Protein AF-A0AAE3CXV7-F1 (afdb_monomer)

Foldseek 3Di:
DDDDQFDWLADDDDPQLLDLVQADALVVLLVVLVVVVVVPDDDQDDDQAQAEEEEEQGRDPRQSNLSSLLCNNPVPRYWYKYAPLVVRDMDTDHDDLPDADDGAYEYEYTHAWAQDDPLAATDGSNHALLSVLVSVVCCCVPGNVNGDHLEYEYEYAQCCAFACRHNSQNVNQLNCVVVVHWHKYKYFRFTWTQGSNRFIWGDRPDDVDDIDHRPVGMWIWTQDNPQRFIDTPNATLLLVNLVCQLVVSYDLVRHFPDPRGPSQQLQADPVGNNGGNSQLSQLCNADPVLVVLVVVLRPDPPDRSHPVSSVVSVVVCVVVPVDGGDPEHAADPVLQPEPADPDDLEAEEEEEQDNDPVLSVVVSVVCSVHVARYWYKYAPLVVLDMDTRGYDLVVNQVRPAYEYEYEYEDDPDPCSLLSVLQSVLVVCVVSVHDQHPAYEYHYDDHCLPPDPVRLVVSQVSSCVSNVVSVRNHHYDYDNPPDLLVVLLVVLVCCLVPVDQLVPDDCVVSVSCALQQADPVRHGNSLVSLLCNQAQQLVVQSVCLSPDPDPPCSSVSSVCSQPADPVDDLLVLLVSQLSRLQSCLVVVVSPSSHGPNSQQSQCLAANDDPTGDSVVSSVQSPDVVNVVLLVVLSVLLNLLDDDDDDPDDDDDGNNVLSVLSVVLLVLLVVLLVVLVVLDDDDDDDDDDDDQDDDPDDLLSVVVVVCVCPNPADPVSNVVVVVSSVLLRVLVVCVVVVNHDPVSVVSNVSVVVSVVVSSVSVVVSCVVPDPVSSVVSVVVVVVPD

Nearest PDB structures (foldseek):
  8yjc-assembly1_A  TM=8.269E-01  e=1.302E-10  Vibrio vulnificus MO6-24/O
  3eeb-assembly2_B  TM=8.806E-01  e=5.524E-10  Vibrio cholerae
  3fzy-assembly2_B  TM=8.453E-01  e=8.942E-10  Vibrio cholerae
  8yja-assembly1_A  TM=8.123E-01  e=1.393E-08  Vibrio vulnificus MO6-24/O
  7d5y-assembly1_A  TM=6.935E-01  e=5.853E-09  Vibrio vulnificus

Sequence (783 aa):
TEHIDGSPLVGEQSSELKNISNWFNPIDEFTRLTIFHHLMSRPTSDSTYNYHVLIQIGGDDTAAKSTGRLLAKFPSNSLVIQFDIKNEQWKVLHGDLQTQVNGKIRWAVIGHGQYTGRNQQSHFEGYQAYQVILGLKYLKKHVLKAYPPNKIVLAGCQLGRGGVNENFVFRASVELAKHGIYFPVVGYNRIISITQNSNKITWPYGLTREMQSTENWRLEININQTNQQAYINGKHASLYFIDELRSGELEVFQLIKDDHSTAMDIFRDPNNEYKIDIDLIKKVAFNHDAYAIFKQKLNAKDTQFNSDFRSELIREYENVGILETPLWLMINKNDVNANPQKFNDTVKIIIRSGRGTIGKKYAEELVKYSPDNTLVFQVNPNSMEFFSEYGDIEYLLKASKQQWILIDNLHSEPGFIQNYANSLNVLKTRYAFKMPENIILYLTDKKALLTKEEKVIFGEELTSKLKTNGIYTKIFIENNFEPRHKIKALLEDISIGDLLAEHIDINKHLYLKGYFTFQDGSVDKNKLNIASYDPITSKNINKICDAENENDFSHMWNSIFIDDDTTRIKQQAIEVKNILEFLSLQPEKINYLDKQSINRLSELFPSGQGFNHAEVLKLVQDPIKLREYNQYIDDLLMLYIDIETPFGNEKSLKKEFRLILDLHEKLKSNYSALSQLSYKEGFDVAVNKLPVEMHSFENIYLLHFLQHSNLTDEQSLQFKEKLEVLTKLTRKKELSNITSKEQEVLNKFDEIYQSNFDLLGAVSNEIDEQSHILLFENIESNQ

Organism: Providencia rettgeri (NCBI:txid587)

Secondary structure (DSSP, 8-state):
----SS--S-----GGGGSTTSS--HHHHHHHHHHHHHTS-PPPPP-S-SEEEEEE---SHHHHHHHHHHHHHSGGGEEEEEEETTTTEEEEEES-TTPPPPS-EEEEEES-EE---TTPPPEETTB-HHHHHHHHHHIIIII-TT---SEEEEESTTTT-SSTTT-HHHHHHHHHHHTT--S-EEEESSEEEE-TTS-EEEETT-TTS--EESGGGEEEEEE-TTT--EEETTEEHHHHHHHHHHHTSS-GGGTS--SS-STTGGGEETTEEEEE-HHHHHHHHH-HHHHHHHHHHHTSTT---SHHHHHHHHHHHHHTT--SPPSSPPP-GGG----PPPPPSEEEEEEE----HHHHHHHHHHHHHSGGGEEEEEEETTTTEEEEEES-HHHHTTSSEEEEEEEEE----TTHHHHHHHHHHHHHHHTTPPPPSEEEEEEETTGGGS-HHHHHHHHHHHHHHHHHTT--PPEEE-----HHHHHHHHHHHHHHTSS-GGG--TTT-GGGTTTSB-TTS-B-HHHHHHHHH-HHHHHHHHHHHT-S-GGGHHHHHHHTTS--TT--HHHHHHHHHHHHHHHHH-GGGGGG--HHHHHHHHHHSEETTEE-HHHHHHHHT-HHHHHHHHHHHHHHHHH---------S---HHHHHHHHHHHHHHHHHHHHHHHHT---S----------S---SHHHHHHHHHHHHSS--HHHHHHHHHHHHHHHHHHHHHHTT---HHHHHHHHHHHHHHHHHHHHHHHHHHTS-THHHHHHHHHHHHT-

pLDDT: mean 79.06, std 16.74, range [27.55, 98.56]

Mean predicted aligned error: 17.66 Å

Radius of gyration: 36.57 Å; Cα contacts (8 Å, |Δi|>4): 1182; chains: 1; bounding box: 110×50×97 Å

Structure (mmCIF, N/CA/C/O backbone):
data_AF-A0AAE3CXV7-F1
#
_entry.id   AF-A0AAE3CXV7-F1
#
loop_
_atom_site.group_PDB
_atom_site.id
_atom_site.type_symbol
_atom_site.label_atom_id
_atom_site.label_alt_id
_atom_site.label_comp_id
_atom_site.label_asym_id
_atom_site.label_entity_id
_atom_site.label_seq_id
_atom_site.pdbx_PDB_ins_code
_atom_site.Cartn_x
_atom_site.Cartn_y
_atom_site.Cartn_z
_atom_site.occupancy
_atom_site.B_iso_or_equiv
_atom_site.auth_seq_id
_atom_site.auth_comp_id
_atom_site.auth_asym_id
_atom_site.auth_atom_id
_atom_site.pdbx_PDB_model_num
ATOM 1 N N . THR A 1 1 ? 23.649 11.682 4.863 1.00 27.55 1 THR A N 1
ATOM 2 C CA . THR A 1 1 ? 22.553 11.355 3.926 1.00 27.55 1 THR A CA 1
ATOM 3 C C . THR A 1 1 ? 22.797 9.961 3.404 1.00 27.55 1 THR A C 1
ATOM 5 O O . THR A 1 1 ? 23.767 9.757 2.688 1.00 27.55 1 THR A O 1
ATOM 8 N N . GLU A 1 2 ? 21.993 9.003 3.860 1.00 27.98 2 GLU A N 1
ATOM 9 C CA . GLU A 1 2 ? 22.120 7.570 3.568 1.00 27.98 2 GLU A CA 1
ATOM 10 C C . GLU A 1 2 ? 22.180 7.298 2.055 1.00 27.98 2 GLU A C 1
ATOM 12 O O . GLU A 1 2 ? 21.323 7.746 1.288 1.00 27.98 2 GLU A O 1
ATOM 17 N N . HIS A 1 3 ? 23.200 6.561 1.611 1.00 33.00 3 HIS A N 1
ATOM 18 C CA . HIS A 1 3 ? 23.277 6.052 0.244 1.00 33.00 3 HIS A CA 1
ATOM 19 C C . HIS A 1 3 ? 22.316 4.865 0.093 1.00 33.00 3 HIS A C 1
ATOM 21 O O . HIS A 1 3 ? 22.684 3.716 0.317 1.00 33.00 3 HIS A O 1
ATOM 27 N N . ILE A 1 4 ? 21.072 5.144 -0.300 1.00 43.59 4 ILE A N 1
ATOM 28 C CA . ILE A 1 4 ? 20.096 4.116 -0.689 1.00 43.59 4 ILE A CA 1
ATOM 29 C C . ILE A 1 4 ? 20.648 3.354 -1.910 1.00 43.59 4 ILE A C 1
ATOM 31 O O . ILE A 1 4 ? 20.971 3.968 -2.934 1.00 43.59 4 ILE A O 1
ATOM 35 N N . ASP A 1 5 ? 20.761 2.021 -1.832 1.00 49.69 5 ASP A N 1
ATOM 36 C CA . ASP A 1 5 ? 21.155 1.202 -2.986 1.00 49.69 5 ASP A CA 1
ATOM 37 C C . ASP A 1 5 ? 20.065 1.249 -4.067 1.00 49.69 5 ASP A C 1
ATOM 39 O O . ASP A 1 5 ? 19.044 0.566 -3.997 1.00 49.69 5 ASP A O 1
ATOM 43 N N . GLY A 1 6 ? 20.295 2.084 -5.082 1.00 55.06 6 GLY A N 1
ATOM 44 C CA . GLY A 1 6 ? 19.331 2.339 -6.145 1.00 55.06 6 GLY A CA 1
ATOM 45 C C . GLY A 1 6 ? 18.514 3.601 -5.906 1.00 55.06 6 GLY A C 1
ATOM 46 O O . GLY A 1 6 ? 17.540 3.602 -5.160 1.00 55.06 6 GLY A O 1
ATOM 47 N N . SER A 1 7 ? 18.855 4.667 -6.633 1.00 69.62 7 SER A N 1
ATOM 48 C CA . SER A 1 7 ? 18.011 5.857 -6.712 1.00 69.62 7 SER A CA 1
ATOM 49 C C . SER A 1 7 ? 16.696 5.513 -7.423 1.00 69.62 7 SER A C 1
ATOM 51 O O . SER A 1 7 ? 16.726 4.802 -8.439 1.00 69.62 7 SER A O 1
ATOM 53 N N . PRO A 1 8 ? 15.538 5.976 -6.925 1.00 77.31 8 PRO A N 1
ATOM 54 C CA . PRO A 1 8 ? 14.278 5.901 -7.656 1.00 77.31 8 PRO A CA 1
ATOM 55 C C . PRO A 1 8 ? 14.444 6.441 -9.072 1.00 77.31 8 PRO A C 1
ATOM 57 O O . PRO A 1 8 ? 15.153 7.420 -9.256 1.00 77.31 8 PRO A O 1
ATOM 60 N N . LEU A 1 9 ? 13.757 5.870 -10.064 1.00 75.88 9 LEU A N 1
ATOM 61 C CA . LEU A 1 9 ? 13.686 6.435 -11.420 1.00 75.88 9 LEU A CA 1
ATOM 62 C C . LEU A 1 9 ? 12.805 7.700 -11.437 1.00 75.88 9 LEU A C 1
ATOM 64 O O . LEU A 1 9 ? 11.766 7.763 -12.095 1.00 75.88 9 LEU A O 1
ATOM 68 N N . VAL A 1 10 ? 13.240 8.699 -10.676 1.00 67.38 10 VAL A N 1
ATOM 69 C CA . VAL A 1 10 ? 12.766 10.077 -10.528 1.00 67.38 10 VAL A CA 1
ATOM 70 C C . VAL A 1 10 ? 14.040 10.919 -10.459 1.00 67.38 10 VAL A C 1
ATOM 72 O O . VAL A 1 10 ? 14.928 10.581 -9.682 1.00 67.38 10 VAL A O 1
ATOM 75 N N . GLY A 1 11 ? 14.171 11.953 -11.284 1.00 59.75 11 GLY A N 1
ATOM 76 C CA . GLY A 1 11 ? 15.480 12.567 -11.487 1.00 59.75 11 GLY A CA 1
ATOM 77 C C . GLY A 1 11 ? 15.449 13.926 -12.166 1.00 59.75 11 GLY A C 1
ATOM 78 O O . GLY A 1 11 ? 14.387 14.526 -12.353 1.00 59.75 11 GLY A O 1
ATOM 79 N N . GLU A 1 12 ? 16.643 14.438 -12.445 1.00 66.12 12 GLU A N 1
ATOM 80 C CA . GLU A 1 12 ? 16.880 15.822 -12.850 1.00 66.12 12 GLU A CA 1
ATOM 81 C C . GLU A 1 12 ? 16.444 16.072 -14.302 1.00 66.12 12 GLU A C 1
ATOM 83 O O . GLU A 1 12 ? 16.795 15.331 -15.215 1.00 66.12 12 GLU A O 1
ATOM 88 N N . GLN A 1 13 ? 15.711 17.165 -14.536 1.00 65.88 13 GLN A N 1
ATOM 89 C CA . GLN A 1 13 ? 15.295 17.608 -15.875 1.00 65.88 13 GLN A CA 1
ATOM 90 C C . GLN A 1 13 ? 15.824 19.012 -16.202 1.00 65.88 13 GLN A C 1
ATOM 92 O O . GLN A 1 13 ? 15.095 19.877 -16.699 1.00 65.88 13 GLN A O 1
ATOM 97 N N . SER A 1 14 ? 17.090 19.279 -15.878 1.00 68.25 14 SER A N 1
ATOM 98 C CA . SER A 1 14 ? 17.710 20.577 -16.145 1.00 68.25 14 SER A CA 1
ATOM 99 C C . SER A 1 14 ? 17.834 20.863 -17.644 1.00 68.25 14 SER A C 1
ATOM 101 O O . SER A 1 14 ? 17.796 19.981 -18.505 1.00 68.25 14 SER A O 1
ATOM 103 N N . SER A 1 15 ? 17.973 22.146 -17.988 1.00 69.88 15 SER A N 1
ATOM 104 C CA . SER A 1 15 ? 18.109 22.577 -19.383 1.00 69.88 15 SER A CA 1
ATOM 105 C C . SER A 1 15 ? 19.354 22.024 -20.076 1.00 69.88 15 SER A C 1
ATOM 107 O O . SER A 1 15 ? 19.346 21.906 -21.299 1.00 69.88 15 SER A O 1
ATOM 109 N N . GLU A 1 16 ? 20.395 21.681 -19.317 1.00 69.62 16 GLU A N 1
ATOM 110 C CA . GLU A 1 16 ? 21.659 21.143 -19.831 1.00 69.62 16 GLU A CA 1
ATOM 111 C C . GLU A 1 16 ? 21.501 19.722 -20.384 1.00 69.62 16 GLU A C 1
ATOM 113 O O . GLU A 1 16 ? 22.139 19.375 -21.381 1.00 69.62 16 GLU A O 1
ATOM 118 N N . LEU A 1 17 ? 20.568 18.945 -19.822 1.00 78.94 17 LEU A N 1
ATOM 119 C CA . LEU A 1 17 ? 20.237 17.581 -20.241 1.00 78.94 17 LEU A CA 1
ATOM 120 C C . LEU A 1 17 ? 19.314 17.525 -21.472 1.00 78.94 17 LEU A C 1
ATOM 122 O O . LEU A 1 17 ? 18.955 16.444 -21.933 1.00 78.94 17 LEU A O 1
ATOM 126 N N . LYS A 1 18 ? 18.957 18.670 -22.072 1.00 79.12 18 LYS A N 1
ATOM 127 C CA . LYS A 1 18 ? 18.205 18.714 -23.344 1.00 79.12 18 LYS A CA 1
ATOM 128 C C . LYS A 1 18 ? 19.034 18.301 -24.561 1.00 79.12 18 LYS A C 1
ATOM 130 O O . LYS A 1 18 ? 18.460 18.056 -25.615 1.00 79.12 18 LYS A O 1
ATOM 135 N N . ASN A 1 19 ? 20.362 18.283 -24.445 1.00 85.38 19 ASN A N 1
ATOM 136 C CA . ASN A 1 19 ? 21.262 17.862 -25.512 1.00 85.38 19 ASN A CA 1
ATOM 137 C C . ASN A 1 19 ? 21.826 16.474 -25.190 1.00 85.38 19 ASN A C 1
ATOM 139 O O . ASN A 1 19 ? 22.505 16.307 -24.179 1.00 85.38 19 ASN A O 1
ATOM 143 N N . ILE A 1 20 ? 21.615 15.506 -26.086 1.00 90.75 20 ILE A N 1
ATOM 144 C CA . ILE A 1 20 ? 22.100 14.121 -25.953 1.00 90.75 20 ILE A CA 1
ATOM 145 C C . ILE A 1 20 ? 23.634 14.005 -25.839 1.00 90.75 20 ILE A C 1
ATOM 147 O O . ILE A 1 20 ? 24.178 12.951 -25.518 1.00 90.75 20 ILE A O 1
ATOM 151 N N . SER A 1 21 ? 24.388 15.066 -26.131 1.00 89.94 21 SER A N 1
ATOM 152 C CA . SER A 1 21 ? 25.838 15.119 -25.884 1.00 89.94 21 SER A CA 1
ATOM 153 C C . SER A 1 21 ? 26.239 15.364 -24.443 1.00 89.94 21 SER A C 1
ATOM 155 O O . SER A 1 21 ? 27.373 15.053 -24.102 1.00 89.94 21 SER A O 1
ATOM 157 N N . ASN A 1 22 ? 25.308 15.811 -23.607 1.00 90.75 22 ASN A N 1
ATOM 158 C CA . ASN A 1 22 ? 25.535 16.036 -22.184 1.00 90.75 22 ASN A CA 1
ATOM 159 C C . ASN A 1 22 ? 24.955 14.909 -21.317 1.00 90.75 22 ASN A C 1
ATOM 161 O O . ASN A 1 22 ? 24.939 15.022 -20.098 1.00 90.75 22 ASN A O 1
ATOM 165 N N . TRP A 1 23 ? 24.419 13.851 -21.931 1.00 93.88 23 TRP A N 1
ATOM 166 C CA . TRP A 1 23 ? 23.807 12.751 -21.193 1.00 93.88 23 TRP A CA 1
ATOM 167 C C . TRP A 1 23 ? 24.862 11.885 -20.518 1.00 93.88 23 TRP A C 1
ATOM 169 O O . TRP A 1 23 ? 25.885 11.554 -21.122 1.00 93.88 23 TRP A O 1
ATOM 179 N N . PHE A 1 24 ? 24.573 11.459 -19.290 1.00 94.31 24 PHE A N 1
ATOM 180 C CA . PHE A 1 24 ? 25.441 10.556 -18.541 1.00 94.31 24 PHE A CA 1
ATOM 181 C C . PHE A 1 24 ? 25.588 9.211 -19.263 1.00 94.31 24 PHE A C 1
ATOM 183 O O . PHE A 1 24 ? 24.620 8.667 -19.806 1.00 94.31 24 PHE A O 1
ATOM 190 N N . ASN A 1 25 ? 26.812 8.677 -19.279 1.00 95.31 25 ASN A N 1
ATOM 191 C CA . ASN A 1 25 ? 27.153 7.477 -20.031 1.00 95.31 25 ASN A CA 1
ATOM 192 C C . ASN A 1 25 ? 26.873 6.201 -19.207 1.00 95.31 25 ASN A C 1
ATOM 194 O O . ASN A 1 25 ? 27.558 5.945 -18.216 1.00 95.31 25 ASN A O 1
ATOM 198 N N . PRO A 1 26 ? 25.923 5.338 -19.611 1.00 95.25 26 PRO A N 1
ATOM 199 C CA . PRO A 1 26 ? 25.613 4.104 -18.886 1.00 95.25 26 PRO A CA 1
ATOM 200 C C . PRO A 1 26 ? 26.764 3.085 -18.862 1.00 95.25 26 PRO A C 1
ATOM 202 O O . PRO A 1 26 ? 26.761 2.178 -18.024 1.00 95.25 26 PRO A O 1
ATOM 205 N N . ILE A 1 27 ? 27.746 3.210 -19.763 1.00 96.06 27 ILE A N 1
ATOM 206 C CA . ILE A 1 27 ? 28.912 2.317 -19.817 1.00 96.06 27 ILE A CA 1
ATOM 207 C C . ILE A 1 27 ? 29.818 2.487 -18.591 1.00 96.06 27 ILE A C 1
ATOM 209 O O . ILE A 1 27 ? 30.465 1.520 -18.182 1.00 96.06 27 ILE A O 1
ATOM 213 N N . ASP A 1 28 ? 29.807 3.655 -17.948 1.00 93.19 28 ASP A N 1
ATOM 214 C CA . ASP A 1 28 ? 30.621 3.922 -16.759 1.00 93.19 28 ASP A CA 1
ATOM 215 C C . ASP A 1 28 ? 30.171 3.034 -15.583 1.00 93.19 28 ASP A C 1
ATOM 217 O O . ASP A 1 28 ? 30.977 2.326 -14.975 1.00 93.19 28 ASP A O 1
ATOM 221 N N . GLU A 1 29 ? 28.858 2.966 -15.326 1.00 91.06 29 GLU A N 1
ATOM 222 C CA . GLU A 1 29 ? 28.283 2.087 -14.296 1.00 91.06 29 GLU A CA 1
ATOM 223 C C . GLU A 1 29 ? 28.444 0.603 -14.658 1.00 91.06 29 GLU A C 1
ATOM 225 O O . GLU A 1 29 ? 28.760 -0.218 -13.795 1.00 91.06 29 GLU A O 1
ATOM 230 N N . PHE A 1 30 ? 28.270 0.238 -15.934 1.00 91.62 30 PHE A N 1
ATOM 231 C CA . PHE A 1 30 ? 28.507 -1.134 -16.397 1.00 91.62 30 PHE A CA 1
ATOM 232 C C . PHE A 1 30 ? 29.959 -1.581 -16.158 1.00 91.62 30 PHE A C 1
ATOM 234 O O . PHE A 1 30 ? 30.195 -2.687 -15.661 1.00 91.62 30 PHE A O 1
ATOM 241 N N . THR A 1 31 ? 30.932 -0.718 -16.458 1.00 89.56 31 THR A N 1
ATOM 242 C CA . THR A 1 31 ? 32.362 -0.989 -16.242 1.00 89.56 31 THR A CA 1
ATOM 243 C C . THR A 1 31 ? 32.659 -1.154 -14.753 1.00 89.56 31 THR A C 1
ATOM 245 O O . THR A 1 31 ? 33.280 -2.145 -14.359 1.00 89.56 31 THR A O 1
ATOM 248 N N . ARG A 1 32 ? 32.131 -0.251 -13.911 1.00 86.88 32 ARG A N 1
ATOM 249 C CA . ARG A 1 32 ? 32.242 -0.332 -12.445 1.00 86.88 32 ARG A CA 1
ATOM 250 C C . ARG A 1 32 ? 31.733 -1.674 -11.909 1.00 86.88 32 ARG A C 1
ATOM 252 O O . ARG A 1 32 ? 32.413 -2.321 -11.115 1.00 86.88 32 ARG A O 1
ATOM 259 N N . LEU A 1 33 ? 30.560 -2.116 -12.364 1.00 83.31 33 LEU A N 1
ATOM 260 C CA . LEU A 1 33 ? 29.951 -3.377 -11.929 1.00 83.31 33 LEU A CA 1
ATOM 261 C C . LEU A 1 33 ? 30.670 -4.610 -12.474 1.00 83.31 33 LEU A C 1
ATOM 263 O O . LEU A 1 33 ? 30.728 -5.623 -11.786 1.00 83.31 33 LEU A O 1
ATOM 267 N N . THR A 1 34 ? 31.228 -4.549 -13.682 1.00 77.81 34 THR A N 1
ATOM 268 C CA . THR A 1 34 ? 31.967 -5.677 -14.270 1.00 77.81 34 THR A CA 1
ATOM 269 C C . THR A 1 34 ? 33.246 -5.964 -13.483 1.00 77.81 34 THR A C 1
ATOM 271 O O . THR A 1 34 ? 33.519 -7.123 -13.175 1.00 77.81 34 THR A O 1
ATOM 274 N N . ILE A 1 35 ? 33.978 -4.920 -13.075 1.00 73.62 35 ILE A N 1
ATOM 275 C CA . ILE A 1 35 ? 35.146 -5.045 -12.186 1.00 73.62 35 ILE A CA 1
ATOM 276 C C . ILE A 1 35 ? 34.730 -5.672 -10.848 1.00 73.62 35 ILE A C 1
ATOM 278 O O . ILE A 1 35 ? 35.356 -6.623 -10.385 1.00 73.62 35 ILE A O 1
ATOM 282 N N . PHE A 1 36 ? 33.633 -5.189 -10.259 1.00 61.66 36 PHE A N 1
ATOM 283 C CA . PHE A 1 36 ? 33.122 -5.694 -8.984 1.00 61.66 36 PHE A CA 1
ATOM 284 C C . PHE A 1 36 ? 32.630 -7.154 -9.064 1.00 61.66 36 PHE A C 1
ATOM 286 O O . PHE A 1 36 ? 32.917 -7.963 -8.186 1.00 61.66 36 PHE A O 1
ATOM 293 N N . HIS A 1 37 ? 31.916 -7.531 -10.129 1.00 64.75 37 HIS A N 1
ATOM 294 C CA . HIS A 1 37 ? 31.397 -8.888 -10.321 1.00 64.75 37 HIS A CA 1
ATOM 295 C C . HIS A 1 37 ? 32.483 -9.911 -10.672 1.00 64.75 37 HIS A C 1
ATOM 297 O O . HIS A 1 37 ? 32.341 -11.075 -10.292 1.00 64.75 37 HIS A O 1
ATOM 303 N N . HIS A 1 38 ? 33.572 -9.505 -11.338 1.00 56.38 38 HIS A N 1
ATOM 304 C CA . HIS A 1 38 ? 34.709 -10.392 -11.607 1.00 56.38 38 HIS A CA 1
ATOM 305 C C . HIS A 1 38 ? 35.355 -10.918 -10.311 1.00 56.38 38 HIS A C 1
ATOM 307 O O . HIS A 1 38 ? 35.862 -12.036 -10.293 1.00 56.38 38 HIS A O 1
ATOM 313 N N . LEU A 1 39 ? 35.244 -10.167 -9.209 1.00 47.38 39 LEU A N 1
ATOM 314 C CA . LEU A 1 39 ? 35.735 -10.554 -7.883 1.00 47.38 39 LEU A CA 1
ATOM 315 C C . LEU A 1 39 ? 34.804 -11.528 -7.128 1.00 47.38 39 LEU A C 1
ATOM 317 O O . LEU A 1 39 ? 35.233 -12.125 -6.147 1.00 47.38 39 LEU A O 1
ATOM 321 N N . MET A 1 40 ? 33.547 -11.711 -7.560 1.00 44.78 40 MET A N 1
ATOM 322 C CA . MET A 1 40 ? 32.482 -12.340 -6.750 1.00 44.78 40 MET A CA 1
ATOM 323 C C . MET A 1 40 ? 31.788 -13.561 -7.392 1.00 44.78 40 MET A C 1
ATOM 325 O O . MET A 1 40 ? 30.785 -14.028 -6.860 1.00 44.78 40 MET A O 1
ATOM 329 N N . SER A 1 41 ? 32.293 -14.096 -8.514 1.00 42.41 41 SER A N 1
ATOM 330 C CA . SER A 1 41 ? 31.845 -15.360 -9.151 1.00 42.41 41 SER A CA 1
ATOM 331 C C . SER A 1 41 ? 30.320 -15.589 -9.156 1.00 42.41 41 SER A C 1
ATOM 333 O O . SER A 1 41 ? 29.827 -16.556 -8.574 1.00 42.41 41 SER A O 1
ATOM 335 N N . ARG A 1 42 ? 29.537 -14.703 -9.786 1.00 51.53 42 ARG A N 1
ATOM 336 C CA . ARG A 1 42 ? 28.068 -14.845 -9.819 1.00 51.53 42 ARG A CA 1
ATOM 337 C C . ARG A 1 42 ? 27.565 -15.607 -11.055 1.00 51.53 42 ARG A C 1
ATOM 339 O O . ARG A 1 42 ? 28.012 -15.307 -12.162 1.00 51.53 42 ARG A O 1
ATOM 346 N N . PRO A 1 43 ? 26.599 -16.534 -10.901 1.00 43.97 43 PRO A N 1
ATOM 347 C CA . PRO A 1 43 ? 25.958 -17.198 -12.029 1.00 43.97 43 PRO A CA 1
ATOM 348 C C . PRO A 1 43 ? 25.091 -16.223 -12.841 1.00 43.97 43 PRO A C 1
ATOM 350 O O . PRO A 1 43 ? 24.428 -15.336 -12.300 1.00 43.97 43 PRO A O 1
ATOM 353 N N . THR A 1 44 ? 25.096 -16.403 -14.161 1.00 52.06 44 THR A N 1
ATOM 354 C CA . THR A 1 44 ? 24.273 -15.668 -15.129 1.00 52.06 44 THR A CA 1
ATOM 355 C C . THR A 1 44 ? 22.787 -15.956 -14.912 1.00 52.06 44 THR A C 1
ATOM 357 O O . THR A 1 44 ? 22.402 -17.115 -14.794 1.00 52.06 44 THR A O 1
ATOM 360 N N . SER A 1 45 ? 21.936 -14.922 -14.873 1.00 55.72 45 SER A N 1
ATOM 361 C CA . SER A 1 45 ? 20.486 -15.121 -14.732 1.00 55.72 45 SER A CA 1
ATOM 362 C C . SER A 1 45 ? 19.869 -15.592 -16.048 1.00 55.72 45 SER A C 1
ATOM 364 O O . SER A 1 45 ? 20.079 -14.939 -17.071 1.00 55.72 45 SER A O 1
ATOM 366 N N . ASP A 1 46 ? 19.036 -16.627 -16.018 1.00 58.56 46 ASP A N 1
ATOM 367 C CA . ASP A 1 46 ? 18.303 -17.073 -17.202 1.00 58.56 46 ASP A CA 1
ATOM 368 C C . ASP A 1 46 ? 17.194 -16.080 -17.593 1.00 58.56 46 ASP A C 1
ATOM 370 O O . ASP A 1 46 ? 16.396 -15.619 -16.771 1.00 58.56 46 ASP A O 1
ATOM 374 N N . SER A 1 47 ? 17.132 -15.738 -18.882 1.00 76.00 47 SER A N 1
ATOM 375 C CA . SER A 1 47 ? 16.079 -14.915 -19.487 1.00 76.00 47 SER A CA 1
ATOM 376 C C . SER A 1 47 ? 15.336 -15.729 -20.533 1.00 76.00 47 SER A C 1
ATOM 378 O O . SER A 1 47 ? 15.936 -16.401 -21.364 1.00 76.00 47 SER A O 1
ATOM 380 N N . THR A 1 48 ? 14.010 -15.603 -20.567 1.00 83.94 48 THR A N 1
ATOM 381 C CA . THR A 1 48 ? 13.179 -16.161 -21.649 1.00 83.94 48 THR A CA 1
ATOM 382 C C . THR A 1 48 ? 13.292 -15.381 -22.969 1.00 83.94 48 THR A C 1
ATOM 384 O O . THR A 1 48 ? 12.612 -15.716 -23.940 1.00 83.94 48 THR A O 1
ATOM 387 N N . TYR A 1 49 ? 14.109 -14.321 -23.002 1.00 89.12 49 TYR A N 1
ATOM 388 C CA . TYR A 1 49 ? 14.398 -13.492 -24.172 1.00 89.12 49 TYR A CA 1
ATOM 389 C C . TYR A 1 49 ? 15.851 -13.690 -24.577 1.00 89.12 49 TYR A C 1
ATOM 391 O O . TYR A 1 49 ? 16.740 -13.696 -23.731 1.00 89.12 49 TYR A O 1
ATOM 399 N N . ASN A 1 50 ? 16.069 -13.819 -25.881 1.00 91.19 50 ASN A N 1
ATOM 400 C CA . ASN A 1 50 ? 17.374 -14.100 -26.462 1.00 91.19 50 ASN A CA 1
ATOM 401 C C . ASN A 1 50 ? 18.234 -12.838 -26.574 1.00 91.19 50 ASN A C 1
ATOM 403 O O . ASN A 1 50 ? 19.456 -12.945 -26.603 1.00 91.19 50 ASN A O 1
ATOM 407 N N . TYR A 1 51 ? 17.606 -11.658 -26.636 1.00 94.31 51 TYR A N 1
ATOM 408 C CA . TYR A 1 51 ? 18.318 -10.393 -26.788 1.00 94.31 51 TYR A CA 1
ATOM 409 C C . TYR A 1 51 ? 17.569 -9.207 -26.179 1.00 94.31 51 TYR A C 1
ATOM 411 O O . TYR A 1 51 ? 16.331 -9.167 -26.153 1.00 94.31 51 TYR A O 1
ATOM 419 N N . HIS A 1 52 ? 18.331 -8.224 -25.705 1.00 95.00 52 HIS A N 1
ATOM 420 C CA . HIS A 1 52 ? 17.835 -7.074 -24.958 1.00 95.00 52 HIS A CA 1
ATOM 421 C C . HIS A 1 52 ? 18.295 -5.760 -25.598 1.00 95.00 52 HIS A C 1
ATOM 423 O O . HIS A 1 52 ? 19.480 -5.476 -25.674 1.00 95.00 52 HIS A O 1
ATOM 429 N N . VAL A 1 53 ? 17.365 -4.912 -26.028 1.00 97.75 53 VAL A N 1
ATOM 430 C CA . VAL A 1 53 ? 17.692 -3.543 -26.449 1.00 97.75 53 VAL A CA 1
ATOM 431 C C . VAL A 1 53 ? 17.360 -2.594 -25.307 1.00 97.75 53 VAL A C 1
ATOM 433 O O . VAL A 1 53 ? 16.196 -2.471 -24.928 1.00 97.75 53 VAL A O 1
ATOM 436 N N . LEU A 1 54 ? 18.376 -1.955 -24.737 1.00 98.19 54 LEU A N 1
ATOM 437 C CA . LEU A 1 54 ? 18.258 -0.992 -23.647 1.00 98.19 54 LEU A CA 1
ATOM 438 C C . LEU A 1 54 ? 18.295 0.421 -24.238 1.00 98.19 54 LEU A C 1
ATOM 440 O O . LEU A 1 54 ? 19.303 0.844 -24.798 1.00 98.19 54 LEU A O 1
ATOM 444 N N . ILE A 1 55 ? 17.170 1.124 -24.143 1.00 98.56 55 ILE A N 1
ATOM 445 C CA . ILE A 1 55 ? 16.929 2.442 -24.730 1.00 98.56 55 ILE A CA 1
ATOM 446 C C . ILE A 1 55 ? 16.854 3.452 -23.585 1.00 98.56 55 ILE A C 1
ATOM 448 O O . ILE A 1 55 ? 15.816 3.582 -22.937 1.00 98.56 55 ILE A O 1
ATOM 452 N N . GLN A 1 56 ? 17.948 4.157 -23.320 1.00 97.75 56 GLN A N 1
ATOM 453 C CA . GLN A 1 56 ? 17.960 5.266 -22.370 1.00 97.75 56 GLN A CA 1
ATOM 454 C C . GLN A 1 56 ? 17.329 6.489 -23.038 1.00 97.75 56 GLN A C 1
ATOM 456 O O . GLN A 1 56 ? 17.775 6.900 -24.109 1.00 97.75 56 GLN A O 1
ATOM 461 N N . ILE A 1 57 ? 16.292 7.049 -22.418 1.00 96.12 57 ILE A N 1
ATOM 462 C CA . ILE A 1 57 ? 15.612 8.274 -22.875 1.00 96.12 57 ILE A CA 1
ATOM 463 C C . ILE A 1 57 ? 15.723 9.426 -21.862 1.00 96.12 57 ILE A C 1
ATOM 465 O O . ILE A 1 57 ? 15.363 10.553 -22.190 1.00 96.12 57 ILE A O 1
ATOM 469 N N . GLY A 1 58 ? 16.219 9.138 -20.652 1.00 92.06 58 GLY A N 1
ATOM 470 C CA . GLY A 1 58 ? 16.579 10.123 -19.633 1.00 92.06 58 GLY A CA 1
ATOM 471 C C . GLY A 1 58 ? 18.061 10.473 -19.686 1.00 92.06 58 GLY A C 1
ATOM 472 O O . GLY A 1 58 ? 18.909 9.586 -19.817 1.00 92.06 58 GLY A O 1
ATOM 473 N N . GLY A 1 59 ? 18.379 11.763 -19.597 1.00 91.25 59 GLY A N 1
ATOM 474 C CA . GLY A 1 59 ? 19.756 12.247 -19.706 1.00 91.25 59 GLY A CA 1
ATOM 475 C C . GLY A 1 59 ? 20.568 12.185 -18.417 1.00 91.25 59 GLY A C 1
ATOM 476 O O . GLY A 1 59 ? 21.785 12.335 -18.487 1.00 91.25 59 GLY A O 1
ATOM 477 N N . ASP A 1 60 ? 19.921 11.976 -17.272 1.00 90.56 60 ASP A N 1
ATOM 478 C CA . ASP A 1 60 ? 20.541 12.095 -15.956 1.00 90.56 60 ASP A CA 1
ATOM 479 C C . ASP A 1 60 ? 21.351 10.853 -15.526 1.00 90.56 60 ASP A C 1
ATOM 481 O O . ASP A 1 60 ? 21.334 9.789 -16.158 1.00 90.56 60 ASP A O 1
ATOM 485 N N . ASP A 1 61 ? 22.075 11.002 -14.417 1.00 91.38 61 ASP A N 1
ATOM 486 C CA . ASP A 1 61 ? 22.901 9.947 -13.826 1.00 91.38 61 ASP A CA 1
ATOM 487 C C . ASP A 1 61 ? 22.075 8.727 -13.379 1.00 91.38 61 ASP A C 1
ATOM 489 O O . ASP A 1 61 ? 22.517 7.583 -13.493 1.00 91.38 61 ASP A O 1
ATOM 493 N N . THR A 1 62 ? 20.841 8.932 -12.920 1.00 90.69 62 THR A N 1
ATOM 494 C CA . THR A 1 62 ? 19.985 7.852 -12.418 1.00 90.69 62 THR A CA 1
ATOM 495 C C . THR A 1 62 ? 19.506 6.936 -13.548 1.00 90.69 62 THR A C 1
ATOM 497 O O . THR A 1 62 ? 19.544 5.703 -13.417 1.00 90.69 62 THR A O 1
ATOM 500 N N . ALA A 1 63 ? 19.093 7.509 -14.680 1.00 92.50 63 ALA A N 1
ATOM 501 C CA . ALA A 1 63 ? 18.724 6.786 -15.891 1.00 92.50 63 ALA A CA 1
ATOM 502 C C . ALA A 1 63 ? 19.938 6.070 -16.507 1.00 92.50 63 ALA A C 1
ATOM 504 O O . ALA A 1 63 ? 19.825 4.902 -16.907 1.00 92.50 63 ALA A O 1
ATOM 505 N N . ALA A 1 64 ? 21.109 6.718 -16.519 1.00 94.69 64 ALA A N 1
ATOM 506 C CA . ALA A 1 64 ? 22.359 6.121 -16.987 1.00 94.69 64 ALA A CA 1
ATOM 507 C C . ALA A 1 64 ? 22.791 4.930 -16.117 1.00 94.69 64 ALA A C 1
ATOM 509 O O . ALA A 1 64 ? 22.983 3.825 -16.632 1.00 94.69 64 ALA A O 1
ATOM 510 N N . LYS A 1 65 ? 22.844 5.094 -14.788 1.00 93.25 65 LYS A N 1
ATOM 511 C CA . LYS A 1 65 ? 23.170 4.009 -13.846 1.00 93.25 65 LYS A CA 1
ATOM 512 C C . LYS A 1 65 ? 22.200 2.840 -13.961 1.00 93.25 65 LYS A C 1
ATOM 514 O O . LYS A 1 65 ? 22.616 1.684 -14.010 1.00 93.25 65 LYS A O 1
ATOM 519 N N . SER A 1 66 ? 20.903 3.119 -14.065 1.00 93.38 66 SER A N 1
ATOM 520 C CA . SER A 1 66 ? 19.878 2.085 -14.249 1.00 93.38 66 SER A CA 1
ATOM 521 C C . SER A 1 66 ? 20.075 1.301 -15.550 1.00 93.38 66 SER A C 1
ATOM 523 O O . SER A 1 66 ? 19.944 0.075 -15.566 1.00 93.38 66 SER A O 1
ATOM 525 N N . THR A 1 67 ? 20.442 1.987 -16.633 1.00 96.25 67 THR A N 1
ATOM 526 C CA . THR A 1 67 ? 20.748 1.365 -17.928 1.00 96.25 67 THR A CA 1
ATOM 527 C C . THR A 1 67 ? 22.015 0.507 -17.851 1.00 96.25 67 THR A C 1
ATOM 529 O O . THR A 1 67 ? 21.988 -0.647 -18.283 1.00 96.25 67 THR A O 1
ATOM 532 N N . GLY A 1 68 ? 23.089 1.010 -17.231 1.00 95.31 68 GLY A N 1
ATOM 533 C CA . GLY A 1 68 ? 24.340 0.269 -17.021 1.00 95.31 68 GLY A CA 1
ATOM 534 C C . GLY A 1 68 ? 24.166 -0.981 -16.152 1.00 95.31 68 GLY A C 1
ATOM 535 O O . GLY A 1 68 ? 24.669 -2.053 -16.487 1.00 95.31 68 GLY A O 1
ATOM 536 N N . ARG A 1 69 ? 23.363 -0.888 -15.085 1.00 92.56 69 ARG A N 1
ATOM 537 C CA . ARG A 1 69 ? 22.970 -2.036 -14.248 1.00 92.56 69 ARG A CA 1
ATOM 538 C C . ARG A 1 69 ? 22.204 -3.081 -15.053 1.00 92.56 69 ARG A C 1
ATOM 540 O O . ARG A 1 69 ? 22.517 -4.261 -14.986 1.00 92.56 69 ARG A O 1
ATOM 547 N N . LEU A 1 70 ? 21.228 -2.679 -15.868 1.00 91.44 70 LEU A N 1
ATOM 548 C CA . LEU A 1 70 ? 20.518 -3.632 -16.729 1.00 91.44 70 LEU A CA 1
ATOM 549 C C . LEU A 1 70 ? 21.436 -4.294 -17.763 1.00 91.44 70 LEU A C 1
ATOM 551 O O . LEU A 1 70 ? 21.264 -5.486 -18.026 1.00 91.44 70 LEU A O 1
ATOM 555 N N . LEU A 1 71 ? 22.405 -3.556 -18.315 1.00 94.25 71 LEU A N 1
ATOM 556 C CA . LEU A 1 71 ? 23.413 -4.111 -19.219 1.00 94.25 71 LEU A CA 1
ATOM 557 C C . LEU A 1 71 ? 24.256 -5.182 -18.513 1.00 94.25 71 LEU A C 1
ATOM 559 O O . LEU A 1 71 ? 24.455 -6.258 -19.073 1.00 94.25 71 LEU A O 1
ATOM 563 N N . ALA A 1 72 ? 24.672 -4.936 -17.265 1.00 89.94 72 ALA A N 1
ATOM 564 C CA . ALA A 1 72 ? 25.467 -5.876 -16.470 1.00 89.94 72 ALA A CA 1
ATOM 565 C C . ALA A 1 72 ? 24.789 -7.243 -16.266 1.00 89.94 72 ALA A C 1
ATOM 567 O O . ALA A 1 72 ? 25.472 -8.242 -16.050 1.00 89.94 72 ALA A O 1
ATOM 568 N N . LYS A 1 73 ? 23.456 -7.311 -16.382 1.00 85.62 73 LYS A N 1
ATOM 569 C CA . LYS A 1 73 ? 22.699 -8.566 -16.291 1.00 85.62 73 LYS A CA 1
ATOM 570 C C . LYS A 1 73 ? 22.819 -9.446 -17.538 1.00 85.62 73 LYS A C 1
ATOM 572 O O . LYS A 1 73 ? 22.787 -10.667 -17.417 1.00 85.62 73 LYS A O 1
ATOM 577 N N . PHE A 1 74 ? 22.938 -8.842 -18.723 1.00 85.88 74 PHE A N 1
ATOM 578 C CA . PHE A 1 74 ? 22.983 -9.543 -20.015 1.00 85.88 74 PHE A CA 1
ATOM 579 C C . PHE A 1 74 ? 24.019 -8.920 -20.970 1.00 85.88 74 PHE A C 1
ATOM 581 O O . PHE A 1 74 ? 23.654 -8.513 -22.077 1.00 85.88 74 PHE A O 1
ATOM 588 N N . PRO A 1 75 ? 25.306 -8.832 -20.592 1.00 88.19 75 PRO A N 1
ATOM 589 C CA . PRO A 1 75 ? 26.288 -8.014 -21.308 1.00 88.19 75 PRO A CA 1
ATOM 590 C C . PRO A 1 75 ? 26.498 -8.445 -22.764 1.00 88.19 75 PRO A C 1
ATOM 592 O O . PRO A 1 75 ? 26.530 -7.605 -23.660 1.00 88.19 75 PRO A O 1
ATOM 595 N N . SER A 1 76 ? 26.579 -9.751 -23.027 1.00 87.12 76 SER A N 1
ATOM 596 C CA . SER A 1 76 ? 26.840 -10.285 -24.374 1.00 87.12 76 SER A CA 1
ATOM 597 C C . SER A 1 76 ? 25.613 -10.285 -25.292 1.00 87.12 76 SER A C 1
ATOM 599 O O . SER A 1 76 ? 25.757 -10.367 -26.508 1.00 87.12 76 SER A O 1
ATOM 601 N N . ASN A 1 77 ? 24.409 -10.177 -24.722 1.00 89.19 77 ASN A N 1
ATOM 602 C CA . ASN A 1 77 ? 23.137 -10.319 -25.441 1.00 89.19 77 ASN A CA 1
ATOM 603 C C . ASN A 1 77 ? 22.312 -9.027 -25.380 1.00 89.19 77 ASN A C 1
ATOM 605 O O . ASN A 1 77 ? 21.079 -9.071 -25.302 1.00 89.19 77 ASN A O 1
ATOM 609 N N . SER A 1 78 ? 22.996 -7.880 -25.367 1.00 93.62 78 SER A N 1
ATOM 610 C CA . SER A 1 78 ? 22.358 -6.573 -25.278 1.00 93.62 78 SER A CA 1
ATOM 611 C C . SER A 1 78 ? 22.910 -5.560 -26.276 1.00 93.62 78 SER A C 1
ATOM 613 O O . SER A 1 78 ? 24.097 -5.563 -26.587 1.00 93.62 78 SER A O 1
ATOM 615 N N . LEU A 1 79 ? 22.044 -4.641 -26.698 1.00 97.00 79 LEU A N 1
ATOM 616 C CA . LEU A 1 79 ? 22.375 -3.403 -27.403 1.00 97.00 79 LEU A CA 1
ATOM 617 C C . LEU A 1 79 ? 21.973 -2.227 -26.504 1.00 97.00 79 LEU A C 1
ATOM 619 O O . LEU A 1 79 ? 20.854 -2.221 -25.991 1.00 97.00 79 LEU A O 1
ATOM 623 N N . VAL A 1 80 ? 22.844 -1.232 -26.327 1.00 98.12 80 VAL A N 1
ATOM 624 C CA . VAL A 1 80 ? 22.534 -0.001 -25.577 1.00 98.12 80 VAL A CA 1
ATOM 625 C C . VAL A 1 80 ? 22.518 1.195 -26.512 1.00 98.12 80 VAL A C 1
ATOM 627 O O . VAL A 1 80 ? 23.491 1.454 -27.225 1.00 98.12 80 VAL A O 1
ATOM 630 N N . ILE A 1 81 ? 21.418 1.944 -26.473 1.00 98.25 81 ILE A N 1
ATOM 631 C CA . ILE A 1 81 ? 21.218 3.165 -27.246 1.00 98.25 81 ILE A CA 1
ATOM 632 C C . ILE A 1 81 ? 20.694 4.283 -26.339 1.00 98.25 81 ILE A C 1
ATOM 634 O O . ILE A 1 81 ? 19.761 4.083 -25.563 1.00 98.25 81 ILE A O 1
ATOM 638 N N . GLN A 1 82 ? 21.284 5.468 -26.450 1.00 98.12 82 GLN A N 1
ATOM 639 C CA . GLN A 1 82 ? 20.672 6.706 -25.970 1.00 98.12 82 GLN A CA 1
ATOM 640 C C . GLN A 1 82 ? 19.817 7.286 -27.091 1.00 98.12 82 GLN A C 1
ATOM 642 O O . GLN A 1 82 ? 20.264 7.321 -28.241 1.00 98.12 82 GLN A O 1
ATOM 647 N N . PHE A 1 83 ? 18.605 7.733 -26.772 1.00 97.69 83 PHE A N 1
ATOM 648 C CA . PHE A 1 83 ? 17.671 8.269 -27.755 1.00 97.69 83 PHE A CA 1
ATOM 649 C C . PHE A 1 83 ? 16.941 9.507 -27.238 1.00 97.69 83 PHE A C 1
ATOM 651 O O . PHE A 1 83 ? 16.127 9.429 -26.320 1.00 97.69 83 PHE A O 1
ATOM 658 N N . ASP A 1 84 ? 17.190 10.637 -27.891 1.00 95.06 84 ASP A N 1
ATOM 659 C CA . ASP A 1 84 ? 16.421 11.860 -27.720 1.00 95.06 84 ASP A CA 1
ATOM 660 C C . ASP A 1 84 ? 15.174 11.790 -28.607 1.00 95.06 84 ASP A C 1
ATOM 662 O O . ASP A 1 84 ? 15.240 11.939 -29.830 1.00 95.06 84 ASP A O 1
ATOM 666 N N . ILE A 1 85 ? 14.026 11.572 -27.966 1.00 93.81 85 ILE A N 1
ATOM 667 C CA . ILE A 1 85 ? 12.725 11.439 -28.630 1.00 93.81 85 ILE A CA 1
ATOM 668 C C . ILE A 1 85 ? 12.352 12.709 -29.404 1.00 93.81 85 ILE A C 1
ATOM 670 O O . ILE A 1 85 ? 11.764 12.609 -30.478 1.00 93.81 85 ILE A O 1
ATOM 674 N N . LYS A 1 86 ? 12.664 13.900 -28.880 1.00 90.44 86 LYS A N 1
ATOM 675 C CA . LYS A 1 86 ? 12.202 15.167 -29.463 1.00 90.44 86 LYS A CA 1
ATOM 676 C C . LYS A 1 86 ? 12.938 15.502 -30.753 1.00 90.44 86 LYS A C 1
ATOM 678 O O . LYS A 1 86 ? 12.311 15.971 -31.698 1.00 90.44 86 LYS A O 1
ATOM 683 N N . ASN A 1 87 ? 14.255 15.312 -30.759 1.00 92.25 87 ASN A N 1
ATOM 684 C CA . ASN A 1 87 ? 15.105 15.657 -31.900 1.00 92.25 87 ASN A CA 1
ATOM 685 C C . ASN A 1 87 ? 15.444 14.442 -32.781 1.00 92.25 87 ASN A C 1
ATOM 687 O O . ASN A 1 87 ? 16.182 14.590 -33.754 1.00 92.25 87 ASN A O 1
ATOM 691 N N . GLU A 1 88 ? 14.948 13.251 -32.427 1.00 94.81 88 GLU A N 1
ATOM 692 C CA . GLU A 1 88 ? 15.226 11.966 -33.087 1.00 94.81 88 GLU A CA 1
ATOM 693 C C . GLU A 1 88 ? 16.732 11.637 -33.201 1.00 94.81 88 GLU A C 1
ATOM 695 O O . GLU A 1 88 ? 17.168 10.878 -34.075 1.00 94.81 88 GLU A O 1
ATOM 700 N N . GLN A 1 89 ? 17.539 12.194 -32.293 1.00 95.81 89 GLN A N 1
ATOM 701 C CA . GLN A 1 89 ? 18.978 11.962 -32.209 1.00 95.81 89 GLN A CA 1
ATOM 702 C C . GLN A 1 89 ? 19.267 10.721 -31.369 1.00 95.81 89 GLN A C 1
ATOM 704 O O . GLN A 1 89 ? 18.605 10.462 -30.366 1.00 95.81 89 GLN A O 1
ATOM 709 N N . TRP A 1 90 ? 20.278 9.949 -31.758 1.00 96.19 90 TRP A N 1
ATOM 710 C CA . TRP A 1 90 ? 20.630 8.719 -31.061 1.00 96.19 90 TRP A CA 1
ATOM 711 C C . TRP A 1 90 ? 22.129 8.450 -31.072 1.00 96.19 90 TRP A C 1
ATOM 713 O O . TRP A 1 90 ? 22.855 8.913 -31.954 1.00 96.19 90 TRP A O 1
ATOM 723 N N . LYS A 1 91 ? 22.581 7.668 -30.090 1.00 95.62 91 LYS A N 1
ATOM 724 C CA . LYS A 1 91 ? 23.957 7.172 -29.975 1.00 95.62 91 LYS A CA 1
ATOM 725 C C . LYS A 1 91 ? 23.939 5.723 -29.517 1.00 95.62 91 LYS A C 1
ATOM 727 O O . LYS A 1 91 ? 23.309 5.410 -28.511 1.00 95.62 91 LYS A O 1
ATOM 732 N N . VAL A 1 92 ? 24.629 4.850 -30.245 1.00 96.69 92 VAL A N 1
ATOM 733 C CA . VAL A 1 92 ? 24.848 3.460 -29.824 1.00 96.69 92 VAL A CA 1
ATOM 734 C C . VAL A 1 92 ? 26.114 3.411 -28.988 1.00 96.69 92 VAL A C 1
ATOM 736 O O . VAL A 1 92 ? 27.148 3.920 -29.412 1.00 96.69 92 VAL A O 1
ATOM 739 N N . LEU A 1 93 ? 26.010 2.825 -27.801 1.00 96.50 93 LEU A N 1
ATOM 740 C CA . LEU A 1 93 ? 27.092 2.794 -26.815 1.00 96.50 93 LEU A CA 1
ATOM 741 C C . LEU A 1 93 ? 27.632 1.383 -26.575 1.00 96.50 93 LEU A C 1
ATOM 743 O O . LEU A 1 93 ? 28.771 1.227 -26.150 1.00 96.50 93 LEU A O 1
ATOM 747 N N . HIS A 1 94 ? 26.824 0.357 -26.850 1.00 95.50 94 HIS A N 1
ATOM 748 C CA . HIS A 1 94 ? 27.202 -1.049 -26.710 1.00 95.50 94 HIS A CA 1
ATOM 749 C C . HIS A 1 94 ? 26.404 -1.913 -27.682 1.00 95.50 94 HIS A C 1
ATOM 751 O O . HIS A 1 94 ? 25.216 -1.655 -27.878 1.00 95.50 94 HIS A O 1
ATOM 757 N N . GLY A 1 95 ? 27.035 -2.952 -28.231 1.00 92.31 95 GLY A N 1
ATOM 758 C CA . GLY A 1 95 ? 26.466 -3.824 -29.264 1.00 92.31 95 GLY A CA 1
ATOM 759 C C . GLY A 1 95 ? 26.617 -3.263 -30.685 1.00 92.31 95 GLY A C 1
ATOM 760 O O . GLY A 1 95 ? 27.147 -2.173 -30.891 1.00 92.31 95 GLY A O 1
ATOM 761 N N . ASP A 1 96 ? 26.161 -4.024 -31.677 1.00 89.69 96 ASP A N 1
ATOM 762 C CA . ASP A 1 96 ? 26.271 -3.686 -33.102 1.00 89.69 96 ASP A CA 1
ATOM 763 C C . ASP A 1 96 ? 24.879 -3.561 -33.731 1.00 89.69 96 ASP A C 1
ATOM 765 O O . ASP A 1 96 ? 24.020 -4.397 -33.501 1.00 89.69 96 ASP A O 1
ATOM 769 N N . LEU A 1 97 ? 24.629 -2.547 -34.559 1.00 90.06 97 LEU A N 1
ATOM 770 C CA . LEU A 1 97 ? 23.327 -2.361 -35.211 1.00 90.06 97 LEU A CA 1
ATOM 771 C C . LEU A 1 97 ? 23.023 -3.386 -36.316 1.00 90.06 97 LEU A C 1
ATOM 773 O O . LEU A 1 97 ? 21.861 -3.506 -36.708 1.00 90.06 97 LEU A O 1
ATOM 777 N N . GLN A 1 98 ? 24.035 -4.089 -36.833 1.00 86.94 98 GLN A N 1
ATOM 778 C CA . GLN A 1 98 ? 23.888 -5.010 -37.968 1.00 86.94 98 GLN A CA 1
ATOM 779 C C . GLN A 1 98 ? 23.798 -6.486 -37.572 1.00 86.94 98 GLN A C 1
ATOM 781 O O . GLN A 1 98 ? 23.461 -7.326 -38.410 1.00 86.94 98 GLN A O 1
ATOM 786 N N . THR A 1 99 ? 24.067 -6.816 -36.309 1.00 84.81 99 THR A N 1
ATOM 787 C CA . THR A 1 99 ? 23.992 -8.191 -35.820 1.00 84.81 99 THR A CA 1
ATOM 788 C C . THR A 1 99 ? 22.571 -8.742 -35.967 1.00 84.81 99 THR A C 1
ATOM 790 O O . THR A 1 99 ? 21.596 -8.180 -35.468 1.00 84.81 99 THR A O 1
ATOM 793 N N . GLN A 1 100 ? 22.447 -9.870 -36.670 1.00 81.62 100 GLN A N 1
ATOM 794 C CA . GLN A 1 100 ? 21.179 -10.579 -36.792 1.00 81.62 100 GLN A CA 1
ATOM 795 C C . GLN A 1 100 ? 20.932 -11.422 -35.548 1.00 81.62 100 GLN A C 1
ATOM 797 O O . GLN A 1 100 ? 21.713 -12.311 -35.210 1.00 81.62 100 GLN A O 1
ATOM 802 N N . VAL A 1 101 ? 19.813 -11.157 -34.884 1.00 86.06 101 VAL A N 1
ATOM 803 C CA . VAL A 1 101 ? 19.392 -11.890 -33.696 1.00 86.06 101 VAL A CA 1
ATOM 804 C C . VAL A 1 101 ? 18.276 -12.861 -34.054 1.00 86.06 101 VAL A C 1
ATOM 806 O O . VAL A 1 101 ? 17.202 -12.456 -34.495 1.00 86.06 101 VAL A O 1
ATOM 809 N N . ASN A 1 102 ? 18.506 -14.144 -33.782 1.00 84.38 102 ASN A N 1
ATOM 810 C CA . ASN A 1 102 ? 17.471 -15.171 -33.834 1.00 84.38 102 ASN A CA 1
ATOM 811 C C . ASN A 1 102 ? 16.809 -15.319 -32.454 1.00 84.38 102 ASN A C 1
ATOM 813 O O . ASN A 1 102 ? 17.488 -15.568 -31.459 1.00 84.38 102 ASN A O 1
ATOM 817 N N . GLY A 1 103 ? 15.479 -15.204 -32.393 1.00 89.06 103 GLY A N 1
ATOM 818 C CA . GLY A 1 103 ? 14.692 -15.436 -31.177 1.00 89.06 103 GLY A CA 1
ATOM 819 C C . GLY A 1 103 ? 13.939 -14.206 -30.662 1.00 89.06 103 GLY A C 1
ATOM 820 O O . GLY A 1 103 ? 13.690 -13.258 -31.401 1.00 89.06 103 GLY A O 1
ATOM 821 N N . LYS A 1 104 ? 13.514 -14.248 -29.392 1.00 94.62 104 LYS A N 1
ATOM 822 C CA . LYS A 1 104 ? 12.679 -13.207 -28.772 1.00 94.62 104 LYS A CA 1
ATOM 823 C C . LYS A 1 104 ? 13.513 -12.007 -28.325 1.00 94.62 104 LYS A C 1
ATOM 825 O O . LYS A 1 104 ? 14.416 -12.157 -27.503 1.00 94.62 104 LYS A O 1
ATOM 830 N N . ILE A 1 105 ? 13.136 -10.812 -28.772 1.00 95.62 105 ILE A N 1
ATOM 831 C CA . ILE A 1 105 ? 13.794 -9.541 -28.450 1.00 95.62 105 ILE A CA 1
ATOM 832 C C . ILE A 1 105 ? 12.934 -8.733 -27.477 1.00 95.62 105 ILE A C 1
ATOM 834 O O . ILE A 1 105 ? 11.732 -8.546 -27.681 1.00 95.62 105 ILE A O 1
ATOM 838 N N . ARG A 1 106 ? 13.552 -8.226 -26.408 1.00 96.31 106 ARG A N 1
ATOM 839 C CA . ARG A 1 106 ? 12.920 -7.303 -25.457 1.00 96.31 106 ARG A CA 1
ATOM 840 C C . ARG A 1 106 ? 13.512 -5.915 -25.620 1.00 96.31 106 ARG A C 1
ATOM 842 O O . ARG A 1 106 ? 14.718 -5.758 -25.476 1.00 96.31 106 ARG A O 1
ATOM 849 N N . TRP A 1 107 ? 12.671 -4.906 -25.805 1.00 98.06 107 TRP A N 1
ATOM 850 C CA . TRP A 1 107 ? 13.084 -3.518 -25.605 1.00 98.06 107 TRP A CA 1
ATOM 851 C C . TRP A 1 107 ? 12.810 -3.114 -24.160 1.00 98.06 107 TRP A C 1
ATOM 853 O O . TRP A 1 107 ? 11.713 -3.342 -23.649 1.00 98.06 107 TRP A O 1
ATOM 863 N N . ALA A 1 108 ? 13.794 -2.532 -23.490 1.00 97.44 108 ALA A N 1
ATOM 864 C CA . ALA A 1 108 ? 13.623 -1.848 -22.219 1.00 97.44 108 ALA A CA 1
ATOM 865 C C . ALA A 1 108 ? 13.888 -0.363 -22.452 1.00 97.44 108 ALA A C 1
ATOM 867 O O . ALA A 1 108 ? 14.971 -0.009 -22.894 1.00 97.44 108 ALA A O 1
ATOM 868 N N . VAL A 1 109 ? 12.901 0.483 -22.187 1.00 98.38 109 VAL A N 1
ATOM 869 C CA . VAL A 1 109 ? 13.000 1.940 -22.297 1.00 98.38 109 VAL A CA 1
ATOM 870 C C . VAL A 1 109 ? 13.159 2.489 -20.886 1.00 98.38 109 VAL A C 1
ATOM 872 O O . VAL A 1 109 ? 12.334 2.168 -20.031 1.00 98.38 109 VAL A O 1
ATOM 875 N N . ILE A 1 110 ? 14.220 3.248 -20.626 1.00 97.44 110 ILE A N 1
ATOM 876 C CA . ILE A 1 110 ? 14.645 3.657 -19.281 1.00 97.44 110 ILE A CA 1
ATOM 877 C C . ILE A 1 110 ? 14.625 5.181 -19.159 1.00 97.44 110 ILE A C 1
ATOM 879 O O . ILE A 1 110 ? 15.240 5.874 -19.971 1.00 97.44 110 ILE A O 1
ATOM 883 N N . GLY A 1 111 ? 13.943 5.675 -18.125 1.00 95.00 111 GLY A N 1
ATOM 884 C CA . GLY A 1 111 ? 13.857 7.095 -17.779 1.00 95.00 111 GLY A CA 1
ATOM 885 C C . GLY A 1 111 ? 12.960 7.339 -16.559 1.00 95.00 111 GLY A C 1
ATOM 886 O O . GLY A 1 111 ? 12.605 6.406 -15.833 1.00 95.00 111 GLY A O 1
ATOM 887 N N . HIS A 1 112 ? 12.529 8.578 -16.366 1.00 92.88 112 HIS A N 1
ATOM 888 C CA . HIS A 1 112 ? 11.703 9.024 -15.252 1.00 92.88 112 HIS A CA 1
ATOM 889 C C . HIS A 1 112 ? 10.224 9.022 -15.589 1.00 92.88 112 HIS A C 1
ATOM 891 O O . HIS A 1 112 ? 9.774 9.679 -16.529 1.00 92.88 112 HIS A O 1
ATOM 897 N N . GLY A 1 113 ? 9.444 8.314 -14.779 1.00 93.06 113 GLY A N 1
ATOM 898 C CA . GLY A 1 113 ? 7.993 8.395 -14.850 1.00 93.06 113 GLY A CA 1
ATOM 899 C C . GLY A 1 113 ? 7.454 9.458 -13.900 1.00 93.06 113 GLY A C 1
ATOM 900 O O . GLY A 1 113 ? 7.927 9.595 -12.772 1.00 93.06 113 GLY A O 1
ATOM 901 N N . GLN A 1 114 ? 6.456 10.203 -14.366 1.00 91.50 114 GLN A N 1
ATOM 902 C CA . GLN A 1 114 ? 5.788 11.250 -13.606 1.00 91.50 114 GLN A CA 1
ATOM 903 C C . GLN A 1 114 ? 4.280 11.004 -13.610 1.00 91.50 114 GLN A C 1
ATOM 905 O O . GLN A 1 114 ? 3.590 11.275 -14.597 1.00 91.50 114 GLN A O 1
ATOM 910 N N . TYR A 1 115 ? 3.771 10.512 -12.482 1.00 91.56 115 TYR A N 1
ATOM 911 C CA . TYR A 1 115 ? 2.338 10.397 -12.243 1.00 91.56 115 TYR A CA 1
ATOM 912 C C . TYR A 1 115 ? 1.761 11.751 -11.822 1.00 91.56 115 TYR A C 1
ATOM 914 O O . TYR A 1 115 ? 2.187 12.337 -10.828 1.00 91.56 115 TYR A O 1
ATOM 922 N N . THR A 1 116 ? 0.781 12.249 -12.573 1.00 86.75 116 THR A N 1
ATOM 923 C CA . THR A 1 116 ? 0.161 13.565 -12.338 1.00 86.75 116 THR A CA 1
ATOM 924 C C . THR A 1 116 ? -1.117 13.487 -11.499 1.00 86.75 116 THR A C 1
ATOM 926 O O . THR A 1 116 ? -1.472 14.450 -10.821 1.00 86.75 116 THR A O 1
ATOM 929 N N . GLY A 1 117 ? -1.812 12.343 -11.527 1.00 87.94 117 GLY A N 1
ATOM 930 C CA . GLY A 1 117 ? -3.112 12.149 -10.880 1.00 87.94 117 GLY A CA 1
ATOM 931 C C . GLY A 1 117 ? -4.197 13.120 -11.360 1.00 87.94 117 GLY A C 1
ATOM 932 O O . GLY A 1 117 ? -4.050 13.792 -12.383 1.00 87.94 117 GLY A O 1
ATOM 933 N N . ARG A 1 118 ? -5.309 13.200 -10.611 1.00 86.00 118 ARG A N 1
ATOM 934 C CA . ARG A 1 118 ? -6.449 14.110 -10.876 1.00 86.00 118 ARG A CA 1
ATOM 935 C C . ARG A 1 118 ? -6.994 14.009 -12.308 1.00 86.00 118 ARG A C 1
ATOM 937 O O . ARG A 1 118 ? -7.421 14.996 -12.901 1.00 86.00 118 ARG A O 1
ATOM 944 N N . ASN A 1 119 ? -6.976 12.802 -12.852 1.00 87.31 119 ASN A N 1
ATOM 945 C CA . ASN A 1 119 ? -7.373 12.451 -14.206 1.00 87.31 119 ASN A CA 1
ATOM 946 C C . ASN A 1 119 ? -6.564 13.167 -15.312 1.00 87.31 119 ASN A C 1
ATOM 948 O O . ASN A 1 119 ? -7.043 13.336 -16.438 1.00 87.31 119 ASN A O 1
ATOM 952 N N . GLN A 1 120 ? -5.338 13.607 -15.006 1.00 89.94 120 GLN A N 1
ATOM 953 C CA . GLN A 1 120 ? -4.383 14.163 -15.969 1.00 89.94 120 GLN A CA 1
ATOM 954 C C . GLN A 1 120 ? -3.467 13.069 -16.528 1.00 89.94 120 GLN A C 1
ATOM 956 O O . GLN A 1 120 ? -3.202 12.072 -15.863 1.00 89.94 120 GLN A O 1
ATOM 961 N N . GLN A 1 121 ? -2.976 13.247 -17.755 1.00 90.81 121 GLN A N 1
ATOM 962 C CA . GLN A 1 121 ? -2.076 12.269 -18.368 1.00 90.81 121 GLN A CA 1
ATOM 963 C C . GLN A 1 121 ? -0.722 12.256 -17.658 1.00 90.81 121 GLN A C 1
ATOM 965 O O . GLN A 1 121 ? -0.093 13.304 -17.513 1.00 90.81 121 GLN A O 1
ATOM 970 N N . SER A 1 122 ? -0.261 11.064 -17.279 1.00 93.06 122 SER A N 1
ATOM 971 C CA . SER A 1 122 ? 1.103 10.867 -16.789 1.00 93.06 122 SER A CA 1
ATOM 972 C C . SER A 1 122 ? 2.114 11.007 -17.926 1.00 93.06 122 SER A C 1
ATOM 974 O O . SER A 1 122 ? 1.778 10.834 -19.101 1.00 93.06 122 SER A O 1
ATOM 976 N N . HIS A 1 123 ? 3.364 11.282 -17.566 1.00 94.81 123 HIS A N 1
ATOM 977 C CA . HIS A 1 123 ? 4.447 11.512 -18.517 1.00 94.81 123 HIS A CA 1
ATOM 978 C C . HIS A 1 123 ? 5.606 10.539 -18.284 1.00 94.81 123 HIS A C 1
ATOM 980 O O . HIS A 1 123 ? 5.825 10.069 -17.166 1.00 94.81 123 HIS A O 1
ATOM 986 N N . PHE A 1 124 ? 6.364 10.265 -19.343 1.00 95.44 124 PHE A N 1
ATOM 987 C CA . PHE A 1 124 ? 7.625 9.534 -19.289 1.00 95.44 124 PHE A CA 1
ATOM 988 C C . PHE A 1 124 ? 8.705 10.420 -19.903 1.00 95.44 124 PHE A C 1
ATOM 990 O O . PHE A 1 124 ? 8.606 10.771 -21.075 1.00 95.44 124 PHE A O 1
ATOM 997 N N . GLU A 1 125 ? 9.667 10.865 -19.096 1.00 92.75 125 GLU A N 1
ATOM 998 C CA . GLU A 1 125 ? 10.623 11.927 -19.450 1.00 92.75 125 GLU A CA 1
ATOM 999 C C . GLU A 1 125 ? 9.959 13.221 -19.946 1.00 92.75 125 GLU A C 1
ATOM 1001 O O . GLU A 1 125 ? 10.401 13.862 -20.895 1.00 92.75 125 GLU A O 1
ATOM 1006 N N . GLY A 1 126 ? 8.833 13.597 -19.333 1.00 91.44 126 GLY A N 1
ATOM 1007 C CA . GLY A 1 126 ? 8.058 14.772 -19.747 1.00 91.44 126 GLY A CA 1
ATOM 1008 C C . GLY A 1 126 ? 7.267 14.590 -21.051 1.00 91.44 126 GLY A C 1
ATOM 1009 O O . GLY A 1 126 ? 6.528 15.491 -21.442 1.00 91.44 126 GLY A O 1
ATOM 1010 N N . TYR A 1 127 ? 7.351 13.428 -21.704 1.00 94.88 127 TYR A N 1
ATOM 1011 C CA . TYR A 1 127 ? 6.578 13.110 -22.903 1.00 94.88 127 TYR A CA 1
ATOM 1012 C C . TYR A 1 127 ? 5.265 12.411 -22.565 1.00 94.88 127 TYR A C 1
ATOM 1014 O O . TYR A 1 127 ? 5.203 11.552 -21.684 1.00 94.88 127 TYR A O 1
ATOM 1022 N N . GLN A 1 128 ? 4.216 12.724 -23.322 1.00 94.38 128 GLN A N 1
ATOM 1023 C CA . GLN A 1 128 ? 2.978 11.950 -23.320 1.00 94.38 128 GLN A CA 1
ATOM 1024 C C . GLN A 1 128 ? 3.174 10.623 -24.061 1.00 94.38 128 GLN A C 1
ATOM 1026 O O . GLN A 1 128 ? 4.051 10.487 -24.919 1.00 94.38 128 GLN A O 1
ATOM 1031 N N . ALA A 1 129 ? 2.311 9.644 -23.775 1.00 95.56 129 ALA A N 1
ATOM 1032 C CA . ALA A 1 129 ? 2.416 8.298 -24.338 1.00 95.56 129 ALA A CA 1
ATOM 1033 C C . ALA A 1 129 ? 2.535 8.289 -25.871 1.00 95.56 129 ALA A C 1
ATOM 1035 O O . ALA A 1 129 ? 3.372 7.570 -26.412 1.00 95.56 129 ALA A O 1
ATOM 1036 N N . TYR A 1 130 ? 1.766 9.131 -26.573 1.00 94.50 130 TYR A N 1
ATOM 1037 C CA . TYR A 1 130 ? 1.811 9.162 -28.035 1.00 94.50 130 TYR A CA 1
ATOM 1038 C C . TYR A 1 130 ? 3.161 9.633 -28.589 1.00 94.50 130 TYR A C 1
ATOM 1040 O O . TYR A 1 130 ? 3.640 9.086 -29.579 1.00 94.50 130 TYR A O 1
ATOM 1048 N N . GLN A 1 131 ? 3.813 10.591 -27.927 1.00 96.38 131 GLN A N 1
ATOM 1049 C CA . GLN A 1 131 ? 5.116 11.108 -28.350 1.00 96.38 131 GLN A CA 1
ATOM 1050 C C . GLN A 1 131 ? 6.190 10.029 -28.205 1.00 96.38 131 GLN A C 1
ATOM 1052 O O . GLN A 1 131 ? 6.973 9.804 -29.127 1.00 96.38 131 GLN A O 1
ATOM 1057 N N . VAL A 1 132 ? 6.171 9.298 -27.084 1.00 96.94 132 VAL A N 1
ATOM 1058 C CA . VAL A 1 132 ? 7.087 8.171 -26.868 1.00 96.94 132 VAL A CA 1
ATOM 1059 C C . VAL A 1 132 ? 6.861 7.082 -27.913 1.00 96.94 132 VAL A C 1
ATOM 1061 O O . VAL A 1 132 ? 7.823 6.596 -28.505 1.00 96.94 132 VAL A O 1
ATOM 1064 N N . ILE A 1 133 ? 5.608 6.721 -28.205 1.00 96.25 133 ILE A N 1
ATOM 1065 C CA . ILE A 1 133 ? 5.311 5.688 -29.205 1.00 96.25 133 ILE A CA 1
ATOM 1066 C C . ILE A 1 133 ? 5.733 6.101 -30.620 1.00 96.25 133 ILE A C 1
ATOM 1068 O O . ILE A 1 133 ? 6.284 5.266 -31.345 1.00 96.25 133 ILE A O 1
ATOM 1072 N N . LEU A 1 134 ? 5.556 7.366 -31.011 1.00 96.06 134 LEU A N 1
ATOM 1073 C CA . LEU A 1 134 ? 6.067 7.870 -32.289 1.00 96.06 134 LEU A CA 1
ATOM 1074 C C . LEU A 1 134 ? 7.599 7.766 -32.369 1.00 96.06 134 LEU A C 1
ATOM 1076 O O . LEU A 1 134 ? 8.116 7.256 -33.366 1.00 96.06 134 LEU A O 1
ATOM 1080 N N . GLY A 1 135 ? 8.315 8.126 -31.299 1.00 96.44 135 GLY A N 1
ATOM 1081 C CA . GLY A 1 135 ? 9.771 7.970 -31.222 1.00 96.44 135 GLY A CA 1
ATOM 1082 C C . GLY A 1 135 ? 10.230 6.506 -31.295 1.00 96.44 135 GLY A C 1
ATOM 1083 O O . GLY A 1 135 ? 11.137 6.162 -32.052 1.00 96.44 135 GLY A O 1
ATOM 1084 N N . LEU A 1 136 ? 9.567 5.593 -30.580 1.00 96.31 136 LEU A N 1
ATOM 1085 C CA . LEU A 1 136 ? 9.893 4.160 -30.638 1.00 96.31 136 LEU A CA 1
ATOM 1086 C C . LEU A 1 136 ? 9.593 3.553 -32.017 1.00 96.31 136 LEU A C 1
ATOM 1088 O O . LEU A 1 136 ? 10.323 2.678 -32.491 1.00 96.31 136 LEU A O 1
ATOM 1092 N N . LYS A 1 137 ? 8.547 4.032 -32.697 1.00 95.50 137 LYS A N 1
ATOM 1093 C CA . LYS A 1 137 ? 8.240 3.659 -34.082 1.00 95.50 137 LYS A CA 1
ATOM 1094 C C . LYS A 1 137 ? 9.321 4.152 -35.043 1.00 95.50 137 LYS A C 1
ATOM 1096 O O . LYS A 1 137 ? 9.708 3.390 -35.934 1.00 95.50 137 LYS A O 1
ATOM 1101 N N . TYR A 1 138 ? 9.826 5.372 -34.848 1.00 96.25 138 TYR A N 1
ATOM 1102 C CA . TYR A 1 138 ? 10.979 5.883 -35.587 1.00 96.25 138 TYR A CA 1
ATOM 1103 C C . TYR A 1 138 ? 12.194 4.968 -35.396 1.00 96.25 138 TYR A C 1
ATOM 1105 O O . TYR A 1 138 ? 12.714 4.444 -36.384 1.00 96.25 138 TYR A O 1
ATOM 1113 N N . LEU A 1 139 ? 12.570 4.662 -34.146 1.00 95.69 139 LEU A N 1
ATOM 1114 C CA . LEU A 1 139 ? 13.676 3.746 -33.858 1.00 95.69 139 LEU A CA 1
ATOM 1115 C C . LEU A 1 139 ? 13.485 2.396 -34.551 1.00 95.69 139 LEU A C 1
ATOM 1117 O O . LEU A 1 139 ? 14.382 1.948 -35.259 1.00 95.69 139 LEU A O 1
ATOM 1121 N N . LYS A 1 140 ? 12.306 1.775 -34.423 1.00 94.38 140 LYS A N 1
ATOM 1122 C CA . LYS A 1 140 ? 12.010 0.458 -35.016 1.00 94.38 140 LYS A CA 1
ATOM 1123 C C . LYS A 1 140 ? 12.184 0.469 -36.533 1.00 94.38 140 LYS A C 1
ATOM 1125 O O . LYS A 1 140 ? 12.687 -0.491 -37.110 1.00 94.38 140 LYS A O 1
ATOM 1130 N N . LYS A 1 141 ? 11.734 1.541 -37.189 1.00 93.81 141 LYS A N 1
ATOM 1131 C CA . LYS A 1 141 ? 11.721 1.642 -38.650 1.00 93.81 141 LYS A CA 1
ATOM 1132 C C . LYS A 1 141 ? 13.064 2.081 -39.227 1.00 93.81 141 LYS A C 1
ATOM 1134 O O . LYS A 1 141 ? 13.386 1.660 -40.335 1.00 93.81 141 LYS A O 1
ATOM 1139 N N . HIS A 1 142 ? 13.824 2.922 -38.530 1.00 94.56 142 HIS A N 1
ATOM 1140 C CA . HIS A 1 142 ? 14.978 3.614 -39.109 1.00 94.56 142 HIS A CA 1
ATOM 1141 C C . HIS A 1 142 ? 16.323 3.183 -38.524 1.00 94.56 142 HIS A C 1
ATOM 1143 O O . HIS A 1 142 ? 17.285 3.104 -39.284 1.00 94.56 142 HIS A O 1
ATOM 1149 N N . VAL A 1 143 ? 16.380 2.842 -37.234 1.00 95.44 143 VAL A N 1
ATOM 1150 C CA . VAL A 1 143 ? 17.641 2.594 -36.510 1.00 95.44 143 VAL A CA 1
ATOM 1151 C C . VAL A 1 143 ? 17.782 1.120 -36.127 1.00 95.44 143 VAL A C 1
ATOM 1153 O O . VAL A 1 143 ? 18.748 0.459 -36.486 1.00 95.44 143 VAL A O 1
ATOM 1156 N N . LEU A 1 144 ? 16.768 0.571 -35.464 1.00 94.88 144 LEU A N 1
ATOM 1157 C CA . LEU A 1 144 ? 16.739 -0.761 -34.862 1.00 94.88 144 LEU A CA 1
ATOM 1158 C C . LEU A 1 144 ? 16.026 -1.794 -35.751 1.00 94.88 144 LEU A C 1
ATOM 1160 O O . LEU A 1 144 ? 15.311 -2.664 -35.255 1.00 94.88 144 LEU A O 1
ATOM 1164 N N . LYS A 1 145 ? 16.207 -1.705 -37.076 1.00 91.94 145 LYS A N 1
ATOM 1165 C CA . LYS A 1 145 ? 15.529 -2.580 -38.056 1.00 91.94 145 LYS A CA 1
ATOM 1166 C C . LYS A 1 145 ? 15.810 -4.068 -37.821 1.00 91.94 145 LYS A C 1
ATOM 1168 O O . LYS A 1 145 ? 14.908 -4.884 -37.981 1.00 91.94 145 LYS A O 1
ATOM 1173 N N . ALA A 1 146 ? 17.042 -4.401 -37.430 1.00 91.88 146 ALA A N 1
ATOM 1174 C CA . ALA A 1 146 ? 17.472 -5.766 -37.118 1.00 91.88 146 ALA A CA 1
ATOM 1175 C C . ALA A 1 146 ? 16.936 -6.283 -35.767 1.00 91.88 146 ALA A C 1
ATOM 1177 O O . ALA A 1 146 ? 17.067 -7.467 -35.470 1.00 91.88 146 ALA A O 1
ATOM 1178 N N . TYR A 1 147 ? 16.296 -5.418 -34.969 1.00 93.44 147 TYR A N 1
ATOM 1179 C CA . TYR A 1 147 ? 15.883 -5.705 -33.596 1.00 93.44 147 TYR A CA 1
ATOM 1180 C C . TYR A 1 147 ? 14.382 -5.487 -33.344 1.00 93.44 147 TYR A C 1
ATOM 1182 O O . TYR A 1 147 ? 14.018 -4.735 -32.433 1.00 93.44 147 TYR A O 1
ATOM 1190 N N . PRO A 1 148 ? 13.471 -6.106 -34.117 1.00 92.56 148 PRO A N 1
ATOM 1191 C CA . PRO A 1 148 ? 12.038 -5.942 -33.899 1.00 92.56 148 PRO A CA 1
ATOM 1192 C C . PRO A 1 148 ? 11.626 -6.482 -32.514 1.00 92.56 148 PRO A C 1
ATOM 1194 O O . PRO A 1 148 ? 11.890 -7.644 -32.211 1.00 92.56 148 PRO A O 1
ATOM 1197 N N . PRO A 1 149 ? 10.959 -5.684 -31.660 1.00 95.25 149 PRO A N 1
ATOM 1198 C CA . PRO A 1 149 ? 10.609 -6.128 -30.317 1.00 95.25 149 PRO A CA 1
ATOM 1199 C C . PRO A 1 149 ? 9.465 -7.145 -30.322 1.00 95.25 149 PRO A C 1
ATOM 1201 O O . PRO A 1 149 ? 8.470 -6.985 -31.027 1.00 95.25 149 PRO A O 1
ATOM 1204 N N . ASN A 1 150 ? 9.564 -8.135 -29.436 1.00 95.88 150 ASN A N 1
ATOM 1205 C CA . ASN A 1 150 ? 8.450 -8.987 -29.015 1.00 95.88 150 ASN A CA 1
ATOM 1206 C C . ASN A 1 150 ? 7.788 -8.483 -27.729 1.00 95.88 150 ASN A C 1
ATOM 1208 O O . ASN A 1 150 ? 6.762 -9.025 -27.334 1.00 95.88 150 ASN A O 1
ATOM 1212 N N . LYS A 1 151 ? 8.402 -7.512 -27.044 1.00 95.81 151 LYS A N 1
ATOM 1213 C CA . LYS A 1 151 ? 7.919 -6.918 -25.795 1.00 95.81 151 LYS A CA 1
ATOM 1214 C C . LYS A 1 151 ? 8.612 -5.587 -25.537 1.00 95.81 151 LYS A C 1
ATOM 1216 O O . LYS A 1 151 ? 9.823 -5.489 -25.744 1.00 95.81 151 LYS A O 1
ATOM 1221 N N . ILE A 1 152 ? 7.871 -4.616 -25.010 1.00 98.06 152 ILE A N 1
ATOM 1222 C CA . ILE A 1 152 ? 8.422 -3.354 -24.503 1.00 98.06 152 ILE A CA 1
ATOM 1223 C C . ILE A 1 152 ? 8.274 -3.313 -22.984 1.00 98.06 152 ILE A C 1
ATOM 1225 O O . ILE A 1 152 ? 7.218 -3.620 -22.440 1.00 98.06 152 ILE A O 1
ATOM 1229 N N . VAL A 1 153 ? 9.339 -2.934 -22.284 1.00 97.50 153 VAL A N 1
ATOM 1230 C CA . VAL A 1 153 ? 9.338 -2.671 -20.845 1.00 97.50 153 VAL A CA 1
ATOM 1231 C C . VAL A 1 153 ? 9.677 -1.208 -20.621 1.00 97.50 153 VAL A C 1
ATOM 1233 O O . VAL A 1 153 ? 10.792 -0.790 -20.893 1.00 97.50 153 VAL A O 1
ATOM 1236 N N . LEU A 1 154 ? 8.729 -0.448 -20.096 1.00 98.00 154 LEU A N 1
ATOM 1237 C CA . LEU A 1 154 ? 8.886 0.936 -19.679 1.00 98.00 154 LEU A CA 1
ATOM 1238 C C . LEU A 1 154 ? 9.369 0.939 -18.223 1.00 98.00 154 LEU A C 1
ATOM 1240 O O . LEU A 1 154 ? 8.608 0.670 -17.291 1.00 98.00 154 LEU A O 1
ATOM 1244 N N . ALA A 1 155 ? 10.665 1.156 -18.033 1.00 95.50 155 ALA A N 1
ATOM 1245 C CA . ALA A 1 155 ? 11.288 1.297 -16.729 1.00 95.50 155 ALA A CA 1
ATOM 1246 C C . ALA A 1 155 ? 11.287 2.779 -16.339 1.00 95.50 155 ALA A C 1
ATOM 1248 O O . ALA A 1 155 ? 12.215 3.511 -16.667 1.00 95.50 155 ALA A O 1
ATOM 1249 N N . GLY A 1 156 ? 10.222 3.189 -15.654 1.00 93.75 156 GLY A N 1
ATOM 1250 C CA . GLY A 1 156 ? 10.075 4.492 -15.016 1.00 93.75 156 GLY A CA 1
ATOM 1251 C C . GLY A 1 156 ? 9.057 4.410 -13.879 1.00 93.75 156 GLY A C 1
ATOM 1252 O O . GLY A 1 156 ? 8.188 3.530 -13.877 1.00 93.75 156 GLY A O 1
ATOM 1253 N N . CYS A 1 157 ? 9.184 5.293 -12.890 1.00 92.62 157 CYS A N 1
ATOM 1254 C CA . CYS A 1 157 ? 8.321 5.293 -11.710 1.00 92.62 157 CYS A CA 1
ATOM 1255 C C . CYS A 1 157 ? 6.846 5.533 -12.055 1.00 92.62 157 CYS A C 1
ATOM 1257 O O . CYS A 1 157 ? 6.513 6.446 -12.800 1.00 92.62 157 CYS A O 1
ATOM 1259 N N . GLN A 1 158 ? 5.950 4.741 -11.463 1.00 92.25 158 GLN A N 1
ATOM 1260 C CA . GLN A 1 158 ? 4.498 4.980 -11.449 1.00 92.25 158 GLN A CA 1
ATOM 1261 C C . GLN A 1 158 ? 3.813 5.107 -12.826 1.00 92.25 158 GLN A C 1
ATOM 1263 O O . GLN A 1 158 ? 2.668 5.547 -12.899 1.00 92.25 158 GLN A O 1
ATOM 1268 N N . LEU A 1 159 ? 4.447 4.672 -13.919 1.00 95.75 159 LEU A N 1
ATOM 1269 C CA . LEU A 1 159 ? 3.862 4.735 -15.266 1.00 95.75 159 LEU A CA 1
ATOM 1270 C C . LEU A 1 159 ? 2.577 3.901 -15.405 1.00 95.75 159 LEU A C 1
ATOM 1272 O O . LEU A 1 159 ? 1.744 4.182 -16.260 1.00 95.75 159 LEU A O 1
ATOM 1276 N N . GLY A 1 160 ? 2.411 2.859 -14.591 1.00 94.31 160 GLY A N 1
ATOM 1277 C CA . GLY A 1 160 ? 1.208 2.024 -14.556 1.00 94.31 160 GLY A CA 1
ATOM 1278 C C . GLY A 1 160 ? 0.157 2.473 -13.538 1.00 94.31 160 GLY A C 1
ATOM 1279 O O . GLY A 1 160 ? -0.751 1.698 -13.255 1.00 94.31 160 GLY A O 1
ATOM 1280 N N . ARG A 1 161 ? 0.307 3.653 -12.919 1.00 92.88 161 ARG A N 1
ATOM 1281 C CA . ARG A 1 161 ? -0.593 4.141 -11.864 1.00 92.88 161 ARG A CA 1
ATOM 1282 C C . ARG A 1 161 ? -1.773 4.922 -12.445 1.00 92.88 161 ARG A C 1
ATOM 1284 O O . ARG A 1 161 ? -1.628 5.608 -13.454 1.00 92.88 161 ARG A O 1
ATOM 1291 N N . GLY A 1 162 ? -2.905 4.872 -11.746 1.00 91.75 162 GLY A N 1
ATOM 1292 C CA . GLY A 1 162 ? -4.076 5.691 -12.039 1.00 91.75 162 GLY A CA 1
ATOM 1293 C C . GLY A 1 162 ? -5.079 5.037 -12.986 1.00 91.75 162 GLY A C 1
ATOM 1294 O O . GLY A 1 162 ? -4.913 3.893 -13.417 1.00 91.75 162 GLY A O 1
ATOM 1295 N N . GLY A 1 163 ? -6.148 5.779 -13.265 1.00 92.62 163 GLY A N 1
ATOM 1296 C CA . GLY A 1 163 ? -7.239 5.362 -14.139 1.00 92.62 163 GLY A CA 1
ATOM 1297 C C . GLY A 1 163 ? -6.865 5.398 -15.622 1.00 92.62 163 GLY A C 1
ATOM 1298 O O . GLY A 1 163 ? -5.706 5.573 -15.998 1.00 92.62 163 GLY A O 1
ATOM 1299 N N . VAL A 1 164 ? -7.863 5.254 -16.491 1.00 91.88 164 VAL A N 1
ATOM 1300 C CA . VAL A 1 164 ? -7.677 5.010 -17.934 1.00 91.88 164 VAL A CA 1
ATOM 1301 C C . VAL A 1 164 ? -6.837 6.092 -18.626 1.00 91.88 164 VAL A C 1
ATOM 1303 O O . VAL A 1 164 ? -5.968 5.787 -19.445 1.00 91.88 164 VAL A O 1
ATOM 1306 N N . ASN A 1 165 ? -7.066 7.365 -18.289 1.00 91.31 165 ASN A N 1
ATOM 1307 C CA . ASN A 1 165 ? -6.327 8.486 -18.874 1.00 91.31 165 ASN A CA 1
ATOM 1308 C C . ASN A 1 165 ? -4.949 8.712 -18.231 1.00 91.31 165 ASN A C 1
ATOM 1310 O O . ASN A 1 165 ? -4.037 9.216 -18.883 1.00 91.31 165 ASN A O 1
ATOM 1314 N N . GLU A 1 166 ? -4.800 8.361 -16.957 1.00 93.62 166 GLU A N 1
ATOM 1315 C CA . GLU A 1 166 ? -3.584 8.607 -16.176 1.00 93.62 166 GLU A CA 1
ATOM 1316 C C . GLU A 1 166 ? -2.533 7.514 -16.400 1.00 93.62 166 GLU A C 1
ATOM 1318 O O . GLU A 1 166 ? -1.336 7.792 -16.344 1.00 93.62 166 GLU A O 1
ATOM 1323 N N . ASN A 1 167 ? -2.965 6.281 -16.675 1.00 95.06 167 ASN A N 1
ATOM 1324 C CA . ASN A 1 167 ? -2.101 5.115 -16.803 1.00 95.06 167 ASN A CA 1
ATOM 1325 C C . ASN A 1 167 ? -1.291 5.155 -18.111 1.00 95.06 167 ASN A C 1
ATOM 1327 O O . ASN A 1 167 ? -1.773 4.792 -19.187 1.00 95.06 167 ASN A O 1
ATOM 1331 N N . PHE A 1 168 ? -0.030 5.579 -18.020 1.00 96.50 168 PHE A N 1
ATOM 1332 C CA . PHE A 1 168 ? 0.861 5.733 -19.169 1.00 96.50 168 PHE A CA 1
ATOM 1333 C C . PHE A 1 168 ? 1.066 4.419 -19.928 1.00 96.50 168 PHE A C 1
ATOM 1335 O O . PHE A 1 168 ? 1.020 4.416 -21.155 1.00 96.50 168 PHE A O 1
ATOM 1342 N N . VAL A 1 169 ? 1.271 3.297 -19.226 1.00 97.25 169 VAL A N 1
ATOM 1343 C CA . VAL A 1 169 ? 1.503 1.983 -19.863 1.00 97.25 169 VAL A CA 1
ATOM 1344 C C . VAL A 1 169 ? 0.290 1.581 -20.702 1.00 97.25 169 VAL A C 1
ATOM 1346 O O . VAL A 1 169 ? 0.439 1.108 -21.833 1.00 97.25 169 VAL A O 1
ATOM 1349 N N . PHE A 1 170 ? -0.916 1.808 -20.174 1.00 95.88 170 PHE A N 1
ATOM 1350 C CA . PHE A 1 170 ? -2.167 1.534 -20.877 1.00 95.88 170 PHE A CA 1
ATOM 1351 C C . PHE A 1 170 ? -2.305 2.413 -22.118 1.00 95.88 170 PHE A C 1
ATOM 1353 O O . PHE A 1 170 ? -2.489 1.901 -23.223 1.00 95.88 170 PHE A O 1
ATOM 1360 N N . ARG A 1 171 ? -2.096 3.723 -21.969 1.00 94.81 171 ARG A N 1
ATOM 1361 C CA . ARG A 1 171 ? -2.142 4.686 -23.079 1.00 94.81 171 ARG A CA 1
ATOM 1362 C C . ARG A 1 171 ? -1.109 4.380 -24.167 1.00 94.81 171 ARG A C 1
ATOM 1364 O O . ARG A 1 171 ? -1.430 4.461 -25.349 1.00 94.81 171 ARG A O 1
ATOM 1371 N N . ALA A 1 172 ? 0.103 3.992 -23.780 1.00 96.19 172 ALA A N 1
ATOM 1372 C CA . ALA A 1 172 ? 1.170 3.597 -24.696 1.00 96.19 172 ALA A CA 1
ATOM 1373 C C . ALA A 1 172 ? 0.792 2.338 -25.493 1.00 96.19 172 ALA A C 1
ATOM 1375 O O . ALA A 1 172 ? 1.035 2.266 -26.696 1.00 96.19 172 ALA A O 1
ATOM 1376 N N . SER A 1 173 ? 0.144 1.369 -24.841 1.00 96.06 173 SER A N 1
ATOM 1377 C CA . SER A 1 173 ? -0.354 0.153 -25.494 1.00 96.06 173 SER A CA 1
ATOM 1378 C C . SER A 1 173 ? -1.447 0.474 -26.512 1.00 96.06 173 SER A C 1
ATOM 1380 O O . SER A 1 173 ? -1.375 0.022 -27.653 1.00 96.06 173 SER A O 1
ATOM 1382 N N . VAL A 1 174 ? -2.421 1.306 -26.127 1.00 93.88 174 VAL A N 1
ATOM 1383 C CA . VAL A 1 174 ? -3.503 1.765 -27.015 1.00 93.88 174 VAL A CA 1
ATOM 1384 C C . VAL A 1 174 ? -2.938 2.485 -28.240 1.00 93.88 174 VAL A C 1
ATOM 1386 O O . VAL A 1 174 ? -3.371 2.229 -29.361 1.00 93.88 174 VAL A O 1
ATOM 1389 N N . GLU A 1 175 ? -1.935 3.345 -28.062 1.00 94.50 175 GLU A N 1
ATOM 1390 C CA . GLU A 1 175 ? -1.324 4.055 -29.186 1.00 94.50 175 GLU A CA 1
ATOM 1391 C C . GLU A 1 175 ? -0.545 3.126 -30.132 1.00 94.50 175 GLU A C 1
ATOM 1393 O O . GLU A 1 175 ? -0.610 3.281 -31.352 1.00 94.50 175 GLU A O 1
ATOM 1398 N N . LEU A 1 176 ? 0.149 2.113 -29.603 1.00 94.19 176 LEU A N 1
ATOM 1399 C CA . LEU A 1 176 ? 0.783 1.085 -30.434 1.00 94.19 176 LEU A CA 1
ATOM 1400 C C . LEU A 1 176 ? -0.251 0.326 -31.276 1.00 94.19 176 LEU A C 1
ATOM 1402 O O . LEU A 1 176 ? -0.031 0.127 -32.476 1.00 94.19 176 LEU A O 1
ATOM 1406 N N . ALA A 1 177 ? -1.394 -0.031 -30.686 1.00 93.25 177 ALA A N 1
ATOM 1407 C CA . ALA A 1 177 ? -2.471 -0.723 -31.389 1.00 93.25 177 ALA A CA 1
ATOM 1408 C C . ALA A 1 177 ? -3.062 0.115 -32.534 1.00 93.25 177 ALA A C 1
ATOM 1410 O O . ALA A 1 177 ? -3.278 -0.424 -33.620 1.00 93.25 177 ALA A O 1
ATOM 1411 N N . LYS A 1 178 ? -3.212 1.441 -32.370 1.00 91.69 178 LYS A N 1
ATOM 1412 C CA . LYS A 1 178 ? -3.613 2.351 -33.470 1.00 91.69 178 LYS A CA 1
ATOM 1413 C C . LYS A 1 178 ? -2.645 2.332 -34.656 1.00 91.69 178 LYS A C 1
ATOM 1415 O O . LYS A 1 178 ? -3.008 2.696 -35.772 1.00 91.69 178 LYS A O 1
ATOM 1420 N N . HIS A 1 179 ? -1.403 1.914 -34.433 1.00 90.75 179 HIS A N 1
ATOM 1421 C CA . HIS A 1 179 ? -0.391 1.735 -35.470 1.00 90.75 179 HIS A CA 1
ATOM 1422 C C . HIS A 1 179 ? -0.213 0.275 -35.913 1.00 90.75 179 HIS A C 1
ATOM 1424 O O . HIS A 1 179 ? 0.769 -0.032 -36.593 1.00 90.75 179 HIS A O 1
ATOM 1430 N N . GLY A 1 180 ? -1.142 -0.618 -35.558 1.00 91.00 180 GLY A N 1
ATOM 1431 C CA . GLY A 1 180 ? -1.115 -2.032 -35.936 1.00 91.00 180 GLY A CA 1
ATOM 1432 C C . GLY A 1 180 ? -0.043 -2.846 -35.206 1.00 91.00 180 GLY A C 1
ATOM 1433 O O . GLY A 1 180 ? 0.454 -3.834 -35.746 1.00 91.00 180 GLY A O 1
ATOM 1434 N N . ILE A 1 181 ? 0.371 -2.414 -34.011 1.00 91.81 181 ILE A N 1
ATOM 1435 C CA . ILE A 1 181 ? 1.411 -3.065 -33.210 1.00 91.81 181 ILE A CA 1
ATOM 1436 C C . ILE A 1 181 ? 0.794 -3.616 -31.917 1.00 91.81 181 ILE A C 1
ATOM 1438 O O . ILE A 1 181 ? 0.289 -2.852 -31.103 1.00 91.81 181 ILE A O 1
ATOM 1442 N N . TYR A 1 182 ? 0.880 -4.936 -31.715 1.00 92.75 182 TYR A N 1
ATOM 1443 C CA . TYR A 1 182 ? 0.110 -5.660 -30.686 1.00 92.75 182 TYR A CA 1
ATOM 1444 C C . TYR A 1 182 ? 0.953 -6.491 -29.700 1.00 92.75 182 TYR A C 1
ATOM 1446 O O . TYR A 1 182 ? 0.433 -7.389 -29.044 1.00 92.75 182 TYR A O 1
ATOM 1454 N N . PHE A 1 183 ? 2.262 -6.250 -29.590 1.00 92.88 183 PHE A N 1
ATOM 1455 C CA . PHE A 1 183 ? 3.072 -6.956 -28.588 1.00 92.88 183 PHE A CA 1
ATOM 1456 C C . PHE A 1 183 ? 2.839 -6.408 -27.162 1.00 92.88 183 PHE A C 1
ATOM 1458 O O . PHE A 1 183 ? 2.430 -5.253 -27.015 1.00 92.88 183 PHE A O 1
ATOM 1465 N N . PRO A 1 184 ? 3.144 -7.188 -26.104 1.00 96.12 184 PRO A N 1
ATOM 1466 C CA . PRO A 1 184 ? 2.944 -6.760 -24.724 1.00 96.12 184 PRO A CA 1
ATOM 1467 C C . PRO A 1 184 ? 3.785 -5.532 -24.351 1.00 96.12 184 PRO A C 1
ATOM 1469 O O . PRO A 1 184 ? 4.989 -5.471 -24.644 1.00 96.12 184 PRO A O 1
ATOM 1472 N N . VAL A 1 185 ? 3.177 -4.602 -23.614 1.00 98.12 185 VAL A N 1
ATOM 1473 C CA . VAL A 1 185 ? 3.863 -3.463 -22.983 1.00 98.12 185 VAL A CA 1
ATOM 1474 C C . VAL A 1 185 ? 3.825 -3.630 -21.474 1.00 98.12 185 VAL A C 1
ATOM 1476 O O . VAL A 1 185 ? 2.808 -4.009 -20.900 1.00 98.12 185 VAL A O 1
ATOM 1479 N N . VAL A 1 186 ? 4.945 -3.355 -20.816 1.00 97.62 186 VAL A N 1
ATOM 1480 C CA . VAL A 1 186 ? 5.082 -3.496 -19.369 1.00 97.62 186 VAL A CA 1
ATOM 1481 C C . VAL A 1 186 ? 5.477 -2.189 -18.732 1.00 97.62 186 VAL A C 1
ATOM 1483 O O . VAL A 1 186 ? 6.355 -1.514 -19.249 1.00 97.62 186 VAL A O 1
ATOM 1486 N N . GLY A 1 187 ? 4.934 -1.903 -17.558 1.00 96.25 187 GLY A N 1
ATOM 1487 C CA . GLY A 1 187 ? 5.485 -0.897 -16.656 1.00 96.25 187 GLY A CA 1
ATOM 1488 C C . GLY A 1 187 ? 5.088 -1.183 -15.217 1.00 96.25 187 GLY A C 1
ATOM 1489 O O . GLY A 1 187 ? 4.679 -2.301 -14.899 1.00 96.25 187 GLY A O 1
ATOM 1490 N N . TYR A 1 188 ? 5.237 -0.185 -14.350 1.00 93.62 188 TYR A N 1
ATOM 1491 C CA . TYR A 1 188 ? 5.096 -0.362 -12.906 1.00 93.62 188 TYR A CA 1
ATOM 1492 C C . TYR A 1 188 ? 4.193 0.722 -12.322 1.00 93.62 188 TYR A C 1
ATOM 1494 O O . TYR A 1 188 ? 4.316 1.891 -12.688 1.00 93.62 188 TYR A O 1
ATOM 1502 N N . ASN A 1 189 ? 3.275 0.355 -11.426 1.00 90.38 189 ASN A N 1
ATOM 1503 C CA . ASN A 1 189 ? 2.337 1.293 -10.786 1.00 90.38 189 ASN A CA 1
ATOM 1504 C C . ASN A 1 189 ? 2.882 1.936 -9.498 1.00 90.38 189 ASN A C 1
ATOM 1506 O O . ASN A 1 189 ? 2.191 2.737 -8.865 1.00 90.38 189 ASN A O 1
ATOM 1510 N N . ARG A 1 190 ? 4.118 1.610 -9.112 1.00 89.69 190 ARG A N 1
ATOM 1511 C CA . ARG A 1 190 ? 4.821 2.159 -7.946 1.00 89.69 190 ARG A CA 1
ATOM 1512 C C . ARG A 1 190 ? 6.178 2.743 -8.337 1.00 89.69 190 ARG A C 1
ATOM 1514 O O . ARG A 1 190 ? 6.583 2.697 -9.500 1.00 89.69 190 ARG A O 1
ATOM 1521 N N . ILE A 1 191 ? 6.833 3.372 -7.366 1.00 88.69 191 ILE A N 1
ATOM 1522 C CA . ILE A 1 191 ? 8.197 3.882 -7.513 1.00 88.69 191 ILE A CA 1
ATOM 1523 C C . ILE A 1 191 ? 9.127 2.689 -7.680 1.00 88.69 191 ILE A C 1
ATOM 1525 O O . ILE A 1 191 ? 9.077 1.782 -6.859 1.00 88.69 191 ILE A O 1
ATOM 1529 N N . ILE A 1 192 ? 9.988 2.710 -8.694 1.00 88.69 192 ILE A N 1
ATOM 1530 C CA . ILE A 1 192 ? 10.934 1.625 -8.940 1.00 88.69 192 ILE A CA 1
ATOM 1531 C C . ILE A 1 192 ? 12.375 2.115 -8.971 1.00 88.69 192 ILE A C 1
ATOM 1533 O O . ILE A 1 192 ? 12.650 3.253 -9.351 1.00 88.69 192 ILE A O 1
ATOM 1537 N N . SER A 1 193 ? 13.291 1.218 -8.629 1.00 88.38 193 SER A N 1
ATOM 1538 C CA . SER A 1 193 ? 14.722 1.383 -8.868 1.00 88.38 193 SER A CA 1
ATOM 1539 C C . SER A 1 193 ? 15.338 0.086 -9.383 1.00 88.38 193 SER A C 1
ATOM 1541 O O . SER A 1 193 ? 14.720 -0.983 -9.356 1.00 88.38 193 SER A O 1
ATOM 1543 N N . ILE A 1 194 ? 16.560 0.200 -9.889 1.00 87.56 194 ILE A N 1
ATOM 1544 C CA . ILE A 1 194 ? 17.392 -0.906 -10.334 1.00 87.56 194 ILE A CA 1
ATOM 1545 C C . ILE A 1 194 ? 18.620 -0.925 -9.434 1.00 87.56 194 ILE A C 1
ATOM 1547 O O . ILE A 1 194 ? 19.417 0.013 -9.452 1.00 87.56 194 ILE A O 1
ATOM 1551 N N . THR A 1 195 ? 18.768 -1.980 -8.638 1.00 85.81 195 THR A N 1
ATOM 1552 C CA . THR A 1 195 ? 19.892 -2.127 -7.704 1.00 85.81 195 THR A CA 1
ATOM 1553 C C . THR A 1 195 ? 21.182 -2.460 -8.442 1.00 85.81 195 THR A C 1
ATOM 1555 O O . THR A 1 195 ? 21.168 -2.844 -9.616 1.00 85.81 195 THR A O 1
ATOM 1558 N N . GLN A 1 196 ? 22.317 -2.371 -7.750 1.00 82.62 196 GLN A N 1
ATOM 1559 C CA . GLN A 1 196 ? 23.617 -2.778 -8.302 1.00 82.62 196 GLN A CA 1
ATOM 1560 C C . GLN A 1 196 ? 23.643 -4.255 -8.720 1.00 82.62 196 GLN A C 1
ATOM 1562 O O . GLN A 1 196 ? 24.281 -4.624 -9.703 1.00 82.62 196 GLN A O 1
ATOM 1567 N N . ASN A 1 197 ? 22.833 -5.087 -8.060 1.00 80.06 197 ASN A N 1
ATOM 1568 C CA . ASN A 1 197 ? 22.618 -6.491 -8.419 1.00 80.06 197 ASN A CA 1
ATOM 1569 C C . ASN A 1 197 ? 21.685 -6.673 -9.634 1.00 80.06 197 ASN A C 1
ATOM 1571 O O . ASN A 1 197 ? 21.262 -7.787 -9.932 1.00 80.06 197 ASN A O 1
ATOM 1575 N N . SER A 1 198 ? 21.341 -5.592 -10.342 1.00 83.19 198 SER A N 1
ATOM 1576 C CA . SER A 1 198 ? 20.476 -5.600 -11.530 1.00 83.19 198 SER A CA 1
ATOM 1577 C C . SER A 1 198 ? 19.055 -6.124 -11.270 1.00 83.19 198 SER A C 1
ATOM 1579 O O . SER A 1 198 ? 18.367 -6.606 -12.182 1.00 83.19 198 SER A O 1
ATOM 1581 N N . ASN A 1 199 ? 18.602 -6.034 -10.018 1.00 83.81 199 ASN A N 1
ATOM 1582 C CA . ASN A 1 199 ? 17.249 -6.386 -9.611 1.00 83.81 199 ASN A CA 1
ATOM 1583 C C . ASN A 1 199 ? 16.373 -5.140 -9.586 1.00 83.81 199 ASN A C 1
ATOM 1585 O O . ASN A 1 199 ? 16.821 -4.054 -9.230 1.00 83.81 199 ASN A O 1
ATOM 1589 N N . LYS A 1 200 ? 15.110 -5.306 -9.981 1.00 84.25 200 LYS A N 1
ATOM 1590 C CA . LYS A 1 200 ? 14.124 -4.229 -9.939 1.00 84.25 200 LYS A CA 1
ATOM 1591 C C . LYS A 1 200 ? 13.369 -4.292 -8.627 1.00 84.25 200 LYS A C 1
ATOM 1593 O O . LYS A 1 200 ? 12.644 -5.263 -8.393 1.00 84.25 200 LYS A O 1
ATOM 1598 N N . ILE A 1 201 ? 13.520 -3.245 -7.836 1.00 85.88 201 ILE A N 1
ATOM 1599 C CA . ILE A 1 201 ? 12.890 -3.088 -6.528 1.00 85.88 201 ILE A CA 1
ATOM 1600 C C . ILE A 1 201 ? 11.866 -1.960 -6.561 1.00 85.88 201 ILE A C 1
ATOM 1602 O O . ILE A 1 201 ? 11.861 -1.141 -7.483 1.00 85.88 201 ILE A O 1
ATOM 1606 N N . THR A 1 202 ? 10.987 -1.936 -5.569 1.00 83.81 202 THR A N 1
ATOM 1607 C CA . THR A 1 202 ? 9.936 -0.930 -5.436 1.00 83.81 202 THR A CA 1
ATOM 1608 C C . THR A 1 202 ? 9.683 -0.563 -3.989 1.00 83.81 202 THR A C 1
ATOM 1610 O O . THR A 1 202 ? 9.871 -1.381 -3.091 1.00 83.81 202 THR A O 1
ATOM 1613 N N . TRP A 1 203 ? 9.161 0.646 -3.805 1.00 79.31 203 TRP A N 1
ATOM 1614 C CA . TRP A 1 203 ? 8.674 1.167 -2.533 1.00 79.31 203 TRP A CA 1
ATOM 1615 C C . TRP A 1 203 ? 7.165 1.393 -2.627 1.00 79.31 203 TRP A C 1
ATOM 1617 O O . TRP A 1 203 ? 6.723 2.452 -3.090 1.00 79.31 203 TRP A O 1
ATOM 1627 N N . PRO A 1 204 ? 6.339 0.400 -2.262 1.00 65.88 204 PRO A N 1
ATOM 1628 C CA . PRO A 1 204 ? 4.905 0.457 -2.533 1.00 65.88 204 PRO A CA 1
ATOM 1629 C C . PRO A 1 204 ? 4.161 1.550 -1.764 1.00 65.88 204 PRO A C 1
ATOM 1631 O O . PRO A 1 204 ? 3.146 2.042 -2.256 1.00 65.88 204 PRO A O 1
ATOM 1634 N N . TYR A 1 205 ? 4.693 1.968 -0.614 1.00 67.38 205 TYR A N 1
ATOM 1635 C CA . TYR A 1 205 ? 4.065 2.931 0.295 1.00 67.38 205 TYR A CA 1
ATOM 1636 C C . TYR A 1 205 ? 4.948 4.159 0.583 1.00 67.38 205 TYR A C 1
ATOM 1638 O O . TYR A 1 205 ? 4.748 4.845 1.582 1.00 67.38 205 TYR A O 1
ATOM 1646 N N . GLY A 1 206 ? 5.917 4.445 -0.293 1.00 61.19 206 GLY A N 1
ATOM 1647 C CA . GLY A 1 206 ? 6.846 5.573 -0.157 1.00 61.19 206 GLY A CA 1
ATOM 1648 C C . GLY A 1 206 ? 8.274 5.158 0.205 1.00 61.19 206 GLY A C 1
ATOM 1649 O O . GLY A 1 206 ? 8.513 4.046 0.666 1.00 61.19 206 GLY A O 1
ATOM 1650 N N . LEU A 1 207 ? 9.224 6.068 -0.034 1.00 58.12 207 LEU A N 1
ATOM 1651 C CA . LEU A 1 207 ? 10.674 5.811 -0.003 1.00 58.12 207 LEU A CA 1
ATOM 1652 C C . LEU A 1 207 ? 11.243 5.452 1.379 1.00 58.12 207 LEU A C 1
ATOM 1654 O O . LEU A 1 207 ? 12.380 5.008 1.461 1.00 58.12 207 LEU A O 1
ATOM 1658 N N . THR A 1 208 ? 10.470 5.640 2.448 1.00 48.00 208 THR A N 1
ATOM 1659 C CA . THR A 1 208 ? 10.875 5.384 3.840 1.00 48.00 208 THR A CA 1
ATOM 1660 C C . THR A 1 208 ? 10.556 3.966 4.325 1.00 48.00 208 THR A C 1
ATOM 1662 O O . THR A 1 208 ? 10.794 3.658 5.488 1.00 48.00 208 THR A O 1
ATOM 1665 N N . ARG A 1 209 ? 9.971 3.111 3.474 1.00 56.47 209 ARG A N 1
ATOM 1666 C CA . ARG A 1 209 ? 9.552 1.741 3.823 1.00 56.47 209 ARG A CA 1
ATOM 1667 C C . ARG A 1 209 ? 10.430 0.676 3.159 1.00 56.47 209 ARG A C 1
ATOM 1669 O O . ARG A 1 209 ? 11.229 0.986 2.281 1.00 56.47 209 ARG A O 1
ATOM 1676 N N . GLU A 1 210 ? 10.253 -0.584 3.552 1.00 60.34 210 GLU A N 1
ATOM 1677 C CA . GLU A 1 210 ? 11.016 -1.714 3.012 1.00 60.34 210 GLU A CA 1
ATOM 1678 C C . GLU A 1 210 ? 10.918 -1.848 1.485 1.00 60.34 210 GLU A C 1
ATOM 1680 O O . GLU A 1 210 ? 9.853 -1.695 0.873 1.00 60.34 210 GLU A O 1
ATOM 1685 N N . MET A 1 211 ? 12.057 -2.187 0.879 1.00 67.69 211 MET A N 1
ATOM 1686 C CA . MET A 1 211 ? 12.158 -2.504 -0.540 1.00 67.69 211 MET A CA 1
ATOM 1687 C C . MET A 1 211 ? 11.500 -3.854 -0.817 1.00 67.69 211 MET A C 1
ATOM 1689 O O . MET A 1 211 ? 11.818 -4.857 -0.185 1.00 67.69 211 MET A O 1
ATOM 1693 N N . GLN A 1 212 ? 10.631 -3.903 -1.821 1.00 76.06 212 GLN A N 1
ATOM 1694 C CA . GLN A 1 212 ? 9.992 -5.143 -2.259 1.00 76.06 212 GLN A CA 1
ATOM 1695 C C . GLN A 1 212 ? 10.372 -5.493 -3.698 1.00 76.06 212 GLN A C 1
ATOM 1697 O O . GLN A 1 212 ? 10.844 -4.654 -4.470 1.00 76.06 212 GLN A O 1
ATOM 1702 N N . SER A 1 213 ? 10.116 -6.744 -4.085 1.00 81.44 213 SER A N 1
ATOM 1703 C CA . SER A 1 213 ? 10.123 -7.145 -5.494 1.00 81.44 213 SER A CA 1
ATOM 1704 C C . SER A 1 213 ? 9.080 -6.350 -6.285 1.00 81.44 213 SER A C 1
ATOM 1706 O O . SER A 1 213 ? 7.972 -6.093 -5.814 1.00 81.44 213 SER A O 1
ATOM 1708 N N . THR A 1 214 ? 9.405 -6.007 -7.531 1.00 81.88 214 THR A N 1
ATOM 1709 C CA . THR A 1 214 ? 8.474 -5.332 -8.455 1.00 81.88 214 THR A CA 1
ATOM 1710 C C . THR A 1 214 ? 7.361 -6.226 -9.002 1.00 81.88 214 THR A C 1
ATOM 1712 O O . THR A 1 214 ? 6.487 -5.722 -9.701 1.00 81.88 214 THR A O 1
ATOM 1715 N N . GLU A 1 215 ? 7.367 -7.528 -8.711 1.00 80.06 215 GLU A N 1
ATOM 1716 C CA . GLU A 1 215 ? 6.456 -8.513 -9.310 1.00 80.06 215 GLU A CA 1
ATOM 1717 C C . GLU A 1 215 ? 4.969 -8.165 -9.138 1.00 80.06 215 GLU A C 1
ATOM 1719 O O . GLU A 1 215 ? 4.242 -8.107 -10.129 1.00 80.06 215 GLU A O 1
ATOM 1724 N N . ASN A 1 216 ? 4.546 -7.821 -7.918 1.00 79.50 216 ASN A N 1
ATOM 1725 C CA . ASN A 1 216 ? 3.153 -7.465 -7.603 1.00 79.50 216 ASN A CA 1
ATOM 1726 C C . ASN A 1 216 ? 2.748 -6.059 -8.076 1.00 79.50 216 ASN A C 1
ATOM 1728 O O . ASN A 1 216 ? 1.576 -5.700 -8.053 1.00 79.50 216 ASN A O 1
ATOM 1732 N N . TRP A 1 217 ? 3.720 -5.263 -8.515 1.00 86.31 217 TRP A N 1
ATOM 1733 C CA . TRP A 1 217 ? 3.556 -3.854 -8.889 1.00 86.31 217 TRP A CA 1
ATOM 1734 C C . TRP A 1 217 ? 3.760 -3.638 -10.389 1.00 86.31 217 TRP A C 1
ATOM 1736 O O . TRP A 1 217 ? 3.841 -2.513 -10.886 1.00 86.31 217 TRP A O 1
ATOM 1746 N N . ARG A 1 218 ? 3.883 -4.746 -11.121 1.00 89.06 218 ARG A N 1
ATOM 1747 C CA . ARG A 1 218 ? 4.125 -4.809 -12.550 1.00 89.06 218 ARG A CA 1
ATOM 1748 C C . ARG A 1 218 ? 2.805 -4.987 -13.293 1.00 89.06 218 ARG A C 1
ATOM 1750 O O . ARG A 1 218 ? 2.029 -5.895 -13.008 1.00 89.06 218 ARG A O 1
ATOM 1757 N N . LEU A 1 219 ? 2.601 -4.165 -14.315 1.00 94.31 219 LEU A N 1
ATOM 1758 C CA . LEU A 1 219 ? 1.490 -4.277 -15.252 1.00 94.31 219 LEU A CA 1
ATOM 1759 C C . LEU A 1 219 ? 2.034 -4.760 -16.587 1.00 94.31 219 LEU A C 1
ATOM 1761 O O . LEU A 1 219 ? 2.985 -4.183 -17.106 1.00 94.31 219 LEU A O 1
ATOM 1765 N N . GLU A 1 220 ? 1.434 -5.800 -17.149 1.00 96.00 220 GLU A N 1
ATOM 1766 C CA . GLU A 1 220 ? 1.605 -6.206 -18.537 1.00 96.00 220 GLU A CA 1
ATOM 1767 C C . GLU A 1 220 ? 0.292 -6.027 -19.282 1.00 96.00 220 GLU A C 1
ATOM 1769 O O . GLU A 1 220 ? -0.724 -6.616 -18.915 1.00 96.00 220 GLU A O 1
ATOM 1774 N N . ILE A 1 221 ? 0.330 -5.222 -20.335 1.00 96.69 221 ILE A N 1
ATOM 1775 C CA . ILE A 1 221 ? -0.837 -4.862 -21.121 1.00 96.69 221 ILE A CA 1
ATOM 1776 C C . ILE A 1 221 ? -0.718 -5.504 -22.491 1.00 96.69 221 ILE A C 1
ATOM 1778 O O . ILE A 1 221 ? 0.294 -5.359 -23.179 1.00 96.69 221 ILE A O 1
ATOM 1782 N N . ASN A 1 222 ? -1.768 -6.226 -22.860 1.00 94.00 222 ASN A N 1
ATOM 1783 C CA . ASN A 1 222 ? -1.911 -6.928 -24.122 1.00 94.00 222 ASN A CA 1
ATOM 1784 C C . ASN A 1 222 ? -3.181 -6.433 -24.807 1.00 94.00 222 ASN A C 1
ATOM 1786 O O . ASN A 1 222 ? -4.239 -6.415 -24.183 1.00 94.00 222 ASN A O 1
ATOM 1790 N N . ILE A 1 223 ? -3.093 -6.054 -26.080 1.00 93.12 223 ILE A N 1
ATOM 1791 C CA . ILE A 1 223 ? -4.269 -5.708 -26.883 1.00 93.12 223 ILE A CA 1
ATOM 1792 C C . ILE A 1 223 ? -4.478 -6.812 -27.904 1.00 93.12 223 ILE A C 1
ATOM 1794 O O . ILE A 1 223 ? -3.576 -7.142 -28.673 1.00 93.12 223 ILE A O 1
ATOM 1798 N N . ASN A 1 224 ? -5.667 -7.403 -27.894 1.00 89.56 224 ASN A N 1
ATOM 1799 C CA . ASN A 1 224 ? -6.017 -8.453 -28.832 1.00 89.56 224 ASN A CA 1
ATOM 1800 C C . ASN A 1 224 ? -6.219 -7.851 -30.231 1.00 89.56 224 ASN A C 1
ATOM 1802 O O . ASN A 1 224 ? -7.037 -6.958 -30.432 1.00 89.56 224 ASN A O 1
ATOM 1806 N N . GLN A 1 225 ? -5.480 -8.363 -31.213 1.00 90.19 225 GLN A N 1
ATOM 1807 C CA . GLN A 1 225 ? -5.508 -7.859 -32.588 1.00 90.19 225 GLN A CA 1
ATOM 1808 C C . GLN A 1 225 ? -6.879 -8.012 -33.273 1.00 90.19 225 GLN A C 1
ATOM 1810 O O . GLN A 1 225 ? -7.213 -7.223 -34.153 1.00 90.19 225 GLN A O 1
ATOM 1815 N N . THR A 1 226 ? -7.676 -9.014 -32.899 1.00 86.25 226 THR A N 1
ATOM 1816 C CA . THR A 1 226 ? -8.947 -9.323 -33.573 1.00 86.25 226 THR A CA 1
ATOM 1817 C C . THR A 1 226 ? -10.080 -8.441 -33.066 1.00 86.25 226 THR A C 1
ATOM 1819 O O . THR A 1 226 ? -10.806 -7.864 -33.867 1.00 86.25 226 THR A O 1
ATOM 1822 N N . ASN A 1 227 ? -10.231 -8.317 -31.745 1.00 83.19 227 ASN A N 1
ATOM 1823 C CA . ASN A 1 227 ? -11.353 -7.594 -31.135 1.00 83.19 227 ASN A CA 1
ATOM 1824 C C . ASN A 1 227 ? -10.961 -6.239 -30.514 1.00 83.19 227 ASN A C 1
ATOM 1826 O O . ASN A 1 227 ? -11.824 -5.555 -29.977 1.00 83.19 227 ASN A O 1
ATOM 1830 N N . GLN A 1 228 ? -9.679 -5.855 -30.576 1.00 85.81 228 GLN A N 1
ATOM 1831 C CA . GLN A 1 228 ? -9.127 -4.605 -30.029 1.00 85.81 228 GLN A CA 1
ATOM 1832 C C . GLN A 1 228 ? -9.358 -4.409 -28.519 1.00 85.81 228 GLN A C 1
ATOM 1834 O O . GLN A 1 228 ? -9.224 -3.298 -28.006 1.00 85.81 228 GLN A O 1
ATOM 1839 N N . GLN A 1 229 ? -9.676 -5.475 -27.781 1.00 87.06 229 GLN A N 1
ATOM 1840 C CA . GLN A 1 229 ? -9.850 -5.418 -26.333 1.00 87.06 229 GLN A CA 1
ATOM 1841 C C . GLN A 1 229 ? -8.500 -5.472 -25.626 1.00 87.06 229 GLN A C 1
ATOM 1843 O O . GLN A 1 229 ? -7.590 -6.215 -26.017 1.00 87.06 229 GLN A O 1
ATOM 1848 N N . ALA A 1 230 ? -8.384 -4.686 -24.561 1.00 90.81 230 ALA A N 1
ATOM 1849 C CA . ALA A 1 230 ? -7.189 -4.620 -23.740 1.00 90.81 230 ALA A CA 1
ATOM 1850 C C . ALA A 1 230 ? -7.292 -5.547 -22.524 1.00 90.81 230 ALA A C 1
ATOM 1852 O O . ALA A 1 230 ? -8.321 -5.620 -21.851 1.00 90.81 230 ALA A O 1
ATOM 1853 N N . TYR A 1 231 ? -6.179 -6.199 -22.205 1.00 92.00 231 TYR A N 1
ATOM 1854 C CA . TYR A 1 231 ? -6.019 -7.068 -21.051 1.00 92.00 231 TYR A CA 1
ATOM 1855 C C . TYR A 1 231 ? -4.820 -6.613 -20.228 1.00 92.00 231 TYR A C 1
ATOM 1857 O O . TYR A 1 231 ? -3.732 -6.426 -20.770 1.00 92.00 231 TYR A O 1
ATOM 1865 N N . ILE A 1 232 ? -5.006 -6.471 -18.919 1.00 93.12 232 ILE A N 1
ATOM 1866 C CA . ILE A 1 232 ? -3.980 -6.080 -17.953 1.00 93.12 232 ILE A CA 1
ATOM 1867 C C . ILE A 1 232 ? -3.718 -7.285 -17.049 1.00 93.12 232 ILE A C 1
ATOM 1869 O O . ILE A 1 232 ? -4.628 -7.778 -16.384 1.00 93.12 232 ILE A O 1
ATOM 1873 N N . ASN A 1 233 ? -2.484 -7.796 -17.055 1.00 91.00 233 ASN A N 1
ATOM 1874 C CA . ASN A 1 233 ? -2.080 -9.006 -16.326 1.00 91.00 233 ASN A CA 1
ATOM 1875 C C . ASN A 1 233 ? -3.017 -10.206 -16.583 1.00 91.00 233 ASN A C 1
ATOM 1877 O O . ASN A 1 233 ? -3.350 -10.964 -15.676 1.00 91.00 233 ASN A O 1
ATOM 1881 N N . GLY A 1 234 ? -3.476 -10.354 -17.830 1.00 87.69 234 GLY A N 1
ATOM 1882 C CA . GLY A 1 234 ? -4.379 -11.428 -18.257 1.00 87.69 234 GLY A CA 1
ATOM 1883 C C . GLY A 1 234 ? -5.862 -11.216 -17.922 1.00 87.69 234 GLY A C 1
ATOM 1884 O O . GLY A 1 234 ? -6.692 -11.991 -18.388 1.00 87.69 234 GLY A O 1
ATOM 1885 N N . LYS A 1 235 ? -6.226 -10.166 -17.175 1.00 88.56 235 LYS A N 1
ATOM 1886 C CA . LYS A 1 235 ? -7.623 -9.777 -16.914 1.00 88.56 235 LYS A CA 1
ATOM 1887 C C . LYS A 1 235 ? -8.096 -8.753 -17.941 1.00 88.56 235 LYS A C 1
ATOM 1889 O O . LYS A 1 235 ? -7.298 -7.928 -18.371 1.00 88.56 235 LYS A O 1
ATOM 1894 N N . HIS A 1 236 ? -9.382 -8.744 -18.294 1.00 89.56 236 HIS A N 1
ATOM 1895 C CA . HIS A 1 236 ? -9.945 -7.665 -19.116 1.00 89.56 236 HIS A CA 1
ATOM 1896 C C . HIS A 1 236 ? -9.713 -6.299 -18.444 1.00 89.56 236 HIS A C 1
ATOM 1898 O O . HIS A 1 236 ? -9.857 -6.184 -17.224 1.00 89.56 236 HIS A O 1
ATOM 1904 N N . ALA A 1 237 ? -9.364 -5.265 -19.214 1.00 91.69 237 ALA A N 1
ATOM 1905 C CA . ALA A 1 237 ? -8.989 -3.959 -18.668 1.00 91.69 237 ALA A CA 1
ATOM 1906 C C . ALA A 1 237 ? -10.095 -3.340 -17.795 1.00 91.69 237 ALA A C 1
ATOM 1908 O O . ALA A 1 237 ? -9.794 -2.826 -16.721 1.00 91.69 237 ALA A O 1
ATOM 1909 N N . SER A 1 238 ? -11.371 -3.465 -18.181 1.00 90.62 238 SER A N 1
ATOM 1910 C CA . SER A 1 238 ? -12.489 -2.985 -17.350 1.00 90.62 238 SER A CA 1
ATOM 1911 C C . SER A 1 238 ? -12.520 -3.662 -15.981 1.00 90.62 238 SER A C 1
ATOM 1913 O O . SER A 1 238 ? -12.737 -2.995 -14.978 1.00 90.62 238 SER A O 1
ATOM 1915 N N . LEU A 1 239 ? -12.272 -4.977 -15.918 1.00 91.56 239 LEU A N 1
ATOM 1916 C CA . LEU A 1 239 ? -12.233 -5.701 -14.646 1.00 91.56 239 LEU A CA 1
ATOM 1917 C C . LEU A 1 239 ? -11.063 -5.231 -13.786 1.00 91.56 239 LEU A C 1
ATOM 1919 O O . LEU A 1 239 ? -11.244 -5.037 -12.593 1.00 91.56 239 LEU A O 1
ATOM 1923 N N . TYR A 1 240 ? -9.891 -5.017 -14.388 1.00 92.69 240 TYR A N 1
ATOM 1924 C CA . TYR A 1 240 ? -8.739 -4.462 -13.679 1.00 92.69 240 TYR A CA 1
ATOM 1925 C C . TYR A 1 240 ? -9.075 -3.101 -13.052 1.00 92.69 240 TYR A C 1
ATOM 1927 O O . TYR A 1 240 ? -8.879 -2.913 -11.858 1.00 92.69 240 TYR A O 1
ATOM 1935 N N . PHE A 1 241 ? -9.645 -2.167 -13.819 1.00 93.62 241 PHE A N 1
ATOM 1936 C CA . PHE A 1 241 ? -9.993 -0.842 -13.295 1.00 93.62 241 PHE A CA 1
ATOM 1937 C C . PHE A 1 241 ? -11.101 -0.883 -12.232 1.00 93.62 241 PHE A C 1
ATOM 1939 O O . PHE A 1 241 ? -11.060 -0.110 -11.276 1.00 93.62 241 PHE A O 1
ATOM 1946 N N . ILE A 1 242 ? -12.066 -1.798 -12.361 1.00 94.50 242 ILE A N 1
ATOM 1947 C CA . ILE A 1 242 ? -13.084 -2.037 -11.331 1.00 94.50 242 ILE A CA 1
ATOM 1948 C C . ILE A 1 242 ? -12.462 -2.646 -10.065 1.00 94.50 242 ILE A C 1
ATOM 1950 O O . ILE A 1 242 ? -12.832 -2.237 -8.967 1.00 94.50 242 ILE A O 1
ATOM 1954 N N . ASP A 1 243 ? -11.512 -3.579 -10.191 1.00 92.31 243 ASP A N 1
ATOM 1955 C CA . ASP A 1 243 ? -10.771 -4.150 -9.056 1.00 92.31 243 ASP A CA 1
ATOM 1956 C C . ASP A 1 243 ? -9.998 -3.050 -8.301 1.00 92.31 243 ASP A C 1
ATOM 1958 O O . ASP A 1 243 ? -10.072 -2.987 -7.075 1.00 92.31 243 ASP A O 1
ATOM 1962 N N . GLU A 1 244 ? -9.328 -2.144 -9.020 1.00 90.06 244 GLU A N 1
ATOM 1963 C CA . GLU A 1 244 ? -8.587 -1.019 -8.427 1.00 90.06 244 GLU A CA 1
ATOM 1964 C C . GLU A 1 244 ? -9.515 0.028 -7.777 1.00 90.06 244 GLU A C 1
ATOM 1966 O O . GLU A 1 244 ? -9.203 0.594 -6.730 1.00 90.06 244 GLU A O 1
ATOM 1971 N N . LEU A 1 245 ? -10.696 0.279 -8.354 1.00 91.69 245 LEU A N 1
ATOM 1972 C CA . LEU A 1 245 ? -11.722 1.122 -7.725 1.00 91.69 245 LEU A CA 1
ATOM 1973 C C . LEU A 1 245 ? -12.261 0.477 -6.437 1.00 91.69 245 LEU A C 1
ATOM 1975 O O . LEU A 1 245 ? -12.512 1.160 -5.446 1.00 91.69 245 LEU A O 1
ATOM 1979 N N . ARG A 1 246 ? -12.421 -0.850 -6.431 1.00 90.69 246 ARG A N 1
ATOM 1980 C CA . ARG A 1 246 ? -12.879 -1.623 -5.267 1.00 90.69 246 ARG A CA 1
ATOM 1981 C C . ARG A 1 246 ? -11.847 -1.704 -4.153 1.00 90.69 246 ARG A C 1
ATOM 1983 O O . ARG A 1 246 ? -12.235 -1.728 -2.988 1.00 90.69 246 ARG A O 1
ATOM 1990 N N . SER A 1 247 ? -10.562 -1.762 -4.491 1.00 82.75 247 SER A N 1
ATOM 1991 C CA . SER A 1 247 ? -9.476 -1.744 -3.507 1.00 82.75 247 SER A CA 1
ATOM 1992 C C . SER A 1 247 ? -9.252 -0.358 -2.896 1.00 82.75 247 SER A C 1
ATOM 1994 O O . SER A 1 247 ? -8.609 -0.257 -1.854 1.00 82.75 247 SER A O 1
ATOM 1996 N N . GLY A 1 248 ? -9.810 0.695 -3.506 1.00 82.19 248 GLY A N 1
ATOM 1997 C CA . GLY A 1 248 ? -9.606 2.085 -3.099 1.00 82.19 248 GLY A CA 1
ATOM 1998 C C . GLY A 1 248 ? -8.353 2.728 -3.704 1.00 82.19 248 GLY A C 1
ATOM 1999 O O . GLY A 1 248 ? -8.002 3.840 -3.321 1.00 82.19 248 GLY A O 1
ATOM 2000 N N . GLU A 1 249 ? -7.687 2.062 -4.654 1.00 83.81 249 GLU A N 1
ATOM 2001 C CA . GLU A 1 249 ? -6.561 2.628 -5.411 1.00 83.81 249 GLU A CA 1
ATOM 2002 C C . GLU A 1 249 ? -7.019 3.679 -6.434 1.00 83.81 249 GLU A C 1
ATOM 2004 O O . GLU A 1 249 ? -6.242 4.567 -6.796 1.00 83.81 249 GLU A O 1
ATOM 2009 N N . LEU A 1 250 ? -8.277 3.590 -6.886 1.00 90.31 250 LEU A N 1
ATOM 2010 C CA . LEU A 1 250 ? -8.900 4.534 -7.811 1.00 90.31 250 LEU A CA 1
ATOM 2011 C C . LEU A 1 250 ? -10.182 5.146 -7.257 1.00 90.31 250 LEU A C 1
ATOM 2013 O O . LEU A 1 250 ? -10.894 4.578 -6.437 1.00 90.31 250 LEU A O 1
ATOM 2017 N N . GLU A 1 251 ? -10.505 6.301 -7.816 1.00 89.44 251 GLU A N 1
ATOM 2018 C CA . GLU A 1 251 ? -11.750 7.028 -7.649 1.00 89.44 251 GLU A CA 1
ATOM 2019 C C . GLU A 1 251 ? -12.589 6.941 -8.928 1.00 89.44 251 GLU A C 1
ATOM 2021 O O . GLU A 1 251 ? -12.061 6.885 -10.040 1.00 89.44 251 GLU A O 1
ATOM 2026 N N . VAL A 1 252 ? -13.918 7.008 -8.796 1.00 91.31 252 VAL A N 1
ATOM 2027 C CA . VAL A 1 252 ? -14.850 6.875 -9.935 1.00 91.31 252 VAL A CA 1
ATOM 2028 C C . VAL A 1 252 ? -14.531 7.865 -11.062 1.00 91.31 252 VAL A C 1
ATOM 2030 O O . VAL A 1 252 ? -14.537 7.501 -12.236 1.00 91.31 252 VAL A O 1
ATOM 2033 N N . PHE A 1 253 ? -14.188 9.113 -10.724 1.00 90.19 253 PHE A N 1
ATOM 2034 C CA . PHE A 1 253 ? -13.887 10.149 -11.718 1.00 90.19 253 PHE A CA 1
ATOM 2035 C C . PHE A 1 253 ? -12.611 9.867 -12.538 1.00 90.19 253 PHE A C 1
ATOM 2037 O O . PHE A 1 253 ? -12.417 10.479 -13.586 1.00 90.19 253 PHE A O 1
ATOM 2044 N N . GLN A 1 254 ? -11.734 8.960 -12.093 1.00 92.00 254 GLN A N 1
ATOM 2045 C CA . GLN A 1 254 ? -10.539 8.559 -12.848 1.00 92.00 254 GLN A CA 1
ATOM 2046 C C . GLN A 1 254 ? -10.874 7.566 -13.975 1.00 92.00 254 GLN A C 1
ATOM 2048 O O . GLN A 1 254 ? -10.028 7.292 -14.826 1.00 92.00 254 GLN A O 1
ATOM 2053 N N . LEU A 1 255 ? -12.105 7.042 -14.014 1.00 91.38 255 LEU A N 1
ATOM 2054 C CA . LEU A 1 255 ? -12.559 6.081 -15.024 1.00 91.38 255 LEU A CA 1
ATOM 2055 C C . LEU A 1 255 ? -13.418 6.703 -16.134 1.00 91.38 255 LEU A C 1
ATOM 2057 O O . LEU A 1 255 ? -13.634 6.071 -17.161 1.00 91.38 255 LEU A O 1
ATOM 2061 N N . ILE A 1 256 ? -13.905 7.934 -15.952 1.00 86.81 256 ILE A N 1
ATOM 2062 C CA . ILE A 1 256 ? -14.918 8.536 -16.842 1.00 86.81 256 ILE A CA 1
ATOM 2063 C C . ILE A 1 256 ? -14.344 9.311 -18.036 1.00 86.81 256 ILE A C 1
ATOM 2065 O O . ILE A 1 256 ? -15.107 9.788 -18.868 1.00 86.81 256 ILE A O 1
ATOM 2069 N N . LYS A 1 257 ? -13.018 9.468 -18.127 1.00 81.62 257 LYS A N 1
ATOM 2070 C CA . LYS A 1 257 ? -12.355 10.160 -19.245 1.00 81.62 257 LYS A CA 1
ATOM 2071 C C . LYS A 1 257 ? -11.604 9.151 -20.107 1.00 81.62 257 LYS A C 1
ATOM 2073 O O . LYS A 1 257 ? -10.394 8.987 -19.971 1.00 81.62 257 LYS A O 1
ATOM 2078 N N . ASP A 1 258 ? -12.340 8.461 -20.972 1.00 74.25 258 ASP A N 1
ATOM 2079 C CA . ASP A 1 258 ? -11.811 7.460 -21.903 1.00 74.25 258 ASP A CA 1
ATOM 2080 C C . ASP A 1 258 ? -12.091 7.843 -23.363 1.00 74.25 258 ASP A C 1
ATOM 2082 O O . ASP A 1 258 ? -12.874 7.221 -24.081 1.00 74.25 258 ASP A O 1
ATOM 2086 N N . ASP A 1 259 ? -11.431 8.908 -23.812 1.00 65.69 259 ASP A N 1
ATOM 2087 C CA . ASP A 1 259 ? -11.684 9.481 -25.138 1.00 65.69 259 ASP A CA 1
ATOM 2088 C C . ASP A 1 259 ? -11.131 8.611 -26.294 1.00 65.69 259 ASP A C 1
ATOM 2090 O O . ASP A 1 259 ? -11.323 8.951 -27.457 1.00 65.69 259 ASP A O 1
ATOM 2094 N N . HIS A 1 260 ? -10.373 7.536 -26.015 1.00 64.81 260 HIS A N 1
ATOM 2095 C CA . HIS A 1 260 ? -9.551 6.871 -27.043 1.00 64.81 260 HIS A CA 1
ATOM 2096 C C . HIS A 1 260 ? -9.308 5.360 -26.849 1.00 64.81 260 HIS A C 1
ATOM 2098 O O . HIS A 1 260 ? -8.489 4.808 -27.590 1.00 64.81 260 HIS A O 1
ATOM 2104 N N . SER A 1 261 ? -9.932 4.690 -25.873 1.00 74.88 261 SER A N 1
ATOM 2105 C CA . SER A 1 261 ? -9.768 3.246 -25.657 1.00 74.88 261 SER A CA 1
ATOM 2106 C C . SER A 1 261 ? -11.100 2.496 -25.578 1.00 74.88 261 SER A C 1
ATOM 2108 O O . SER A 1 261 ? -12.157 3.102 -25.415 1.00 74.88 261 SER A O 1
ATOM 2110 N N . THR A 1 262 ? -11.017 1.168 -25.694 1.00 78.69 262 THR A N 1
ATOM 2111 C CA . THR A 1 262 ? -12.147 0.238 -25.563 1.00 78.69 262 THR A CA 1
ATOM 2112 C C . THR A 1 262 ? -12.338 -0.274 -24.129 1.00 78.69 262 THR A C 1
ATOM 2114 O O . THR A 1 262 ? -13.219 -1.089 -23.852 1.00 78.69 262 THR A O 1
ATOM 2117 N N . ALA A 1 263 ? -11.498 0.161 -23.177 1.00 84.50 263 ALA A N 1
ATOM 2118 C CA . ALA A 1 263 ? -11.486 -0.411 -21.832 1.00 84.50 263 ALA A CA 1
ATOM 2119 C C . ALA A 1 263 ? -12.754 -0.102 -21.036 1.00 84.50 263 ALA A C 1
ATOM 2121 O O . ALA A 1 263 ? -13.112 -0.898 -20.171 1.00 84.50 263 ALA A O 1
ATOM 2122 N N . MET A 1 264 ? -13.439 1.008 -21.312 1.00 87.50 264 MET A N 1
ATOM 2123 C CA . MET A 1 264 ? -14.669 1.387 -20.611 1.00 87.50 264 MET A CA 1
ATOM 2124 C C . MET A 1 264 ? -15.936 1.246 -21.465 1.00 87.50 264 MET A C 1
ATOM 2126 O O . MET A 1 264 ? -16.999 1.693 -21.037 1.00 87.50 264 MET A O 1
ATOM 2130 N N . ASP A 1 265 ? -15.866 0.583 -22.625 1.00 82.69 265 ASP A N 1
ATOM 2131 C CA . ASP A 1 265 ? -16.979 0.489 -23.586 1.00 82.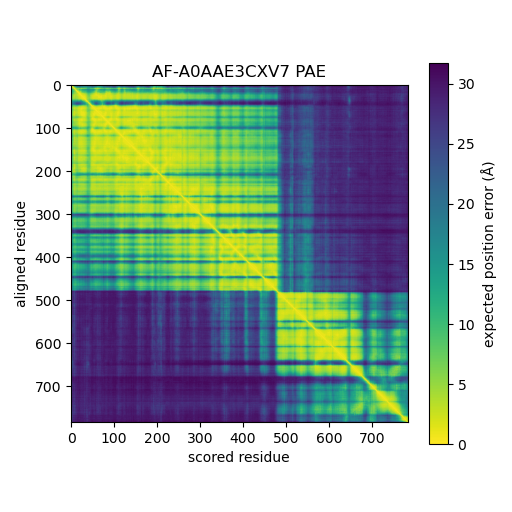69 265 ASP A CA 1
ATOM 2132 C C . ASP A 1 265 ? -18.249 -0.128 -22.998 1.00 82.69 265 ASP A C 1
ATOM 2134 O O . ASP A 1 265 ? -19.347 0.366 -23.240 1.00 82.69 265 ASP A O 1
ATOM 2138 N N . ILE A 1 266 ? -18.114 -1.139 -22.137 1.00 84.56 266 ILE A N 1
ATOM 2139 C CA . ILE A 1 266 ? -19.251 -1.758 -21.431 1.00 84.56 266 ILE A CA 1
ATOM 2140 C C . ILE A 1 266 ? -20.048 -0.760 -20.575 1.00 84.56 266 ILE A C 1
ATOM 2142 O O . ILE A 1 266 ? -21.236 -0.954 -20.309 1.00 84.56 266 ILE A O 1
ATOM 2146 N N . PHE A 1 267 ? -19.397 0.319 -20.142 1.00 88.81 267 PHE A N 1
ATOM 2147 C CA . PHE A 1 267 ? -19.985 1.358 -19.317 1.00 88.81 267 PHE A CA 1
ATOM 2148 C C . PHE A 1 267 ? -20.420 2.570 -20.141 1.00 88.81 267 PHE A C 1
ATOM 2150 O O . PHE A 1 267 ? -21.025 3.465 -19.566 1.00 88.81 267 PHE A O 1
ATOM 2157 N N . ARG A 1 268 ? -20.178 2.621 -21.458 1.00 86.38 268 ARG A N 1
ATOM 2158 C CA . ARG A 1 268 ? -20.671 3.718 -22.304 1.00 86.38 268 ARG A CA 1
ATOM 2159 C C . ARG A 1 268 ? -22.196 3.673 -22.424 1.00 86.38 268 ARG A C 1
ATOM 2161 O O . ARG A 1 268 ? -22.807 2.603 -22.455 1.00 86.38 268 ARG A O 1
ATOM 2168 N N . ASP A 1 269 ? -22.807 4.852 -22.465 1.00 80.62 269 ASP A N 1
ATOM 2169 C CA . ASP A 1 269 ? -24.235 5.026 -22.705 1.00 80.62 269 ASP A CA 1
ATOM 2170 C C . ASP A 1 269 ? -24.553 4.587 -24.149 1.00 80.62 269 ASP A C 1
ATOM 2172 O O . ASP A 1 269 ? -23.963 5.129 -25.088 1.00 80.62 269 ASP A O 1
ATOM 2176 N N . PRO A 1 270 ? -25.481 3.635 -24.365 1.00 78.88 270 PRO A N 1
ATOM 2177 C CA . PRO A 1 270 ? -25.859 3.194 -25.709 1.00 78.88 270 PRO A CA 1
ATOM 2178 C C . PRO A 1 270 ? -26.377 4.327 -26.603 1.00 78.88 270 PRO A C 1
ATOM 2180 O O . PRO A 1 270 ? -26.286 4.238 -27.824 1.00 78.88 270 PRO A O 1
ATOM 2183 N N . ASN A 1 271 ? -26.920 5.390 -26.002 1.00 81.75 271 ASN A N 1
ATOM 2184 C CA . ASN A 1 271 ? -27.465 6.543 -26.714 1.00 81.75 271 ASN A CA 1
ATOM 2185 C C . ASN A 1 271 ? -26.444 7.680 -26.869 1.00 81.75 271 ASN A C 1
ATOM 2187 O O . ASN A 1 271 ? -26.725 8.669 -27.546 1.00 81.75 271 ASN A O 1
ATOM 2191 N N . ASN A 1 272 ? -25.281 7.579 -26.218 1.00 82.19 272 ASN A N 1
ATOM 2192 C CA . ASN A 1 272 ? -24.214 8.566 -26.301 1.00 82.19 272 ASN A CA 1
ATOM 2193 C C . ASN A 1 272 ? -22.854 7.916 -26.013 1.00 82.19 272 ASN A C 1
ATOM 2195 O O . ASN A 1 272 ? -22.412 7.841 -24.868 1.00 82.19 272 ASN A O 1
ATOM 2199 N N . GLU A 1 273 ? -22.152 7.527 -27.076 1.00 72.44 273 GLU A N 1
ATOM 2200 C CA . GLU A 1 273 ? -20.837 6.879 -27.004 1.00 72.44 273 GLU A CA 1
ATOM 2201 C C . GLU A 1 273 ? -19.758 7.703 -26.274 1.00 72.44 273 GLU A C 1
ATOM 2203 O O . GLU A 1 273 ? -18.761 7.140 -25.826 1.00 72.44 273 GLU A O 1
ATOM 2208 N N . TYR A 1 274 ? -19.950 9.017 -26.105 1.00 77.31 274 TYR A N 1
ATOM 2209 C CA . TYR A 1 274 ? -19.033 9.906 -25.379 1.00 77.31 274 TYR A CA 1
ATOM 2210 C C . TYR A 1 274 ? -19.325 9.987 -23.877 1.00 77.31 274 TYR A C 1
ATOM 2212 O O . TYR A 1 274 ? -18.566 10.605 -23.131 1.00 77.31 274 TYR A O 1
ATOM 2220 N N . LYS A 1 275 ? -20.427 9.391 -23.414 1.00 85.19 275 LYS A N 1
ATOM 2221 C CA . LYS A 1 275 ? -20.852 9.435 -22.017 1.00 85.19 275 LYS A CA 1
ATOM 2222 C C . LYS A 1 275 ? -20.659 8.072 -21.366 1.00 85.19 275 LYS A C 1
ATOM 2224 O O . LYS A 1 275 ? -21.215 7.074 -21.809 1.00 85.19 275 LYS A O 1
ATOM 2229 N N . ILE A 1 276 ? -19.914 8.047 -20.267 1.00 89.00 276 ILE A N 1
ATOM 2230 C CA . ILE A 1 276 ? -19.782 6.868 -19.410 1.00 89.00 276 ILE A CA 1
ATOM 2231 C C . ILE A 1 276 ? -20.878 6.892 -18.338 1.00 89.00 276 ILE A C 1
ATOM 2233 O O . ILE A 1 276 ? -21.101 7.906 -17.674 1.00 89.00 276 ILE A O 1
ATOM 2237 N N . ASP A 1 277 ? -21.557 5.762 -18.172 1.00 91.12 277 ASP A N 1
ATOM 2238 C CA . ASP A 1 277 ? -22.562 5.512 -17.148 1.00 91.12 277 ASP A CA 1
ATOM 2239 C C . ASP A 1 277 ? -21.896 5.283 -15.784 1.00 91.12 277 ASP A C 1
ATOM 2241 O O . ASP A 1 277 ? -21.446 4.187 -15.433 1.00 91.12 277 ASP A O 1
ATOM 2245 N N . ILE A 1 278 ? -21.837 6.368 -15.015 1.00 92.69 278 ILE A N 1
ATOM 2246 C CA . ILE A 1 278 ? -21.287 6.404 -13.660 1.00 92.69 278 ILE A CA 1
ATOM 2247 C C . ILE A 1 278 ? -22.081 5.505 -12.712 1.00 92.69 278 ILE A C 1
ATOM 2249 O O . ILE A 1 278 ? -21.483 4.863 -11.846 1.00 92.69 278 ILE A O 1
ATOM 2253 N N . ASP A 1 279 ? -23.401 5.442 -12.870 1.00 93.06 279 ASP A N 1
ATOM 2254 C CA . ASP A 1 279 ? -24.255 4.663 -11.982 1.00 93.06 279 ASP A CA 1
ATOM 2255 C C . ASP A 1 279 ? -24.032 3.174 -12.200 1.00 93.06 279 ASP A C 1
ATOM 2257 O O . ASP A 1 279 ? -23.918 2.429 -11.227 1.00 93.06 279 ASP A O 1
ATOM 2261 N N . LEU A 1 280 ? -23.852 2.739 -13.450 1.00 93.75 280 LEU A N 1
ATOM 2262 C CA . LEU A 1 280 ? -23.460 1.362 -13.722 1.00 93.75 280 LEU A CA 1
ATOM 2263 C C . LEU A 1 280 ? -22.073 1.047 -13.146 1.00 93.75 280 LEU A C 1
ATOM 2265 O O . LEU A 1 280 ? -21.928 0.019 -12.489 1.00 93.75 280 LEU A O 1
ATOM 2269 N N . ILE A 1 281 ? -21.073 1.926 -13.308 1.00 95.25 281 ILE A N 1
ATOM 2270 C CA . ILE A 1 281 ? -19.748 1.728 -12.686 1.00 95.25 281 ILE A CA 1
ATOM 2271 C C . ILE A 1 281 ? -19.887 1.558 -11.175 1.00 95.25 281 ILE A C 1
ATOM 2273 O O . ILE A 1 281 ? -19.335 0.612 -10.618 1.00 95.25 281 ILE A O 1
ATOM 2277 N N . LYS A 1 282 ? -20.633 2.443 -10.506 1.00 95.50 282 LYS A N 1
ATOM 2278 C CA . LYS A 1 282 ? -20.866 2.365 -9.061 1.00 95.50 282 LYS A CA 1
ATOM 2279 C C . LYS A 1 282 ? -21.623 1.099 -8.675 1.00 95.50 282 LYS A C 1
ATOM 2281 O O . LYS A 1 282 ? -21.221 0.449 -7.720 1.00 95.50 282 LYS A O 1
ATOM 2286 N N . LYS A 1 283 ? -22.663 0.697 -9.411 1.00 95.50 283 LYS A N 1
ATOM 2287 C CA . LYS A 1 283 ? -23.380 -0.566 -9.168 1.00 95.50 283 LYS A CA 1
ATOM 2288 C C . LYS A 1 283 ? -22.423 -1.751 -9.220 1.00 95.50 283 LYS A C 1
ATOM 2290 O O . LYS A 1 283 ? -22.347 -2.502 -8.254 1.00 95.50 283 LYS A O 1
ATOM 2295 N N . VAL A 1 284 ? -21.637 -1.875 -10.290 1.00 95.44 284 VAL A N 1
ATOM 2296 C CA . VAL A 1 284 ? -20.674 -2.975 -10.453 1.00 95.44 284 VAL A CA 1
ATOM 2297 C C . VAL A 1 284 ? -19.566 -2.918 -9.405 1.00 95.44 284 VAL A C 1
ATOM 2299 O O . VAL A 1 284 ? -19.217 -3.933 -8.810 1.00 95.44 284 VAL A O 1
ATOM 2302 N N . ALA A 1 285 ? -18.985 -1.744 -9.172 1.00 95.50 285 ALA A N 1
ATOM 2303 C CA . ALA A 1 285 ? -17.847 -1.602 -8.279 1.00 95.50 285 ALA A CA 1
ATOM 2304 C C . ALA A 1 285 ? -18.255 -1.683 -6.811 1.00 95.50 285 ALA A C 1
ATOM 2306 O O . ALA A 1 285 ? -17.515 -2.237 -6.015 1.00 95.50 285 ALA A O 1
ATOM 2307 N N . PHE A 1 286 ? -19.404 -1.159 -6.410 1.00 95.19 286 PHE A N 1
ATOM 2308 C CA . PHE A 1 286 ? -19.726 -0.986 -4.998 1.00 95.19 286 PHE A CA 1
ATOM 2309 C C . PHE A 1 286 ? -20.687 -2.030 -4.441 1.00 95.19 286 PHE A C 1
ATOM 2311 O O . PHE A 1 286 ? -20.674 -2.245 -3.232 1.00 95.19 286 PHE A O 1
ATOM 2318 N N . ASN A 1 287 ? -21.445 -2.733 -5.284 1.00 95.19 287 ASN A N 1
ATOM 2319 C CA . ASN A 1 287 ? -22.271 -3.860 -4.862 1.00 95.19 287 ASN A CA 1
ATOM 2320 C C . ASN A 1 287 ? -21.520 -5.189 -5.077 1.00 95.19 287 ASN A C 1
ATOM 2322 O O . ASN A 1 287 ? -21.057 -5.495 -6.175 1.00 95.19 287 ASN A O 1
ATOM 2326 N N . HIS A 1 288 ? -21.364 -5.981 -4.010 1.00 92.75 288 HIS A N 1
ATOM 2327 C CA . HIS A 1 288 ? -20.637 -7.256 -4.051 1.00 92.75 288 HIS A CA 1
ATOM 2328 C C . HIS A 1 288 ? -21.305 -8.308 -4.950 1.00 92.75 288 HIS A C 1
ATOM 2330 O O . HIS A 1 288 ? -20.599 -9.023 -5.663 1.00 92.75 288 HIS A O 1
ATOM 2336 N N . ASP A 1 289 ? -22.637 -8.357 -4.959 1.00 92.69 289 ASP A N 1
ATOM 2337 C CA . ASP A 1 289 ? -23.424 -9.297 -5.760 1.00 92.69 289 ASP A CA 1
ATOM 2338 C C . ASP A 1 289 ? -23.330 -8.917 -7.252 1.00 92.69 289 ASP A C 1
ATOM 2340 O O . ASP A 1 289 ? -23.039 -9.758 -8.107 1.00 92.69 289 ASP A O 1
ATOM 2344 N N . ALA A 1 290 ? -23.435 -7.617 -7.563 1.00 95.25 290 ALA A N 1
ATOM 2345 C CA . ALA A 1 290 ? -23.263 -7.101 -8.924 1.00 95.25 290 ALA A CA 1
ATOM 2346 C C . ALA A 1 290 ? -21.853 -7.366 -9.480 1.00 95.25 290 ALA A C 1
ATOM 2348 O O . ALA A 1 290 ? -21.704 -7.772 -10.638 1.00 95.25 290 ALA A O 1
ATOM 2349 N N . TYR A 1 291 ? -20.818 -7.163 -8.657 1.00 95.38 291 TYR A N 1
ATOM 2350 C CA . TYR A 1 291 ? -19.430 -7.465 -9.009 1.00 95.38 291 TYR A CA 1
ATOM 2351 C C . TYR A 1 291 ? -19.226 -8.955 -9.312 1.00 95.38 291 TYR A C 1
ATOM 2353 O O . TYR A 1 291 ? -18.541 -9.297 -10.277 1.00 95.38 291 TYR A O 1
ATOM 2361 N N . ALA A 1 292 ? -19.812 -9.848 -8.507 1.00 93.31 292 ALA A N 1
ATOM 2362 C CA . ALA A 1 292 ? -19.690 -11.290 -8.707 1.00 93.31 292 ALA A CA 1
ATOM 2363 C C . ALA A 1 292 ? -20.293 -11.726 -10.052 1.00 93.31 292 ALA A C 1
ATOM 2365 O O . ALA A 1 292 ? -19.619 -12.410 -10.824 1.00 93.31 292 ALA A O 1
ATOM 2366 N N . ILE A 1 293 ? -21.503 -11.250 -10.365 1.00 93.38 293 ILE A N 1
ATOM 2367 C CA . ILE A 1 293 ? -22.175 -11.472 -11.656 1.00 93.38 293 ILE A CA 1
ATOM 2368 C C . ILE A 1 293 ? -21.323 -10.922 -12.810 1.00 93.38 293 ILE A C 1
ATOM 2370 O O . ILE A 1 293 ? -21.054 -11.623 -13.786 1.00 93.38 293 ILE A O 1
ATOM 2374 N N . PHE A 1 294 ? -20.824 -9.688 -12.675 1.00 92.25 294 PHE A N 1
ATOM 2375 C CA . PHE A 1 294 ? -19.968 -9.054 -13.679 1.00 92.25 294 PHE A CA 1
ATOM 2376 C C . PHE A 1 294 ? -18.711 -9.879 -13.970 1.00 92.25 294 PHE A C 1
ATOM 2378 O O . PHE A 1 294 ? -18.406 -10.184 -15.124 1.00 92.25 294 PHE A O 1
ATOM 2385 N N . LYS A 1 295 ? -17.998 -10.291 -12.917 1.00 91.12 295 LYS A N 1
ATOM 2386 C CA . LYS A 1 295 ? -16.786 -11.109 -13.012 1.00 91.12 295 LYS A CA 1
ATOM 2387 C C . LYS A 1 295 ? -17.069 -12.488 -13.608 1.00 91.12 295 LYS A C 1
ATOM 2389 O O . LYS A 1 295 ? -16.265 -12.981 -14.397 1.00 91.12 295 LYS A O 1
ATOM 2394 N N . GLN A 1 296 ? -18.188 -13.114 -13.247 1.00 88.38 296 GLN A N 1
ATOM 2395 C CA . GLN A 1 296 ? -18.594 -14.402 -13.806 1.00 88.38 296 GLN A CA 1
ATOM 2396 C C . GLN A 1 296 ? -18.831 -14.296 -15.314 1.00 88.38 296 GLN A C 1
ATOM 2398 O O . GLN A 1 296 ? -18.279 -15.096 -16.068 1.00 88.38 296 GLN A O 1
ATOM 2403 N N . LYS A 1 297 ? -19.579 -13.278 -15.754 1.00 85.38 297 LYS A N 1
ATOM 2404 C CA . LYS A 1 297 ? -19.820 -13.015 -17.176 1.00 85.38 297 LYS A CA 1
ATOM 2405 C C . LYS A 1 297 ? -18.535 -12.720 -17.949 1.00 85.38 297 LYS A C 1
ATOM 2407 O O . LYS A 1 297 ? -18.347 -13.245 -19.039 1.00 85.38 297 LYS A O 1
ATOM 2412 N N . LEU A 1 298 ? -17.624 -11.934 -17.374 1.00 81.06 298 LEU A N 1
ATOM 2413 C CA . LEU A 1 298 ? -16.318 -11.634 -17.976 1.00 81.06 298 LEU A CA 1
ATOM 2414 C C . LEU A 1 298 ? -15.458 -12.882 -18.221 1.00 81.06 298 LEU A C 1
ATOM 2416 O O . LEU A 1 298 ? -14.683 -12.913 -19.173 1.00 81.06 298 LEU A O 1
ATOM 2420 N N . ASN A 1 299 ? -15.572 -13.894 -17.360 1.00 75.06 299 ASN A N 1
ATOM 2421 C CA . ASN A 1 299 ? -14.791 -15.126 -17.463 1.00 75.06 299 ASN A CA 1
ATOM 2422 C C . ASN A 1 299 ? -15.394 -16.151 -18.444 1.00 75.06 299 ASN A C 1
ATOM 2424 O O . ASN A 1 299 ? -14.776 -17.192 -18.684 1.00 75.06 299 ASN A O 1
ATOM 2428 N N . ALA A 1 300 ? -16.576 -15.893 -19.013 1.00 72.31 300 ALA A N 1
ATOM 2429 C CA . ALA A 1 300 ? -17.160 -16.742 -20.046 1.00 72.31 300 ALA A CA 1
ATOM 2430 C C . ALA A 1 300 ? -16.378 -16.592 -21.368 1.00 72.31 300 ALA A C 1
ATOM 2432 O O . ALA A 1 300 ? -16.137 -15.477 -21.840 1.00 72.31 300 ALA A O 1
ATOM 2433 N N . LYS A 1 301 ? -15.952 -17.721 -21.957 1.00 56.34 301 LYS A N 1
ATOM 2434 C CA . LYS A 1 301 ? -15.153 -17.744 -23.196 1.00 56.34 301 LYS A CA 1
ATOM 2435 C C . LYS A 1 301 ? -15.890 -17.049 -24.349 1.00 56.34 301 LYS A C 1
ATOM 2437 O O . LYS A 1 301 ? -17.098 -17.195 -24.482 1.00 56.34 301 LYS A O 1
ATOM 2442 N N . ASP A 1 302 ? -15.126 -16.336 -25.179 1.00 58.97 302 ASP A N 1
ATOM 2443 C CA . ASP A 1 302 ? -15.555 -15.710 -26.442 1.00 58.97 302 ASP A CA 1
ATOM 2444 C C . ASP A 1 302 ? -16.583 -14.567 -26.334 1.00 58.97 302 ASP A C 1
ATOM 2446 O O . ASP A 1 302 ? -17.181 -14.160 -27.331 1.00 58.97 302 ASP A O 1
ATOM 2450 N N . THR A 1 303 ? -16.747 -13.981 -25.146 1.00 63.16 303 THR A N 1
ATOM 2451 C CA . THR A 1 303 ? -17.660 -12.849 -24.947 1.00 63.16 303 THR A CA 1
ATOM 2452 C C . THR A 1 303 ? -17.147 -11.582 -25.642 1.00 63.16 303 THR A C 1
ATOM 2454 O O . THR A 1 303 ? -16.100 -11.035 -25.288 1.00 63.16 303 THR A O 1
ATOM 2457 N N . GLN A 1 304 ? -17.901 -11.078 -26.623 1.00 65.25 304 GLN A N 1
ATOM 2458 C CA . GLN A 1 304 ? -17.700 -9.733 -27.161 1.00 65.25 304 GLN A CA 1
ATOM 2459 C C . GLN A 1 304 ? -18.369 -8.710 -26.237 1.00 65.25 304 GLN A C 1
ATOM 2461 O O . GLN A 1 304 ? -19.572 -8.760 -25.997 1.00 65.25 304 GLN A O 1
ATOM 2466 N N . PHE A 1 305 ? -17.581 -7.769 -25.718 1.00 69.56 305 PHE A N 1
ATOM 2467 C CA . PHE A 1 305 ? -18.047 -6.694 -24.844 1.00 69.56 305 PHE A CA 1
ATOM 2468 C C . PHE A 1 305 ? -18.699 -5.588 -25.680 1.00 69.56 305 PHE A C 1
ATOM 2470 O O . PHE A 1 305 ? -18.060 -4.597 -26.018 1.00 69.56 305 PHE A O 1
ATOM 2477 N N . ASN A 1 306 ? -19.958 -5.804 -26.061 1.00 68.50 306 ASN A N 1
ATOM 2478 C CA . ASN A 1 306 ? -20.770 -4.895 -26.871 1.00 68.50 306 ASN A CA 1
ATOM 2479 C C . ASN A 1 306 ? -22.046 -4.455 -26.113 1.00 68.50 306 ASN A C 1
ATOM 2481 O O . ASN A 1 306 ? -22.221 -4.735 -24.923 1.00 68.50 306 ASN A O 1
ATOM 2485 N N . SER A 1 307 ? -22.956 -3.759 -26.797 1.00 70.50 307 SER A N 1
ATOM 2486 C CA . SER A 1 307 ? -24.243 -3.311 -26.241 1.00 70.50 307 SER A CA 1
ATOM 2487 C C . SER A 1 307 ? -25.131 -4.448 -25.723 1.00 70.50 307 SER A C 1
ATOM 2489 O O . SER A 1 307 ? -25.900 -4.245 -24.778 1.00 70.50 307 SER A O 1
ATOM 2491 N N . ASP A 1 308 ? -25.018 -5.644 -26.303 1.00 78.06 308 ASP A N 1
ATOM 2492 C CA . ASP A 1 308 ? -25.826 -6.804 -25.921 1.00 78.06 308 ASP A CA 1
ATOM 2493 C C . ASP A 1 308 ? -25.368 -7.343 -24.567 1.00 78.06 308 ASP A C 1
ATOM 2495 O O . ASP A 1 308 ? -26.193 -7.569 -23.681 1.00 78.06 308 ASP A O 1
ATOM 2499 N N . PHE A 1 309 ? -24.047 -7.432 -24.362 1.00 83.12 309 PHE A N 1
ATOM 2500 C CA . PHE A 1 309 ? -23.461 -7.781 -23.067 1.00 83.12 309 PHE A CA 1
ATOM 2501 C C . PHE A 1 309 ? -23.948 -6.842 -21.961 1.00 83.12 309 PHE A C 1
ATOM 2503 O O . PHE A 1 309 ? -24.373 -7.289 -20.895 1.00 83.12 309 PHE A O 1
ATOM 2510 N N . ARG A 1 310 ? -23.915 -5.528 -22.219 1.00 86.88 310 ARG A N 1
ATOM 2511 C CA . ARG A 1 310 ? -24.376 -4.513 -21.263 1.00 86.88 310 ARG A CA 1
ATOM 2512 C C . ARG A 1 310 ? -25.854 -4.703 -20.916 1.00 86.88 310 ARG A C 1
ATOM 2514 O O . ARG A 1 310 ? -26.213 -4.669 -19.742 1.00 86.88 310 ARG A O 1
ATOM 2521 N N . SER A 1 311 ? -26.701 -4.899 -21.923 1.00 87.06 311 SER A N 1
ATOM 2522 C CA . SER A 1 311 ? -28.148 -5.063 -21.732 1.00 87.06 311 SER A CA 1
ATOM 2523 C C . SER A 1 311 ? -28.472 -6.324 -20.928 1.00 87.06 311 SER A C 1
ATOM 2525 O O . SER A 1 311 ? -29.318 -6.301 -20.035 1.00 87.06 311 SER A O 1
ATOM 2527 N N . GLU A 1 312 ? -27.759 -7.418 -21.196 1.00 88.25 312 GLU A N 1
ATOM 2528 C CA . GLU A 1 312 ? -27.897 -8.664 -20.446 1.00 88.25 312 GLU A CA 1
ATOM 2529 C C . GLU A 1 312 ? -27.432 -8.523 -18.992 1.00 88.25 312 GLU A C 1
ATOM 2531 O O . GLU A 1 312 ? -28.107 -9.010 -18.084 1.00 88.25 312 GLU A O 1
ATOM 2536 N N . LEU A 1 313 ? -26.312 -7.831 -18.764 1.00 90.62 313 LEU A N 1
ATOM 2537 C CA . LEU A 1 313 ? -25.790 -7.549 -17.429 1.00 90.62 313 LEU A CA 1
ATOM 2538 C C . LEU A 1 313 ? -26.805 -6.764 -16.585 1.00 90.62 313 LEU A C 1
ATOM 2540 O O . LEU A 1 313 ? -27.076 -7.139 -15.447 1.00 90.62 313 LEU A O 1
ATOM 2544 N N . ILE A 1 314 ? -27.396 -5.707 -17.154 1.00 91.56 314 ILE A N 1
ATOM 2545 C CA . ILE A 1 314 ? -28.418 -4.895 -16.476 1.00 91.56 314 ILE A CA 1
ATOM 2546 C C . ILE A 1 314 ? -29.645 -5.748 -16.137 1.00 91.56 314 ILE A C 1
ATOM 2548 O O . ILE A 1 314 ? -30.110 -5.718 -15.000 1.00 91.56 314 ILE A O 1
ATOM 2552 N N . ARG A 1 315 ? -30.121 -6.569 -17.081 1.00 92.44 315 ARG A N 1
ATOM 2553 C CA . ARG A 1 315 ? -31.256 -7.475 -16.849 1.00 92.44 315 ARG A CA 1
ATOM 2554 C C . ARG A 1 315 ? -30.986 -8.460 -15.708 1.00 92.44 315 ARG A C 1
ATOM 2556 O O . ARG A 1 315 ? -31.877 -8.740 -14.914 1.00 92.44 315 ARG A O 1
ATOM 2563 N N . GLU A 1 316 ? -29.774 -9.003 -15.614 1.00 93.94 316 GLU A N 1
ATOM 2564 C CA . GLU A 1 316 ? -29.414 -9.896 -14.507 1.00 93.94 316 GLU A CA 1
ATOM 2565 C C . GLU A 1 316 ? -29.408 -9.182 -13.157 1.00 93.94 316 GLU A C 1
ATOM 2567 O O . GLU A 1 316 ? -29.886 -9.755 -12.180 1.00 93.94 316 GLU A O 1
ATOM 2572 N N . TYR A 1 317 ? -28.947 -7.932 -13.102 1.00 95.19 317 TYR A N 1
ATOM 2573 C CA . TYR A 1 317 ? -29.023 -7.114 -11.891 1.00 95.19 317 TYR A CA 1
ATOM 2574 C C . TYR A 1 317 ? -30.462 -6.862 -11.451 1.00 95.19 317 TYR A C 1
ATOM 2576 O O . TYR A 1 317 ? -30.779 -7.045 -10.276 1.00 95.19 317 TYR A O 1
ATOM 2584 N N . GLU A 1 318 ? -31.341 -6.511 -12.386 1.00 94.69 318 GLU A N 1
ATOM 2585 C CA . GLU A 1 318 ? -32.764 -6.301 -12.108 1.00 94.69 318 GLU A CA 1
ATOM 2586 C C . GLU A 1 318 ? -33.433 -7.579 -11.586 1.00 94.69 318 GLU A C 1
ATOM 2588 O O . GLU A 1 318 ? -34.154 -7.531 -10.589 1.00 94.69 318 GLU A O 1
ATOM 2593 N N . ASN A 1 319 ? -33.125 -8.735 -12.183 1.00 94.44 319 ASN A N 1
ATOM 2594 C CA . ASN A 1 319 ? -33.673 -10.032 -11.773 1.00 94.44 319 ASN A CA 1
ATOM 2595 C C . ASN A 1 319 ? -33.305 -10.434 -10.336 1.00 94.44 319 ASN A C 1
ATOM 2597 O O . ASN A 1 319 ? -34.061 -11.169 -9.703 1.00 94.44 319 ASN A O 1
ATOM 2601 N N . VAL A 1 320 ? -32.161 -9.974 -9.819 1.00 92.56 320 VAL A N 1
ATOM 2602 C CA . VAL A 1 320 ? -31.724 -10.240 -8.435 1.00 92.56 320 VAL A CA 1
ATOM 2603 C C . VAL A 1 320 ? -31.986 -9.062 -7.487 1.00 92.56 320 VAL A C 1
ATOM 2605 O O . VAL A 1 320 ? -31.503 -9.057 -6.357 1.00 92.56 320 VAL A O 1
ATOM 2608 N N . GLY A 1 321 ? -32.755 -8.059 -7.928 1.00 90.75 321 GLY A N 1
ATOM 2609 C CA . GLY A 1 321 ? -33.177 -6.926 -7.102 1.00 90.75 321 GLY A CA 1
ATOM 2610 C C . GLY A 1 321 ? -32.132 -5.819 -6.922 1.00 90.75 321 GLY A C 1
ATOM 2611 O O . GLY A 1 321 ? -32.287 -4.971 -6.045 1.00 90.75 321 GLY A O 1
ATOM 2612 N N . ILE A 1 322 ? -31.076 -5.774 -7.739 1.00 93.69 322 ILE A N 1
ATOM 2613 C CA . ILE A 1 322 ? -30.063 -4.704 -7.713 1.00 93.69 322 ILE A CA 1
ATOM 2614 C C . ILE A 1 322 ? -30.552 -3.539 -8.583 1.00 93.69 322 ILE A C 1
ATOM 2616 O O . ILE A 1 322 ? -30.140 -3.349 -9.728 1.00 93.69 322 ILE A O 1
ATOM 2620 N N . LEU A 1 323 ? -31.481 -2.761 -8.028 1.00 90.50 323 LEU A N 1
ATOM 2621 C CA . LEU A 1 323 ? -32.146 -1.661 -8.736 1.00 90.50 323 LEU A CA 1
ATOM 2622 C C . LEU A 1 323 ? -31.457 -0.312 -8.500 1.00 90.50 323 LEU A C 1
ATOM 2624 O O . LEU A 1 323 ? -31.255 0.466 -9.436 1.00 90.50 323 LEU A O 1
ATOM 2628 N N . GLU A 1 324 ? -31.057 -0.050 -7.259 1.00 91.00 324 GLU A N 1
ATOM 2629 C CA . GLU A 1 324 ? -30.469 1.220 -6.831 1.00 91.00 324 GLU A CA 1
ATOM 2630 C C . GLU A 1 324 ? -28.933 1.213 -6.906 1.00 91.00 324 GLU A C 1
ATOM 2632 O O . GLU A 1 324 ? -28.286 0.163 -6.948 1.00 91.00 324 GLU A O 1
ATOM 2637 N N . THR A 1 325 ? -28.337 2.406 -6.940 1.00 94.06 325 THR A N 1
ATOM 2638 C CA . THR A 1 325 ? -26.884 2.603 -7.027 1.00 94.06 325 THR A CA 1
ATOM 2639 C C . THR A 1 325 ? -26.307 2.909 -5.643 1.00 94.06 325 THR A C 1
ATOM 2641 O O . THR A 1 325 ? -26.690 3.921 -5.053 1.00 94.06 325 THR A O 1
ATOM 2644 N N . PRO A 1 326 ? -25.351 2.111 -5.127 1.00 95.25 326 PRO A N 1
ATOM 2645 C CA . PRO A 1 326 ? -24.664 2.445 -3.884 1.00 95.25 326 PRO A CA 1
ATOM 2646 C C . PRO A 1 326 ? -23.855 3.741 -4.013 1.00 95.25 326 PRO A C 1
ATOM 2648 O O . PRO A 1 326 ? -23.269 4.023 -5.062 1.00 95.25 326 PRO A O 1
ATOM 2651 N N . LEU A 1 327 ? -23.753 4.510 -2.927 1.00 93.06 327 LEU A N 1
ATOM 2652 C CA . LEU A 1 327 ? -22.944 5.733 -2.895 1.00 93.06 327 LEU A CA 1
ATOM 2653 C C . LEU A 1 327 ? -21.443 5.405 -2.918 1.00 93.06 327 LEU A C 1
ATOM 2655 O O . LEU A 1 327 ? -20.665 6.093 -3.583 1.00 93.06 327 LEU A O 1
ATOM 2659 N N . TRP A 1 328 ? -21.053 4.337 -2.221 1.00 91.62 328 TRP A N 1
ATOM 2660 C CA . TRP A 1 328 ? -19.693 3.793 -2.133 1.00 91.62 328 TRP A CA 1
ATOM 2661 C C . TRP A 1 328 ? -19.719 2.295 -1.793 1.00 91.62 328 TRP A C 1
ATOM 2663 O O . TRP A 1 328 ? -20.788 1.721 -1.574 1.00 91.62 328 TRP A O 1
ATOM 2673 N N . LEU A 1 329 ? -18.542 1.654 -1.745 1.00 92.31 329 LEU A N 1
ATOM 2674 C CA . LEU A 1 329 ? -18.389 0.207 -1.541 1.00 92.31 329 LEU A CA 1
ATOM 2675 C C . LEU A 1 329 ? -19.205 -0.295 -0.342 1.00 92.31 329 LEU A C 1
ATOM 2677 O O . LEU A 1 329 ? -18.996 0.165 0.785 1.00 92.31 329 LEU A O 1
ATOM 2681 N N . MET A 1 330 ? -20.132 -1.218 -0.605 1.00 94.12 330 MET A N 1
ATOM 2682 C CA . MET A 1 330 ? -20.989 -1.862 0.392 1.00 94.12 330 MET A CA 1
ATOM 2683 C C . MET A 1 330 ? -20.185 -2.805 1.295 1.00 94.12 330 MET A C 1
ATOM 2685 O O . MET A 1 330 ? -19.099 -3.235 0.925 1.00 94.12 330 MET A O 1
ATOM 2689 N N . ILE A 1 331 ? -20.724 -3.149 2.459 1.00 91.25 331 ILE A N 1
ATOM 2690 C CA . ILE A 1 331 ? -20.256 -4.194 3.347 1.00 91.25 331 ILE A CA 1
ATOM 2691 C C . ILE A 1 331 ? -20.350 -5.533 2.627 1.00 91.25 331 ILE A C 1
ATOM 2693 O O . ILE A 1 331 ? -21.264 -5.790 1.835 1.00 91.25 331 ILE A O 1
ATOM 2697 N N . ASN A 1 332 ? -19.400 -6.405 2.916 1.00 86.94 332 ASN A N 1
ATOM 2698 C CA . ASN A 1 332 ? -19.372 -7.738 2.362 1.00 86.94 332 ASN A CA 1
ATOM 2699 C C . ASN A 1 332 ? -20.201 -8.679 3.238 1.00 86.94 332 ASN A C 1
ATOM 2701 O O . ASN A 1 332 ? -19.764 -9.100 4.308 1.00 86.94 332 ASN A O 1
ATOM 2705 N N . LYS A 1 333 ? -21.392 -9.046 2.757 1.00 82.19 333 LYS A N 1
ATOM 2706 C CA . LYS A 1 333 ? -22.300 -9.972 3.453 1.00 82.19 333 LYS A CA 1
ATOM 2707 C C . LYS A 1 333 ? -21.635 -11.320 3.774 1.00 82.19 333 LYS A C 1
ATOM 2709 O O . LYS A 1 333 ? -21.944 -11.905 4.802 1.00 82.19 333 LYS A O 1
ATOM 2714 N N . ASN A 1 334 ? -20.693 -11.783 2.947 1.00 76.31 334 ASN A N 1
ATOM 2715 C CA . ASN A 1 334 ? -19.990 -13.054 3.166 1.00 76.31 334 ASN A CA 1
ATOM 2716 C C . ASN A 1 334 ? -19.015 -13.010 4.350 1.00 76.31 334 ASN A C 1
ATOM 2718 O O . ASN A 1 334 ? -18.737 -14.044 4.948 1.00 76.31 334 ASN A O 1
ATOM 2722 N N . ASP A 1 335 ? -18.502 -11.829 4.705 1.00 67.12 335 ASP A N 1
ATOM 2723 C CA . ASP A 1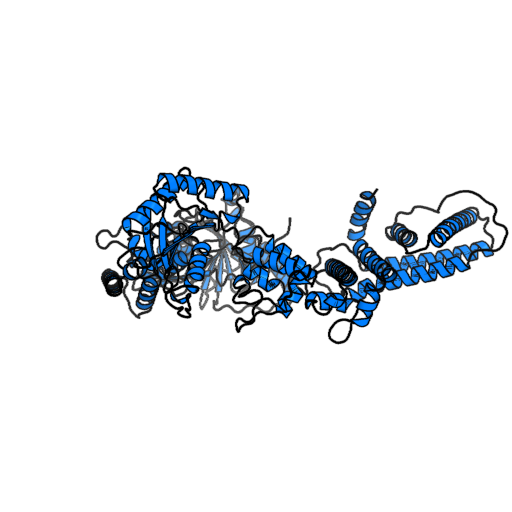 335 ? -17.593 -11.687 5.848 1.00 67.12 335 ASP A CA 1
ATOM 2724 C C . ASP A 1 335 ? -18.363 -11.736 7.180 1.00 67.12 335 ASP A C 1
ATOM 2726 O O . ASP A 1 335 ? -17.766 -11.891 8.250 1.00 67.12 335 ASP A O 1
ATOM 2730 N N . VAL A 1 336 ? -19.696 -11.644 7.119 1.00 66.69 336 VAL A N 1
ATOM 2731 C CA . VAL A 1 336 ? -20.627 -11.712 8.244 1.00 66.69 336 VAL A CA 1
ATOM 2732 C C . 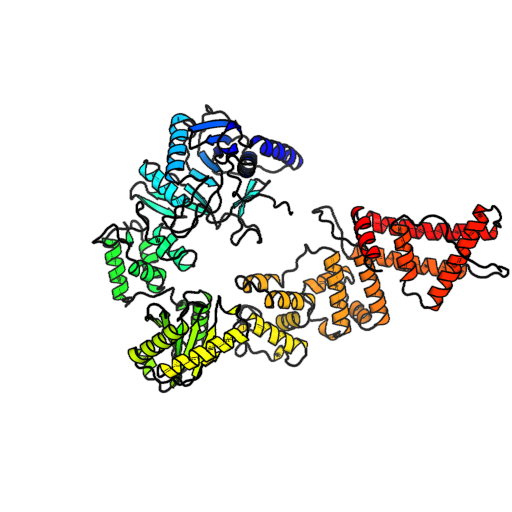VAL A 1 336 ? -21.056 -13.171 8.475 1.00 66.69 336 VAL A C 1
ATOM 2734 O O . VAL A 1 336 ? -22.184 -13.561 8.192 1.00 66.69 336 VAL A O 1
ATOM 2737 N N . ASN A 1 337 ? -20.154 -14.012 8.996 1.00 54.56 337 ASN A N 1
ATOM 2738 C CA . ASN A 1 337 ? -20.521 -15.358 9.464 1.00 54.56 337 ASN A CA 1
ATOM 2739 C C . ASN A 1 337 ? -21.362 -15.247 10.745 1.00 54.56 337 ASN A C 1
ATOM 2741 O O . ASN A 1 337 ? -20.835 -15.033 11.838 1.00 54.56 337 ASN A O 1
ATOM 2745 N N . ALA A 1 338 ? -22.679 -15.357 10.596 1.00 52.72 338 ALA A N 1
ATOM 2746 C CA . ALA A 1 338 ? -23.643 -15.228 11.676 1.00 52.72 338 ALA A CA 1
ATOM 2747 C C . ALA A 1 338 ? -23.810 -16.539 12.459 1.00 52.72 338 ALA A C 1
ATOM 2749 O O . ALA A 1 338 ? -24.151 -17.569 11.882 1.00 52.72 338 ALA A O 1
ATOM 2750 N N . ASN A 1 339 ? -23.691 -16.475 13.788 1.00 50.72 339 ASN A N 1
ATOM 2751 C CA . ASN A 1 339 ? -24.498 -17.342 14.644 1.00 50.72 339 ASN A CA 1
ATOM 2752 C C . ASN A 1 339 ? -25.837 -16.618 14.849 1.00 50.72 339 ASN A C 1
ATOM 2754 O O . ASN A 1 339 ? -25.835 -15.567 15.497 1.00 50.72 339 ASN A O 1
ATOM 2758 N N . PRO A 1 340 ? -26.958 -17.114 14.296 1.00 53.56 340 PRO A N 1
ATOM 2759 C CA . PRO A 1 340 ? -28.251 -16.459 14.455 1.00 53.56 340 PRO A CA 1
ATOM 2760 C C . PRO A 1 340 ? -28.590 -16.347 15.946 1.00 53.56 340 PRO A C 1
ATOM 2762 O O . PRO A 1 340 ? -28.633 -17.344 16.672 1.00 53.56 340 PRO A O 1
ATOM 2765 N N . GLN A 1 341 ? -28.794 -15.118 16.421 1.00 55.69 341 GLN A N 1
ATOM 2766 C CA . GLN A 1 341 ? -29.272 -14.849 17.776 1.00 55.69 341 GLN A CA 1
ATOM 2767 C C . GLN A 1 341 ? -30.792 -14.677 17.760 1.00 55.69 341 GLN A C 1
ATOM 2769 O O . GLN A 1 341 ? -31.376 -14.264 16.762 1.00 55.69 341 GLN A O 1
ATOM 2774 N N . LYS A 1 342 ? -31.453 -14.973 18.888 1.00 56.19 342 LYS A N 1
ATOM 2775 C CA . LYS A 1 342 ? -32.891 -14.711 19.042 1.00 56.19 342 LYS A CA 1
ATOM 2776 C C . LYS A 1 342 ? -33.196 -13.238 18.749 1.00 56.19 342 LYS A C 1
ATOM 2778 O O . LYS A 1 342 ? -32.485 -12.351 19.220 1.00 56.19 342 LYS A O 1
ATOM 2783 N N . PHE A 1 343 ? -34.280 -13.010 18.008 1.00 55.66 343 PHE A N 1
ATOM 2784 C CA . PHE A 1 343 ? -34.831 -11.689 17.721 1.00 55.66 343 PHE A CA 1
ATOM 2785 C C . PHE A 1 343 ? -34.934 -10.860 19.012 1.00 55.66 343 PHE A C 1
ATOM 2787 O O . PHE A 1 343 ? -35.504 -11.319 20.006 1.00 55.66 343 PHE A O 1
ATOM 2794 N N . ASN A 1 344 ? -34.335 -9.671 19.000 1.00 64.25 344 ASN A N 1
ATOM 2795 C CA . ASN A 1 344 ? -34.370 -8.715 20.099 1.00 64.25 344 ASN A CA 1
ATOM 2796 C C . ASN A 1 344 ? -35.362 -7.610 19.719 1.00 64.25 344 ASN A C 1
ATOM 2798 O O . ASN A 1 344 ? -35.452 -7.235 18.555 1.00 64.25 344 ASN A O 1
ATOM 2802 N N . ASP A 1 345 ? -36.092 -7.061 20.686 1.00 78.94 345 ASP A N 1
ATOM 2803 C CA . ASP A 1 345 ? -37.066 -5.987 20.441 1.00 78.94 345 ASP A CA 1
ATOM 2804 C C . ASP A 1 345 ? -36.398 -4.628 20.117 1.00 78.94 345 ASP A C 1
ATOM 2806 O O . ASP A 1 345 ? -37.066 -3.658 19.749 1.00 78.94 345 ASP A O 1
ATOM 2810 N N . THR A 1 346 ? -35.065 -4.553 20.226 1.00 85.75 346 THR A N 1
ATOM 2811 C CA . THR A 1 346 ? -34.252 -3.402 19.814 1.00 85.75 346 THR A CA 1
ATOM 2812 C C . THR A 1 346 ? -33.532 -3.670 18.495 1.00 85.75 346 THR A C 1
ATOM 2814 O O . THR A 1 346 ? -32.697 -4.572 18.408 1.00 85.75 346 THR A O 1
ATOM 2817 N N . VAL A 1 347 ? -33.782 -2.815 17.501 1.00 90.88 347 VAL A N 1
ATOM 2818 C CA . VAL A 1 347 ? -33.066 -2.807 16.217 1.00 90.88 347 VAL A CA 1
ATOM 2819 C C . VAL A 1 347 ? -31.932 -1.789 16.225 1.00 90.88 347 VAL A C 1
ATOM 2821 O O . VAL A 1 347 ? -32.096 -0.649 16.670 1.00 90.88 347 VAL A O 1
ATOM 2824 N N . LYS A 1 348 ? -30.776 -2.198 15.700 1.00 92.06 348 LYS A N 1
ATOM 2825 C CA . LYS A 1 348 ? -29.608 -1.338 15.493 1.00 92.06 348 LYS A CA 1
ATOM 2826 C C . LYS A 1 348 ? -29.668 -0.727 14.098 1.00 92.06 348 LYS A C 1
ATOM 2828 O O . LYS A 1 348 ? -29.700 -1.446 13.105 1.00 92.06 348 LYS A O 1
ATOM 2833 N N . ILE A 1 349 ? -29.665 0.596 14.018 1.00 95.12 349 ILE A N 1
ATOM 2834 C CA . ILE A 1 349 ? -29.604 1.344 12.761 1.00 95.12 349 ILE A CA 1
ATOM 2835 C C . ILE A 1 349 ? -28.201 1.926 12.648 1.00 95.12 349 ILE A C 1
ATOM 2837 O O . ILE A 1 349 ? -27.862 2.898 13.323 1.00 95.12 349 ILE A O 1
ATOM 2841 N N . ILE A 1 350 ? -27.379 1.301 11.814 1.00 95.06 350 ILE A N 1
ATOM 2842 C CA . ILE A 1 350 ? -26.021 1.740 11.522 1.00 95.06 350 ILE A CA 1
ATOM 2843 C C . ILE A 1 350 ? -26.076 2.696 10.335 1.00 95.06 350 ILE A C 1
ATOM 2845 O O . ILE A 1 350 ? -26.569 2.353 9.263 1.00 95.06 350 ILE A O 1
ATOM 2849 N N . ILE A 1 351 ? -25.556 3.901 10.522 1.00 95.06 351 ILE A N 1
ATOM 2850 C CA . ILE A 1 351 ? -25.521 4.950 9.512 1.00 95.06 351 ILE A CA 1
ATOM 2851 C C . ILE A 1 351 ? -24.068 5.333 9.322 1.00 95.06 351 ILE A C 1
ATOM 2853 O O . ILE A 1 351 ? -23.435 5.851 10.241 1.00 95.06 351 ILE A O 1
ATOM 2857 N N . ARG A 1 352 ? -23.537 5.081 8.130 1.00 92.62 352 ARG A N 1
ATOM 2858 C CA . ARG A 1 352 ? -22.171 5.465 7.787 1.00 92.62 352 ARG A CA 1
ATOM 2859 C C . ARG A 1 352 ? -22.166 6.613 6.793 1.00 92.62 352 ARG A C 1
ATOM 2861 O O . ARG A 1 352 ? -22.870 6.554 5.786 1.00 92.62 352 ARG A O 1
ATOM 2868 N N . SER A 1 353 ? -21.358 7.631 7.070 1.00 88.00 353 SER A N 1
ATOM 2869 C CA . SER A 1 353 ? -21.210 8.832 6.234 1.00 88.00 353 SER A CA 1
ATOM 2870 C C . SER A 1 353 ? -19.890 8.907 5.467 1.00 88.00 353 SER A C 1
ATOM 2872 O O . SER A 1 353 ? -19.686 9.815 4.666 1.00 88.00 353 SER A O 1
ATOM 2874 N N . GLY A 1 354 ? -19.004 7.926 5.667 1.00 79.38 354 GLY A N 1
ATOM 2875 C CA . GLY A 1 354 ? -17.714 7.824 4.992 1.00 79.38 354 GLY A CA 1
ATOM 2876 C C . GLY A 1 354 ? -17.620 6.658 4.004 1.00 79.38 354 GLY A C 1
ATOM 2877 O O . GLY A 1 354 ? -18.112 5.556 4.254 1.00 79.38 354 GLY A O 1
ATOM 2878 N N . ARG A 1 355 ? -16.878 6.885 2.913 1.00 79.00 355 ARG A N 1
ATOM 2879 C CA . ARG A 1 355 ? -16.468 5.855 1.937 1.00 79.00 355 ARG A CA 1
ATOM 2880 C C . ARG A 1 355 ? -15.209 5.062 2.334 1.00 79.00 355 ARG A C 1
ATOM 2882 O O . ARG A 1 355 ? -14.712 4.283 1.530 1.00 79.00 355 ARG A O 1
ATOM 2889 N N . GLY A 1 356 ? -14.653 5.312 3.523 1.00 73.81 356 GLY A N 1
ATOM 2890 C CA . GLY A 1 356 ? -13.404 4.696 3.986 1.00 73.81 356 GLY A CA 1
ATOM 2891 C C . GLY A 1 356 ? -13.549 3.209 4.314 1.00 73.81 356 GLY A C 1
ATOM 2892 O O . GLY A 1 356 ? -14.624 2.731 4.686 1.00 73.81 356 GLY A O 1
ATOM 2893 N N . THR A 1 357 ? -12.449 2.470 4.185 1.00 74.94 357 THR A N 1
ATOM 2894 C CA . THR A 1 357 ? -12.413 1.016 4.388 1.00 74.94 357 THR A CA 1
ATOM 2895 C C . THR A 1 357 ? -12.597 0.607 5.843 1.00 74.94 357 THR A C 1
ATOM 2897 O O . THR A 1 357 ? -13.166 -0.450 6.102 1.00 74.94 357 THR A O 1
ATOM 2900 N N . ILE A 1 358 ? -12.145 1.416 6.798 1.00 75.38 358 ILE A N 1
ATOM 2901 C CA . ILE A 1 358 ? -12.257 1.101 8.229 1.00 75.38 358 ILE A CA 1
ATOM 2902 C C . ILE A 1 358 ? -13.698 1.299 8.691 1.00 75.38 358 ILE A C 1
ATOM 2904 O O . ILE A 1 358 ? -14.250 0.388 9.294 1.00 75.38 358 ILE A O 1
ATOM 2908 N N . GLY A 1 359 ? -14.353 2.414 8.340 1.00 79.69 359 GLY A N 1
ATOM 2909 C CA . GLY A 1 359 ? -15.775 2.619 8.648 1.00 79.69 359 GLY A CA 1
ATOM 2910 C C . GLY A 1 359 ? -16.671 1.508 8.075 1.00 79.69 359 GLY A C 1
ATOM 2911 O O . GLY A 1 359 ? -17.592 1.042 8.744 1.00 79.69 359 GLY A O 1
ATOM 2912 N N . LYS A 1 360 ? -16.350 1.010 6.870 1.00 85.75 360 LYS A N 1
ATOM 2913 C CA . LYS A 1 360 ? -16.976 -0.188 6.281 1.00 85.75 360 LYS A CA 1
ATOM 2914 C C . LYS A 1 360 ? -16.721 -1.448 7.121 1.00 85.75 360 LYS A C 1
ATOM 2916 O O . LYS A 1 360 ? -17.681 -2.115 7.493 1.00 85.75 360 LYS A O 1
ATOM 2921 N N . LYS A 1 361 ? -15.458 -1.766 7.434 1.00 82.75 361 LYS A N 1
ATOM 2922 C CA . LYS A 1 361 ? -15.096 -2.931 8.268 1.00 82.75 361 LYS A CA 1
ATOM 2923 C C . LYS A 1 361 ? -15.750 -2.873 9.647 1.00 82.75 361 LYS A C 1
ATOM 2925 O O . LYS A 1 361 ? -16.171 -3.887 10.188 1.00 82.75 361 LYS A O 1
ATOM 2930 N N . TYR A 1 362 ? -15.871 -1.675 10.201 1.00 80.50 362 TYR A N 1
ATOM 2931 C CA . TYR A 1 362 ? -16.513 -1.461 11.484 1.00 80.50 362 TYR A CA 1
ATOM 2932 C C . TYR A 1 362 ? -18.014 -1.762 11.426 1.00 80.50 362 TYR A C 1
ATOM 2934 O O . TYR A 1 362 ? -18.539 -2.464 12.290 1.00 80.50 362 TYR A O 1
ATOM 2942 N N . ALA A 1 363 ? -18.696 -1.316 10.367 1.00 87.75 363 ALA A N 1
ATOM 2943 C CA . ALA A 1 363 ? -20.078 -1.709 10.117 1.00 87.75 363 ALA A CA 1
ATOM 2944 C C . ALA A 1 363 ? -20.216 -3.237 9.956 1.00 87.75 363 ALA A C 1
ATOM 2946 O O . ALA A 1 363 ? -21.120 -3.818 10.548 1.00 87.75 363 ALA A O 1
ATOM 2947 N N . GLU A 1 364 ? -19.305 -3.901 9.233 1.00 86.81 364 GLU A N 1
ATOM 2948 C CA . GLU A 1 364 ? -19.287 -5.370 9.089 1.00 86.81 364 GLU A CA 1
ATOM 2949 C C . GLU A 1 364 ? -19.188 -6.084 10.443 1.00 86.81 364 GLU A C 1
ATOM 2951 O O . GLU A 1 364 ? -19.959 -7.004 10.712 1.00 86.81 364 GLU A O 1
ATOM 2956 N N . GLU A 1 365 ? -18.279 -5.649 11.317 1.00 82.06 365 GLU A N 1
ATOM 2957 C CA . GLU A 1 365 ? -18.135 -6.207 12.665 1.00 82.06 365 GLU A CA 1
ATOM 2958 C C . GLU A 1 365 ? -19.389 -5.984 13.518 1.00 82.06 365 GLU A C 1
ATOM 2960 O O . GLU A 1 365 ? -19.859 -6.908 14.178 1.00 82.06 365 GLU A O 1
ATOM 2965 N N . LEU A 1 366 ? -19.988 -4.791 13.474 1.00 83.00 366 LEU A N 1
ATOM 2966 C CA . LEU A 1 366 ? -21.225 -4.515 14.207 1.00 83.00 366 LEU A CA 1
ATOM 2967 C C . LEU A 1 366 ? -22.392 -5.394 13.743 1.00 83.00 366 LEU A C 1
ATOM 2969 O O . LEU A 1 366 ? -23.161 -5.879 14.580 1.00 83.00 366 LEU A O 1
ATOM 2973 N N . VAL A 1 367 ? -22.504 -5.630 12.433 1.00 87.50 367 VAL A N 1
ATOM 2974 C CA . VAL A 1 367 ? -23.529 -6.510 11.859 1.00 87.50 367 VAL A CA 1
ATOM 2975 C C . VAL A 1 367 ? -23.331 -7.953 12.334 1.00 87.50 367 VAL A C 1
ATOM 2977 O O . VAL A 1 367 ? -24.317 -8.592 12.693 1.00 87.50 367 VAL A O 1
ATOM 2980 N N . LYS A 1 368 ? -22.090 -8.459 12.439 1.00 81.81 368 LYS A N 1
ATOM 2981 C CA . LYS A 1 368 ? -21.808 -9.832 12.923 1.00 81.81 368 LYS A CA 1
ATOM 2982 C C . LYS A 1 368 ? -22.411 -10.134 14.292 1.00 81.81 368 LYS A C 1
ATOM 2984 O O . LYS A 1 368 ? -22.828 -11.263 14.534 1.00 81.81 368 LYS A O 1
ATOM 2989 N N . TYR A 1 369 ? -22.483 -9.144 15.182 1.00 78.44 369 TYR A N 1
ATOM 2990 C CA . TYR A 1 369 ? -23.039 -9.338 16.524 1.00 78.44 369 TYR A CA 1
ATOM 2991 C C . TYR A 1 369 ? -24.560 -9.464 16.549 1.00 78.44 369 TYR A C 1
ATOM 2993 O O . TYR A 1 369 ? -25.116 -9.986 17.516 1.00 78.44 369 TYR A O 1
ATOM 3001 N N . SER A 1 370 ? -25.265 -8.907 15.565 1.00 78.12 370 SER A N 1
ATOM 3002 C CA . SER A 1 370 ? -26.733 -8.869 15.561 1.00 78.12 370 SER A CA 1
ATOM 3003 C C . SER A 1 370 ? -27.297 -8.823 14.131 1.00 78.12 370 SER A C 1
ATOM 3005 O O . SER A 1 370 ? -28.016 -7.878 13.797 1.00 78.12 370 SER A O 1
ATOM 3007 N N . PRO A 1 371 ? -26.995 -9.816 13.279 1.00 83.44 371 PRO A N 1
ATOM 3008 C CA . PRO A 1 371 ? -27.262 -9.748 11.840 1.00 83.44 371 PRO A CA 1
ATOM 3009 C C . PRO A 1 371 ? -28.758 -9.666 11.519 1.00 83.44 371 PRO A C 1
ATOM 3011 O O . PRO A 1 371 ? -29.133 -8.949 10.596 1.00 83.44 371 PRO A O 1
ATOM 3014 N N . ASP A 1 372 ? -29.603 -10.316 12.324 1.00 83.75 372 ASP A N 1
ATOM 3015 C CA . ASP A 1 372 ? -31.062 -10.363 12.138 1.00 83.75 372 ASP A CA 1
ATOM 3016 C C . ASP A 1 372 ? -31.811 -9.163 12.742 1.00 83.75 372 ASP A C 1
ATOM 3018 O O . ASP A 1 372 ? -33.025 -9.081 12.607 1.00 83.75 372 ASP A O 1
ATOM 3022 N N . ASN A 1 373 ? -31.114 -8.244 13.427 1.00 86.94 373 ASN A N 1
ATOM 3023 C CA . ASN A 1 373 ? -31.701 -7.062 14.081 1.00 86.94 373 ASN A CA 1
ATOM 3024 C C . ASN A 1 373 ? -30.970 -5.763 13.685 1.00 86.94 373 ASN A C 1
ATOM 3026 O O . ASN A 1 373 ? -30.988 -4.791 14.445 1.00 86.94 373 ASN A O 1
ATOM 3030 N N . THR A 1 374 ? -30.273 -5.745 12.543 1.00 91.19 374 THR A N 1
ATOM 3031 C CA . THR A 1 374 ? -29.436 -4.608 12.128 1.00 91.19 374 THR A CA 1
ATOM 3032 C C . THR A 1 374 ? -29.810 -4.117 10.736 1.00 91.19 374 THR A C 1
ATOM 3034 O O . THR A 1 374 ? -29.891 -4.901 9.795 1.00 91.19 374 THR A O 1
ATOM 3037 N N . LEU A 1 375 ? -29.983 -2.803 10.607 1.00 94.19 375 LEU A N 1
ATOM 3038 C CA . LEU A 1 375 ? -30.054 -2.089 9.335 1.00 94.19 375 LEU A CA 1
ATOM 3039 C C . LEU A 1 375 ? -28.764 -1.305 9.109 1.00 94.19 375 LEU A C 1
ATOM 3041 O O . LEU A 1 375 ? -28.246 -0.700 10.049 1.00 94.19 375 LEU A O 1
ATOM 3045 N N . VAL A 1 376 ? -28.280 -1.264 7.868 1.00 95.31 376 VAL A N 1
ATOM 3046 C CA . VAL A 1 376 ? -27.127 -0.435 7.483 1.00 95.31 376 VAL A CA 1
ATOM 3047 C C . VAL A 1 376 ? -27.513 0.522 6.363 1.00 95.31 376 VAL A C 1
ATOM 3049 O O . VAL A 1 376 ? -28.089 0.112 5.353 1.00 95.31 376 VAL A O 1
ATOM 3052 N N . PHE A 1 377 ? -27.163 1.795 6.539 1.00 95.69 377 PHE A N 1
ATOM 3053 C CA . PHE A 1 377 ? -27.372 2.861 5.566 1.00 95.69 377 PHE A CA 1
ATOM 3054 C C . PHE A 1 377 ? -26.074 3.591 5.251 1.00 95.69 377 PHE A C 1
ATOM 3056 O O . PHE A 1 377 ? -25.314 3.953 6.151 1.00 95.69 377 PHE A O 1
ATOM 3063 N N . GLN A 1 378 ? -25.881 3.888 3.971 1.00 95.06 378 GLN A N 1
ATOM 3064 C CA . GLN A 1 378 ? -24.938 4.900 3.508 1.00 95.06 378 GLN A CA 1
ATOM 3065 C C . GLN A 1 378 ? -25.660 6.241 3.462 1.00 95.06 378 GLN A C 1
ATOM 3067 O O . GLN A 1 378 ? -26.801 6.299 3.005 1.00 95.06 378 GLN A O 1
ATOM 3072 N N . VAL A 1 379 ? -25.007 7.313 3.902 1.00 93.38 379 VAL A N 1
ATOM 3073 C CA . VAL A 1 379 ? -25.557 8.673 3.843 1.00 93.38 379 VAL A CA 1
ATOM 3074 C C . VAL A 1 379 ? -24.461 9.630 3.425 1.00 93.38 379 VAL A C 1
ATOM 3076 O O . VAL A 1 379 ? -23.497 9.771 4.159 1.00 93.38 379 VAL A O 1
ATOM 3079 N N . ASN A 1 380 ? -24.610 10.332 2.305 1.00 90.50 380 ASN A N 1
ATOM 3080 C CA . ASN A 1 380 ? -23.730 11.444 1.958 1.00 90.50 380 ASN A CA 1
ATOM 3081 C C . ASN A 1 380 ? -24.346 12.751 2.480 1.00 90.50 380 ASN A C 1
ATOM 3083 O O . ASN A 1 380 ? -25.310 13.232 1.882 1.00 90.50 380 ASN A O 1
ATOM 3087 N N . PRO A 1 381 ? -23.814 13.360 3.559 1.00 88.38 381 PRO A N 1
ATOM 3088 C CA . PRO A 1 381 ? -24.423 14.551 4.140 1.00 88.38 381 PRO A CA 1
ATOM 3089 C C . PRO A 1 381 ? -24.486 15.733 3.172 1.00 88.38 381 PRO A C 1
ATOM 3091 O O . PRO A 1 381 ? -25.450 16.491 3.189 1.00 88.38 381 PRO A O 1
ATOM 3094 N N . ASN A 1 382 ? -23.476 15.877 2.312 1.00 84.50 382 ASN A N 1
ATOM 3095 C CA . ASN A 1 382 ? -23.345 17.023 1.418 1.00 84.50 382 ASN A CA 1
ATOM 3096 C C . ASN A 1 382 ? -24.322 16.962 0.236 1.00 84.50 382 ASN A C 1
ATOM 3098 O O . ASN A 1 382 ? -24.862 17.997 -0.146 1.00 84.50 382 ASN A O 1
ATOM 3102 N N . SER A 1 383 ? -24.561 15.775 -0.336 1.00 85.75 383 SER A N 1
ATOM 3103 C CA . SER A 1 383 ? -25.557 15.594 -1.408 1.00 85.75 383 SER A CA 1
ATOM 3104 C C . SER A 1 383 ? -26.952 15.236 -0.888 1.00 85.75 383 SER A C 1
ATOM 3106 O O . SER A 1 383 ? -27.907 15.260 -1.659 1.00 85.75 383 SER A O 1
ATOM 3108 N N . MET A 1 384 ? -27.082 14.916 0.405 1.00 84.62 384 MET A N 1
ATOM 3109 C CA . MET A 1 384 ? -28.295 14.380 1.039 1.00 84.62 384 MET A CA 1
ATOM 3110 C C . MET A 1 384 ? -28.797 13.067 0.412 1.00 84.62 384 MET A C 1
ATOM 3112 O O . MET A 1 384 ? -29.963 12.698 0.565 1.00 84.62 384 MET A O 1
ATOM 3116 N N . GLU A 1 385 ? -27.918 12.344 -0.281 1.00 89.94 385 GLU A N 1
ATOM 3117 C CA . GLU A 1 385 ? -28.212 11.026 -0.835 1.00 89.94 385 GLU A CA 1
ATOM 3118 C C . GLU A 1 385 ? -28.060 9.946 0.241 1.00 89.94 385 GLU A C 1
ATOM 3120 O O . GLU A 1 385 ? -27.223 10.043 1.143 1.00 89.94 385 GLU A O 1
ATOM 3125 N N . PHE A 1 386 ? -28.847 8.881 0.124 1.00 92.31 386 PHE A N 1
ATOM 3126 C CA . PHE A 1 386 ? -28.800 7.724 1.015 1.00 92.31 386 PHE A CA 1
ATOM 3127 C C . PHE A 1 386 ? -28.991 6.438 0.215 1.00 92.31 386 PHE A C 1
ATOM 3129 O O . PHE A 1 386 ? -29.616 6.437 -0.843 1.00 92.31 386 PHE A O 1
ATOM 3136 N N . PHE A 1 387 ? -28.478 5.336 0.750 1.00 94.06 387 PHE A N 1
ATOM 3137 C CA . PHE A 1 387 ? -28.620 4.012 0.157 1.00 94.06 387 PHE A CA 1
ATOM 3138 C C . PHE A 1 387 ? -28.794 2.969 1.262 1.00 94.06 387 PHE A C 1
ATOM 3140 O O . PHE A 1 387 ? -28.050 2.984 2.248 1.00 94.06 387 PHE A O 1
ATOM 3147 N N . SER A 1 388 ? -29.788 2.089 1.116 1.00 92.81 388 SER A N 1
ATOM 3148 C CA . SER A 1 388 ? -29.976 0.954 2.022 1.00 92.81 388 SER A CA 1
ATOM 3149 C C . SER A 1 388 ? -29.058 -0.182 1.608 1.00 92.81 388 SER A C 1
ATOM 3151 O O . SER A 1 388 ? -29.085 -0.648 0.474 1.00 92.81 388 SER A O 1
ATOM 3153 N N . GLU A 1 389 ? -28.218 -0.608 2.535 1.00 92.44 389 GLU A N 1
ATOM 3154 C CA . GLU A 1 389 ? -27.104 -1.487 2.228 1.00 92.44 389 GLU A CA 1
ATOM 3155 C C . GLU A 1 389 ? -27.287 -2.905 2.761 1.00 92.44 389 GLU A C 1
ATOM 3157 O O . GLU A 1 389 ? -26.848 -3.869 2.129 1.00 92.44 389 GLU A O 1
ATOM 3162 N N . TYR A 1 390 ? -27.920 -3.035 3.927 1.00 92.00 390 TYR A N 1
ATOM 3163 C CA . TYR A 1 390 ? -28.125 -4.313 4.594 1.00 92.00 390 TYR A CA 1
ATOM 3164 C C . TYR A 1 390 ? -29.359 -4.287 5.497 1.00 92.00 390 TYR A C 1
ATOM 3166 O O . TYR A 1 390 ? -29.648 -3.273 6.139 1.00 92.00 390 TYR A O 1
ATOM 3174 N N . GLY A 1 391 ? -30.006 -5.450 5.594 1.00 89.25 391 GLY A N 1
ATOM 3175 C CA . GLY A 1 391 ? -31.167 -5.712 6.436 1.00 89.25 391 GLY A CA 1
ATOM 3176 C C . GLY A 1 391 ? -32.494 -5.410 5.739 1.00 89.25 391 GLY A C 1
ATOM 3177 O O . GLY A 1 391 ? -32.577 -4.579 4.837 1.00 89.25 391 GLY A O 1
ATOM 3178 N N . ASP A 1 392 ? -33.541 -6.119 6.156 1.00 87.81 392 ASP A N 1
ATOM 3179 C CA . ASP A 1 392 ? -34.898 -5.937 5.642 1.00 87.81 392 ASP A CA 1
ATOM 3180 C C . ASP A 1 392 ? -35.579 -4.781 6.389 1.00 87.81 392 ASP A C 1
ATOM 3182 O O . ASP A 1 392 ? -35.940 -4.897 7.563 1.00 87.81 392 ASP A O 1
ATOM 3186 N N . ILE A 1 393 ? -35.732 -3.646 5.704 1.00 86.75 393 ILE A N 1
ATOM 3187 C CA . ILE A 1 393 ? -36.348 -2.436 6.260 1.00 86.75 393 ILE A CA 1
ATOM 3188 C C . ILE A 1 393 ? -37.788 -2.705 6.712 1.00 86.75 393 ILE A C 1
ATOM 3190 O O . ILE A 1 393 ? -38.177 -2.280 7.801 1.00 86.75 393 ILE A O 1
ATOM 3194 N N . GLU A 1 394 ? -38.586 -3.408 5.910 1.00 83.69 394 GLU A N 1
ATOM 3195 C CA . GLU A 1 394 ? -40.004 -3.633 6.207 1.00 83.69 394 GLU A CA 1
ATOM 3196 C C . GLU A 1 394 ? -40.187 -4.528 7.435 1.00 83.69 394 GLU A C 1
ATOM 3198 O O . GLU A 1 394 ? -41.100 -4.327 8.244 1.00 83.69 394 GLU A O 1
ATOM 3203 N N . TYR A 1 395 ? -39.304 -5.512 7.593 1.00 82.19 395 TYR A N 1
ATOM 3204 C CA . TYR A 1 395 ? -39.298 -6.392 8.751 1.00 82.19 395 TYR A CA 1
ATOM 3205 C C . TYR A 1 395 ? -38.797 -5.676 10.012 1.00 82.19 395 TYR A C 1
ATOM 3207 O O . TYR A 1 395 ? -39.464 -5.705 11.050 1.00 82.19 395 TYR A O 1
ATOM 3215 N N . LEU A 1 396 ? -37.651 -4.997 9.927 1.00 82.06 396 LEU A N 1
ATOM 3216 C CA . LEU A 1 396 ? -36.944 -4.469 11.096 1.00 82.06 396 LEU A CA 1
ATOM 3217 C C . LEU A 1 396 ? -37.591 -3.214 11.686 1.00 82.06 396 LEU A C 1
ATOM 3219 O O . LEU A 1 396 ? -37.498 -2.976 12.890 1.00 82.06 396 LEU A O 1
ATOM 3223 N N . LEU A 1 397 ? -38.338 -2.442 10.899 1.00 78.94 397 LEU A N 1
ATOM 3224 C CA . LEU A 1 397 ? -39.045 -1.269 11.420 1.00 78.94 397 LEU A CA 1
ATOM 3225 C C . LEU A 1 397 ? -40.262 -1.590 12.299 1.00 78.94 397 LEU A C 1
ATOM 3227 O O . LEU A 1 397 ? -40.803 -0.691 12.949 1.00 78.94 397 LEU A O 1
ATOM 3231 N N . LYS A 1 398 ? -40.655 -2.867 12.398 1.00 78.50 398 LYS A N 1
ATOM 3232 C CA . LYS A 1 398 ? -41.695 -3.332 13.331 1.00 78.50 398 LYS A CA 1
ATOM 3233 C C . LYS A 1 398 ? -41.229 -3.334 14.790 1.00 78.50 398 LYS A C 1
ATOM 3235 O O . LYS A 1 398 ? -42.072 -3.240 15.682 1.00 78.50 398 LYS A O 1
ATOM 3240 N N . ALA A 1 399 ? -39.919 -3.411 15.036 1.00 81.69 399 ALA A N 1
ATOM 3241 C CA . ALA A 1 399 ? -39.339 -3.463 16.378 1.00 81.69 399 ALA A CA 1
ATOM 3242 C C . ALA A 1 399 ? -39.754 -2.259 17.236 1.00 81.69 399 ALA A C 1
ATOM 3244 O O . ALA A 1 399 ? -39.896 -1.135 16.732 1.00 81.69 399 ALA A O 1
ATOM 3245 N N . SER A 1 400 ? -39.987 -2.471 18.536 1.00 81.50 400 SER A N 1
ATOM 3246 C CA . SER A 1 400 ? -40.503 -1.408 19.402 1.00 81.50 400 SER A CA 1
ATOM 3247 C C . SER A 1 400 ? -39.441 -0.343 19.707 1.00 81.50 400 SER A C 1
ATOM 3249 O O . SER A 1 400 ? -39.787 0.839 19.809 1.00 81.50 400 SER A O 1
ATOM 3251 N N . LYS A 1 401 ? -38.161 -0.741 19.734 1.00 89.62 401 LYS A N 1
ATOM 3252 C CA . LYS A 1 401 ? -37.013 0.083 20.130 1.00 89.62 401 LYS A CA 1
ATOM 3253 C C . LYS A 1 401 ? -35.967 0.210 19.029 1.00 89.62 401 LYS A C 1
ATOM 3255 O O . LYS A 1 401 ? -35.751 -0.709 18.241 1.00 89.62 401 LYS A O 1
ATOM 3260 N N . GLN A 1 402 ? -35.285 1.354 19.003 1.00 91.56 402 GLN A N 1
ATOM 3261 C CA . GLN A 1 402 ? -34.229 1.642 18.033 1.00 91.56 402 GLN A CA 1
ATOM 3262 C C . GLN A 1 402 ? -32.999 2.227 18.722 1.00 91.56 402 GLN A C 1
ATOM 3264 O O . GLN A 1 402 ? -33.108 3.122 19.557 1.00 91.56 402 GLN A O 1
ATOM 3269 N N . GLN A 1 403 ? -31.828 1.746 18.327 1.00 92.00 403 GLN A N 1
ATOM 3270 C CA . GLN A 1 403 ? -30.528 2.304 18.682 1.00 92.00 403 GLN A CA 1
ATOM 3271 C C . GLN A 1 403 ? -29.853 2.783 17.402 1.00 92.00 403 GLN A C 1
ATOM 3273 O O . GLN A 1 403 ? -29.806 2.039 16.424 1.00 92.00 403 GLN A O 1
ATOM 3278 N N . TRP A 1 404 ? -29.329 4.007 17.395 1.00 94.94 404 TRP A N 1
ATOM 3279 C CA . TRP A 1 404 ? -28.602 4.523 16.236 1.00 94.94 404 TRP A CA 1
ATOM 3280 C C . TRP A 1 404 ? -27.103 4.488 16.483 1.00 94.94 404 TRP A C 1
ATOM 3282 O O . TRP A 1 404 ? -26.620 4.895 17.539 1.00 94.94 404 TRP A O 1
ATOM 3292 N N . ILE A 1 405 ? -26.375 4.024 15.478 1.00 93.94 405 ILE A N 1
ATOM 3293 C CA . ILE A 1 405 ? -24.923 3.952 15.476 1.00 93.94 405 ILE A CA 1
ATOM 3294 C C . ILE A 1 405 ? -24.423 4.740 14.270 1.00 93.94 405 ILE A C 1
ATOM 3296 O O . ILE A 1 405 ? -24.650 4.350 13.129 1.00 93.94 405 ILE A O 1
ATOM 3300 N N . LEU A 1 406 ? -23.760 5.859 14.524 1.00 92.56 406 LEU A N 1
ATOM 3301 C CA . LEU A 1 406 ? -23.206 6.744 13.510 1.00 92.56 406 LEU A CA 1
ATOM 3302 C C . LEU A 1 406 ? -21.726 6.414 13.311 1.00 92.56 406 LEU A C 1
ATOM 3304 O O . LEU A 1 406 ? -20.977 6.395 14.282 1.00 92.56 406 LEU A O 1
ATOM 3308 N N . ILE A 1 407 ? -21.304 6.176 12.072 1.00 89.25 407 ILE A N 1
ATOM 3309 C CA . ILE A 1 407 ? -19.907 5.913 11.703 1.00 89.25 407 ILE A CA 1
ATOM 3310 C C . ILE A 1 407 ? -19.473 6.983 10.705 1.00 89.25 407 ILE A C 1
ATOM 3312 O O . ILE A 1 407 ? -19.960 7.013 9.574 1.00 89.25 407 ILE A O 1
ATOM 3316 N N . ASP A 1 408 ? -18.563 7.863 11.108 1.00 83.06 408 ASP A N 1
ATOM 3317 C CA . ASP A 1 408 ? -18.190 9.030 10.308 1.00 83.06 408 ASP A CA 1
ATOM 3318 C C . ASP A 1 408 ? -16.674 9.183 10.128 1.00 83.06 408 ASP A C 1
ATOM 3320 O O . ASP A 1 408 ? -15.895 9.013 11.065 1.00 83.06 408 ASP A O 1
ATOM 3324 N N . ASN A 1 409 ? -16.270 9.595 8.924 1.00 68.19 409 ASN A N 1
ATOM 3325 C CA . ASN A 1 409 ? -14.901 10.013 8.603 1.00 68.19 409 ASN A CA 1
ATOM 3326 C C . ASN A 1 409 ? -14.825 11.552 8.672 1.00 68.19 409 ASN A C 1
ATOM 3328 O O . ASN A 1 409 ? -15.787 12.208 8.290 1.00 68.19 409 ASN A O 1
ATOM 3332 N N . LEU A 1 410 ? -13.707 12.168 9.111 1.00 64.88 410 LEU A N 1
ATOM 3333 C CA . LEU A 1 410 ? -13.611 13.649 9.159 1.00 64.88 410 LEU A CA 1
ATOM 3334 C C . LEU A 1 410 ? -14.062 14.306 7.860 1.00 64.88 410 LEU A C 1
ATOM 3336 O O . LEU A 1 410 ? -13.448 14.094 6.812 1.00 64.88 410 LEU A O 1
ATOM 3340 N N . HIS A 1 411 ? -14.954 15.277 8.023 1.00 63.81 411 HIS A N 1
ATOM 3341 C CA . HIS A 1 411 ? -15.071 16.423 7.142 1.00 63.81 411 HIS A CA 1
ATOM 3342 C C . HIS A 1 411 ? -15.032 17.695 7.995 1.00 63.81 411 HIS A C 1
ATOM 3344 O O . HIS A 1 411 ? -15.896 17.914 8.840 1.00 63.81 411 HIS A O 1
ATOM 3350 N N . SER A 1 412 ? -13.987 18.505 7.808 1.00 56.12 412 SER A N 1
ATOM 3351 C CA . SER A 1 412 ? -13.838 19.845 8.400 1.00 56.12 412 SER A CA 1
ATOM 3352 C C . SER A 1 412 ? -14.488 20.934 7.538 1.00 56.12 412 SER A C 1
ATOM 3354 O O . SER A 1 412 ? -14.276 22.123 7.763 1.00 56.12 412 SER A O 1
ATOM 3356 N N . GLU A 1 413 ? -15.264 20.537 6.527 1.00 68.94 413 GLU A N 1
ATOM 3357 C CA . GLU A 1 413 ? -15.950 21.473 5.647 1.00 68.94 413 GLU A CA 1
ATOM 3358 C C . GLU A 1 413 ? -16.982 22.289 6.441 1.00 68.94 413 GLU A C 1
ATOM 3360 O O . GLU A 1 413 ? -17.805 21.711 7.167 1.00 68.94 413 GLU A O 1
ATOM 3365 N N . PRO A 1 414 ? -16.979 23.626 6.302 1.00 72.00 414 PRO A N 1
ATOM 3366 C CA . PRO A 1 414 ? -17.999 24.469 6.905 1.00 72.00 414 PRO A CA 1
ATOM 3367 C C . PRO A 1 414 ? -19.406 23.986 6.532 1.00 72.00 414 PRO A C 1
ATOM 3369 O O . PRO A 1 414 ? -19.718 23.788 5.361 1.00 72.00 414 PRO A O 1
ATOM 3372 N N . GLY A 1 415 ? -20.267 23.798 7.534 1.00 83.50 415 GLY A N 1
ATOM 3373 C CA . GLY A 1 415 ? -21.653 23.359 7.334 1.00 83.50 415 GLY A CA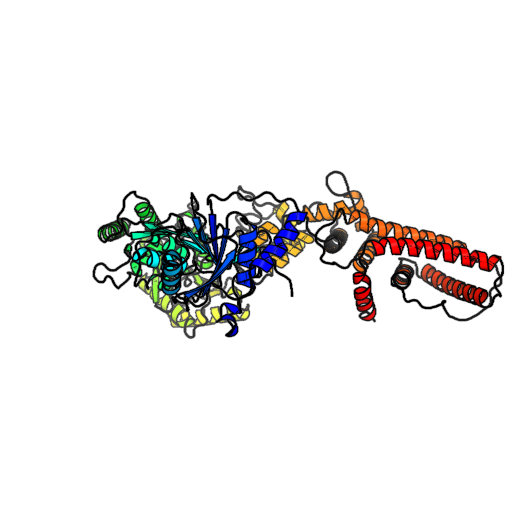 1
ATOM 3374 C C . GLY A 1 415 ? -21.875 21.842 7.314 1.00 83.50 415 GLY A C 1
ATOM 3375 O O . GLY A 1 415 ? -23.030 21.420 7.363 1.00 83.50 415 GLY A O 1
ATOM 3376 N N . PHE A 1 416 ? -20.823 21.013 7.347 1.00 86.50 416 PHE A N 1
ATOM 3377 C CA . PHE A 1 416 ? -20.965 19.550 7.357 1.00 86.50 416 PHE A CA 1
ATOM 3378 C C . PHE A 1 416 ? -21.851 19.038 8.503 1.00 86.50 416 PHE A C 1
ATOM 3380 O O . PHE A 1 416 ? -22.759 18.247 8.271 1.00 86.50 416 PHE A O 1
ATOM 3387 N N . ILE A 1 417 ? -21.648 19.518 9.737 1.00 88.56 417 ILE A N 1
ATOM 3388 C CA . ILE A 1 417 ? -22.423 19.078 10.915 1.00 88.56 417 ILE A CA 1
ATOM 3389 C C . ILE A 1 417 ? -23.917 19.387 10.739 1.00 88.56 417 ILE A C 1
ATOM 3391 O O . ILE A 1 417 ? -24.773 18.564 11.068 1.00 88.56 417 ILE A O 1
ATOM 3395 N N . GLN A 1 418 ? -24.238 20.550 10.165 1.00 91.31 418 GLN A N 1
ATOM 3396 C CA . GLN A 1 418 ? -25.616 20.923 9.849 1.00 91.31 418 GLN A CA 1
ATOM 3397 C C . GLN A 1 418 ? -26.203 19.994 8.780 1.00 91.31 418 GLN A C 1
ATOM 3399 O O . GLN A 1 418 ? -27.300 19.469 8.962 1.00 91.31 418 GLN A O 1
ATOM 3404 N N . ASN A 1 419 ? -25.463 19.758 7.697 1.00 91.44 419 ASN A N 1
ATOM 3405 C CA . ASN A 1 419 ? -25.860 18.852 6.621 1.00 91.44 419 ASN A CA 1
ATOM 3406 C C . ASN A 1 419 ? -26.058 17.416 7.123 1.00 91.44 419 ASN A C 1
ATOM 3408 O O . ASN A 1 419 ? -27.003 16.734 6.719 1.00 91.44 419 ASN A O 1
ATOM 3412 N N . TYR A 1 420 ? -25.220 16.971 8.060 1.00 91.50 420 TYR A N 1
ATOM 3413 C CA . TYR A 1 420 ? -25.318 15.646 8.650 1.00 91.50 420 TYR A CA 1
ATOM 3414 C C . TYR A 1 420 ? -26.571 15.515 9.511 1.00 91.50 420 TYR A C 1
ATOM 3416 O O . TYR A 1 420 ? -27.370 14.602 9.303 1.00 91.50 420 TYR A O 1
ATOM 3424 N N . ALA A 1 421 ? -26.824 16.486 10.393 1.00 93.38 421 ALA A N 1
ATOM 3425 C CA . ALA A 1 421 ? -28.054 16.527 11.175 1.00 93.38 421 ALA A CA 1
ATOM 3426 C C . ALA A 1 421 ? -29.310 16.599 10.284 1.00 93.38 421 ALA A C 1
ATOM 3428 O O . ALA A 1 421 ? -30.322 15.969 10.597 1.00 93.38 421 ALA A O 1
ATOM 3429 N N . ASN A 1 422 ? -29.262 17.349 9.177 1.00 93.44 422 ASN A N 1
ATOM 3430 C CA . ASN A 1 422 ? -30.363 17.430 8.212 1.00 93.44 422 ASN A CA 1
ATOM 3431 C C . ASN A 1 422 ? -30.611 16.069 7.548 1.00 93.44 422 ASN A C 1
ATOM 3433 O O . ASN A 1 422 ? -31.750 15.609 7.486 1.00 93.44 422 ASN A O 1
ATOM 3437 N N . SER A 1 423 ? -29.544 15.402 7.105 1.00 93.25 423 SER A N 1
ATOM 3438 C CA . SER A 1 423 ? -29.616 14.098 6.438 1.00 93.25 423 SER A CA 1
ATOM 3439 C C . SER A 1 423 ? -30.172 13.012 7.356 1.00 93.25 423 SER A C 1
ATOM 3441 O O . SER A 1 423 ? -31.007 12.218 6.930 1.00 93.25 423 SER A O 1
ATOM 3443 N N . LEU A 1 424 ? -29.797 13.020 8.639 1.00 94.19 424 LEU A N 1
ATOM 3444 C CA . LEU A 1 424 ? -30.351 12.106 9.642 1.00 94.19 424 LEU A CA 1
ATOM 3445 C C . LEU A 1 424 ? -31.856 12.324 9.860 1.00 94.19 424 LEU A C 1
ATOM 3447 O O . LEU A 1 424 ? -32.609 11.358 9.986 1.00 94.19 424 LEU A O 1
ATOM 3451 N N . ASN A 1 425 ? -32.326 13.575 9.844 1.00 92.81 425 ASN A N 1
ATOM 3452 C CA . ASN A 1 425 ? -33.757 13.869 9.933 1.00 92.81 425 ASN A CA 1
ATOM 3453 C C . ASN A 1 425 ? -34.527 13.459 8.664 1.00 92.81 425 ASN A C 1
ATOM 3455 O O . ASN A 1 425 ? -35.639 12.930 8.754 1.00 92.81 425 ASN A O 1
ATOM 3459 N N . VAL A 1 426 ? -33.933 13.648 7.481 1.00 92.19 426 VAL A N 1
ATOM 3460 C CA . VAL A 1 426 ? -34.508 13.163 6.217 1.00 92.19 426 VAL A CA 1
ATOM 3461 C C . VAL A 1 426 ? -34.610 11.643 6.223 1.00 92.19 426 VAL A C 1
ATOM 3463 O O . VAL A 1 426 ? -35.675 11.117 5.909 1.00 92.19 426 VAL A O 1
ATOM 3466 N N . LEU A 1 427 ? -33.557 10.939 6.647 1.00 91.81 427 LEU A N 1
ATOM 3467 C CA . LEU A 1 427 ? -33.552 9.481 6.751 1.00 91.81 427 LEU A CA 1
ATOM 3468 C C . LEU A 1 427 ? -34.644 8.989 7.712 1.00 91.81 427 LEU A C 1
ATOM 3470 O O . LEU A 1 427 ? -35.443 8.125 7.351 1.00 91.81 427 LEU A O 1
ATOM 3474 N N . LYS A 1 428 ? -34.739 9.609 8.897 1.00 92.44 428 LYS A N 1
ATOM 3475 C CA . LYS A 1 428 ? -35.787 9.328 9.888 1.00 92.44 428 LYS A CA 1
ATOM 3476 C C . LYS A 1 428 ? -37.186 9.497 9.309 1.00 92.44 428 LYS A C 1
ATOM 3478 O O . LYS A 1 428 ? -38.040 8.646 9.527 1.00 92.44 428 LYS A O 1
ATOM 3483 N N . THR A 1 429 ? -37.421 10.587 8.583 1.00 91.12 429 THR A N 1
ATOM 3484 C CA . THR A 1 429 ? -38.733 10.893 8.000 1.00 91.12 429 THR A CA 1
ATOM 3485 C C . THR A 1 429 ? -39.065 9.934 6.860 1.00 91.12 429 THR A C 1
ATOM 3487 O O . THR A 1 429 ? -40.160 9.379 6.832 1.00 91.12 429 THR A O 1
ATOM 3490 N N . ARG A 1 430 ? -38.111 9.691 5.951 1.00 90.25 430 ARG A N 1
ATOM 3491 C CA . ARG A 1 430 ? -38.283 8.836 4.768 1.00 90.25 430 ARG A CA 1
ATOM 3492 C C . ARG A 1 430 ? -38.655 7.403 5.135 1.00 90.25 430 ARG A C 1
ATOM 3494 O O . ARG A 1 430 ? -39.522 6.827 4.492 1.00 90.25 430 ARG A O 1
ATOM 3501 N N . TYR A 1 431 ? -38.008 6.850 6.155 1.00 89.69 431 TYR A N 1
ATOM 3502 C CA . TYR A 1 431 ? -38.222 5.470 6.588 1.00 89.69 431 TYR A CA 1
ATOM 3503 C C . TYR A 1 431 ? -39.060 5.362 7.869 1.00 89.69 431 TYR A C 1
ATOM 3505 O O . TYR A 1 431 ? -39.110 4.299 8.475 1.00 89.69 431 TYR A O 1
ATOM 3513 N N . ALA A 1 432 ? -39.702 6.450 8.306 1.00 89.69 432 ALA A N 1
ATOM 3514 C CA . ALA A 1 432 ? -40.515 6.493 9.524 1.00 89.69 432 ALA A CA 1
ATOM 3515 C C . ALA A 1 432 ? -39.813 5.901 10.772 1.00 89.69 432 ALA A C 1
ATOM 3517 O O . ALA A 1 432 ? -40.422 5.181 11.568 1.00 89.69 432 ALA A O 1
ATOM 3518 N N . PHE A 1 433 ? -38.520 6.195 10.955 1.00 91.19 433 PHE A N 1
ATOM 3519 C CA . PHE A 1 433 ? -37.766 5.726 12.119 1.00 91.19 433 PHE A CA 1
ATOM 3520 C C . PHE A 1 433 ? -38.323 6.319 13.418 1.00 91.19 433 PHE A C 1
ATOM 3522 O O . PHE A 1 433 ? -38.692 7.497 13.496 1.00 91.19 433 PHE A O 1
ATOM 3529 N N . LYS A 1 434 ? -38.340 5.494 14.468 1.00 90.44 434 LYS A N 1
ATOM 3530 C CA . LYS A 1 434 ? -38.721 5.912 15.818 1.00 90.44 434 LYS A CA 1
ATOM 3531 C C . LYS A 1 434 ? -37.609 6.769 16.423 1.00 90.44 434 LYS A C 1
ATOM 3533 O O . LYS A 1 434 ? -36.481 6.800 15.935 1.00 90.44 434 LYS A O 1
ATOM 3538 N N . MET A 1 435 ? -37.927 7.486 17.500 1.00 91.38 435 MET A N 1
ATOM 3539 C CA . MET A 1 435 ? -36.892 8.193 18.255 1.00 91.38 435 MET A CA 1
ATOM 3540 C C . MET A 1 435 ? -35.932 7.157 18.867 1.00 91.38 435 MET A C 1
ATOM 3542 O O . MET A 1 435 ? -36.416 6.240 19.534 1.00 91.38 435 MET A O 1
ATOM 3546 N N . PRO A 1 436 ? -34.610 7.269 18.652 1.00 91.50 436 PRO A N 1
ATOM 3547 C CA . PRO A 1 436 ? -33.674 6.289 19.181 1.00 91.50 436 PRO A CA 1
ATOM 3548 C C . PRO A 1 436 ? -33.549 6.394 20.705 1.00 91.50 436 PRO A C 1
ATOM 3550 O O . PRO A 1 436 ? -33.513 7.501 21.247 1.00 91.50 436 PRO A O 1
ATOM 3553 N N . GLU A 1 437 ? -33.422 5.251 21.386 1.00 90.44 437 GLU A N 1
ATOM 3554 C CA . GLU A 1 437 ? -33.144 5.180 22.831 1.00 90.44 437 GLU A CA 1
ATOM 3555 C C . GLU A 1 437 ? -31.779 5.811 23.151 1.00 90.44 437 GLU A C 1
ATOM 3557 O O . GLU A 1 437 ? -31.622 6.504 24.155 1.00 90.44 437 GLU A O 1
ATOM 3562 N N . ASN A 1 438 ? -30.795 5.606 22.273 1.00 89.94 438 ASN A N 1
ATOM 3563 C CA . ASN A 1 438 ? -29.494 6.261 22.320 1.00 89.94 438 ASN A CA 1
ATOM 3564 C C . ASN A 1 438 ? -28.895 6.406 20.910 1.00 89.94 438 ASN A C 1
ATOM 3566 O O . ASN A 1 438 ? -29.266 5.683 19.980 1.00 89.94 438 ASN A O 1
ATOM 3570 N N . ILE A 1 439 ? -27.979 7.366 20.771 1.00 93.75 439 ILE A N 1
ATOM 3571 C CA . ILE A 1 439 ? -27.166 7.564 19.569 1.00 93.75 439 ILE A CA 1
ATOM 3572 C C . ILE A 1 439 ? -25.704 7.410 19.977 1.00 93.75 439 ILE A C 1
ATOM 3574 O O . ILE A 1 439 ? -25.230 8.147 20.842 1.00 93.75 439 ILE A O 1
ATOM 3578 N N . ILE A 1 440 ? -24.994 6.477 19.351 1.00 91.00 440 ILE A N 1
ATOM 3579 C CA . ILE A 1 440 ? -23.553 6.288 19.542 1.00 91.00 440 ILE A CA 1
ATOM 3580 C C . ILE A 1 440 ? -22.832 6.801 18.299 1.00 91.00 440 ILE A C 1
ATOM 3582 O O . ILE A 1 440 ? -23.237 6.480 17.184 1.00 91.00 440 ILE A O 1
ATOM 3586 N N . LEU A 1 441 ? -21.786 7.604 18.481 1.00 88.06 441 LEU A N 1
ATOM 3587 C CA . LEU A 1 441 ? -20.963 8.144 17.404 1.00 88.06 441 LEU A CA 1
ATOM 3588 C C . LEU A 1 441 ? -19.556 7.546 17.447 1.00 88.06 441 LEU A C 1
ATOM 3590 O O . LEU A 1 441 ? -18.842 7.683 18.441 1.00 88.06 441 LEU A O 1
ATOM 3594 N N . TYR A 1 442 ? -19.167 6.963 16.318 1.00 82.25 442 TYR A N 1
ATOM 3595 C CA . TYR A 1 442 ? -17.846 6.432 16.024 1.00 82.25 442 TYR A CA 1
ATOM 3596 C C . TYR A 1 442 ? -17.161 7.297 14.973 1.00 82.25 442 TYR A C 1
ATOM 3598 O O . TYR A 1 442 ? -17.722 7.574 13.912 1.00 82.25 442 TYR A O 1
ATOM 3606 N N . LEU A 1 443 ? -15.938 7.719 15.282 1.00 78.00 443 LEU A N 1
ATOM 3607 C CA . LEU A 1 443 ? -15.128 8.582 14.431 1.00 78.00 443 LEU A CA 1
ATOM 3608 C C . LEU A 1 443 ? -13.935 7.785 13.883 1.00 78.00 443 LEU A C 1
ATOM 3610 O O . LEU A 1 443 ? -13.167 7.235 14.667 1.00 78.00 443 LEU A O 1
ATOM 3614 N N . THR A 1 444 ? -13.782 7.731 12.558 1.00 70.88 444 THR A N 1
ATOM 3615 C CA . THR A 1 444 ? -12.787 6.901 11.847 1.00 70.88 444 THR A CA 1
ATOM 3616 C C . THR A 1 444 ? -11.777 7.732 11.010 1.00 70.88 444 THR A C 1
ATOM 3618 O O . THR A 1 444 ? -11.951 8.942 10.816 1.00 70.88 444 THR A O 1
ATOM 3621 N N . ASP A 1 445 ? -10.700 7.069 10.562 1.00 53.41 445 ASP A N 1
ATOM 3622 C CA . ASP A 1 445 ? -9.651 7.251 9.508 1.00 53.41 445 ASP A CA 1
ATOM 3623 C C . ASP A 1 445 ? -8.942 8.584 9.319 1.00 53.41 445 ASP A C 1
ATOM 3625 O O . ASP A 1 445 ? -7.803 8.648 8.871 1.00 53.41 445 ASP A O 1
ATOM 3629 N N . LYS A 1 446 ? -9.635 9.682 9.551 1.00 53.25 446 LYS A N 1
ATOM 3630 C CA . LYS A 1 446 ? -9.046 11.016 9.487 1.00 53.25 446 LYS A CA 1
ATOM 3631 C C . LYS A 1 446 ? -9.138 11.684 10.858 1.00 53.25 446 LYS A C 1
ATOM 3633 O O . LYS A 1 446 ? -8.279 12.478 11.215 1.00 53.25 446 LYS A O 1
ATOM 3638 N N . LYS A 1 447 ? -10.181 11.351 11.630 1.00 50.81 447 LYS A N 1
ATOM 3639 C CA . LYS A 1 447 ? -10.585 11.998 12.890 1.00 50.81 447 LYS A CA 1
ATOM 3640 C C . LYS A 1 447 ? -9.941 11.401 14.138 1.00 50.81 447 LYS A C 1
ATOM 3642 O O . LYS A 1 447 ? -10.090 11.970 15.216 1.00 50.81 447 LYS A O 1
ATOM 3647 N N . ALA A 1 448 ? -9.244 10.275 14.009 1.00 45.59 448 ALA A N 1
ATOM 3648 C CA . ALA A 1 448 ? -8.468 9.692 15.096 1.00 45.59 448 ALA A CA 1
ATOM 3649 C C . ALA A 1 448 ? -7.350 10.645 15.572 1.00 45.59 448 ALA A C 1
ATOM 3651 O O . ALA A 1 448 ? -7.121 10.708 16.778 1.00 45.59 448 ALA A O 1
ATOM 3652 N N . LEU A 1 449 ? -6.833 11.497 14.670 1.00 49.78 449 LEU A N 1
ATOM 3653 C CA . LEU A 1 449 ? -5.877 12.589 14.926 1.00 49.78 449 LEU A CA 1
ATOM 3654 C C . LEU A 1 449 ? -6.451 13.811 15.668 1.00 49.78 449 LEU A C 1
ATOM 3656 O O . LEU A 1 449 ? -5.678 14.659 16.105 1.00 49.78 449 LEU A O 1
ATOM 3660 N N . LEU A 1 450 ? -7.781 13.944 15.789 1.00 58.81 450 LEU A N 1
ATOM 3661 C CA . LEU A 1 450 ? -8.359 15.022 16.596 1.00 58.81 450 LEU A CA 1
ATOM 3662 C C . LEU A 1 450 ? -8.008 14.810 18.067 1.00 58.81 450 LEU A C 1
ATOM 3664 O O . LEU A 1 450 ? -8.087 13.680 18.575 1.00 58.81 450 LEU A O 1
ATOM 3668 N N . THR A 1 451 ? -7.735 15.907 18.770 1.00 67.56 451 THR A N 1
ATOM 3669 C CA . THR A 1 451 ? -7.586 15.855 20.220 1.00 67.56 451 THR A CA 1
ATOM 3670 C C . THR A 1 451 ? -8.891 15.393 20.866 1.00 67.56 451 THR A C 1
ATOM 3672 O O . THR A 1 451 ? -9.985 15.420 20.281 1.00 67.56 451 THR A O 1
ATOM 3675 N N . LYS A 1 452 ? -8.791 14.937 22.113 1.00 69.12 452 LYS A N 1
ATOM 3676 C CA . LYS A 1 452 ? -9.962 14.529 22.891 1.00 69.12 452 LYS A CA 1
ATOM 3677 C C . LYS A 1 452 ? -10.984 15.669 22.986 1.00 69.12 452 LYS A C 1
ATOM 3679 O O . LYS A 1 452 ? -12.183 15.414 22.885 1.00 69.12 452 LYS A O 1
ATOM 3684 N N . GLU A 1 453 ? -10.517 16.906 23.129 1.00 72.88 453 GLU A N 1
ATOM 3685 C CA . GLU A 1 453 ? -11.343 18.113 23.201 1.00 72.88 453 GLU A CA 1
ATOM 3686 C C . GLU A 1 453 ? -12.101 18.354 21.892 1.00 72.88 453 GLU A C 1
ATOM 3688 O O . GLU A 1 453 ? -13.312 18.565 21.910 1.00 72.88 453 GLU A O 1
ATOM 3693 N N . GLU A 1 454 ? -11.428 18.252 20.747 1.00 76.75 454 GLU A N 1
ATOM 3694 C CA . GLU A 1 454 ? -12.045 18.457 19.432 1.00 76.75 454 GLU A CA 1
ATOM 3695 C C . GLU A 1 454 ? -13.136 17.415 19.132 1.00 76.75 454 GLU A C 1
ATOM 3697 O O . GLU A 1 454 ? -14.183 17.743 18.566 1.00 76.75 454 GLU A O 1
ATOM 3702 N N . LYS A 1 455 ? -12.938 16.161 19.564 1.00 76.25 455 LYS A N 1
ATOM 3703 C CA . LYS A 1 455 ? -13.958 15.103 19.459 1.00 76.25 455 LYS A CA 1
ATOM 3704 C C . LYS A 1 455 ? -15.191 15.435 20.302 1.00 76.25 455 LYS A C 1
ATOM 3706 O O . LYS A 1 455 ? -16.313 15.285 19.814 1.00 76.25 455 LYS A O 1
ATOM 3711 N N . VAL A 1 456 ? -14.995 15.915 21.534 1.00 78.75 456 VAL A N 1
ATOM 3712 C CA . VAL A 1 456 ? -16.087 16.337 22.430 1.00 78.75 456 VAL A CA 1
ATOM 3713 C C . VAL A 1 456 ? -16.872 17.499 21.824 1.00 78.75 456 VAL A C 1
ATOM 3715 O O . VAL A 1 456 ? -18.095 17.398 21.710 1.00 78.75 456 VAL A O 1
ATOM 3718 N N . ILE A 1 457 ? -16.179 18.541 21.353 1.00 83.19 457 ILE A N 1
ATOM 3719 C CA . ILE A 1 457 ? -16.793 19.708 20.698 1.00 83.19 457 ILE A CA 1
ATOM 3720 C C . ILE A 1 457 ? -17.660 19.266 19.514 1.00 83.19 457 ILE A C 1
ATOM 3722 O O . ILE A 1 457 ? -18.815 19.679 19.399 1.00 83.19 457 ILE A O 1
ATOM 3726 N N . PHE A 1 458 ? -17.145 18.367 18.671 1.00 83.81 458 PHE A N 1
ATOM 3727 C CA . PHE A 1 458 ? -17.889 17.845 17.527 1.00 83.81 458 PHE A CA 1
ATOM 3728 C C . PHE A 1 458 ? -19.199 17.154 17.940 1.00 83.81 458 PHE A C 1
ATOM 3730 O O . PHE A 1 458 ? -20.251 17.406 17.346 1.00 83.81 458 PHE A O 1
ATOM 3737 N N . GLY A 1 459 ? -19.167 16.284 18.956 1.00 85.25 459 GLY A N 1
ATOM 3738 C CA . GLY A 1 459 ? -20.372 15.581 19.410 1.00 85.25 459 GLY A CA 1
ATOM 3739 C C . GLY A 1 459 ? -21.390 16.492 20.099 1.00 85.25 459 GLY A C 1
ATOM 3740 O O . GLY A 1 459 ? -22.598 16.280 19.949 1.00 85.25 459 GLY A O 1
ATOM 3741 N N . GLU A 1 460 ? -20.938 17.523 20.814 1.00 87.75 460 GLU A N 1
ATOM 3742 C CA . GLU A 1 460 ? -21.816 18.539 21.406 1.00 87.75 460 GLU A CA 1
ATOM 3743 C C . GLU A 1 460 ? -22.504 19.388 20.335 1.00 87.75 460 GLU A C 1
ATOM 3745 O O . GLU A 1 460 ? -23.726 19.578 20.384 1.00 87.75 460 GLU A O 1
ATOM 3750 N N . GLU A 1 461 ? -21.754 19.836 19.326 1.00 90.12 461 GLU A N 1
ATOM 3751 C CA . GLU A 1 461 ? -22.303 20.604 18.212 1.00 90.12 461 GLU A CA 1
ATOM 3752 C C . GLU A 1 461 ? -23.321 19.773 17.422 1.00 90.12 461 GLU A C 1
ATOM 3754 O O . GLU A 1 461 ? -24.449 20.223 17.198 1.00 90.12 461 GLU A O 1
ATOM 3759 N N . LEU A 1 462 ? -22.982 18.525 17.079 1.00 90.62 462 LEU A N 1
ATOM 3760 C CA . LEU A 1 462 ? -23.903 17.625 16.385 1.00 90.62 462 LEU A CA 1
ATOM 3761 C C . LEU A 1 462 ? -25.162 17.350 17.222 1.00 90.62 462 LEU A C 1
ATOM 3763 O O . LEU A 1 462 ? -26.269 17.391 16.685 1.00 90.62 462 LEU A O 1
ATOM 3767 N N . THR A 1 463 ? -25.032 17.165 18.541 1.00 93.00 463 THR A N 1
ATOM 3768 C CA . THR A 1 463 ? -26.185 17.028 19.452 1.00 93.00 463 THR A CA 1
ATOM 3769 C C . THR A 1 463 ? -27.085 18.266 19.408 1.00 93.00 463 THR A C 1
ATOM 3771 O O . THR A 1 463 ? -28.311 18.143 19.372 1.00 93.00 463 THR A O 1
ATOM 3774 N N . SER A 1 464 ? -26.500 19.466 19.398 1.00 93.62 464 SER A N 1
ATOM 3775 C CA . SER A 1 464 ? -27.247 20.723 19.290 1.00 93.62 464 SER A CA 1
ATOM 3776 C C . SER A 1 464 ? -28.016 20.810 17.966 1.00 93.62 464 SER A C 1
ATOM 3778 O O . SER A 1 464 ? -29.219 21.085 17.958 1.00 93.62 464 SER A O 1
ATOM 3780 N N . LYS A 1 465 ? -27.361 20.477 16.845 1.00 94.56 465 LYS A N 1
ATOM 3781 C CA . LYS A 1 465 ? -27.983 20.492 15.512 1.00 94.56 465 LYS A CA 1
ATOM 3782 C C . LYS A 1 465 ? -29.080 19.441 15.341 1.00 94.56 465 LYS A C 1
ATOM 3784 O O . LYS A 1 465 ? -30.114 19.723 14.732 1.00 94.56 465 LYS A O 1
ATOM 3789 N N . LEU A 1 466 ? -28.914 18.253 15.919 1.00 94.06 466 LEU A N 1
ATOM 3790 C CA . LEU A 1 466 ? -29.960 17.229 15.931 1.00 94.06 466 LEU A CA 1
ATOM 3791 C C . LEU A 1 466 ? -31.219 17.703 16.663 1.00 94.06 466 LEU A C 1
ATOM 3793 O O . LEU A 1 466 ? -32.324 17.527 16.143 1.00 94.06 466 LEU A O 1
ATOM 3797 N N . LYS A 1 467 ? -31.069 18.385 17.807 1.00 93.56 467 LYS A N 1
ATOM 3798 C CA . LYS A 1 467 ? -32.209 18.944 18.553 1.00 93.56 467 LYS A CA 1
ATOM 3799 C C . LYS A 1 467 ? -32.986 19.963 17.729 1.00 93.56 467 LYS A C 1
ATOM 3801 O O . LYS A 1 467 ? -34.215 19.910 17.712 1.00 93.56 467 LYS A O 1
ATOM 3806 N N . THR A 1 468 ? -32.290 20.849 17.011 1.00 92.81 468 THR A N 1
ATOM 3807 C CA . THR A 1 468 ? -32.947 21.811 16.108 1.00 92.81 468 THR A CA 1
ATOM 3808 C C . THR A 1 468 ? -33.683 21.134 14.950 1.00 92.81 468 THR A C 1
ATOM 3810 O O . THR A 1 468 ? -34.654 21.687 14.446 1.00 92.81 468 THR A O 1
ATOM 3813 N N . ASN A 1 469 ? -33.283 19.912 14.589 1.00 90.44 469 ASN A N 1
ATOM 3814 C CA . ASN A 1 469 ? -33.884 19.104 13.529 1.00 90.44 469 ASN A CA 1
ATOM 3815 C C . ASN A 1 469 ? -34.869 18.034 14.044 1.00 90.44 469 ASN A C 1
ATOM 3817 O O . ASN A 1 469 ? -35.201 17.105 13.313 1.00 90.44 469 ASN A O 1
ATOM 3821 N N . GLY A 1 470 ? -35.345 18.130 15.291 1.00 89.94 470 GLY A N 1
ATOM 3822 C CA . GLY A 1 470 ? -36.381 17.230 15.819 1.00 89.94 470 GLY A CA 1
ATOM 3823 C C . GLY A 1 470 ? -35.890 15.831 16.222 1.00 89.94 470 GLY A C 1
ATOM 3824 O O . GLY A 1 470 ? -36.683 14.882 16.273 1.00 89.94 470 GLY A O 1
ATOM 3825 N N . ILE A 1 471 ? -34.592 15.682 16.505 1.00 93.19 471 ILE A N 1
ATOM 3826 C CA . ILE A 1 471 ? -33.982 14.482 17.097 1.00 93.19 471 ILE A CA 1
ATOM 3827 C C . ILE A 1 471 ? -33.412 14.873 18.466 1.00 93.19 471 ILE A C 1
ATOM 3829 O O . ILE A 1 471 ? -32.394 15.552 18.563 1.00 93.19 471 ILE A O 1
ATOM 3833 N N . TYR A 1 472 ? -34.096 14.473 19.540 1.00 91.50 472 TYR A N 1
ATOM 3834 C CA . TYR A 1 472 ? -33.810 14.966 20.897 1.00 91.50 472 TYR A CA 1
ATOM 3835 C C . TYR A 1 472 ? -32.869 14.068 21.715 1.00 91.50 472 TYR A C 1
ATOM 3837 O O . TYR A 1 472 ? -32.490 14.429 22.830 1.00 91.50 472 TYR A O 1
ATOM 3845 N N . THR A 1 473 ? -32.483 12.914 21.174 1.00 90.44 473 THR A N 1
ATOM 3846 C CA . THR A 1 473 ? -31.588 11.954 21.827 1.00 90.44 473 THR A CA 1
ATOM 3847 C C . THR A 1 473 ? -30.151 12.483 21.861 1.00 90.44 473 THR A C 1
ATOM 3849 O O . THR A 1 473 ? -29.644 13.000 20.867 1.00 90.44 473 THR A O 1
ATOM 3852 N N . LYS A 1 474 ? -29.481 12.364 23.015 1.00 86.25 474 LYS A N 1
ATOM 3853 C CA . LYS A 1 474 ? -28.077 12.775 23.186 1.00 86.25 474 LYS A CA 1
ATOM 3854 C C . LYS A 1 474 ? -27.134 11.802 22.464 1.00 86.25 474 LYS A C 1
ATOM 3856 O O . LYS A 1 474 ? -27.379 10.597 22.470 1.00 86.25 474 LYS A O 1
ATOM 3861 N N . ILE A 1 475 ? -26.049 12.333 21.900 1.00 87.75 475 ILE A N 1
ATOM 3862 C CA . ILE A 1 475 ? -24.970 11.538 21.305 1.00 87.75 475 ILE A CA 1
ATOM 3863 C C . ILE A 1 475 ? -23.945 11.153 22.372 1.00 87.75 475 ILE A C 1
ATOM 3865 O O . ILE A 1 475 ? -23.498 11.996 23.154 1.00 87.75 475 ILE A O 1
ATOM 3869 N N . PHE A 1 476 ? -23.545 9.886 22.362 1.00 85.25 476 PHE A N 1
ATOM 3870 C CA . PHE A 1 476 ? -22.404 9.371 23.107 1.00 85.25 476 PHE A CA 1
ATOM 3871 C C . PHE A 1 476 ? -21.246 9.140 22.139 1.00 85.25 476 PHE A C 1
ATOM 3873 O O . PHE A 1 476 ? -21.376 8.369 21.190 1.00 85.25 476 PHE A O 1
ATOM 3880 N N . ILE A 1 477 ? -20.132 9.839 22.353 1.00 76.25 477 ILE A N 1
ATOM 3881 C CA . ILE A 1 477 ? -18.909 9.620 21.579 1.00 76.25 477 ILE A CA 1
ATOM 3882 C C . ILE A 1 477 ? -18.194 8.425 22.195 1.00 76.25 477 ILE A C 1
ATOM 3884 O O . ILE A 1 477 ? -17.770 8.485 23.350 1.00 76.25 477 ILE A O 1
ATOM 3888 N N . GLU A 1 478 ? -18.044 7.355 21.427 1.00 68.00 478 GLU A N 1
ATOM 3889 C CA . GLU A 1 478 ? -17.277 6.196 21.861 1.00 68.00 478 GLU A CA 1
ATOM 3890 C C . GLU A 1 478 ? -15.847 6.340 21.325 1.00 68.00 478 GLU A C 1
ATOM 3892 O O . GLU A 1 478 ? -15.573 6.094 20.152 1.00 68.00 478 GLU A O 1
ATOM 3897 N N . ASN A 1 479 ? -14.920 6.755 22.194 1.00 53.78 479 ASN A N 1
ATOM 3898 C CA . ASN A 1 479 ? -13.494 6.888 21.853 1.00 53.78 479 ASN A CA 1
ATOM 3899 C C . ASN A 1 479 ? -12.788 5.528 21.669 1.00 53.78 479 ASN A C 1
ATOM 3901 O O . ASN A 1 479 ? -11.629 5.473 21.264 1.00 53.78 479 ASN A O 1
ATOM 3905 N N . ASN A 1 480 ? -13.463 4.424 21.988 1.00 48.84 480 ASN A N 1
ATOM 3906 C CA . ASN A 1 480 ? -12.835 3.133 22.233 1.00 48.84 480 ASN A CA 1
ATOM 3907 C C . ASN A 1 480 ? -13.016 2.149 21.077 1.00 48.84 480 ASN A C 1
ATOM 3909 O O . ASN A 1 480 ? -13.688 1.134 21.258 1.00 48.84 480 ASN A O 1
ATOM 3913 N N . PHE A 1 481 ? -12.401 2.372 19.916 1.00 51.44 481 PHE A N 1
ATOM 3914 C CA . PHE A 1 481 ? -12.322 1.317 18.889 1.00 51.44 481 PHE A CA 1
ATOM 3915 C C . PHE A 1 481 ? -11.019 1.251 18.111 1.00 51.44 481 PHE A C 1
ATOM 3917 O O . PHE A 1 481 ? -10.982 0.701 17.016 1.00 51.44 481 PHE A O 1
ATOM 3924 N N . GLU A 1 482 ? -9.919 1.666 18.719 1.00 61.53 482 GLU A N 1
ATOM 3925 C CA . GLU A 1 482 ? -8.640 1.153 18.254 1.00 61.53 482 GLU A CA 1
ATOM 3926 C C . GLU A 1 482 ? -8.269 -0.031 19.148 1.00 61.53 482 GLU A C 1
ATOM 3928 O O . GLU A 1 482 ? -8.079 0.170 20.354 1.00 61.53 482 GLU A O 1
ATOM 3933 N N . PRO A 1 483 ? -8.202 -1.268 18.606 1.00 63.75 483 PRO A N 1
ATOM 3934 C CA . PRO A 1 483 ? -7.742 -2.435 19.352 1.00 63.75 483 PRO A CA 1
ATOM 3935 C C . PRO A 1 483 ? -6.474 -2.133 20.146 1.00 63.75 483 PRO A C 1
ATOM 3937 O O . PRO A 1 483 ? -6.390 -2.553 21.288 1.00 63.75 483 PRO A O 1
ATOM 3940 N N . ARG A 1 484 ? -5.567 -1.303 19.609 1.00 71.38 484 ARG A N 1
ATOM 3941 C CA . ARG A 1 484 ? -4.342 -0.844 20.278 1.00 71.38 484 ARG A CA 1
ATOM 3942 C C . ARG A 1 484 ? -4.576 -0.206 21.650 1.00 71.38 484 ARG A C 1
ATOM 3944 O O . ARG A 1 484 ? -3.913 -0.587 22.601 1.00 71.38 484 ARG A O 1
ATOM 3951 N N . HIS A 1 485 ? -5.562 0.682 21.795 1.00 70.88 485 HIS A N 1
ATOM 3952 C CA . HIS A 1 485 ? -5.838 1.351 23.070 1.00 70.88 485 HIS A CA 1
ATOM 3953 C C . HIS A 1 485 ? -6.491 0.407 24.084 1.00 70.88 485 HIS A C 1
ATOM 3955 O O . HIS A 1 485 ? -6.144 0.431 25.261 1.00 70.88 485 HIS A O 1
ATOM 3961 N N . LYS A 1 486 ? -7.402 -0.467 23.630 1.00 74.81 486 LYS A N 1
ATOM 3962 C CA . LYS A 1 486 ? -8.018 -1.489 24.496 1.00 74.81 486 LYS A CA 1
ATOM 3963 C C . LYS A 1 486 ? -7.033 -2.583 24.898 1.00 74.81 486 LYS A C 1
ATOM 3965 O O . LYS A 1 486 ? -7.119 -3.099 26.003 1.00 74.81 486 LYS A O 1
ATOM 3970 N N . ILE A 1 487 ? -6.126 -2.948 23.996 1.00 83.75 487 ILE A N 1
ATOM 3971 C CA . ILE A 1 487 ? -5.026 -3.872 24.259 1.00 83.75 487 ILE A CA 1
ATOM 3972 C C . ILE A 1 487 ? -4.075 -3.238 25.268 1.00 83.75 487 ILE A C 1
ATOM 3974 O O . ILE A 1 487 ? -3.801 -3.871 26.274 1.00 83.75 487 ILE A O 1
ATOM 3978 N N . LYS A 1 488 ? -3.638 -1.991 25.053 1.00 83.81 488 LYS A N 1
ATOM 3979 C CA . LYS A 1 488 ? -2.737 -1.281 25.970 1.00 83.81 488 LYS A CA 1
ATOM 3980 C C . LYS A 1 488 ? -3.310 -1.210 27.385 1.00 83.81 488 LYS A C 1
ATOM 3982 O O . LYS A 1 488 ? -2.676 -1.711 28.303 1.00 83.81 488 LYS A O 1
ATOM 3987 N N . ALA A 1 489 ? -4.539 -0.712 27.535 1.00 79.50 489 ALA A N 1
ATOM 3988 C CA . ALA A 1 489 ? -5.206 -0.646 28.836 1.00 79.50 489 ALA A CA 1
ATOM 3989 C C . ALA A 1 489 ? -5.346 -2.033 29.492 1.00 79.50 489 ALA A C 1
ATOM 3991 O O . ALA A 1 489 ? -5.071 -2.193 30.673 1.00 79.50 489 ALA A O 1
ATOM 3992 N N . LEU A 1 490 ? -5.700 -3.064 28.714 1.00 88.62 490 LEU A N 1
ATOM 3993 C CA . LEU A 1 490 ? -5.788 -4.430 29.231 1.00 88.62 490 LEU A CA 1
ATOM 3994 C C . LEU A 1 490 ? -4.431 -4.959 29.718 1.00 88.62 490 LEU A C 1
ATOM 3996 O O . LEU A 1 490 ? -4.360 -5.614 30.754 1.00 88.62 490 LEU A O 1
ATOM 4000 N N . LEU A 1 491 ? -3.363 -4.726 28.954 1.00 90.94 491 LEU A N 1
ATOM 4001 C CA . LEU A 1 491 ? -2.020 -5.180 29.308 1.00 90.94 491 LEU A CA 1
ATOM 4002 C C . LEU A 1 491 ? -1.472 -4.422 30.522 1.00 90.94 491 LEU A C 1
ATOM 4004 O O . LEU A 1 491 ? -0.751 -5.031 31.312 1.00 90.94 491 LEU A O 1
ATOM 4008 N N . GLU A 1 492 ? -1.829 -3.144 30.684 1.00 86.00 492 GLU A N 1
ATOM 4009 C CA . GLU A 1 492 ? -1.563 -2.339 31.883 1.00 86.00 492 GLU A CA 1
ATOM 4010 C C . GLU A 1 492 ? -2.271 -2.932 33.110 1.00 86.00 492 GLU A C 1
ATOM 4012 O O . GLU A 1 492 ? -1.601 -3.220 34.098 1.00 86.00 492 GLU A O 1
ATOM 4017 N N . ASP A 1 493 ? -3.571 -3.239 33.021 1.00 86.00 493 ASP A N 1
ATOM 4018 C CA . ASP A 1 493 ? -4.325 -3.879 34.113 1.00 86.00 493 ASP A CA 1
ATOM 4019 C C . ASP A 1 493 ? -3.724 -5.244 34.510 1.00 86.00 493 ASP A C 1
ATOM 4021 O O . ASP A 1 493 ? -3.677 -5.606 35.690 1.00 86.00 493 ASP A O 1
ATOM 4025 N N . ILE A 1 494 ? -3.227 -6.013 33.531 1.00 91.00 494 ILE A N 1
ATOM 4026 C CA . ILE A 1 494 ? -2.550 -7.295 33.780 1.00 91.00 494 ILE A CA 1
ATOM 4027 C C . ILE A 1 494 ? -1.161 -7.093 34.406 1.00 91.00 494 ILE A C 1
ATOM 4029 O O . ILE A 1 494 ? -0.764 -7.867 35.286 1.00 91.00 494 ILE A O 1
ATOM 4033 N N . SER A 1 495 ? -0.409 -6.071 33.985 1.00 86.12 495 SER A N 1
ATOM 4034 C CA . SER A 1 495 ? 0.959 -5.837 34.465 1.00 86.12 495 SER A CA 1
ATOM 4035 C C . SER A 1 495 ? 0.997 -5.361 35.920 1.00 86.12 495 SER A C 1
ATOM 4037 O O . SER A 1 495 ? 1.868 -5.795 36.676 1.00 86.12 495 SER A O 1
ATOM 4039 N N . ILE A 1 496 ? 0.016 -4.552 36.338 1.00 85.69 496 ILE A N 1
ATOM 4040 C CA . ILE A 1 496 ? -0.128 -4.078 37.726 1.00 85.69 496 ILE A CA 1
ATOM 4041 C C . ILE A 1 496 ? -0.856 -5.076 38.640 1.00 85.69 496 ILE A C 1
ATOM 4043 O O . ILE A 1 496 ? -0.824 -4.927 39.860 1.00 85.69 496 ILE A O 1
ATOM 4047 N N . GLY A 1 497 ? -1.468 -6.119 38.067 1.00 83.38 497 GLY A N 1
ATOM 4048 C CA . GLY A 1 497 ? -2.131 -7.197 38.806 1.00 83.38 497 GLY A CA 1
ATOM 4049 C C . GLY A 1 497 ? -3.606 -6.952 39.142 1.00 83.38 497 GLY A C 1
ATOM 4050 O O . GLY A 1 497 ? -4.198 -7.771 39.847 1.00 83.38 497 GLY A O 1
ATOM 4051 N N . ASP A 1 498 ? -4.213 -5.888 38.613 1.00 83.88 498 ASP A N 1
ATOM 4052 C CA . ASP A 1 498 ? -5.646 -5.591 38.762 1.00 83.88 498 ASP A CA 1
ATOM 4053 C C . ASP A 1 498 ? -6.524 -6.603 38.005 1.00 83.88 498 ASP A C 1
ATOM 4055 O O . ASP A 1 498 ? -7.676 -6.857 38.376 1.00 83.88 498 ASP A O 1
ATOM 4059 N N . LEU A 1 499 ? -5.967 -7.238 36.969 1.00 88.62 499 LEU A N 1
ATOM 4060 C CA . LEU A 1 499 ? -6.631 -8.264 36.175 1.00 88.62 499 LEU A CA 1
ATOM 4061 C C . LEU A 1 499 ? -5.710 -9.462 35.925 1.00 88.62 499 LEU A C 1
ATOM 4063 O O . LEU A 1 499 ? -4.565 -9.321 35.516 1.00 88.62 499 LEU A O 1
ATOM 4067 N N . LEU A 1 500 ? -6.217 -10.681 36.118 1.00 88.38 500 LEU A N 1
ATOM 4068 C CA . LEU A 1 500 ? -5.467 -11.891 35.771 1.00 88.38 500 LEU A CA 1
ATOM 4069 C C . LEU A 1 500 ? -5.769 -12.302 34.330 1.00 88.38 500 LEU A C 1
ATOM 4071 O O . LEU A 1 500 ? -6.941 -12.418 33.959 1.00 88.38 500 LEU A O 1
ATOM 4075 N N . ALA A 1 501 ? -4.727 -12.616 33.550 1.00 89.62 501 ALA A N 1
ATOM 4076 C CA . ALA A 1 501 ? -4.871 -13.112 32.180 1.00 89.62 501 ALA A CA 1
ATOM 4077 C C . ALA A 1 501 ? -5.833 -14.312 32.106 1.00 89.62 501 ALA A C 1
ATOM 4079 O O . ALA A 1 501 ? -6.642 -14.404 31.183 1.00 89.62 501 ALA A O 1
ATOM 4080 N N . GLU A 1 502 ? -5.839 -15.183 33.120 1.00 87.62 502 GLU A N 1
ATOM 4081 C CA . GLU A 1 502 ? -6.754 -16.327 33.241 1.00 87.62 502 GLU A CA 1
ATOM 4082 C C . GLU A 1 502 ? -8.239 -15.937 33.171 1.00 87.62 502 GLU A C 1
ATOM 4084 O O . GLU A 1 502 ? -9.042 -16.641 32.560 1.00 87.62 502 GLU A O 1
ATOM 4089 N N . HIS A 1 503 ? -8.611 -14.762 33.681 1.00 86.94 503 HIS A N 1
ATOM 4090 C CA . HIS A 1 503 ? -9.998 -14.288 33.707 1.00 86.94 503 HIS A CA 1
ATOM 4091 C C . HIS A 1 503 ? -10.466 -13.635 32.391 1.00 86.94 503 HIS A C 1
ATOM 4093 O O . HIS A 1 503 ? -11.635 -13.263 32.264 1.00 86.94 503 HIS A O 1
ATOM 4099 N N . ILE A 1 504 ? -9.587 -13.512 31.389 1.00 87.00 504 ILE A N 1
ATOM 4100 C CA . ILE A 1 504 ? -9.916 -12.903 30.092 1.00 87.00 504 ILE A CA 1
ATOM 4101 C C . ILE A 1 504 ? -10.784 -13.827 29.227 1.00 87.00 504 ILE A C 1
ATOM 4103 O O . ILE A 1 504 ? -10.328 -14.839 28.706 1.00 87.00 504 ILE A O 1
ATOM 4107 N N . ASP A 1 505 ? -12.037 -13.462 29.003 1.00 77.31 505 ASP A N 1
ATOM 4108 C CA . ASP A 1 505 ? -12.936 -14.200 28.107 1.00 77.31 505 ASP A CA 1
ATOM 4109 C C . ASP A 1 505 ? -12.969 -13.555 26.714 1.00 77.31 505 ASP A C 1
ATOM 4111 O O . ASP A 1 505 ? -13.219 -12.350 26.611 1.00 77.31 505 ASP A O 1
ATOM 4115 N N . ILE A 1 506 ? -12.777 -14.341 25.644 1.00 74.50 506 ILE A N 1
ATOM 4116 C CA . ILE A 1 506 ? -12.844 -13.837 24.262 1.00 74.50 506 ILE A CA 1
ATOM 4117 C C . ILE A 1 506 ? -14.198 -13.213 23.938 1.00 74.50 506 ILE A C 1
ATOM 4119 O O . ILE A 1 506 ? -14.251 -12.232 23.206 1.00 74.50 506 ILE A O 1
ATOM 4123 N N . ASN A 1 507 ? -15.286 -13.722 24.522 1.00 65.56 507 ASN A N 1
ATOM 4124 C CA . ASN A 1 507 ? -16.634 -13.211 24.278 1.00 65.56 507 ASN A CA 1
ATOM 4125 C C . ASN A 1 507 ? -16.837 -11.812 24.875 1.00 65.56 507 ASN A C 1
ATOM 4127 O O . ASN A 1 507 ? -17.695 -11.061 24.417 1.00 65.56 507 ASN A O 1
ATOM 4131 N N . LYS A 1 508 ? -16.038 -11.457 25.889 1.00 67.31 508 LYS A N 1
ATOM 4132 C CA . LYS A 1 508 ? -16.034 -10.136 26.532 1.00 67.31 508 LYS A CA 1
ATOM 4133 C C . LYS A 1 508 ? -14.943 -9.215 25.974 1.00 67.31 508 LYS A C 1
ATOM 4135 O O . LYS A 1 508 ? -15.090 -8.000 26.043 1.00 67.31 508 LYS A O 1
ATOM 4140 N N . HIS A 1 509 ? -13.894 -9.779 25.373 1.00 71.25 509 HIS A N 1
ATOM 4141 C CA . HIS A 1 509 ? -12.715 -9.061 24.874 1.00 71.25 509 HIS A CA 1
ATOM 4142 C C . HIS A 1 509 ? -12.459 -9.359 23.390 1.00 71.25 509 HIS A C 1
ATOM 4144 O O . HIS A 1 509 ? -11.356 -9.709 22.978 1.00 71.25 509 HIS A O 1
ATOM 4150 N N . LEU A 1 510 ? -13.494 -9.206 22.562 1.00 64.44 510 LEU A N 1
ATOM 4151 C CA . LEU A 1 510 ? -13.468 -9.546 21.131 1.00 64.44 510 LEU A CA 1
ATOM 4152 C C . LEU A 1 510 ? -12.375 -8.809 20.337 1.00 64.44 510 LEU A C 1
ATOM 4154 O O . LEU A 1 510 ? -11.905 -9.311 19.320 1.00 64.44 510 LEU A O 1
ATOM 4158 N N . TYR A 1 511 ? -11.925 -7.652 20.831 1.00 71.62 511 TYR A N 1
ATOM 4159 C CA . TYR A 1 511 ? -10.824 -6.874 20.257 1.00 71.62 511 TYR A CA 1
ATOM 4160 C C . TYR A 1 511 ? -9.457 -7.579 20.331 1.00 71.62 511 TYR A C 1
ATOM 4162 O O . TYR A 1 511 ? -8.519 -7.136 19.677 1.00 71.62 511 TYR A O 1
ATOM 4170 N N . LEU A 1 512 ? -9.336 -8.671 21.095 1.00 76.75 512 LEU A N 1
ATOM 4171 C CA . LEU A 1 512 ? -8.134 -9.509 21.160 1.00 76.75 512 LEU A CA 1
ATOM 4172 C C . LEU A 1 512 ? -8.021 -10.491 19.986 1.00 76.75 512 LEU A C 1
ATOM 4174 O O . LEU A 1 512 ? -6.951 -11.068 19.768 1.00 76.75 512 LEU A O 1
ATOM 4178 N N . LYS A 1 513 ? -9.105 -10.698 19.226 1.00 73.25 513 LYS A N 1
ATOM 4179 C CA . LYS A 1 513 ? -9.147 -11.660 18.123 1.00 73.25 513 LYS A CA 1
ATOM 4180 C C . LYS A 1 513 ? -8.170 -11.269 17.015 1.00 73.25 513 LYS A C 1
ATOM 4182 O O . LYS A 1 513 ? -8.208 -10.153 16.512 1.00 73.25 513 LYS A O 1
ATOM 4187 N N . GLY A 1 514 ? -7.309 -12.210 16.632 1.00 70.38 514 GLY A N 1
ATOM 4188 C CA . GLY A 1 514 ? -6.240 -11.987 15.652 1.00 70.38 514 GLY A CA 1
ATOM 4189 C C . GLY A 1 514 ? -4.946 -11.40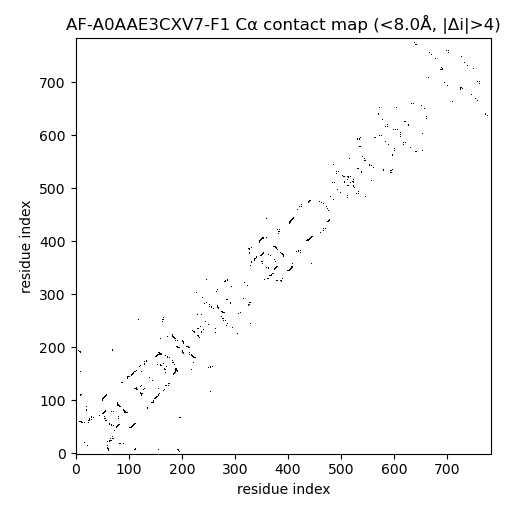7 16.237 1.00 70.38 514 GLY A C 1
ATOM 4190 O O . GLY A 1 514 ? -3.950 -11.359 15.525 1.00 70.38 514 GLY A O 1
ATOM 4191 N N . TYR A 1 515 ? -4.932 -11.033 17.522 1.00 81.25 515 TYR A N 1
ATOM 4192 C CA . TYR A 1 515 ? -3.754 -10.494 18.215 1.00 81.25 515 TYR A CA 1
ATOM 4193 C C . TYR A 1 515 ? -3.256 -11.450 19.311 1.00 81.25 515 TYR A C 1
ATOM 4195 O O . TYR A 1 515 ? -2.076 -11.821 19.328 1.00 81.25 515 TYR A O 1
ATOM 4203 N N . PHE A 1 516 ? -4.181 -11.906 20.164 1.00 85.50 516 PHE A N 1
ATOM 4204 C CA . PHE A 1 516 ? -3.962 -12.787 21.319 1.00 85.50 516 PHE A CA 1
ATOM 4205 C C . PHE A 1 516 ? -4.861 -14.029 21.280 1.00 85.50 516 PHE A C 1
ATOM 4207 O O . PHE A 1 516 ? -5.370 -14.471 22.306 1.00 85.50 516 PHE A O 1
ATOM 4214 N N . THR A 1 517 ? -5.118 -14.575 20.093 1.00 78.88 517 THR A N 1
ATOM 4215 C CA . THR A 1 517 ? -5.929 -15.790 19.932 1.00 78.88 517 THR A CA 1
ATOM 4216 C C . THR A 1 517 ? -5.201 -16.850 19.125 1.00 78.88 517 THR A C 1
ATOM 4218 O O . THR A 1 517 ? -4.533 -16.518 18.144 1.00 78.88 517 THR A O 1
ATOM 4221 N N . PHE A 1 518 ? -5.402 -18.117 19.480 1.00 73.06 518 PHE A N 1
ATOM 4222 C CA . PHE A 1 518 ? -5.011 -19.260 18.662 1.00 73.06 518 PHE A CA 1
ATOM 4223 C C . PHE A 1 518 ? -5.865 -19.349 17.384 1.00 73.06 518 PHE A C 1
ATOM 4225 O O . PHE A 1 518 ? -6.861 -18.637 17.221 1.00 73.06 518 PHE A O 1
ATOM 4232 N N . GLN A 1 519 ? -5.488 -20.240 16.460 1.00 67.44 519 GLN A N 1
ATOM 4233 C CA . GLN A 1 519 ? -6.216 -20.450 15.198 1.00 67.44 519 GLN A CA 1
ATOM 4234 C C . GLN A 1 519 ? -7.669 -20.908 15.404 1.00 67.44 519 GLN A C 1
ATOM 4236 O O . GLN A 1 519 ? -8.521 -20.633 14.562 1.00 67.44 519 GLN A O 1
ATOM 4241 N N . ASP A 1 520 ? -7.961 -21.567 16.526 1.00 64.00 520 ASP A N 1
ATOM 4242 C CA . ASP A 1 520 ? -9.312 -21.987 16.913 1.00 64.00 520 ASP A CA 1
ATOM 4243 C C . ASP A 1 520 ? -10.158 -20.851 17.527 1.00 64.00 520 ASP A C 1
ATOM 4245 O O . ASP A 1 520 ? -11.340 -21.037 17.814 1.00 64.00 520 ASP A O 1
ATOM 4249 N N . GLY A 1 521 ? -9.573 -19.660 17.701 1.00 59.81 521 GLY A N 1
ATOM 4250 C CA . GLY A 1 521 ? -10.224 -18.479 18.262 1.00 59.81 521 GLY A CA 1
ATOM 4251 C C . GLY A 1 521 ? -10.220 -18.400 19.791 1.00 59.81 521 GLY A C 1
ATOM 4252 O O . GLY A 1 521 ? -10.737 -17.418 20.327 1.00 59.81 521 GLY A O 1
ATOM 4253 N N . SER A 1 522 ? -9.640 -19.374 20.499 1.00 75.94 522 SER A N 1
ATOM 4254 C CA . SER A 1 522 ? -9.434 -19.295 21.950 1.00 75.94 522 SER A CA 1
ATOM 4255 C C . SER A 1 522 ? -8.308 -18.309 22.302 1.00 75.94 522 SER A C 1
ATOM 4257 O O . SER A 1 522 ? -7.421 -18.053 21.489 1.00 75.94 522 SER A O 1
ATOM 4259 N N . VAL A 1 523 ? -8.363 -17.694 23.491 1.00 82.62 523 VAL A N 1
ATOM 4260 C CA . VAL A 1 523 ? -7.377 -16.681 23.919 1.00 82.62 523 VAL A CA 1
ATOM 4261 C C . VAL A 1 523 ? -6.063 -17.348 24.302 1.00 82.62 523 VAL A C 1
ATOM 4263 O O . VAL A 1 523 ? -6.040 -18.240 25.148 1.00 82.62 523 VAL A O 1
ATOM 4266 N N . ASP A 1 524 ? -4.968 -16.842 23.747 1.00 88.38 524 ASP A N 1
ATOM 4267 C CA . ASP A 1 524 ? -3.612 -17.218 24.119 1.00 88.38 524 ASP A CA 1
ATOM 4268 C C . ASP A 1 524 ? -3.188 -16.476 25.394 1.00 88.38 524 ASP A C 1
ATOM 4270 O O . ASP A 1 524 ? -2.686 -15.349 25.378 1.00 88.38 524 ASP A O 1
ATOM 4274 N N . LYS A 1 525 ? -3.452 -17.125 26.530 1.00 90.94 525 LYS A N 1
ATOM 4275 C CA . LYS A 1 525 ? -3.134 -16.629 27.876 1.00 90.94 525 LYS A CA 1
ATOM 4276 C C . LYS A 1 525 ? -1.645 -16.441 28.088 1.00 90.94 525 LYS A C 1
ATOM 4278 O O . LYS A 1 525 ? -1.232 -15.472 28.719 1.00 90.94 525 LYS A O 1
ATOM 4283 N N . ASN A 1 526 ? -0.850 -17.360 27.549 1.00 89.75 526 ASN A N 1
ATOM 4284 C CA . ASN A 1 526 ? 0.594 -17.298 27.670 1.00 89.75 526 ASN A CA 1
ATOM 4285 C C . ASN A 1 526 ? 1.128 -16.081 26.915 1.00 89.75 526 ASN A C 1
ATOM 4287 O O . ASN A 1 526 ? 1.894 -15.305 27.473 1.00 89.75 526 ASN A O 1
ATOM 4291 N N . LYS A 1 527 ? 0.634 -15.841 25.697 1.00 89.31 527 LYS A N 1
ATOM 4292 C CA . LYS A 1 527 ? 0.984 -14.654 24.914 1.00 89.31 527 LYS A CA 1
ATOM 4293 C C . LYS A 1 527 ? 0.535 -13.347 25.568 1.00 89.31 527 LYS A C 1
ATOM 4295 O O . LYS A 1 527 ? 1.253 -12.360 25.460 1.00 89.31 527 LYS A O 1
ATOM 4300 N N . LEU A 1 528 ? -0.609 -13.325 26.262 1.00 91.44 528 LEU A N 1
ATOM 4301 C CA . LEU A 1 528 ? -1.020 -12.170 27.076 1.00 91.44 528 LEU A CA 1
ATOM 4302 C C . LEU A 1 528 ? -0.047 -11.915 28.231 1.00 91.44 528 LEU A C 1
ATOM 4304 O O . LEU A 1 528 ? 0.390 -10.785 28.410 1.00 91.44 528 LEU A O 1
ATOM 4308 N N . ASN A 1 529 ? 0.327 -12.957 28.978 1.00 93.62 529 ASN A N 1
ATOM 4309 C CA . ASN A 1 529 ? 1.299 -12.825 30.064 1.00 93.62 529 ASN A CA 1
ATOM 4310 C C . ASN A 1 529 ? 2.672 -12.373 29.542 1.00 93.62 529 ASN A C 1
ATOM 4312 O O . ASN A 1 529 ? 3.268 -11.478 30.130 1.00 93.62 529 ASN A O 1
ATOM 4316 N N . ILE A 1 530 ? 3.142 -12.922 28.417 1.00 92.00 530 ILE A N 1
ATOM 4317 C CA . ILE A 1 530 ? 4.381 -12.479 27.762 1.00 92.00 530 ILE A CA 1
ATOM 4318 C C . ILE A 1 530 ? 4.275 -11.002 27.368 1.00 92.00 530 ILE A C 1
ATOM 4320 O O . ILE A 1 530 ? 5.131 -10.206 27.728 1.00 92.00 530 ILE A O 1
ATOM 4324 N N . ALA A 1 531 ? 3.195 -10.589 26.704 1.00 91.50 531 ALA A N 1
ATOM 4325 C CA . ALA A 1 531 ? 3.004 -9.192 26.315 1.00 91.50 531 ALA A CA 1
ATOM 4326 C C . ALA A 1 531 ? 2.947 -8.213 27.500 1.00 91.50 531 ALA A C 1
ATOM 4328 O O . ALA A 1 531 ? 3.359 -7.064 27.354 1.00 91.50 531 ALA A O 1
ATOM 4329 N N . SER A 1 532 ? 2.431 -8.650 28.651 1.00 91.62 532 SER A N 1
ATOM 4330 C CA . SER A 1 532 ? 2.333 -7.825 29.857 1.00 91.62 532 SER A CA 1
ATOM 4331 C C . SER A 1 532 ? 3.621 -7.771 30.675 1.00 91.62 532 SER A C 1
ATOM 4333 O O . SER A 1 532 ? 3.880 -6.741 31.295 1.00 91.62 532 SER A O 1
ATOM 4335 N N . TYR A 1 533 ? 4.403 -8.854 30.710 1.00 93.50 533 TYR A N 1
ATOM 4336 C CA . TYR A 1 533 ? 5.533 -8.995 31.635 1.00 93.50 533 TYR A CA 1
ATOM 4337 C C . TYR A 1 533 ? 6.905 -9.025 30.955 1.00 93.50 533 TYR A C 1
ATOM 4339 O O . TYR A 1 533 ? 7.890 -8.696 31.602 1.00 93.50 533 TYR A O 1
ATOM 4347 N N . ASP A 1 534 ? 7.014 -9.382 29.676 1.00 93.81 534 ASP A N 1
ATOM 4348 C CA . ASP A 1 534 ? 8.299 -9.349 28.981 1.00 93.81 534 ASP A CA 1
ATOM 4349 C C . ASP A 1 534 ? 8.693 -7.893 28.649 1.00 93.81 534 ASP A C 1
ATOM 4351 O O . ASP A 1 534 ? 7.966 -7.205 27.923 1.00 93.81 534 ASP A O 1
ATOM 4355 N N . PRO A 1 535 ? 9.833 -7.386 29.153 1.00 90.06 535 PRO A N 1
ATOM 4356 C CA . PRO A 1 535 ? 10.164 -5.966 29.053 1.00 90.06 535 PRO A CA 1
ATOM 4357 C C . PRO A 1 535 ? 10.518 -5.518 27.628 1.00 90.06 535 PRO A C 1
ATOM 4359 O O . PRO A 1 535 ? 10.289 -4.355 27.286 1.00 90.06 535 PRO A O 1
ATOM 4362 N N . ILE A 1 536 ? 11.030 -6.412 26.774 1.00 90.06 536 ILE A N 1
ATOM 4363 C CA . ILE A 1 536 ? 11.295 -6.102 25.361 1.00 90.06 536 ILE A CA 1
ATOM 4364 C C . ILE A 1 536 ? 9.970 -6.038 24.595 1.00 90.06 536 ILE A C 1
ATOM 4366 O O . ILE A 1 536 ? 9.655 -5.038 23.943 1.00 90.06 536 ILE A O 1
ATOM 4370 N N . THR A 1 537 ? 9.163 -7.089 24.723 1.00 89.81 537 THR A N 1
ATOM 4371 C CA . THR A 1 537 ? 7.879 -7.255 24.038 1.00 89.81 537 THR A CA 1
ATOM 4372 C C . THR A 1 537 ? 6.905 -6.149 24.426 1.00 89.81 537 THR A C 1
ATOM 4374 O O . THR A 1 537 ? 6.332 -5.500 23.551 1.00 89.81 537 THR A O 1
ATOM 4377 N N . SER A 1 538 ? 6.757 -5.870 25.723 1.00 89.31 538 SER A N 1
ATOM 4378 C CA . SER A 1 538 ? 5.877 -4.816 26.240 1.00 89.31 538 SER A CA 1
ATOM 4379 C C . SER A 1 538 ? 6.278 -3.433 25.716 1.00 89.31 538 SER A C 1
ATOM 4381 O O . SER A 1 538 ? 5.434 -2.664 25.248 1.00 89.31 538 SER A O 1
ATOM 4383 N N . LYS A 1 539 ? 7.583 -3.125 25.680 1.00 85.06 539 LYS A N 1
ATOM 4384 C CA . LYS A 1 539 ? 8.096 -1.872 25.104 1.00 85.06 539 LYS A CA 1
ATOM 4385 C C . LYS A 1 539 ? 7.778 -1.754 23.611 1.00 85.06 539 LYS A C 1
ATOM 4387 O O . LYS A 1 539 ? 7.355 -0.686 23.162 1.00 85.06 539 LYS A O 1
ATOM 4392 N N . ASN A 1 540 ? 7.934 -2.838 22.852 1.00 84.62 540 ASN A N 1
ATOM 4393 C CA . ASN A 1 540 ? 7.602 -2.876 21.426 1.00 84.62 540 ASN A CA 1
ATOM 4394 C C . ASN A 1 540 ? 6.094 -2.714 21.183 1.00 84.62 540 ASN A C 1
ATOM 4396 O O . ASN A 1 540 ? 5.696 -1.924 20.325 1.00 84.62 540 ASN A O 1
ATOM 4400 N N . ILE A 1 541 ? 5.255 -3.388 21.976 1.00 85.50 541 ILE A N 1
ATOM 4401 C CA . ILE A 1 541 ? 3.795 -3.238 21.934 1.00 85.50 541 ILE A CA 1
ATOM 4402 C C . ILE A 1 541 ? 3.396 -1.792 22.221 1.00 85.50 541 ILE A C 1
ATOM 4404 O O . ILE A 1 541 ? 2.624 -1.224 21.452 1.00 85.50 541 ILE A O 1
ATOM 4408 N N . ASN A 1 542 ? 3.942 -1.175 23.271 1.00 81.44 542 ASN A N 1
ATOM 4409 C CA . ASN A 1 542 ? 3.646 0.216 23.616 1.00 81.44 542 ASN A CA 1
ATOM 4410 C C . ASN A 1 542 ? 4.049 1.175 22.492 1.00 81.44 542 ASN A C 1
ATOM 4412 O O . ASN A 1 542 ? 3.234 1.988 22.067 1.00 81.44 542 ASN A O 1
ATOM 4416 N N . LYS A 1 543 ? 5.245 1.007 21.914 1.00 78.81 543 LYS A N 1
ATOM 4417 C CA . LYS A 1 543 ? 5.703 1.803 20.764 1.00 78.81 543 LYS A CA 1
ATOM 4418 C C . LYS A 1 543 ? 4.766 1.687 19.557 1.00 78.81 543 LYS A C 1
ATOM 4420 O O . LYS A 1 543 ? 4.525 2.676 18.873 1.00 78.81 543 LYS A O 1
ATOM 4425 N N . ILE A 1 544 ? 4.239 0.491 19.288 1.00 76.50 544 ILE A N 1
ATOM 4426 C CA . ILE A 1 544 ? 3.295 0.247 18.187 1.00 76.50 544 ILE A CA 1
ATOM 4427 C C . ILE A 1 544 ? 1.908 0.812 18.510 1.00 76.50 544 ILE A C 1
ATOM 4429 O O . ILE A 1 544 ? 1.244 1.353 17.626 1.00 76.50 544 ILE A O 1
ATOM 4433 N N . CYS A 1 545 ? 1.470 0.719 19.765 1.00 74.50 545 CYS A N 1
ATOM 4434 C CA . CYS A 1 545 ? 0.204 1.296 20.205 1.00 74.50 545 CYS A CA 1
ATOM 4435 C C . CYS A 1 545 ? 0.230 2.832 20.181 1.00 74.50 545 CYS A C 1
ATOM 4437 O O . CYS A 1 545 ? -0.794 3.431 19.867 1.00 74.50 545 CYS A O 1
ATOM 4439 N N . ASP A 1 546 ? 1.389 3.445 20.430 1.00 68.81 546 ASP A N 1
ATOM 4440 C CA . ASP A 1 546 ? 1.579 4.900 20.460 1.00 68.81 546 ASP A CA 1
ATOM 4441 C C . ASP A 1 546 ? 1.919 5.506 19.077 1.00 68.81 546 ASP A C 1
ATOM 4443 O O . ASP A 1 546 ? 1.999 6.725 18.934 1.00 68.81 546 ASP A O 1
ATOM 4447 N N . ALA A 1 547 ? 2.114 4.687 18.034 1.00 62.12 547 ALA A N 1
ATOM 4448 C CA . ALA A 1 547 ? 2.476 5.161 16.697 1.00 62.12 547 ALA A CA 1
ATOM 4449 C C . ALA A 1 547 ? 1.311 5.879 15.979 1.00 62.12 547 ALA A C 1
ATOM 4451 O O . ALA A 1 547 ? 0.216 5.336 15.837 1.00 62.12 547 ALA A O 1
ATOM 4452 N N . GLU A 1 548 ? 1.564 7.073 15.432 1.00 49.31 548 GLU A N 1
ATOM 4453 C CA . GLU A 1 548 ? 0.545 7.912 14.767 1.00 49.31 548 GLU A CA 1
ATOM 4454 C C . GLU A 1 548 ? 0.041 7.362 13.414 1.00 49.31 548 GLU A C 1
ATOM 4456 O O . GLU A 1 548 ? -0.999 7.790 12.921 1.00 49.31 548 GLU A O 1
ATOM 4461 N N . ASN A 1 549 ? 0.756 6.421 12.781 1.00 49.62 549 ASN A N 1
ATOM 4462 C CA . ASN A 1 549 ? 0.453 5.958 11.420 1.00 49.62 549 ASN A CA 1
ATOM 4463 C C . ASN A 1 549 ? -0.367 4.651 11.419 1.00 49.62 549 ASN A C 1
ATOM 4465 O O . ASN A 1 549 ? 0.160 3.559 11.621 1.00 49.62 549 ASN A O 1
ATOM 4469 N N . GLU A 1 550 ? -1.669 4.779 11.162 1.00 50.38 550 GLU A N 1
ATOM 4470 C CA . GLU A 1 550 ? -2.712 3.761 11.390 1.00 50.38 550 GLU A CA 1
ATOM 4471 C C . GLU A 1 550 ? -2.748 2.596 10.380 1.00 50.38 550 GLU A C 1
ATOM 4473 O O . GLU A 1 550 ? -3.361 1.562 10.645 1.00 50.38 550 GLU A O 1
ATOM 4478 N N . ASN A 1 551 ? -2.090 2.716 9.224 1.00 47.09 551 ASN A N 1
ATOM 4479 C CA . ASN A 1 551 ? -2.295 1.780 8.107 1.00 47.09 551 ASN A CA 1
ATOM 4480 C C . ASN A 1 551 ? -1.594 0.412 8.243 1.00 47.09 551 ASN A C 1
ATOM 4482 O O . ASN A 1 551 ? -1.746 -0.414 7.346 1.00 47.09 551 ASN A O 1
ATOM 4486 N N . ASP A 1 552 ? -0.849 0.150 9.324 1.00 54.75 552 ASP A N 1
ATOM 4487 C CA . ASP A 1 552 ? 0.003 -1.050 9.434 1.00 54.75 552 ASP A CA 1
ATOM 4488 C C . ASP A 1 552 ? -0.041 -1.780 10.790 1.00 54.75 552 ASP A C 1
ATOM 4490 O O . ASP A 1 552 ? 0.740 -2.704 11.007 1.00 54.75 552 ASP A O 1
ATOM 4494 N N . PHE A 1 553 ? -0.966 -1.436 11.699 1.00 62.19 553 PHE A N 1
ATOM 4495 C CA . PHE A 1 553 ? -0.993 -2.004 13.060 1.00 62.19 553 PHE A CA 1
ATOM 4496 C C . PHE A 1 553 ? -0.971 -3.544 13.078 1.00 62.19 553 PHE A C 1
ATOM 4498 O O . PHE A 1 553 ? -0.178 -4.137 13.800 1.00 62.19 553 PHE A O 1
ATOM 4505 N N . SER A 1 554 ? -1.774 -4.215 12.242 1.00 60.84 554 SER A N 1
ATOM 4506 C CA . SER A 1 554 ? -1.790 -5.687 12.165 1.00 60.84 554 S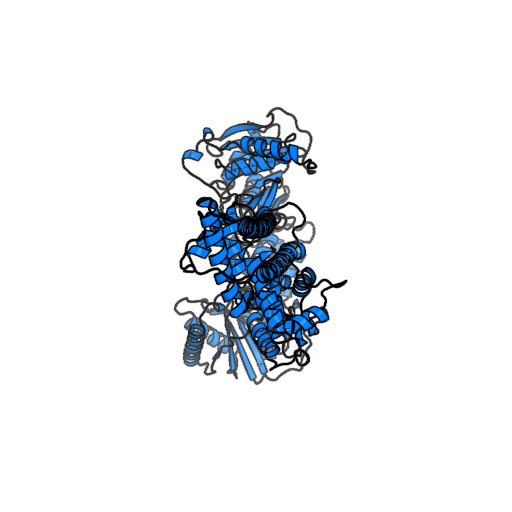ER A CA 1
ATOM 4507 C C . SER A 1 554 ? -0.517 -6.296 11.564 1.00 60.84 554 SER A C 1
ATOM 4509 O O . SER A 1 554 ? -0.158 -7.413 11.930 1.00 60.84 554 SER A O 1
ATOM 4511 N N . HIS A 1 555 ? 0.170 -5.596 10.657 1.00 63.62 555 HIS A N 1
ATOM 4512 C CA . HIS A 1 555 ? 1.442 -6.062 10.095 1.00 63.62 555 HIS A CA 1
ATOM 4513 C C . HIS A 1 555 ? 2.582 -5.881 11.098 1.00 63.62 555 HIS A C 1
ATOM 4515 O O . HIS A 1 555 ? 3.322 -6.831 11.342 1.00 63.62 555 HIS A O 1
ATOM 4521 N N . MET A 1 556 ? 2.656 -4.714 11.744 1.00 67.06 556 MET A N 1
ATOM 4522 C CA . MET A 1 556 ? 3.621 -4.430 12.811 1.00 67.06 556 MET A CA 1
ATOM 4523 C C . MET A 1 556 ? 3.417 -5.341 14.025 1.00 67.06 556 MET A C 1
ATOM 4525 O O . MET A 1 556 ? 4.382 -5.733 14.670 1.00 67.06 556 MET A O 1
ATOM 4529 N N . TRP A 1 557 ? 2.173 -5.720 14.330 1.00 74.12 557 TRP A N 1
ATOM 4530 C CA . TRP A 1 557 ? 1.871 -6.635 15.430 1.00 74.12 557 TRP A CA 1
ATOM 4531 C C . TRP A 1 557 ? 2.499 -8.017 15.238 1.00 74.12 557 TRP A C 1
ATOM 4533 O O . TRP A 1 557 ? 3.018 -8.612 16.181 1.00 74.12 557 TRP A O 1
ATOM 4543 N N . ASN A 1 558 ? 2.473 -8.531 14.008 1.00 68.75 558 ASN A N 1
ATOM 4544 C CA . ASN A 1 558 ? 3.020 -9.850 13.705 1.00 68.75 558 ASN A CA 1
ATOM 4545 C C . ASN A 1 558 ? 4.551 -9.885 13.786 1.00 68.75 558 ASN A C 1
ATOM 4547 O O . ASN A 1 558 ? 5.096 -10.954 14.037 1.00 68.75 558 ASN A O 1
ATOM 4551 N N . SER A 1 559 ? 5.233 -8.744 13.625 1.00 70.25 559 SER A N 1
ATOM 4552 C CA . SER A 1 559 ? 6.689 -8.655 13.781 1.00 70.25 559 SER A CA 1
ATOM 4553 C C . SER A 1 559 ? 7.161 -8.553 15.233 1.00 70.25 559 SER A C 1
ATOM 4555 O O . SER A 1 559 ? 8.339 -8.764 15.474 1.00 70.25 559 SER A O 1
ATOM 4557 N N . ILE A 1 560 ? 6.278 -8.268 16.203 1.00 76.88 560 ILE A N 1
ATOM 4558 C CA . ILE A 1 560 ? 6.663 -8.108 17.623 1.00 76.88 560 ILE A CA 1
ATOM 4559 C C . ILE A 1 560 ? 7.290 -9.381 18.195 1.00 76.88 560 ILE A C 1
ATOM 4561 O O . ILE A 1 560 ? 8.210 -9.302 18.996 1.00 76.88 560 ILE A O 1
ATOM 4565 N N . PHE A 1 561 ? 6.766 -10.537 17.788 1.00 70.25 561 PHE A N 1
ATOM 4566 C CA . PHE A 1 561 ? 7.146 -11.851 18.314 1.00 70.25 561 PHE A CA 1
ATOM 4567 C C . PHE A 1 561 ? 8.129 -12.587 17.386 1.00 70.25 561 PHE A C 1
ATOM 4569 O O . PHE A 1 561 ? 8.289 -13.805 17.485 1.00 70.25 561 PHE A O 1
ATOM 4576 N N . ILE A 1 562 ? 8.717 -11.876 16.417 1.00 67.25 562 ILE A N 1
ATOM 4577 C CA . ILE A 1 562 ? 9.761 -12.410 15.542 1.00 67.25 562 ILE A CA 1
ATOM 4578 C C . ILE A 1 562 ? 11.099 -11.974 16.123 1.00 67.25 562 ILE A C 1
ATOM 4580 O O . ILE A 1 562 ? 11.331 -10.788 16.332 1.00 67.25 562 ILE A O 1
ATOM 4584 N N . ASP A 1 563 ? 11.972 -12.945 16.360 1.00 63.34 563 ASP A N 1
ATOM 4585 C CA . ASP A 1 563 ? 13.331 -12.685 16.813 1.00 63.34 563 ASP A CA 1
ATOM 4586 C C . ASP A 1 563 ? 14.146 -12.049 15.680 1.00 63.34 563 ASP A C 1
ATOM 4588 O O . ASP A 1 563 ? 14.288 -12.635 14.601 1.00 63.34 563 ASP A O 1
ATOM 4592 N N . ASP A 1 564 ? 14.628 -10.830 15.911 1.00 60.38 564 ASP 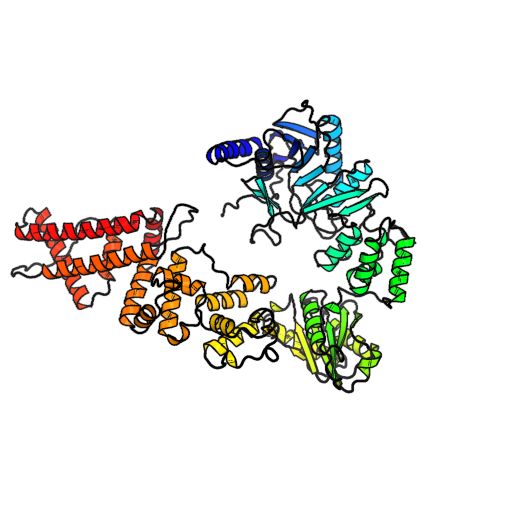A N 1
ATOM 4593 C CA . ASP A 1 564 ? 15.515 -10.129 14.991 1.00 60.38 564 ASP A CA 1
ATOM 4594 C C . ASP A 1 564 ? 16.975 -10.453 15.333 1.00 60.38 564 ASP A C 1
ATOM 4596 O O . ASP A 1 564 ? 17.624 -9.771 16.137 1.00 60.38 564 ASP A O 1
ATOM 4600 N N . ASP A 1 565 ? 17.500 -11.491 14.678 1.00 55.28 565 ASP A N 1
ATOM 4601 C CA . ASP A 1 565 ? 18.900 -11.928 14.770 1.00 55.28 565 ASP A CA 1
ATOM 4602 C C . ASP A 1 565 ? 19.901 -10.878 14.228 1.00 55.28 565 ASP A C 1
ATOM 4604 O O . ASP A 1 565 ? 21.112 -11.090 14.284 1.00 55.28 565 ASP A O 1
ATOM 4608 N N . THR A 1 566 ? 19.433 -9.739 13.692 1.00 56.78 566 THR A N 1
ATOM 4609 C CA . THR A 1 566 ? 20.290 -8.656 13.167 1.00 56.78 566 THR A CA 1
ATOM 4610 C C . THR A 1 566 ? 20.576 -7.543 14.181 1.00 56.78 566 THR A C 1
ATOM 4612 O O . THR A 1 566 ? 21.273 -6.570 13.874 1.00 56.78 566 THR A O 1
ATOM 4615 N N . THR A 1 567 ? 20.079 -7.686 15.412 1.00 65.00 567 THR A N 1
ATOM 4616 C CA . THR A 1 567 ? 20.279 -6.714 16.496 1.00 65.00 567 THR A CA 1
ATOM 4617 C C . THR A 1 567 ? 21.753 -6.565 16.879 1.00 65.00 567 THR A C 1
ATOM 4619 O O . THR A 1 567 ? 22.442 -7.530 17.213 1.00 65.00 567 THR A O 1
ATOM 4622 N N . ARG A 1 568 ? 22.239 -5.318 16.875 1.00 73.50 568 ARG A N 1
ATOM 4623 C CA . ARG A 1 568 ? 23.628 -4.962 17.214 1.00 73.50 568 ARG A CA 1
ATOM 4624 C C . ARG A 1 568 ? 23.933 -5.246 18.694 1.00 73.50 568 ARG A C 1
ATOM 4626 O O . ARG A 1 568 ? 23.050 -5.113 19.540 1.00 73.50 568 ARG A O 1
ATOM 4633 N N . ILE A 1 569 ? 25.187 -5.575 19.025 1.00 76.38 569 ILE A N 1
ATOM 4634 C CA . ILE A 1 569 ? 25.628 -5.977 20.384 1.00 76.38 569 ILE A CA 1
ATOM 4635 C C . ILE A 1 569 ? 25.247 -4.939 21.447 1.00 76.38 569 ILE A C 1
ATOM 4637 O O . ILE A 1 569 ? 24.788 -5.305 22.528 1.00 76.38 569 ILE A O 1
ATOM 4641 N N . LYS A 1 570 ? 25.348 -3.644 21.120 1.00 76.69 570 LYS A N 1
ATOM 4642 C CA . LYS A 1 570 ? 24.912 -2.550 21.997 1.00 76.69 570 LYS A CA 1
ATOM 4643 C C . LYS A 1 570 ? 23.454 -2.688 22.424 1.00 76.69 570 LYS A C 1
ATOM 4645 O O . LYS A 1 570 ? 23.126 -2.602 23.605 1.00 76.69 570 LYS A O 1
ATOM 4650 N N . GLN A 1 571 ? 22.581 -2.925 21.451 1.00 80.69 571 GLN A N 1
ATOM 4651 C CA . GLN A 1 571 ? 21.154 -3.088 21.684 1.00 80.69 571 GLN A CA 1
ATOM 4652 C C . GLN A 1 571 ? 20.877 -4.357 22.500 1.00 80.69 571 GLN A C 1
ATOM 4654 O O . GLN A 1 571 ? 20.061 -4.318 23.419 1.00 80.69 571 GLN A O 1
ATOM 4659 N N . GLN A 1 572 ? 21.611 -5.445 22.241 1.00 84.75 572 GLN A N 1
ATOM 4660 C CA . GLN A 1 572 ? 21.509 -6.674 23.033 1.00 84.75 572 GLN A CA 1
ATOM 4661 C C . GLN A 1 572 ? 21.886 -6.443 24.508 1.00 84.75 572 GLN A C 1
ATOM 4663 O O . GLN A 1 572 ? 21.172 -6.901 25.396 1.00 84.75 572 GLN A O 1
ATOM 4668 N N . ALA A 1 573 ? 22.955 -5.691 24.788 1.00 85.00 573 ALA A N 1
ATOM 4669 C CA . ALA A 1 573 ? 23.380 -5.363 26.152 1.00 85.00 573 ALA A CA 1
ATOM 4670 C C . ALA A 1 573 ? 22.353 -4.485 26.900 1.00 85.00 573 ALA A C 1
ATOM 4672 O O . ALA A 1 573 ? 22.031 -4.764 28.058 1.00 85.00 573 ALA A O 1
ATOM 4673 N N . ILE A 1 574 ? 21.771 -3.482 26.227 1.00 83.88 574 ILE A N 1
ATOM 4674 C CA . ILE A 1 574 ? 20.668 -2.665 26.773 1.00 83.88 574 ILE A CA 1
ATOM 4675 C C . ILE A 1 574 ? 19.460 -3.546 27.114 1.00 83.88 574 ILE A C 1
ATOM 4677 O O . ILE A 1 574 ? 18.839 -3.390 28.164 1.00 83.88 574 ILE A O 1
ATOM 4681 N N . GLU A 1 575 ? 19.115 -4.475 26.224 1.00 89.19 575 GLU A N 1
ATOM 4682 C CA . GLU A 1 575 ? 18.011 -5.412 26.419 1.00 89.19 575 GLU A CA 1
ATOM 4683 C C . GLU A 1 575 ? 18.245 -6.333 27.621 1.00 89.19 575 GLU A C 1
ATOM 4685 O O . GLU A 1 575 ? 17.353 -6.445 28.461 1.00 89.19 575 GLU A O 1
ATOM 4690 N N . VAL A 1 576 ? 19.446 -6.907 27.769 1.00 91.94 576 VAL A N 1
ATOM 4691 C CA . VAL A 1 576 ? 19.800 -7.723 28.944 1.00 91.94 576 VAL A CA 1
ATOM 4692 C C . VAL A 1 576 ? 19.655 -6.926 30.238 1.00 91.94 576 VAL A C 1
ATOM 4694 O O . VAL A 1 576 ? 19.018 -7.411 31.173 1.00 91.94 576 VAL A O 1
ATOM 4697 N N . LYS A 1 577 ? 20.185 -5.697 30.295 1.00 91.69 577 LYS A N 1
ATOM 4698 C CA . LYS A 1 577 ? 20.073 -4.843 31.487 1.00 91.69 577 LYS A CA 1
ATOM 4699 C C . LYS A 1 577 ? 18.613 -4.579 31.865 1.00 91.69 577 LYS A C 1
ATOM 4701 O O . LYS A 1 577 ? 18.239 -4.798 33.014 1.00 91.69 577 LYS A O 1
ATOM 4706 N N . ASN A 1 578 ? 17.773 -4.206 30.895 1.00 90.81 578 ASN A N 1
ATOM 4707 C CA . ASN A 1 578 ? 16.340 -3.979 31.129 1.00 90.81 578 ASN A CA 1
ATOM 4708 C C . ASN A 1 578 ? 15.632 -5.239 31.655 1.00 90.81 578 ASN A C 1
ATOM 4710 O O . ASN A 1 578 ? 14.768 -5.141 32.527 1.00 90.81 578 ASN A O 1
ATOM 4714 N N . ILE A 1 579 ? 15.993 -6.423 31.144 1.00 95.06 579 ILE A N 1
ATOM 4715 C CA . ILE A 1 579 ? 15.441 -7.695 31.627 1.00 95.06 579 ILE A CA 1
ATOM 4716 C C . ILE A 1 579 ? 15.854 -7.948 33.080 1.00 95.06 579 ILE A C 1
ATOM 4718 O O . ILE A 1 579 ? 15.001 -8.270 33.905 1.00 95.06 579 ILE A O 1
ATOM 4722 N N . LEU A 1 580 ? 17.138 -7.789 33.416 1.00 95.25 580 LEU A N 1
ATOM 4723 C CA . LEU A 1 580 ? 17.635 -8.007 34.778 1.00 95.25 580 LEU A CA 1
ATOM 4724 C C . LEU A 1 580 ? 17.016 -7.023 35.782 1.00 95.25 580 LEU A C 1
ATOM 4726 O O . LEU A 1 580 ? 16.624 -7.431 36.875 1.00 95.25 580 LEU A O 1
ATOM 4730 N N . GLU A 1 581 ? 16.874 -5.750 35.408 1.00 91.31 581 GLU A N 1
ATOM 4731 C CA . GLU A 1 581 ? 16.208 -4.733 36.230 1.00 91.31 581 GLU A CA 1
ATOM 4732 C C . GLU A 1 581 ? 14.731 -5.070 36.460 1.00 91.31 581 GLU A C 1
ATOM 4734 O O . GLU A 1 581 ? 14.272 -5.057 37.603 1.00 91.31 581 GLU A O 1
ATOM 4739 N N . PHE A 1 582 ? 14.000 -5.457 35.411 1.00 93.44 582 PHE A N 1
ATOM 4740 C CA . PHE A 1 582 ? 12.613 -5.904 35.536 1.00 93.44 582 PHE A CA 1
ATOM 4741 C C . PHE A 1 582 ? 12.482 -7.116 36.474 1.00 93.44 582 PHE A C 1
ATOM 4743 O O . PHE A 1 582 ? 11.671 -7.105 37.402 1.00 93.44 582 PHE A O 1
ATOM 4750 N N . LEU A 1 583 ? 13.321 -8.140 36.292 1.00 94.69 583 LEU A N 1
ATOM 4751 C CA . LEU A 1 583 ? 13.306 -9.349 37.121 1.00 94.69 583 LEU A CA 1
ATOM 4752 C C . LEU A 1 583 ? 13.750 -9.098 38.568 1.00 94.69 583 LEU A C 1
ATOM 4754 O O . LEU A 1 583 ? 13.381 -9.869 39.450 1.00 94.69 583 LEU A O 1
ATOM 4758 N N . SER A 1 584 ? 14.503 -8.030 38.841 1.00 94.12 584 SER A N 1
ATOM 4759 C CA . SER A 1 584 ? 14.830 -7.632 40.218 1.00 94.12 584 SER A CA 1
ATOM 4760 C C . SER A 1 584 ? 13.609 -7.128 40.989 1.00 94.12 584 SER A C 1
ATOM 4762 O O . SER A 1 584 ? 13.529 -7.289 42.206 1.00 94.12 584 SER A O 1
ATOM 4764 N N . LEU A 1 585 ? 12.633 -6.562 40.270 1.00 90.88 585 LEU A N 1
ATOM 4765 C CA . LEU A 1 585 ? 11.368 -6.089 40.823 1.00 90.88 585 LEU A CA 1
ATOM 4766 C C . LEU A 1 585 ? 10.307 -7.197 40.852 1.00 90.88 585 LEU A C 1
ATOM 4768 O O . LEU A 1 585 ? 9.511 -7.243 41.787 1.00 90.88 585 LEU A O 1
ATOM 4772 N N . GLN A 1 586 ? 10.289 -8.074 39.840 1.00 91.00 586 GLN A N 1
ATOM 4773 C CA . GLN A 1 586 ? 9.284 -9.134 39.665 1.00 91.00 586 GLN A CA 1
ATOM 4774 C C . GLN A 1 586 ? 9.924 -10.493 39.296 1.00 91.00 586 GLN A C 1
ATOM 4776 O O . GLN A 1 586 ? 9.751 -10.992 38.176 1.00 91.00 586 GLN A O 1
ATOM 4781 N N . PRO A 1 587 ? 10.682 -11.132 40.209 1.00 92.44 587 PRO A N 1
ATOM 4782 C CA . PRO A 1 587 ? 11.450 -12.345 39.906 1.00 92.44 587 PRO A CA 1
ATOM 4783 C C . PRO A 1 587 ? 10.575 -13.547 39.518 1.00 92.44 587 PRO A C 1
ATOM 4785 O O . PRO A 1 587 ? 11.002 -14.417 38.759 1.00 92.44 587 PRO A O 1
ATOM 4788 N N . GLU A 1 588 ? 9.331 -13.608 39.991 1.00 91.56 588 GLU A N 1
ATOM 4789 C CA . GLU A 1 588 ? 8.376 -14.669 39.660 1.00 91.56 588 GLU A CA 1
ATOM 4790 C C . GLU A 1 588 ? 7.912 -14.646 38.195 1.00 91.56 588 GLU A C 1
ATOM 4792 O O . GLU A 1 588 ? 7.370 -15.640 37.703 1.00 91.56 588 GLU A O 1
ATOM 4797 N N . LYS A 1 589 ? 8.141 -13.538 37.477 1.00 92.88 589 LYS A N 1
ATOM 4798 C CA . LYS A 1 589 ? 7.748 -13.364 36.071 1.00 92.88 589 LYS A CA 1
ATOM 4799 C C . LYS A 1 589 ? 8.773 -13.892 35.073 1.00 92.88 589 LYS A C 1
ATOM 4801 O O . LYS A 1 589 ? 8.524 -13.847 33.874 1.00 92.88 589 LYS A O 1
ATOM 4806 N N . ILE A 1 590 ? 9.868 -14.484 35.550 1.00 93.00 590 ILE A N 1
ATOM 4807 C CA . ILE A 1 590 ? 10.915 -15.105 34.723 1.00 93.00 590 ILE A CA 1
ATOM 4808 C C . ILE A 1 590 ? 10.392 -16.152 33.722 1.00 93.00 590 ILE A C 1
ATOM 4810 O O . ILE A 1 590 ? 11.023 -16.405 32.702 1.00 93.00 590 ILE A O 1
ATOM 4814 N N . ASN A 1 591 ? 9.227 -16.750 33.992 1.00 91.00 591 ASN A N 1
ATOM 4815 C CA . ASN A 1 591 ? 8.594 -17.742 33.118 1.00 91.00 591 ASN A CA 1
ATOM 4816 C C . ASN A 1 591 ? 7.766 -17.129 31.973 1.00 91.00 591 ASN A C 1
ATOM 4818 O O . ASN A 1 591 ? 7.256 -17.873 31.141 1.00 91.00 591 ASN A O 1
ATOM 4822 N N . TYR A 1 592 ? 7.612 -15.804 31.938 1.00 93.00 592 TYR A N 1
ATOM 4823 C CA . TYR A 1 592 ? 6.844 -15.078 30.922 1.00 93.00 592 TYR A CA 1
ATOM 4824 C C . TYR A 1 592 ? 7.739 -14.239 30.005 1.00 93.00 592 TYR A C 1
ATOM 4826 O O . TYR A 1 592 ? 7.289 -13.237 29.461 1.00 93.00 592 TYR A O 1
ATOM 4834 N N . LEU A 1 593 ? 9.002 -14.636 29.845 1.00 92.31 593 LEU A N 1
ATOM 4835 C CA . LEU A 1 593 ? 9.915 -14.013 28.893 1.00 92.31 593 LEU A CA 1
ATOM 4836 C C . LEU A 1 593 ? 9.674 -14.562 27.483 1.00 92.31 593 LEU A C 1
ATOM 4838 O O . LEU A 1 593 ? 9.484 -15.768 27.305 1.00 92.31 593 LEU A O 1
ATOM 4842 N N . ASP A 1 594 ? 9.701 -13.678 26.489 1.00 90.75 594 ASP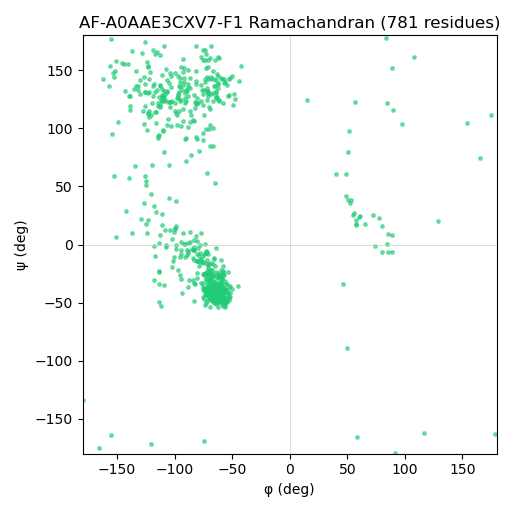 A N 1
ATOM 4843 C CA . ASP A 1 594 ? 9.603 -14.068 25.083 1.00 90.75 594 ASP A CA 1
ATOM 4844 C C . ASP A 1 594 ? 10.921 -14.680 24.577 1.00 90.75 594 ASP A C 1
ATOM 4846 O O . ASP A 1 594 ? 11.977 -14.567 25.209 1.00 90.75 594 ASP A O 1
ATOM 4850 N N . LYS A 1 595 ? 10.879 -15.314 23.400 1.00 88.38 595 LYS A N 1
ATOM 4851 C CA . LYS A 1 595 ? 12.048 -15.926 22.763 1.00 88.38 595 LYS A CA 1
ATOM 4852 C C . LYS A 1 595 ? 13.217 -14.946 22.612 1.00 88.38 595 LYS A C 1
ATOM 4854 O O . LYS A 1 595 ? 14.349 -15.337 22.896 1.00 88.38 595 LYS A O 1
ATOM 4859 N N . GLN A 1 596 ? 12.958 -13.692 22.231 1.00 87.81 596 GLN A N 1
ATOM 4860 C CA . GLN A 1 596 ? 14.016 -12.685 22.109 1.00 87.81 596 GLN A CA 1
ATOM 4861 C C . GLN A 1 596 ? 14.717 -12.454 23.459 1.00 87.81 596 GLN A C 1
ATOM 4863 O O . GLN A 1 596 ? 15.940 -12.552 23.543 1.00 87.81 596 GLN A O 1
ATOM 4868 N N . SER A 1 597 ? 13.964 -12.230 24.540 1.00 91.38 597 SER A N 1
ATOM 4869 C CA . SER A 1 597 ? 14.519 -12.036 25.889 1.00 91.38 597 SER A CA 1
ATOM 4870 C C . SER A 1 597 ? 15.273 -13.262 26.403 1.00 91.38 597 SER A C 1
ATOM 4872 O O . SER A 1 597 ? 16.344 -13.125 26.998 1.00 91.38 597 SER A O 1
ATOM 4874 N N . ILE A 1 598 ? 14.758 -14.468 26.134 1.00 91.50 598 ILE A N 1
ATOM 4875 C CA . ILE A 1 598 ? 15.445 -15.732 26.437 1.00 91.50 598 ILE A CA 1
ATOM 4876 C C . ILE A 1 598 ? 16.795 -15.784 25.720 1.00 91.50 598 ILE A C 1
ATOM 4878 O O . ILE A 1 598 ? 17.802 -16.115 26.347 1.00 91.50 598 ILE A O 1
ATOM 4882 N N . ASN A 1 599 ? 16.836 -15.414 24.440 1.00 88.19 599 ASN A N 1
ATOM 4883 C CA . ASN A 1 599 ? 18.063 -15.410 23.653 1.00 88.19 599 ASN A CA 1
ATOM 4884 C C . ASN A 1 599 ? 19.070 -14.379 24.180 1.00 88.19 599 ASN A C 1
ATOM 4886 O O . ASN A 1 599 ? 20.237 -14.723 24.370 1.00 88.19 599 ASN A O 1
ATOM 4890 N N . ARG A 1 600 ? 18.623 -13.168 24.541 1.00 88.50 600 ARG A N 1
ATOM 4891 C CA . ARG A 1 600 ? 19.477 -12.153 25.190 1.00 88.50 600 ARG A CA 1
ATOM 4892 C C . ARG A 1 600 ? 20.084 -12.648 26.496 1.00 88.50 600 ARG A C 1
ATOM 4894 O O . ARG A 1 600 ? 21.288 -12.513 26.698 1.00 88.50 600 ARG A O 1
ATOM 4901 N N . LEU A 1 601 ? 19.285 -13.269 27.363 1.00 92.44 601 LEU A N 1
ATOM 4902 C CA . LEU A 1 601 ? 19.807 -13.858 28.596 1.00 92.44 601 LEU A CA 1
ATOM 4903 C C . LEU A 1 601 ? 20.733 -15.046 28.318 1.00 92.44 601 LEU A C 1
ATOM 4905 O O . LEU A 1 601 ? 21.700 -15.229 29.048 1.00 92.44 601 LEU A O 1
ATOM 4909 N N . SER A 1 602 ? 20.478 -15.841 27.277 1.00 90.44 602 SER A N 1
ATOM 4910 C CA . SER A 1 602 ? 21.293 -17.018 26.955 1.00 90.44 602 SER A CA 1
ATOM 4911 C C . SER A 1 602 ? 22.713 -16.672 26.497 1.00 90.44 602 SER A C 1
ATOM 4913 O O . SER A 1 602 ? 23.626 -17.466 26.721 1.00 90.44 602 SER A O 1
ATOM 4915 N N . GLU A 1 603 ? 22.923 -15.479 25.930 1.00 87.50 603 GLU A N 1
ATOM 4916 C CA . GLU A 1 603 ? 24.261 -14.989 25.582 1.00 87.50 603 GLU A CA 1
ATOM 4917 C C . GLU A 1 603 ? 25.143 -14.864 26.833 1.00 87.50 603 GLU A C 1
ATOM 4919 O O . GLU A 1 603 ? 26.289 -15.315 26.831 1.00 87.50 603 GLU A O 1
ATOM 4924 N N . LEU A 1 604 ? 24.606 -14.313 27.929 1.00 89.19 604 LEU A N 1
ATOM 4925 C CA . LEU A 1 604 ? 25.372 -14.085 29.160 1.00 89.19 604 LEU A CA 1
ATOM 4926 C C . LEU A 1 604 ? 25.248 -15.212 30.195 1.00 89.19 604 LEU A C 1
ATOM 4928 O O . LEU A 1 604 ? 26.193 -15.474 30.935 1.00 89.19 604 LEU A O 1
ATOM 4932 N N . PHE A 1 605 ? 24.117 -15.916 30.214 1.00 91.88 605 PHE A N 1
ATOM 4933 C CA . PHE A 1 605 ? 23.790 -16.976 31.170 1.00 91.88 605 PHE A CA 1
ATOM 4934 C C . PHE A 1 605 ? 23.403 -18.275 30.444 1.00 91.88 605 PHE A C 1
ATOM 4936 O O . PHE A 1 605 ? 22.284 -18.755 30.612 1.00 91.88 605 PHE A O 1
ATOM 4943 N N . PRO A 1 606 ? 24.267 -18.867 29.606 1.00 88.25 606 PRO A N 1
ATOM 4944 C CA . PRO A 1 606 ? 23.893 -19.982 28.734 1.00 88.25 606 PRO A CA 1
ATOM 4945 C C . PRO A 1 606 ? 23.506 -21.249 29.511 1.00 88.25 606 PRO A C 1
ATOM 4947 O O . PRO A 1 606 ? 24.220 -21.682 30.415 1.00 88.25 606 PRO A O 1
ATOM 4950 N N . SER A 1 607 ? 22.422 -21.913 29.100 1.00 84.81 607 SER A N 1
ATOM 4951 C CA . SER A 1 607 ? 22.039 -23.239 29.602 1.00 84.81 607 SER A CA 1
ATOM 4952 C C . SER A 1 607 ? 21.310 -24.042 28.527 1.00 84.81 607 SER A C 1
ATOM 4954 O O . SER A 1 607 ? 20.141 -23.790 28.262 1.00 84.81 607 SER A O 1
ATOM 4956 N N . GLY A 1 608 ? 21.972 -25.034 27.922 1.00 77.94 608 GLY A N 1
ATOM 4957 C CA . GLY A 1 608 ? 21.355 -26.035 27.036 1.00 77.94 608 GLY A CA 1
ATOM 4958 C C . GLY A 1 608 ? 20.457 -25.481 25.915 1.00 77.94 608 GLY A C 1
ATOM 4959 O O . GLY A 1 608 ? 20.927 -25.283 24.800 1.00 77.94 608 GLY A O 1
ATOM 4960 N N . GLN A 1 609 ? 19.160 -25.304 26.201 1.00 64.69 609 GLN A N 1
ATOM 4961 C CA . GLN A 1 609 ? 18.120 -24.811 25.281 1.00 64.69 609 GLN A CA 1
ATOM 4962 C C . GLN A 1 609 ? 17.586 -23.399 25.623 1.00 64.69 609 GLN A C 1
ATOM 4964 O O . GLN A 1 609 ? 16.520 -23.017 25.150 1.00 64.69 609 GLN A O 1
ATOM 4969 N N . GLY A 1 610 ? 18.295 -22.629 26.448 1.00 84.69 610 GLY A N 1
ATOM 4970 C CA . GLY A 1 610 ? 17.917 -21.277 26.860 1.00 84.69 610 GLY A CA 1
ATOM 4971 C C . GLY A 1 610 ? 18.963 -20.681 27.799 1.00 84.69 610 GLY A C 1
ATOM 4972 O O . GLY A 1 610 ? 20.167 -20.795 27.552 1.00 84.69 610 GLY A O 1
ATOM 4973 N N . PHE A 1 611 ? 18.516 -20.076 28.898 1.00 93.00 611 PHE A N 1
ATOM 4974 C CA . PHE A 1 611 ? 19.399 -19.469 29.892 1.00 93.00 611 PHE A CA 1
ATOM 4975 C C . PHE A 1 611 ? 19.324 -20.165 31.261 1.00 93.00 611 PHE A C 1
ATOM 4977 O O . PHE A 1 611 ? 18.434 -20.971 31.537 1.00 93.00 611 PHE A O 1
ATOM 4984 N N . ASN A 1 612 ? 20.287 -19.894 32.137 1.00 93.56 612 ASN A N 1
ATOM 4985 C CA . ASN A 1 612 ? 20.359 -20.465 33.475 1.00 93.56 612 ASN A CA 1
ATOM 4986 C C . ASN A 1 612 ? 19.444 -19.702 34.450 1.00 93.56 612 ASN A C 1
ATOM 4988 O O . ASN A 1 612 ? 19.854 -18.723 35.074 1.00 93.56 612 ASN A O 1
ATOM 4992 N N . HIS A 1 613 ? 18.203 -20.174 34.612 1.00 91.81 613 HIS A N 1
ATOM 4993 C CA . HIS A 1 613 ? 17.204 -19.550 35.493 1.00 91.81 613 HIS A CA 1
ATOM 4994 C C . HIS A 1 613 ? 17.707 -19.365 36.931 1.00 91.81 613 HIS A C 1
ATOM 4996 O O . HIS A 1 613 ? 17.468 -18.325 37.538 1.00 91.81 613 HIS A O 1
ATOM 5002 N N . ALA A 1 614 ? 18.405 -20.360 37.489 1.00 90.69 614 ALA A N 1
ATOM 5003 C CA . ALA A 1 614 ? 18.867 -20.308 38.875 1.00 90.69 614 ALA A CA 1
ATOM 5004 C C . ALA A 1 614 ? 19.946 -19.236 39.081 1.00 90.69 614 ALA A C 1
ATOM 5006 O O . ALA A 1 614 ? 19.971 -18.570 40.115 1.00 90.69 614 ALA A O 1
ATOM 5007 N N . GLU A 1 615 ? 20.827 -19.064 38.098 1.00 93.56 615 GLU A N 1
ATOM 5008 C CA . GLU A 1 615 ? 21.883 -18.054 38.123 1.00 93.56 615 GLU A CA 1
ATOM 5009 C C . GLU A 1 615 ? 21.319 -16.642 37.976 1.00 93.56 615 GLU A C 1
ATOM 5011 O O . GLU A 1 615 ? 21.647 -15.779 38.788 1.00 93.56 615 GLU A O 1
ATOM 5016 N N . VAL A 1 616 ? 20.398 -16.438 37.027 1.00 95.25 616 VAL A N 1
ATOM 5017 C CA . VAL A 1 616 ? 19.711 -15.151 36.851 1.00 95.25 616 VAL A CA 1
ATOM 5018 C C . VAL A 1 616 ? 18.910 -14.787 38.099 1.00 95.25 616 VAL A C 1
ATOM 5020 O O . VAL A 1 616 ? 19.065 -13.682 38.607 1.00 95.25 616 VAL A O 1
ATOM 5023 N N . LEU A 1 617 ? 18.120 -15.713 38.660 1.00 93.81 617 LEU A N 1
ATOM 5024 C CA . LEU A 1 617 ? 17.364 -15.459 39.893 1.00 93.81 617 LEU A CA 1
ATOM 5025 C C . LEU A 1 617 ? 18.282 -15.101 41.064 1.00 93.81 617 LEU A C 1
ATOM 5027 O O . LEU A 1 617 ? 18.013 -14.146 41.786 1.00 93.81 617 LEU A O 1
ATOM 5031 N N . LYS A 1 618 ? 19.393 -15.825 41.227 1.00 94.06 618 LYS A N 1
ATOM 5032 C CA . LYS A 1 618 ? 20.378 -15.537 42.274 1.00 94.06 618 LYS A CA 1
ATOM 5033 C C . LYS A 1 618 ? 21.026 -14.162 42.097 1.00 94.06 618 LYS A C 1
ATOM 5035 O O . LYS A 1 618 ? 21.330 -13.524 43.101 1.00 94.06 618 LYS A O 1
ATOM 5040 N N . LEU A 1 619 ? 21.256 -13.731 40.855 1.00 94.56 619 LEU A N 1
ATOM 5041 C CA . LEU A 1 619 ? 21.796 -12.410 40.548 1.00 94.56 619 LEU A CA 1
ATOM 5042 C C . LEU A 1 619 ? 20.782 -11.309 40.872 1.00 94.56 619 LEU A C 1
ATOM 5044 O O . LEU A 1 619 ? 21.097 -10.408 41.640 1.00 94.56 619 LEU A O 1
ATOM 5048 N N . VAL A 1 620 ? 19.561 -11.391 40.335 1.00 94.75 620 VAL A N 1
ATOM 5049 C CA . VAL A 1 620 ? 18.559 -10.315 40.470 1.00 94.75 620 VAL A CA 1
ATOM 5050 C C . VAL A 1 620 ? 17.991 -10.185 41.886 1.00 94.75 620 VAL A C 1
ATOM 5052 O O . VAL A 1 620 ? 17.509 -9.120 42.257 1.00 94.75 620 VAL A O 1
ATOM 5055 N N . GLN A 1 621 ? 18.077 -11.245 42.698 1.00 92.31 621 GLN A N 1
ATOM 5056 C CA . GLN A 1 621 ? 17.694 -11.236 44.116 1.00 92.31 621 GLN A CA 1
ATOM 5057 C C . GLN A 1 621 ? 18.799 -10.714 45.049 1.00 92.31 621 GLN A C 1
ATOM 5059 O O . GLN A 1 621 ? 18.564 -10.580 46.251 1.00 92.31 621 GLN A O 1
ATOM 5064 N N . ASP A 1 622 ? 19.995 -10.427 44.529 1.00 92.25 622 ASP A N 1
ATOM 5065 C CA . ASP A 1 622 ? 21.121 -9.867 45.275 1.00 92.25 622 ASP A CA 1
ATOM 5066 C C . ASP A 1 622 ? 21.408 -8.441 44.765 1.00 92.25 622 ASP A C 1
ATOM 5068 O O . ASP A 1 622 ? 22.136 -8.273 43.785 1.00 92.25 622 ASP A O 1
ATOM 5072 N N . PRO A 1 623 ? 20.857 -7.390 45.408 1.00 84.69 623 PRO A N 1
ATOM 5073 C CA . PRO A 1 623 ? 20.943 -6.023 44.893 1.00 84.69 623 PRO A CA 1
ATOM 5074 C C . PRO A 1 623 ? 22.376 -5.513 44.720 1.00 84.69 623 PRO A C 1
ATOM 5076 O O . PRO A 1 623 ? 22.637 -4.686 43.849 1.00 84.69 623 PRO A O 1
ATOM 5079 N N . ILE A 1 624 ? 23.310 -5.998 45.546 1.00 82.69 624 ILE A N 1
ATOM 5080 C CA . ILE A 1 624 ? 24.719 -5.598 45.487 1.00 82.69 624 ILE A CA 1
ATOM 5081 C C . ILE A 1 624 ? 25.365 -6.207 44.244 1.00 82.69 624 ILE A C 1
ATOM 5083 O O . ILE A 1 624 ? 25.980 -5.483 43.462 1.00 82.69 624 ILE A O 1
ATOM 5087 N N . LYS A 1 625 ? 25.175 -7.513 44.022 1.00 85.88 625 LYS A N 1
ATOM 5088 C CA . LYS A 1 625 ? 25.720 -8.188 42.837 1.00 85.88 625 LYS A CA 1
ATOM 5089 C C . LYS A 1 625 ? 25.046 -7.751 41.550 1.00 85.88 625 LYS A C 1
ATOM 5091 O O . LYS A 1 625 ? 25.725 -7.628 40.541 1.00 85.88 625 LYS A O 1
ATOM 5096 N N . LEU A 1 626 ? 23.739 -7.498 41.570 1.00 88.00 626 LEU A N 1
ATOM 5097 C CA . LEU A 1 626 ? 23.038 -6.963 40.408 1.00 88.00 626 LEU A CA 1
ATOM 5098 C C . LEU A 1 626 ? 23.575 -5.580 40.034 1.00 88.00 626 LEU A C 1
ATOM 5100 O O . LEU A 1 626 ? 23.822 -5.326 38.861 1.00 88.00 626 LEU A O 1
ATOM 5104 N N . ARG A 1 627 ? 23.802 -4.701 41.020 1.00 81.62 627 ARG A N 1
ATOM 5105 C CA . ARG A 1 627 ? 24.411 -3.388 40.778 1.00 81.62 627 ARG A CA 1
ATOM 5106 C C . ARG A 1 627 ? 25.816 -3.520 40.194 1.00 81.62 627 ARG A C 1
ATOM 5108 O O . ARG A 1 627 ? 26.135 -2.817 39.244 1.00 81.62 627 ARG A O 1
ATOM 5115 N N . GLU A 1 628 ? 26.630 -4.418 40.741 1.00 82.06 628 GLU A N 1
ATOM 5116 C CA . GLU A 1 628 ? 27.968 -4.714 40.219 1.00 82.06 628 GLU A CA 1
ATOM 5117 C C . GLU A 1 628 ? 27.912 -5.233 38.774 1.00 82.06 628 GLU A C 1
ATOM 5119 O O . GLU A 1 628 ? 28.632 -4.740 37.913 1.00 82.06 628 GLU A O 1
ATOM 5124 N N . TYR A 1 629 ? 26.995 -6.150 38.477 1.00 87.75 629 TYR A N 1
ATOM 5125 C CA . TYR A 1 629 ? 26.824 -6.708 37.139 1.00 87.75 629 TYR A CA 1
ATOM 5126 C C . TYR A 1 629 ? 26.288 -5.684 36.128 1.00 87.75 629 TYR A C 1
ATOM 5128 O O . TYR A 1 629 ? 26.761 -5.624 34.996 1.00 87.75 629 TYR A O 1
ATOM 5136 N N . ASN A 1 630 ? 25.333 -4.842 36.534 1.00 84.44 630 ASN A N 1
ATOM 5137 C CA . ASN A 1 630 ? 24.830 -3.745 35.706 1.00 84.44 630 ASN A CA 1
ATOM 5138 C C . ASN A 1 630 ? 25.921 -2.707 35.423 1.00 84.44 630 ASN A C 1
ATOM 5140 O O . ASN A 1 630 ? 25.955 -2.186 34.313 1.00 84.44 630 ASN A O 1
ATOM 5144 N N . GLN A 1 631 ? 26.838 -2.467 36.369 1.00 79.50 631 GLN A N 1
ATOM 5145 C CA . GLN A 1 631 ? 28.010 -1.625 36.123 1.00 79.50 631 GLN A CA 1
ATOM 5146 C C . GLN A 1 631 ? 28.887 -2.213 35.011 1.00 79.50 631 GLN A C 1
ATOM 5148 O O . GLN A 1 631 ? 29.291 -1.482 34.118 1.00 79.50 631 GLN A O 1
ATOM 5153 N N . TYR A 1 632 ? 29.106 -3.533 34.988 1.00 84.50 632 TYR A N 1
ATOM 5154 C CA . TYR A 1 632 ? 29.846 -4.175 33.892 1.00 84.50 632 TYR A CA 1
ATOM 5155 C C . TYR A 1 632 ? 29.157 -4.000 32.533 1.00 84.50 632 TYR A C 1
ATOM 5157 O O . TYR A 1 632 ? 29.826 -3.834 31.514 1.00 84.50 632 TYR A O 1
ATOM 5165 N N . ILE A 1 633 ? 27.819 -4.027 32.500 1.00 83.81 633 ILE A N 1
ATOM 5166 C CA . ILE A 1 633 ? 27.057 -3.746 31.275 1.00 83.81 633 ILE A CA 1
ATOM 5167 C C . ILE A 1 633 ? 27.211 -2.276 30.870 1.00 83.81 633 ILE A C 1
ATOM 5169 O O . ILE A 1 633 ? 27.419 -1.998 29.693 1.00 83.81 633 ILE A O 1
ATOM 5173 N N . ASP A 1 634 ? 27.143 -1.341 31.815 1.00 76.94 634 ASP A N 1
ATOM 5174 C CA . ASP A 1 634 ? 27.323 0.086 31.533 1.00 76.94 634 ASP A CA 1
ATOM 5175 C C . ASP A 1 634 ? 28.733 0.395 31.016 1.00 76.94 634 ASP A C 1
ATOM 5177 O O . ASP A 1 634 ? 28.880 1.142 30.049 1.00 76.94 634 ASP A O 1
ATOM 5181 N N . ASP A 1 635 ? 29.756 -0.250 31.575 1.00 72.50 635 ASP A N 1
ATOM 5182 C CA . ASP A 1 635 ? 31.137 -0.135 31.105 1.00 72.50 635 ASP A CA 1
ATOM 5183 C C . ASP A 1 635 ? 31.287 -0.685 29.674 1.00 72.50 635 ASP A C 1
ATOM 5185 O O . ASP A 1 635 ? 31.921 -0.049 28.827 1.00 72.50 635 ASP A O 1
ATOM 5189 N N . LEU A 1 636 ? 30.638 -1.817 29.357 1.00 76.88 636 LEU A N 1
ATOM 5190 C CA . LEU A 1 636 ? 30.557 -2.329 27.983 1.00 76.88 636 LEU A CA 1
ATOM 5191 C C . LEU A 1 636 ? 29.883 -1.308 27.049 1.00 76.88 636 LEU A C 1
ATOM 5193 O O . LEU A 1 636 ? 30.388 -1.039 25.962 1.00 76.88 636 LEU A O 1
ATOM 5197 N N . LEU A 1 637 ? 28.744 -0.735 27.451 1.00 72.81 637 LEU A N 1
ATOM 5198 C CA . LEU A 1 637 ? 27.988 0.228 26.641 1.00 72.81 637 LEU A CA 1
ATOM 5199 C C . LEU A 1 637 ? 28.746 1.540 26.411 1.00 72.81 637 LEU A C 1
ATOM 5201 O O . LEU A 1 637 ? 28.574 2.159 25.359 1.00 72.81 637 LEU A O 1
ATOM 5205 N N . MET A 1 638 ? 29.571 1.947 27.377 1.00 65.69 638 MET A N 1
ATOM 5206 C CA . MET A 1 638 ? 30.467 3.097 27.269 1.00 65.69 638 MET A CA 1
ATOM 5207 C C . MET A 1 638 ? 31.594 2.854 26.263 1.00 65.69 638 MET A C 1
ATOM 5209 O O . MET A 1 638 ? 31.935 3.761 25.510 1.00 65.69 638 MET A O 1
ATOM 5213 N N . LEU A 1 639 ? 32.147 1.639 26.216 1.00 60.12 639 LEU A N 1
ATOM 5214 C CA . LEU A 1 639 ? 33.181 1.261 25.245 1.00 60.12 639 LEU A CA 1
ATOM 5215 C C . LEU A 1 639 ? 32.633 1.049 23.832 1.00 60.12 639 LEU A C 1
ATOM 5217 O O . LEU A 1 639 ? 33.368 1.192 22.859 1.00 60.12 639 LEU A O 1
ATOM 5221 N N . TYR A 1 640 ? 31.353 0.697 23.709 1.00 61.66 640 TYR A N 1
ATOM 5222 C CA . TYR A 1 640 ? 30.773 0.250 22.449 1.00 61.66 640 TYR A CA 1
ATOM 5223 C C . TYR A 1 640 ? 30.017 1.370 21.702 1.00 61.66 640 TYR A C 1
ATOM 5225 O O . TYR A 1 640 ? 28.918 1.801 22.088 1.00 61.66 640 TYR A O 1
ATOM 5233 N N . ILE A 1 641 ? 30.568 1.803 20.561 1.00 53.84 641 ILE A N 1
ATOM 5234 C CA . ILE A 1 641 ? 29.914 2.704 19.596 1.00 53.84 641 ILE A CA 1
ATOM 5235 C C . ILE A 1 641 ? 29.576 1.917 18.322 1.00 53.84 641 ILE A C 1
ATOM 5237 O O . ILE A 1 641 ? 30.423 1.243 17.745 1.00 53.84 641 ILE A O 1
ATOM 5241 N N . ASP A 1 642 ? 28.316 1.994 17.887 1.00 51.09 642 ASP A N 1
ATOM 5242 C CA . ASP A 1 642 ? 27.833 1.328 16.676 1.00 51.09 642 ASP A CA 1
ATOM 5243 C C . ASP A 1 642 ? 28.437 1.984 15.418 1.00 51.09 642 ASP A C 1
ATOM 5245 O O . ASP A 1 642 ? 27.958 3.030 14.982 1.00 51.09 642 ASP A O 1
ATOM 5249 N N . ILE A 1 643 ? 29.440 1.361 14.795 1.00 43.22 643 ILE A N 1
ATOM 5250 C CA . ILE A 1 643 ? 29.909 1.748 13.455 1.00 43.22 643 ILE A CA 1
ATOM 5251 C C . ILE A 1 643 ? 29.265 0.814 12.427 1.00 43.22 643 ILE A C 1
ATOM 5253 O O . ILE A 1 643 ? 29.340 -0.411 12.530 1.00 43.22 643 ILE A O 1
ATOM 5257 N N . GLU A 1 644 ? 28.598 1.398 11.430 1.00 38.91 644 GLU A N 1
ATOM 5258 C CA . GLU A 1 644 ? 27.933 0.680 10.341 1.00 38.91 644 GLU A CA 1
ATOM 5259 C C . GLU A 1 644 ? 28.945 -0.033 9.435 1.00 38.91 644 GLU A C 1
ATOM 5261 O O . GLU A 1 644 ? 29.332 0.476 8.386 1.00 38.91 644 GLU A O 1
ATOM 5266 N N . THR A 1 645 ? 29.364 -1.242 9.800 1.00 34.72 645 THR A N 1
ATOM 5267 C CA . THR A 1 645 ? 30.041 -2.142 8.859 1.00 34.72 645 THR A CA 1
ATOM 5268 C C . THR A 1 645 ? 29.276 -3.458 8.739 1.00 34.72 645 THR A C 1
ATOM 5270 O O . THR A 1 645 ? 29.228 -4.254 9.677 1.00 34.72 645 THR A O 1
ATOM 5273 N N . PRO A 1 646 ? 28.632 -3.712 7.586 1.00 38.19 646 PRO A N 1
ATOM 5274 C CA . PRO A 1 646 ? 28.030 -4.997 7.306 1.00 38.19 646 PRO A CA 1
ATOM 5275 C C . PRO A 1 646 ? 29.120 -5.966 6.817 1.00 38.19 646 PRO A C 1
ATOM 5277 O O . PRO A 1 646 ? 29.748 -5.739 5.786 1.00 38.19 646 PRO A O 1
ATOM 5280 N N . PHE A 1 647 ? 29.249 -7.075 7.551 1.00 31.77 647 PHE A N 1
ATOM 5281 C CA . PHE A 1 647 ? 29.987 -8.319 7.271 1.00 31.77 647 PHE A CA 1
ATOM 5282 C C . PHE A 1 647 ? 31.458 -8.426 7.711 1.00 31.77 647 PHE A C 1
ATOM 5284 O O . PHE A 1 647 ? 32.358 -7.833 7.125 1.00 31.77 647 PHE A O 1
ATOM 5291 N N . GLY A 1 648 ? 31.688 -9.361 8.646 1.00 31.47 648 GLY A N 1
ATOM 5292 C CA . GLY A 1 648 ? 32.989 -9.986 8.893 1.00 31.47 648 GLY A CA 1
ATOM 5293 C C . GLY A 1 648 ? 33.093 -10.741 10.226 1.00 31.47 648 GLY A C 1
ATOM 5294 O O . GLY A 1 648 ? 33.757 -10.252 11.120 1.00 31.47 648 GLY A O 1
ATOM 5295 N N . ASN A 1 649 ? 32.476 -11.929 10.320 1.00 37.62 649 ASN A N 1
ATOM 5296 C CA . ASN A 1 649 ? 32.706 -13.015 11.300 1.00 37.62 649 ASN A CA 1
ATOM 5297 C C . ASN A 1 649 ? 32.586 -12.737 12.827 1.00 37.62 649 ASN A C 1
ATOM 5299 O O . ASN A 1 649 ? 33.341 -11.977 13.414 1.00 37.62 649 ASN A O 1
ATOM 5303 N N . GLU A 1 650 ? 31.693 -13.499 13.476 1.00 47.66 650 GLU A N 1
ATOM 5304 C CA . GLU A 1 650 ? 31.736 -13.916 14.897 1.00 47.66 650 GLU A CA 1
ATOM 5305 C C . GLU A 1 650 ? 32.008 -12.845 15.977 1.00 47.66 650 GLU A C 1
ATOM 5307 O O . GLU A 1 650 ? 32.926 -12.987 16.787 1.00 47.66 650 GLU A O 1
ATOM 5312 N N . LYS A 1 651 ? 31.155 -11.822 16.097 1.00 57.06 651 LYS A N 1
ATOM 5313 C CA . LYS A 1 651 ? 31.071 -11.045 17.347 1.00 57.06 651 LYS A CA 1
ATOM 5314 C C . LYS A 1 651 ? 29.789 -11.406 18.103 1.00 57.06 651 LYS A C 1
ATOM 5316 O O . LYS A 1 651 ? 28.695 -11.078 17.659 1.00 57.06 651 LYS A O 1
ATOM 5321 N N . SER A 1 652 ? 29.932 -12.127 19.217 1.00 72.56 652 SER A N 1
ATOM 5322 C CA . SER A 1 652 ? 28.849 -12.494 20.147 1.00 72.56 652 SER A CA 1
ATOM 5323 C C . SER A 1 652 ? 28.960 -11.634 21.403 1.00 72.56 652 SER A C 1
ATOM 5325 O O . SER A 1 652 ? 30.070 -11.435 21.908 1.00 72.56 652 SER A O 1
ATOM 5327 N N . LEU A 1 653 ? 27.820 -11.167 21.930 1.00 80.19 653 LEU A N 1
ATOM 5328 C CA . LEU A 1 653 ? 27.748 -10.408 23.184 1.00 80.19 653 LEU A CA 1
ATOM 5329 C C . LEU A 1 653 ? 28.501 -11.132 24.309 1.00 80.19 653 LEU A C 1
ATOM 5331 O O . LEU A 1 653 ? 29.221 -10.501 25.076 1.00 80.19 653 LEU A O 1
ATOM 5335 N N . LYS A 1 654 ? 28.419 -12.465 24.355 1.00 82.50 654 LYS A N 1
ATOM 5336 C CA . LYS A 1 654 ? 29.160 -13.301 25.304 1.00 82.50 654 LYS A CA 1
ATOM 5337 C C . LYS A 1 654 ? 30.674 -13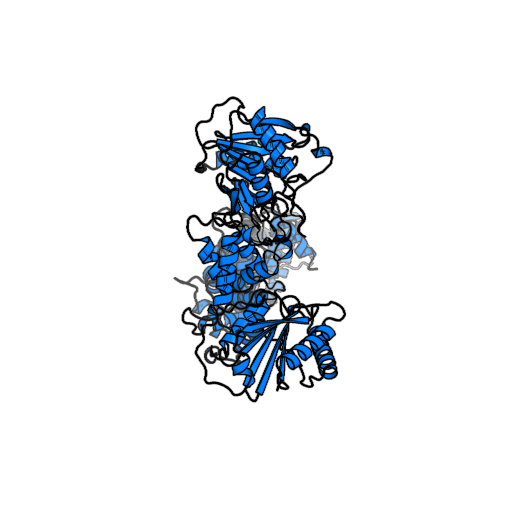.096 25.256 1.00 82.50 654 LYS A C 1
ATOM 5339 O O . LYS A 1 654 ? 31.314 -13.061 26.306 1.00 82.50 654 LYS A O 1
ATOM 5344 N N . LYS A 1 655 ? 31.263 -13.036 24.055 1.00 76.88 655 LYS A N 1
ATOM 5345 C CA . LYS A 1 655 ? 32.719 -12.901 23.880 1.00 76.88 655 LYS A CA 1
ATOM 5346 C C . LYS A 1 655 ? 33.175 -11.528 24.368 1.00 76.88 655 LYS A C 1
ATOM 5348 O O . LYS A 1 655 ? 34.097 -11.457 25.171 1.00 76.88 655 LYS A O 1
ATOM 5353 N N . GLU A 1 656 ? 32.482 -10.481 23.932 1.00 75.50 656 GLU A N 1
ATOM 5354 C CA . GLU A 1 656 ? 32.788 -9.089 24.283 1.00 75.50 656 GLU A CA 1
ATOM 5355 C C . GLU A 1 656 ? 32.593 -8.837 25.785 1.00 75.50 656 GLU A C 1
ATOM 5357 O O . GLU A 1 656 ? 33.478 -8.327 26.468 1.00 75.50 656 GLU A O 1
ATOM 5362 N N . PHE A 1 657 ? 31.469 -9.289 26.347 1.00 82.06 657 PHE A N 1
ATOM 5363 C CA . PHE A 1 657 ? 31.181 -9.121 27.770 1.00 82.06 657 PHE A CA 1
ATOM 5364 C C . PHE A 1 657 ? 32.170 -9.888 28.657 1.00 82.06 657 PHE A C 1
ATOM 5366 O O . PHE A 1 657 ? 32.549 -9.413 29.726 1.00 82.06 657 PHE A O 1
ATOM 5373 N N . ARG A 1 658 ? 32.661 -11.051 28.207 1.00 81.06 658 ARG A N 1
ATOM 5374 C CA . ARG A 1 658 ? 33.701 -11.794 28.928 1.00 81.06 658 ARG A CA 1
ATOM 5375 C C . ARG A 1 658 ? 35.013 -11.017 29.023 1.00 81.06 658 ARG A C 1
ATOM 5377 O O . ARG A 1 658 ? 35.649 -11.084 30.067 1.00 81.06 658 ARG A O 1
ATOM 5384 N N . LEU A 1 659 ? 35.395 -10.268 27.989 1.00 72.94 659 LEU A N 1
ATOM 5385 C CA . LEU A 1 659 ? 36.592 -9.424 28.043 1.00 72.94 659 LEU A CA 1
ATOM 5386 C C . LEU A 1 659 ? 36.455 -8.323 29.104 1.00 72.94 659 LEU A C 1
ATOM 5388 O O . LEU A 1 659 ? 37.412 -8.053 29.827 1.00 72.94 659 LEU A O 1
ATOM 5392 N N . ILE A 1 660 ? 35.257 -7.747 29.252 1.00 77.31 660 ILE A N 1
ATOM 5393 C CA . ILE A 1 660 ? 34.956 -6.771 30.310 1.00 77.31 660 ILE A CA 1
ATOM 5394 C C . ILE A 1 660 ? 35.053 -7.407 31.701 1.00 77.31 660 ILE A C 1
ATOM 5396 O O . ILE A 1 660 ? 35.667 -6.829 32.598 1.00 77.31 660 ILE A O 1
ATOM 5400 N N . LEU A 1 661 ? 34.511 -8.615 31.882 1.00 78.56 661 LEU A N 1
ATOM 5401 C CA . LEU A 1 661 ? 34.636 -9.353 33.144 1.00 78.56 661 LEU A CA 1
ATOM 5402 C C . LEU A 1 661 ? 36.098 -9.692 33.471 1.00 78.56 661 LEU A C 1
ATOM 5404 O O . LEU A 1 661 ? 36.544 -9.467 34.595 1.00 78.56 661 LEU A O 1
ATOM 5408 N N . ASP A 1 662 ? 36.853 -10.194 32.490 1.00 73.81 662 ASP A N 1
ATOM 5409 C CA . ASP A 1 662 ? 38.267 -10.541 32.650 1.00 73.81 662 ASP A CA 1
ATOM 5410 C C . ASP A 1 662 ? 39.103 -9.295 32.997 1.00 73.81 662 ASP A C 1
ATOM 5412 O O . ASP A 1 662 ? 39.995 -9.364 33.846 1.00 73.81 662 ASP A O 1
ATOM 5416 N N . LEU A 1 663 ? 38.786 -8.140 32.401 1.00 68.06 663 LEU A N 1
ATOM 5417 C CA . LEU A 1 663 ? 39.395 -6.851 32.728 1.00 68.06 663 LEU A CA 1
ATOM 5418 C C . LEU A 1 663 ? 39.100 -6.431 34.174 1.00 68.06 663 LEU A C 1
ATOM 5420 O O . LEU A 1 663 ? 40.032 -6.091 34.903 1.00 68.06 663 LEU A O 1
ATOM 5424 N N . HIS A 1 664 ? 37.840 -6.490 34.615 1.00 71.75 664 HIS A N 1
ATOM 5425 C CA . HIS A 1 664 ? 37.452 -6.169 35.996 1.00 71.75 664 HIS A CA 1
ATOM 5426 C C . HIS A 1 664 ? 38.140 -7.081 37.019 1.00 71.75 664 HIS A C 1
ATOM 5428 O O . HIS A 1 664 ? 38.707 -6.598 38.002 1.00 71.75 664 HIS A O 1
ATOM 5434 N N . GLU A 1 665 ? 38.174 -8.392 36.772 1.00 71.94 665 GLU A N 1
ATOM 5435 C CA . GLU A 1 665 ? 38.869 -9.353 37.636 1.00 71.94 665 GLU A CA 1
ATOM 5436 C C . GLU A 1 665 ? 40.383 -9.110 37.660 1.00 71.94 665 GLU A C 1
ATOM 5438 O O . GLU A 1 665 ? 41.017 -9.134 38.723 1.00 71.94 665 GLU A O 1
ATOM 5443 N N . LYS A 1 666 ? 40.983 -8.800 36.504 1.00 66.25 666 LYS A N 1
ATOM 5444 C CA . LYS A 1 666 ? 42.406 -8.469 36.415 1.00 66.25 666 LYS A CA 1
ATOM 5445 C C . LYS A 1 666 ? 42.728 -7.186 37.176 1.00 66.25 666 LYS A C 1
ATOM 5447 O O . LYS A 1 666 ? 43.700 -7.172 37.933 1.00 66.25 666 LYS A O 1
ATOM 5452 N N . LEU A 1 667 ? 41.903 -6.147 37.044 1.00 63.16 667 LEU A N 1
ATOM 5453 C CA . LEU A 1 667 ? 42.034 -4.893 37.787 1.00 63.16 667 LEU A CA 1
ATOM 5454 C C . LEU A 1 667 ? 41.906 -5.119 39.292 1.00 63.16 667 LEU A C 1
ATOM 5456 O O . LEU A 1 667 ? 42.731 -4.615 40.050 1.00 63.16 667 LEU A O 1
ATOM 5460 N N . LYS A 1 668 ? 40.949 -5.937 39.733 1.00 65.69 668 LYS A N 1
ATOM 5461 C CA . LYS A 1 668 ? 40.764 -6.302 41.143 1.00 65.69 668 LYS A CA 1
ATOM 5462 C C . LYS A 1 668 ? 41.962 -7.072 41.705 1.00 65.69 668 LYS A C 1
ATOM 5464 O O . LYS A 1 668 ? 42.460 -6.741 42.784 1.00 65.69 668 LYS A O 1
ATOM 5469 N N . SER A 1 669 ? 42.480 -8.054 40.964 1.00 64.38 669 SER A N 1
ATOM 5470 C CA . SER A 1 669 ? 43.697 -8.796 41.328 1.00 64.38 669 SER A CA 1
ATOM 5471 C C . SER A 1 669 ? 44.920 -7.880 41.389 1.00 64.38 669 SER A C 1
ATOM 5473 O O . SER A 1 669 ? 45.715 -7.959 42.326 1.00 64.38 669 SER A O 1
ATOM 5475 N N . ASN A 1 670 ? 45.074 -6.994 40.407 1.00 60.97 670 ASN A N 1
ATOM 5476 C CA . ASN A 1 670 ? 46.181 -6.048 40.333 1.00 60.97 670 ASN A CA 1
ATOM 5477 C C . ASN A 1 670 ? 46.094 -4.998 41.446 1.00 60.97 670 ASN A C 1
ATOM 5479 O O . ASN A 1 670 ? 47.103 -4.700 42.079 1.00 60.97 670 ASN A O 1
ATOM 5483 N N . TYR A 1 671 ? 44.895 -4.515 41.773 1.00 60.09 671 TYR A N 1
ATOM 5484 C CA . TYR A 1 671 ? 44.656 -3.679 42.944 1.00 60.09 671 TYR A CA 1
ATOM 5485 C C . TYR A 1 671 ? 45.049 -4.403 44.237 1.00 60.09 671 TYR A C 1
ATOM 5487 O O . TYR A 1 671 ? 45.767 -3.836 45.059 1.00 60.09 671 TYR A O 1
ATOM 5495 N N . SER A 1 672 ? 44.655 -5.671 44.399 1.00 61.91 672 SER A N 1
ATOM 5496 C CA . SER A 1 672 ? 45.048 -6.483 45.556 1.00 61.91 672 SER A CA 1
ATOM 5497 C C . SER A 1 672 ? 46.568 -6.685 45.640 1.00 61.91 672 SER A C 1
ATOM 5499 O O . SER A 1 672 ? 47.130 -6.697 46.738 1.00 61.91 672 SER A O 1
ATOM 5501 N N . ALA A 1 673 ? 47.253 -6.836 44.503 1.00 61.44 673 ALA A N 1
ATOM 5502 C CA . ALA A 1 673 ? 48.710 -6.920 44.451 1.00 61.44 673 ALA A CA 1
ATOM 5503 C C . ALA A 1 673 ? 49.351 -5.581 44.851 1.00 61.44 673 ALA A C 1
ATOM 5505 O O . ALA A 1 673 ? 50.235 -5.549 45.704 1.00 61.44 673 ALA A O 1
ATOM 5506 N N . LEU A 1 674 ? 48.841 -4.462 44.325 1.00 56.66 674 LEU A N 1
ATOM 5507 C CA . LEU A 1 674 ? 49.265 -3.111 44.698 1.00 56.66 674 LEU A CA 1
ATOM 5508 C C . LEU A 1 674 ? 48.998 -2.808 46.179 1.00 56.66 674 LEU A C 1
ATOM 5510 O O . LEU A 1 674 ? 49.800 -2.132 46.822 1.00 56.66 674 LEU A O 1
ATOM 5514 N N . SER A 1 675 ? 47.910 -3.320 46.764 1.00 55.94 675 SER A N 1
ATOM 5515 C CA . SER A 1 675 ? 47.633 -3.158 48.195 1.00 55.94 675 SER A CA 1
ATOM 5516 C C . SER A 1 675 ? 48.577 -3.928 49.101 1.00 55.94 675 SER A C 1
ATOM 5518 O O . SER A 1 675 ? 48.830 -3.486 50.215 1.00 55.94 675 SER A O 1
ATOM 5520 N N . GLN A 1 676 ? 49.157 -5.025 48.621 1.00 60.81 676 GLN A N 1
ATOM 5521 C CA . GLN A 1 676 ? 50.182 -5.762 49.360 1.00 60.81 676 GLN A CA 1
ATOM 5522 C C . GLN A 1 676 ? 51.561 -5.083 49.304 1.00 60.81 676 GLN A C 1
ATOM 5524 O O . GLN A 1 676 ? 52.439 -5.425 50.095 1.00 60.81 676 GLN A O 1
ATOM 5529 N N . LEU A 1 677 ? 51.765 -4.106 48.410 1.00 56.22 677 LEU A N 1
ATOM 5530 C CA . LEU A 1 677 ? 53.035 -3.385 48.274 1.00 56.22 677 LEU A CA 1
ATOM 5531 C C . LEU A 1 677 ? 53.225 -2.257 49.312 1.00 56.22 677 LEU A C 1
ATOM 5533 O O . LEU A 1 677 ? 54.329 -1.720 49.413 1.00 56.22 677 LEU A O 1
ATOM 5537 N N . SER A 1 678 ? 52.213 -1.901 50.117 1.00 51.44 678 SER A N 1
ATOM 5538 C CA . SER A 1 678 ? 52.294 -0.775 51.064 1.00 51.44 678 SER A CA 1
ATOM 5539 C C . SER A 1 678 ? 52.505 -1.194 52.526 1.00 51.44 678 SER A C 1
ATOM 5541 O O . SER A 1 678 ? 51.557 -1.601 53.191 1.00 51.44 678 SER A O 1
ATOM 5543 N N . TYR A 1 679 ? 53.751 -1.063 53.003 1.00 47.94 679 TYR A N 1
ATOM 5544 C CA . TYR A 1 679 ? 54.212 -0.303 54.190 1.00 47.94 679 TYR A CA 1
ATOM 5545 C C . TYR A 1 679 ? 55.521 -0.900 54.744 1.00 47.94 679 TYR A C 1
ATOM 5547 O O . TYR A 1 679 ? 55.525 -1.909 55.448 1.00 47.94 679 TYR A O 1
ATOM 5555 N N . LYS A 1 680 ? 56.650 -0.226 54.494 1.00 44.44 680 LYS A N 1
ATOM 5556 C CA . LYS A 1 680 ? 57.796 -0.233 55.415 1.00 44.44 680 LYS A CA 1
ATOM 5557 C C . LYS A 1 680 ? 58.231 1.209 55.661 1.00 44.44 680 LYS A C 1
ATOM 5559 O O . LYS A 1 680 ? 58.356 1.986 54.721 1.00 44.44 680 LYS A O 1
ATOM 5564 N N . GLU A 1 681 ? 58.359 1.525 56.945 1.00 37.06 681 GLU A N 1
ATOM 5565 C CA . GLU A 1 681 ? 58.535 2.841 57.568 1.00 37.06 681 GLU A CA 1
ATOM 5566 C C . GLU A 1 681 ? 59.555 3.757 56.868 1.00 37.06 681 GLU A C 1
ATOM 5568 O O . GLU A 1 681 ? 60.633 3.307 56.480 1.00 37.06 681 GLU A O 1
ATOM 5573 N N . GLY A 1 682 ? 59.238 5.060 56.787 1.00 44.81 682 GLY A N 1
ATOM 5574 C CA . GLY A 1 682 ? 60.234 6.111 56.520 1.00 44.81 682 GLY A CA 1
ATOM 5575 C C . GLY A 1 682 ? 59.943 7.113 55.397 1.00 44.81 682 GLY A C 1
ATOM 5576 O O . GLY A 1 682 ? 60.885 7.732 54.908 1.00 44.81 682 GLY A O 1
ATOM 5577 N N . PHE A 1 683 ? 58.693 7.300 54.968 1.00 42.72 683 PHE A N 1
ATOM 5578 C CA . PHE A 1 683 ? 58.361 8.241 53.890 1.00 42.72 683 PHE A CA 1
ATOM 5579 C C . PHE A 1 683 ? 57.599 9.459 54.418 1.00 42.72 683 PHE A C 1
ATOM 5581 O O . PHE A 1 683 ? 56.387 9.405 54.587 1.00 42.72 683 PHE A O 1
ATOM 5588 N N . ASP A 1 684 ? 58.318 10.556 54.657 1.00 36.41 684 ASP A N 1
ATOM 5589 C CA . ASP A 1 684 ? 57.752 11.844 55.069 1.00 36.41 684 ASP A CA 1
ATOM 5590 C C . ASP A 1 684 ? 57.992 12.885 53.964 1.00 36.41 684 ASP A C 1
ATOM 5592 O O . ASP A 1 684 ? 59.084 13.442 53.870 1.00 36.41 684 ASP A O 1
ATOM 5596 N N . VAL A 1 685 ? 57.027 13.078 53.048 1.00 35.84 685 VAL A N 1
ATOM 5597 C CA . VAL A 1 685 ? 57.085 14.114 51.989 1.00 35.84 685 VAL A CA 1
ATOM 5598 C C . VAL A 1 685 ? 55.679 14.475 51.486 1.00 35.84 685 VAL A C 1
ATOM 5600 O O . VAL A 1 685 ? 54.894 13.582 51.163 1.00 35.84 685 VAL A O 1
ATOM 5603 N N . ALA A 1 686 ? 55.406 15.773 51.312 1.00 30.73 686 ALA A N 1
ATOM 5604 C CA . ALA A 1 686 ? 54.171 16.338 50.759 1.00 30.73 686 ALA A CA 1
ATOM 5605 C C . ALA A 1 686 ? 54.261 16.741 49.257 1.00 30.73 686 ALA A C 1
ATOM 5607 O O . ALA A 1 686 ? 55.291 17.241 48.809 1.00 30.73 686 ALA A O 1
ATOM 5608 N N . VAL A 1 687 ? 53.116 16.610 48.559 1.00 33.28 687 VAL A N 1
ATOM 5609 C CA . VAL A 1 687 ? 52.625 17.262 47.308 1.00 33.28 687 VAL A CA 1
ATOM 5610 C C . VAL A 1 687 ? 53.009 16.728 45.899 1.00 33.28 687 VAL A C 1
ATOM 5612 O O . VAL A 1 687 ? 54.165 16.725 45.485 1.00 33.28 687 VAL A O 1
ATOM 5615 N N . ASN A 1 688 ? 51.929 16.406 45.154 1.00 32.44 688 ASN A N 1
ATOM 5616 C CA . ASN A 1 688 ? 51.571 16.422 43.711 1.00 32.44 688 ASN A CA 1
ATOM 5617 C C . ASN A 1 688 ? 52.620 16.562 42.581 1.00 32.44 688 ASN A C 1
ATOM 5619 O O . ASN A 1 688 ? 53.253 17.608 42.422 1.00 32.44 688 ASN A O 1
ATOM 5623 N N . LYS A 1 689 ? 52.596 15.574 41.665 1.00 33.66 689 LYS A N 1
ATOM 5624 C CA . LYS A 1 689 ? 52.300 15.661 40.205 1.00 33.66 689 LYS A CA 1
ATOM 5625 C C . LYS A 1 689 ? 52.507 14.293 39.514 1.00 33.66 689 LYS A C 1
ATOM 5627 O O . LYS A 1 689 ? 53.652 13.870 39.399 1.00 33.66 689 LYS A O 1
ATOM 5632 N N . LEU A 1 690 ? 51.439 13.640 39.038 1.00 32.72 690 LEU A N 1
ATOM 5633 C CA . LEU A 1 690 ? 51.532 12.454 38.162 1.00 32.72 690 LEU A CA 1
ATOM 5634 C C . LEU A 1 690 ? 52.457 12.735 36.959 1.00 32.72 690 LEU A C 1
ATOM 5636 O O . LEU A 1 690 ? 52.448 13.864 36.455 1.00 32.72 690 LEU A O 1
ATOM 5640 N N . PRO A 1 691 ? 53.253 11.753 36.505 1.00 35.88 691 PRO A N 1
ATOM 5641 C CA . PRO A 1 691 ? 54.184 11.947 35.406 1.00 35.88 691 PRO A CA 1
ATOM 5642 C C . PRO A 1 691 ? 53.434 12.067 34.071 1.00 35.88 691 PRO A C 1
ATOM 5644 O O . PRO A 1 691 ? 52.567 11.259 33.767 1.00 35.88 691 PRO A O 1
ATOM 5647 N N . VAL A 1 692 ? 53.815 13.099 33.314 1.00 36.47 692 VAL A N 1
ATOM 5648 C CA . VAL A 1 692 ? 53.879 13.156 31.843 1.00 36.47 692 VAL A CA 1
ATOM 5649 C C . VAL A 1 692 ? 52.608 12.732 31.082 1.00 36.47 692 VAL A C 1
ATOM 5651 O O . VAL A 1 692 ? 52.386 11.564 30.804 1.00 36.47 692 VAL A O 1
ATOM 5654 N N . GLU A 1 693 ? 51.826 13.743 30.687 1.00 41.84 693 GLU A N 1
ATOM 5655 C CA . GLU A 1 693 ? 50.970 13.759 29.487 1.00 41.84 693 GLU A CA 1
ATOM 5656 C C . GLU A 1 693 ? 50.024 12.553 29.277 1.00 41.84 693 GLU A C 1
ATOM 5658 O O . GLU A 1 693 ? 50.235 11.668 28.449 1.00 41.84 693 GLU A O 1
ATOM 5663 N N . MET A 1 694 ? 48.895 12.566 29.995 1.00 41.00 694 MET A N 1
ATOM 5664 C CA . MET A 1 694 ? 47.737 11.706 29.717 1.00 41.00 694 MET A CA 1
ATOM 5665 C C . MET A 1 694 ? 47.060 12.137 28.406 1.00 41.00 694 MET A C 1
ATOM 5667 O O . MET A 1 694 ? 46.127 12.938 28.416 1.00 41.00 694 MET A O 1
ATOM 5671 N N . HIS A 1 695 ? 47.564 11.644 27.274 1.00 37.41 695 HIS A N 1
ATOM 5672 C CA . HIS A 1 695 ? 47.055 11.992 25.939 1.00 37.41 695 HIS A CA 1
ATOM 5673 C C . HIS A 1 695 ? 46.482 10.809 25.141 1.00 37.41 695 HIS A C 1
ATOM 5675 O O . HIS A 1 695 ? 45.990 11.031 24.039 1.00 37.41 695 HIS A O 1
ATOM 5681 N N . SER A 1 696 ? 46.509 9.576 25.668 1.00 50.50 696 SER A N 1
ATOM 5682 C CA . SER A 1 696 ? 45.938 8.399 24.989 1.00 50.50 696 SER A CA 1
ATOM 5683 C C . SER A 1 696 ? 44.601 7.963 25.601 1.00 50.50 696 SER A C 1
ATOM 5685 O O . SER A 1 696 ? 44.377 8.108 26.809 1.00 50.50 696 SER A O 1
ATOM 5687 N N . PHE A 1 697 ? 43.718 7.432 24.750 1.00 46.91 697 PHE A N 1
ATOM 5688 C CA . PHE A 1 697 ? 42.397 6.898 25.097 1.00 46.91 697 PHE A CA 1
ATOM 5689 C C . PHE A 1 697 ? 42.478 5.871 26.240 1.00 46.91 697 PHE A C 1
ATOM 5691 O O . PHE A 1 697 ? 41.750 5.965 27.229 1.00 46.91 697 PHE A O 1
ATOM 5698 N N . GLU A 1 698 ? 43.438 4.952 26.160 1.00 52.06 698 GLU A N 1
ATOM 5699 C CA . GLU A 1 698 ? 43.645 3.866 27.118 1.00 52.06 698 GLU A CA 1
ATOM 5700 C C . GLU A 1 698 ? 44.053 4.392 28.502 1.00 52.06 698 GLU A C 1
ATOM 5702 O O . GLU A 1 698 ? 43.639 3.837 29.518 1.00 52.06 698 GLU A O 1
ATOM 5707 N N . ASN A 1 699 ? 44.808 5.497 28.561 1.00 51.84 699 ASN A N 1
ATOM 5708 C CA . ASN A 1 699 ? 45.270 6.093 29.818 1.00 51.84 699 ASN A CA 1
ATOM 5709 C C . ASN A 1 699 ? 44.127 6.773 30.590 1.00 51.84 699 ASN A C 1
ATOM 5711 O O . ASN A 1 699 ? 44.029 6.625 31.807 1.00 51.84 699 ASN A O 1
ATOM 5715 N N . ILE A 1 700 ? 43.253 7.509 29.897 1.00 51.16 700 ILE A N 1
ATOM 5716 C CA . ILE A 1 700 ? 42.103 8.198 30.511 1.00 51.16 700 ILE A CA 1
ATOM 5717 C C . ILE A 1 700 ? 41.042 7.182 30.940 1.00 51.16 700 ILE A C 1
ATOM 5719 O O . ILE A 1 700 ? 40.458 7.295 32.019 1.00 51.16 700 ILE A O 1
ATOM 5723 N N . TYR A 1 701 ? 40.842 6.145 30.131 1.00 54.59 701 TYR A N 1
ATOM 5724 C CA . TYR A 1 701 ? 39.846 5.120 30.398 1.00 54.59 701 TYR A CA 1
ATOM 5725 C C . TYR A 1 701 ? 40.264 4.149 31.513 1.00 54.59 701 TYR A C 1
ATOM 5727 O O . TYR A 1 701 ? 39.453 3.814 32.377 1.00 54.59 701 TYR A O 1
ATOM 5735 N N . LEU A 1 702 ? 41.550 3.779 31.587 1.00 57.00 702 LEU A N 1
ATOM 5736 C CA . LEU A 1 702 ? 42.110 3.039 32.722 1.00 57.00 702 LEU A CA 1
ATOM 5737 C C . LEU A 1 702 ? 41.880 3.787 34.044 1.00 57.00 702 LEU A C 1
ATOM 5739 O O . LEU A 1 702 ? 41.548 3.168 35.051 1.00 57.00 702 LEU A O 1
ATOM 5743 N N . LEU A 1 703 ? 42.005 5.118 34.052 1.00 55.03 703 LEU A N 1
ATOM 5744 C CA . LEU A 1 703 ? 41.711 5.930 35.237 1.00 55.03 703 LEU A CA 1
ATOM 5745 C C . LEU A 1 703 ? 40.223 5.954 35.571 1.00 55.03 703 LEU A C 1
ATOM 5747 O O . LEU A 1 703 ? 39.896 5.876 36.750 1.00 55.03 703 LEU A O 1
ATOM 5751 N N . HIS A 1 704 ? 39.340 6.024 34.572 1.00 55.84 704 HIS A N 1
ATOM 5752 C CA . HIS A 1 704 ? 37.896 5.916 34.783 1.00 55.84 704 HIS A CA 1
ATOM 5753 C C . HIS A 1 704 ? 37.543 4.575 35.448 1.00 55.84 704 HIS A C 1
ATOM 5755 O O . HIS A 1 704 ? 36.922 4.561 36.506 1.00 55.84 704 HIS A O 1
ATOM 5761 N N . PHE A 1 705 ? 38.056 3.456 34.929 1.00 57.16 705 PHE A N 1
ATOM 5762 C CA . PHE A 1 705 ? 37.901 2.128 35.537 1.00 57.16 705 PHE A CA 1
ATOM 5763 C C . PHE A 1 705 ? 38.498 2.036 36.950 1.00 57.16 705 PHE A C 1
ATOM 5765 O O . PHE A 1 705 ? 37.923 1.420 37.845 1.00 57.16 705 PHE A O 1
ATOM 5772 N N . LEU A 1 706 ? 39.648 2.665 37.198 1.00 57.06 706 LEU A N 1
ATOM 5773 C CA . LEU A 1 706 ? 40.273 2.686 38.525 1.00 57.06 706 LEU A CA 1
ATOM 5774 C C . LEU A 1 706 ? 39.542 3.609 39.519 1.00 57.06 706 LEU A C 1
ATOM 5776 O O . LEU A 1 706 ? 39.642 3.394 40.723 1.00 57.06 706 LEU A O 1
ATOM 5780 N N . GLN A 1 707 ? 38.809 4.616 39.036 1.00 51.91 707 GLN A N 1
ATOM 5781 C CA . GLN A 1 707 ? 37.998 5.530 39.849 1.00 51.91 707 GLN A CA 1
ATOM 5782 C C . GLN A 1 707 ? 36.572 5.018 40.099 1.00 51.91 707 GLN A C 1
ATOM 5784 O O . GLN A 1 707 ? 36.002 5.340 41.138 1.00 51.91 707 GLN A O 1
ATOM 5789 N N . HIS A 1 708 ? 36.010 4.244 39.165 1.00 49.97 708 HIS A N 1
ATOM 5790 C CA . HIS A 1 708 ? 34.624 3.756 39.181 1.00 49.97 708 HIS A CA 1
ATOM 5791 C C . HIS A 1 708 ? 34.490 2.238 39.339 1.00 49.97 708 HIS A C 1
ATOM 5793 O O . HIS A 1 708 ? 33.375 1.721 39.391 1.00 49.97 708 HIS A O 1
ATOM 5799 N N . SER A 1 709 ? 35.602 1.511 39.478 1.00 53.34 709 SER A N 1
ATOM 5800 C CA . SER A 1 709 ? 35.565 0.166 40.053 1.00 53.34 709 SER A CA 1
ATOM 5801 C C . SER A 1 709 ? 34.841 0.252 41.396 1.00 53.34 709 SER A C 1
ATOM 5803 O O . SER A 1 709 ? 34.988 1.248 42.101 1.00 53.34 709 SER A O 1
ATOM 5805 N N . ASN A 1 710 ? 34.028 -0.754 41.734 1.00 51.53 710 ASN A N 1
ATOM 5806 C CA . ASN A 1 710 ? 33.238 -0.843 42.974 1.00 51.53 710 ASN A CA 1
ATOM 5807 C C . ASN A 1 710 ? 34.126 -0.944 44.238 1.00 51.53 710 ASN A C 1
ATOM 5809 O O . ASN A 1 710 ? 34.003 -1.866 45.044 1.00 51.53 710 ASN A O 1
ATOM 5813 N N . LEU A 1 711 ? 35.068 -0.022 44.393 1.00 57.31 711 LEU A N 1
ATOM 5814 C CA . LEU A 1 711 ? 35.961 0.133 45.515 1.00 57.31 711 LEU A CA 1
ATOM 5815 C C . LEU A 1 711 ? 35.175 0.777 46.652 1.00 57.31 711 LEU A C 1
ATOM 5817 O O . LEU A 1 711 ? 34.419 1.728 46.454 1.00 57.31 711 LEU A O 1
ATOM 5821 N N . THR A 1 712 ? 35.374 0.286 47.868 1.00 57.66 712 THR A N 1
ATOM 5822 C CA . THR A 1 712 ? 34.883 0.988 49.056 1.00 57.66 712 THR A CA 1
ATOM 5823 C C . THR A 1 712 ? 35.545 2.367 49.165 1.00 57.66 712 THR A C 1
ATOM 5825 O O . THR A 1 712 ? 36.623 2.598 48.607 1.00 57.66 712 THR A O 1
ATOM 5828 N N . ASP A 1 713 ? 34.949 3.290 49.923 1.00 56.00 713 ASP A N 1
ATOM 5829 C CA . ASP A 1 713 ? 35.550 4.611 50.179 1.00 56.00 713 ASP A CA 1
ATOM 5830 C C . ASP A 1 713 ? 36.990 4.494 50.715 1.00 56.00 713 ASP A C 1
ATOM 5832 O O . ASP A 1 713 ? 37.878 5.261 50.339 1.00 56.00 713 ASP A O 1
ATOM 5836 N N . GLU A 1 714 ? 37.245 3.473 51.539 1.00 59.19 714 GLU A N 1
ATOM 5837 C CA . GLU A 1 714 ? 38.567 3.143 52.074 1.00 59.19 714 GLU A CA 1
ATOM 5838 C C . GLU A 1 714 ? 39.537 2.685 50.975 1.00 59.19 714 GLU A C 1
ATOM 5840 O O . GLU A 1 714 ? 40.676 3.147 50.911 1.00 59.19 714 GLU A O 1
ATOM 5845 N N . GLN A 1 715 ? 39.086 1.825 50.062 1.00 57.44 715 GLN A N 1
ATOM 5846 C CA . GLN A 1 715 ? 39.894 1.368 48.933 1.00 57.44 715 GLN A CA 1
ATOM 5847 C C . GLN A 1 715 ? 40.202 2.500 47.944 1.00 57.44 715 GLN A C 1
ATOM 5849 O O . GLN A 1 715 ? 41.327 2.585 47.439 1.00 57.44 715 GLN A O 1
ATOM 5854 N N . SER A 1 716 ? 39.240 3.395 47.716 1.00 56.44 716 SER A N 1
ATOM 5855 C CA . SER A 1 716 ? 39.397 4.598 46.893 1.00 56.44 716 SER A CA 1
ATOM 5856 C C . SER A 1 716 ? 40.409 5.575 47.496 1.00 56.44 716 SER A C 1
ATOM 5858 O O . SER A 1 716 ? 41.238 6.144 46.781 1.00 56.44 716 SER A O 1
ATOM 5860 N N . LEU A 1 717 ? 40.391 5.748 48.822 1.00 59.69 717 LEU A N 1
ATOM 5861 C CA . LEU A 1 717 ? 41.370 6.566 49.537 1.00 59.69 717 LEU A CA 1
ATOM 5862 C C . LEU A 1 717 ? 42.777 5.954 49.451 1.00 59.69 717 LEU A C 1
ATOM 5864 O O . LEU A 1 717 ? 43.712 6.633 49.027 1.00 59.69 717 LEU A O 1
ATOM 5868 N N . GLN A 1 718 ? 42.912 4.653 49.732 1.00 59.00 718 GLN A N 1
ATOM 5869 C CA . GLN A 1 718 ? 44.184 3.931 49.603 1.00 59.00 718 GLN A CA 1
ATOM 5870 C C . GLN A 1 718 ? 44.742 3.971 48.174 1.00 59.00 718 GLN A C 1
ATOM 5872 O O . GLN A 1 718 ? 45.958 3.973 47.975 1.00 59.00 718 GLN A O 1
ATOM 5877 N N . PHE A 1 719 ? 43.870 3.971 47.164 1.00 57.78 719 PHE A N 1
ATOM 5878 C CA . PHE A 1 719 ? 44.275 4.094 45.768 1.00 57.78 719 PHE A CA 1
ATOM 5879 C C . PHE A 1 719 ? 44.894 5.469 45.483 1.00 57.78 719 PHE A C 1
ATOM 5881 O O . PHE A 1 719 ? 45.991 5.542 44.926 1.00 57.78 719 PHE A O 1
ATOM 5888 N N . LYS A 1 720 ? 44.242 6.553 45.928 1.00 59.34 720 LYS A N 1
ATOM 5889 C CA . LYS A 1 720 ? 44.756 7.927 45.793 1.00 59.34 720 LYS A CA 1
ATOM 5890 C C . LYS A 1 720 ? 46.115 8.102 46.473 1.00 59.34 720 LYS A C 1
ATOM 5892 O O . LYS A 1 720 ? 47.025 8.667 45.870 1.00 59.34 720 LYS A O 1
ATOM 5897 N N . GLU A 1 721 ? 46.279 7.565 47.680 1.00 59.53 721 GLU A N 1
ATOM 5898 C CA . GLU A 1 721 ? 47.551 7.603 48.416 1.00 59.53 721 GLU A CA 1
ATOM 5899 C C . GLU A 1 721 ? 48.675 6.871 47.662 1.00 59.53 721 GLU A C 1
ATOM 5901 O O . GLU A 1 721 ? 49.794 7.375 47.546 1.00 59.53 721 GLU A O 1
ATOM 5906 N N . LYS A 1 722 ? 48.385 5.704 47.073 1.00 62.84 722 LYS A N 1
ATOM 5907 C CA . LYS A 1 722 ? 49.359 4.937 46.274 1.00 62.84 722 LYS A CA 1
ATOM 5908 C C . LYS A 1 722 ? 49.722 5.630 44.960 1.00 62.84 722 LYS A C 1
ATOM 5910 O O . LYS A 1 722 ? 50.886 5.591 44.561 1.00 62.84 722 LYS A O 1
ATOM 5915 N N . LEU A 1 723 ? 48.769 6.306 44.318 1.00 58.06 723 LEU A N 1
ATOM 5916 C CA . LEU A 1 723 ? 49.010 7.129 43.128 1.00 58.06 723 LEU A CA 1
ATOM 5917 C C . LEU A 1 723 ? 49.962 8.301 43.440 1.00 58.06 723 LEU A C 1
ATOM 5919 O O . LEU A 1 723 ? 50.831 8.655 42.635 1.00 58.06 723 LEU A O 1
ATOM 5923 N N . GLU A 1 724 ? 49.846 8.868 44.644 1.00 57.78 724 GLU A N 1
ATOM 5924 C CA . GLU A 1 724 ? 50.758 9.894 45.152 1.00 57.78 724 GLU A CA 1
ATOM 5925 C C . GLU A 1 724 ? 52.165 9.329 45.430 1.00 57.78 724 GLU A C 1
ATOM 5927 O O . GLU A 1 724 ? 53.170 9.978 45.128 1.00 57.78 724 GLU A O 1
ATOM 5932 N N . VAL A 1 725 ? 52.267 8.100 45.950 1.00 64.31 725 VAL A N 1
ATOM 5933 C CA . VAL A 1 725 ? 53.555 7.401 46.125 1.00 64.31 725 VAL A CA 1
ATOM 5934 C C . VAL A 1 725 ? 54.224 7.131 44.776 1.00 64.31 725 VAL A C 1
ATOM 5936 O O . VAL A 1 725 ? 55.401 7.449 44.609 1.00 64.31 725 VAL A O 1
ATOM 5939 N N . LEU A 1 726 ? 53.487 6.616 43.791 1.00 62.41 726 LEU A N 1
ATOM 5940 C CA . LEU A 1 726 ? 53.995 6.356 42.441 1.00 62.41 726 LEU A CA 1
ATOM 5941 C C . LEU A 1 726 ? 54.556 7.619 41.780 1.00 62.41 726 LEU A C 1
ATOM 5943 O O . LEU A 1 726 ? 55.656 7.628 41.224 1.00 62.41 726 LEU A O 1
ATOM 5947 N N . THR A 1 727 ? 53.794 8.701 41.883 1.00 58.81 727 THR A N 1
ATOM 5948 C CA . THR A 1 727 ? 54.175 10.041 41.447 1.00 58.81 727 THR A CA 1
ATOM 5949 C C . THR A 1 727 ? 55.527 10.457 42.038 1.00 58.81 727 THR A C 1
ATOM 5951 O O . THR A 1 727 ? 56.430 10.902 41.324 1.00 58.81 727 THR A O 1
ATOM 5954 N N . LYS A 1 728 ? 55.707 10.256 43.349 1.00 66.81 728 LYS A N 1
ATOM 5955 C CA . LYS A 1 728 ? 56.959 10.570 44.052 1.00 66.81 728 LYS A CA 1
ATOM 5956 C C . LYS A 1 728 ? 58.117 9.685 43.579 1.00 66.81 728 LYS A C 1
ATOM 5958 O O . LYS A 1 728 ? 59.215 10.200 43.367 1.00 66.81 728 LYS A O 1
ATOM 5963 N N . LEU A 1 729 ? 57.889 8.382 43.392 1.00 66.88 729 LEU A N 1
ATOM 5964 C CA . LEU A 1 729 ? 58.909 7.442 42.911 1.00 66.88 729 LEU A CA 1
ATOM 5965 C C . LEU A 1 729 ? 59.363 7.763 41.484 1.00 66.88 729 LEU A C 1
ATOM 5967 O O . LEU A 1 729 ? 60.564 7.773 41.216 1.00 66.88 729 LEU A O 1
ATOM 5971 N N . THR A 1 730 ? 58.429 8.107 40.596 1.00 62.66 730 THR A N 1
ATOM 5972 C CA . THR A 1 730 ? 58.744 8.485 39.211 1.00 62.66 730 THR A CA 1
ATOM 5973 C C . THR A 1 730 ? 59.622 9.733 39.173 1.00 62.66 730 THR A C 1
ATOM 5975 O O . THR A 1 730 ? 60.670 9.741 38.531 1.00 62.66 730 THR A O 1
ATOM 5978 N N . ARG A 1 731 ? 59.290 10.748 39.979 1.00 65.38 731 ARG A N 1
ATOM 5979 C CA . ARG A 1 731 ? 60.115 11.955 40.103 1.00 65.38 731 ARG A CA 1
ATOM 5980 C C . ARG A 1 731 ? 61.498 11.677 40.701 1.00 65.38 731 ARG A C 1
ATOM 5982 O O . ARG A 1 731 ? 62.486 12.274 40.281 1.00 65.38 731 ARG A O 1
ATOM 5989 N N . LYS A 1 732 ? 61.607 10.765 41.675 1.00 69.00 732 LYS A N 1
ATOM 5990 C CA . LYS A 1 732 ? 62.914 10.329 42.200 1.00 69.00 732 LYS A CA 1
ATOM 5991 C C . LYS A 1 732 ? 63.758 9.634 41.128 1.00 69.00 732 LYS A C 1
ATOM 5993 O O . LYS A 1 732 ? 64.965 9.871 41.095 1.00 69.00 732 LYS A O 1
ATOM 5998 N N . LYS A 1 733 ? 63.144 8.820 40.258 1.00 70.19 733 LYS A N 1
ATOM 5999 C CA . LYS A 1 733 ? 63.809 8.182 39.108 1.00 70.19 733 LYS A CA 1
ATOM 6000 C C . LYS A 1 733 ? 64.323 9.228 38.116 1.00 70.19 733 LYS A C 1
ATOM 6002 O O . LYS A 1 733 ? 65.492 9.170 37.754 1.00 70.19 733 LYS A O 1
ATOM 6007 N N . GLU A 1 734 ? 63.508 10.222 37.755 1.00 68.88 734 GLU A N 1
ATOM 6008 C CA . GLU A 1 734 ? 63.919 11.340 36.882 1.00 68.88 734 GLU A CA 1
ATOM 6009 C C . GLU A 1 734 ? 65.108 12.124 37.453 1.00 68.88 734 GLU A C 1
ATOM 6011 O O . GLU A 1 734 ? 66.047 12.468 36.739 1.00 68.88 734 GLU A O 1
ATOM 6016 N N . LEU A 1 735 ? 65.104 12.360 38.767 1.00 75.19 735 LEU A N 1
ATOM 6017 C CA . LEU A 1 735 ? 66.182 13.051 39.476 1.00 75.19 735 LEU A CA 1
ATOM 6018 C C . LEU A 1 735 ? 67.381 12.143 39.809 1.00 75.19 735 LEU A C 1
ATOM 6020 O O . LEU A 1 735 ? 68.280 12.579 40.524 1.00 75.19 735 LEU A O 1
ATOM 6024 N N . SER A 1 736 ? 67.406 10.896 39.317 1.00 72.88 736 SER A N 1
ATOM 6025 C CA . SER A 1 736 ? 68.465 9.901 39.570 1.00 72.88 736 SER A CA 1
ATOM 6026 C C . SER A 1 736 ? 68.731 9.603 41.059 1.00 72.88 736 SER A C 1
ATOM 6028 O O . SER A 1 736 ? 69.824 9.186 41.430 1.00 72.88 736 SER A O 1
ATOM 6030 N N . ASN A 1 737 ? 67.721 9.783 41.916 1.00 75.50 737 ASN A N 1
ATOM 6031 C CA . ASN A 1 737 ? 67.794 9.653 43.379 1.00 75.50 737 ASN A CA 1
ATOM 6032 C C . ASN A 1 737 ? 66.908 8.511 43.916 1.00 75.50 737 ASN A C 1
ATOM 6034 O O . ASN A 1 737 ? 66.410 8.574 45.043 1.00 75.50 737 ASN A O 1
ATOM 6038 N N . ILE A 1 738 ? 66.667 7.484 43.101 1.00 79.00 738 ILE A N 1
ATOM 6039 C CA . ILE A 1 738 ? 65.844 6.324 43.456 1.00 79.00 738 ILE A CA 1
ATOM 6040 C C . ILE A 1 738 ? 66.711 5.189 44.016 1.00 79.00 738 ILE A C 1
ATOM 6042 O O . ILE A 1 738 ? 67.752 4.843 43.460 1.00 79.00 738 ILE A O 1
ATOM 6046 N N . THR A 1 739 ? 66.303 4.601 45.139 1.00 78.31 739 THR A N 1
ATOM 6047 C CA . THR A 1 739 ? 66.976 3.419 45.698 1.00 78.31 739 THR A CA 1
ATOM 6048 C C . THR A 1 739 ? 66.607 2.152 44.924 1.00 78.31 739 THR A C 1
ATOM 6050 O O . THR A 1 739 ? 65.581 2.090 44.251 1.00 78.31 739 THR A O 1
ATOM 6053 N N . SER A 1 740 ? 67.401 1.086 45.061 1.00 70.50 740 SER A N 1
ATOM 6054 C CA . SER A 1 740 ? 67.128 -0.198 44.394 1.00 70.50 740 SER A CA 1
ATOM 6055 C C . SER A 1 740 ? 65.766 -0.802 44.761 1.00 70.50 740 SER A C 1
ATOM 6057 O O . SER A 1 740 ? 65.094 -1.356 43.898 1.00 70.50 740 SER A O 1
ATOM 6059 N N . LYS A 1 741 ? 65.323 -0.652 46.017 1.00 68.81 741 LYS A N 1
ATOM 6060 C CA . LYS A 1 741 ? 64.000 -1.116 46.474 1.00 68.81 741 LYS A CA 1
ATOM 6061 C C . LYS A 1 741 ? 62.858 -0.269 45.915 1.00 68.81 741 LYS A C 1
ATOM 6063 O O . LYS A 1 741 ? 61.833 -0.809 45.525 1.00 68.81 741 LYS A O 1
ATOM 6068 N N . GLU A 1 742 ? 63.033 1.049 45.862 1.00 71.19 742 GLU A N 1
ATOM 6069 C CA . GLU A 1 742 ? 62.060 1.958 45.246 1.00 71.19 742 GLU A CA 1
ATOM 6070 C C . GLU A 1 742 ? 61.940 1.712 43.736 1.00 71.19 742 GLU A C 1
ATOM 6072 O O . GLU A 1 742 ? 60.837 1.741 43.196 1.00 71.19 742 GLU A O 1
ATOM 6077 N N . GLN A 1 743 ? 63.055 1.403 43.067 1.00 72.81 743 GLN A N 1
ATOM 6078 C CA . GLN A 1 743 ? 63.069 1.030 41.655 1.00 72.81 743 GLN A CA 1
ATOM 6079 C C . GLN A 1 743 ? 62.359 -0.310 41.413 1.00 72.81 743 GLN A C 1
ATOM 6081 O O . GLN A 1 743 ? 61.657 -0.440 40.418 1.00 72.81 743 GLN A O 1
ATOM 6086 N N . GLU A 1 744 ? 62.490 -1.287 42.317 1.00 69.75 744 GLU A N 1
ATOM 6087 C CA . GLU A 1 744 ? 61.752 -2.557 42.236 1.00 69.75 744 GLU A CA 1
ATOM 6088 C C . GLU A 1 744 ? 60.234 -2.343 42.359 1.00 69.75 744 GLU A C 1
ATOM 6090 O O . GLU A 1 744 ? 59.465 -2.935 41.606 1.00 69.75 744 GLU A O 1
ATOM 6095 N N . VAL A 1 745 ? 59.798 -1.471 43.276 1.00 67.62 745 VAL A N 1
ATOM 6096 C CA . VAL A 1 745 ? 58.377 -1.111 43.431 1.00 67.62 745 VAL A CA 1
ATOM 6097 C C . VAL A 1 745 ? 57.854 -0.400 42.185 1.00 67.62 745 VAL A C 1
ATOM 6099 O O . VAL A 1 745 ? 56.773 -0.734 41.707 1.00 67.62 745 VAL A O 1
ATOM 6102 N N . LEU A 1 746 ? 58.629 0.539 41.638 1.00 68.38 746 LEU A N 1
ATOM 6103 C CA . LEU A 1 746 ? 58.268 1.261 40.422 1.00 68.38 746 LEU A CA 1
ATOM 6104 C C . LEU A 1 746 ? 58.187 0.324 39.206 1.00 68.38 746 LEU A C 1
ATOM 6106 O O . LEU A 1 746 ? 57.207 0.375 38.479 1.00 68.38 746 LEU A O 1
ATOM 6110 N N . ASN A 1 747 ? 59.137 -0.603 39.045 1.00 68.50 747 ASN A N 1
ATOM 6111 C CA . ASN A 1 747 ? 59.103 -1.594 37.963 1.00 68.50 747 ASN A CA 1
ATOM 6112 C C . ASN A 1 747 ? 57.888 -2.528 38.071 1.00 68.50 747 ASN A C 1
ATOM 6114 O O . ASN A 1 747 ? 57.244 -2.802 37.068 1.00 68.50 747 ASN A O 1
ATOM 6118 N N . LYS A 1 748 ? 57.538 -2.989 39.281 1.00 66.56 748 LYS A N 1
ATOM 6119 C CA . LYS A 1 748 ? 56.329 -3.808 39.488 1.00 66.56 748 LYS A CA 1
ATOM 6120 C C . LYS A 1 748 ? 55.052 -3.037 39.173 1.00 66.56 748 LYS A C 1
ATOM 6122 O O . LYS A 1 748 ? 54.098 -3.620 38.668 1.00 66.56 748 LYS A O 1
ATOM 6127 N N . PHE A 1 749 ? 55.019 -1.741 39.480 1.00 66.38 749 PHE A N 1
ATOM 6128 C CA . PHE A 1 749 ? 53.906 -0.893 39.077 1.00 66.38 749 PHE A CA 1
ATOM 6129 C C . PHE A 1 749 ? 53.836 -0.768 37.551 1.00 66.38 749 PHE A C 1
ATOM 6131 O O . PHE A 1 749 ? 52.764 -0.979 36.995 1.00 66.38 749 PHE A O 1
ATOM 6138 N N . ASP A 1 750 ? 54.961 -0.490 36.888 1.00 63.62 750 ASP A N 1
ATOM 6139 C CA . ASP A 1 750 ? 55.044 -0.378 35.427 1.00 63.62 750 ASP A CA 1
ATOM 6140 C C . ASP A 1 750 ? 54.605 -1.689 34.740 1.00 63.62 750 ASP A C 1
ATOM 6142 O O . ASP A 1 750 ? 53.852 -1.657 33.770 1.00 63.62 750 ASP A O 1
ATOM 6146 N N . GLU A 1 751 ? 54.986 -2.854 35.279 1.00 65.81 751 GLU A N 1
ATOM 6147 C CA . GLU A 1 751 ? 54.541 -4.176 34.805 1.00 65.81 751 GLU A CA 1
ATOM 6148 C C . GLU A 1 751 ? 53.021 -4.373 34.942 1.00 65.81 751 GLU A C 1
ATOM 6150 O O . GLU A 1 751 ? 52.363 -4.854 34.017 1.00 65.81 751 GLU A O 1
ATOM 6155 N N . ILE A 1 752 ? 52.444 -3.992 36.087 1.00 62.88 752 ILE A N 1
ATOM 6156 C CA . ILE A 1 752 ? 50.996 -4.076 36.333 1.00 62.88 752 ILE A CA 1
ATOM 6157 C C . ILE A 1 752 ? 50.233 -3.108 35.423 1.00 62.88 752 ILE A C 1
ATOM 6159 O O . ILE A 1 752 ? 49.215 -3.483 34.837 1.00 62.88 752 ILE A O 1
ATOM 6163 N N . TYR A 1 753 ? 50.728 -1.875 35.303 1.00 62.38 753 TYR A N 1
ATOM 6164 C CA . TYR A 1 753 ? 50.173 -0.845 34.438 1.00 62.38 753 TYR A CA 1
ATOM 6165 C C . TYR A 1 753 ? 50.158 -1.316 32.990 1.00 62.38 753 TYR A C 1
ATOM 6167 O O . TYR A 1 753 ? 49.100 -1.320 32.366 1.00 62.38 753 TYR A O 1
ATOM 6175 N N . GLN A 1 754 ? 51.296 -1.803 32.493 1.00 61.28 754 GLN A N 1
ATOM 6176 C CA . GLN A 1 754 ? 51.403 -2.234 31.111 1.00 61.28 754 GLN A CA 1
ATOM 6177 C C . GLN A 1 754 ? 50.578 -3.487 30.828 1.00 61.28 754 GLN A C 1
ATOM 6179 O O . GLN A 1 754 ? 49.929 -3.562 29.794 1.00 61.28 754 GLN A O 1
ATOM 6184 N N . SER A 1 755 ? 50.479 -4.419 31.780 1.00 63.56 755 SER A N 1
ATOM 6185 C CA . SER A 1 755 ? 49.577 -5.566 31.646 1.00 63.56 755 SER A CA 1
ATOM 6186 C C . SER A 1 755 ? 48.099 -5.162 31.549 1.00 63.56 755 SER A C 1
ATOM 6188 O O . SER A 1 755 ? 47.348 -5.845 30.854 1.00 63.56 755 SER A O 1
ATOM 6190 N N . ASN A 1 756 ? 47.661 -4.115 32.257 1.00 59.12 756 ASN A N 1
ATOM 6191 C CA . ASN A 1 756 ? 46.293 -3.596 32.142 1.00 59.12 756 ASN A CA 1
ATOM 6192 C C . ASN A 1 756 ? 46.103 -2.812 30.840 1.00 59.12 756 ASN A C 1
ATOM 6194 O O . ASN A 1 756 ? 45.066 -2.941 30.197 1.00 59.12 756 ASN A O 1
ATOM 6198 N N . PHE A 1 757 ? 47.110 -2.028 30.453 1.00 58.72 757 PHE A N 1
ATOM 6199 C CA . PHE A 1 757 ? 47.130 -1.257 29.216 1.00 58.72 757 PHE A CA 1
ATOM 6200 C C . PHE A 1 757 ? 47.056 -2.168 27.986 1.00 58.72 757 PHE A C 1
ATOM 6202 O O . PHE A 1 757 ? 46.237 -1.929 27.110 1.00 58.72 757 PHE A O 1
ATOM 6209 N N . ASP A 1 758 ? 47.824 -3.259 27.947 1.00 60.09 758 ASP A N 1
ATOM 6210 C CA . ASP A 1 758 ? 47.802 -4.229 26.847 1.00 60.09 758 ASP A CA 1
ATOM 6211 C C . ASP A 1 758 ? 46.440 -4.945 26.746 1.00 60.09 758 ASP A C 1
ATOM 6213 O O . ASP A 1 758 ? 45.963 -5.224 25.646 1.00 60.09 758 ASP A O 1
ATOM 6217 N N . LEU A 1 759 ? 45.781 -5.215 27.882 1.00 59.56 759 LEU A N 1
ATOM 6218 C CA . LEU A 1 759 ? 44.448 -5.827 27.915 1.00 59.56 759 LEU A CA 1
ATOM 6219 C C . LEU A 1 759 ? 43.358 -4.841 27.468 1.00 59.56 759 LEU A C 1
ATOM 6221 O O . LEU A 1 759 ? 42.489 -5.214 26.685 1.00 59.56 759 LEU A O 1
ATOM 6225 N N . LEU A 1 760 ? 43.432 -3.579 27.902 1.00 58.22 760 LEU A N 1
ATOM 6226 C CA . LEU A 1 760 ? 42.579 -2.494 27.404 1.00 58.22 760 LEU A CA 1
ATOM 6227 C C . LEU A 1 760 ? 42.811 -2.235 25.916 1.00 58.22 760 LEU A C 1
ATOM 6229 O O . LEU A 1 760 ? 41.853 -2.025 25.183 1.00 58.22 760 LEU A O 1
ATOM 6233 N N . GLY A 1 761 ? 44.058 -2.318 25.457 1.00 57.66 761 GLY A N 1
ATOM 6234 C CA . GLY A 1 761 ? 44.418 -2.281 24.047 1.00 57.66 761 GLY A CA 1
ATOM 6235 C C . GLY A 1 761 ? 43.846 -3.470 23.278 1.00 57.66 761 GLY A C 1
ATOM 6236 O O . GLY A 1 761 ? 43.424 -3.299 22.147 1.00 57.66 761 GLY A O 1
ATOM 6237 N N . ALA A 1 762 ? 43.752 -4.666 23.866 1.00 60.28 762 ALA A N 1
ATOM 6238 C CA . ALA A 1 762 ? 43.074 -5.804 23.238 1.00 60.28 762 ALA A CA 1
ATOM 6239 C C . ALA A 1 762 ? 41.552 -5.592 23.135 1.00 60.28 762 ALA A C 1
ATOM 6241 O O . ALA A 1 762 ? 40.976 -5.871 22.087 1.00 60.28 762 ALA A O 1
ATOM 6242 N N . VAL A 1 763 ? 40.925 -5.041 24.182 1.00 58.25 763 VAL A N 1
ATOM 6243 C CA . VAL A 1 763 ? 39.507 -4.635 24.167 1.00 58.25 763 VAL A CA 1
ATOM 6244 C C . VAL A 1 763 ? 39.275 -3.529 23.131 1.00 58.25 763 VAL A C 1
ATOM 6246 O O . VAL A 1 763 ? 38.325 -3.596 22.361 1.00 58.25 763 VAL A O 1
ATOM 6249 N N . SER A 1 764 ? 40.175 -2.545 23.054 1.00 53.28 764 SER A N 1
ATOM 6250 C CA . SER A 1 764 ? 40.073 -1.416 22.129 1.00 53.28 764 SER A CA 1
ATOM 6251 C C . SER A 1 764 ? 40.463 -1.761 20.694 1.00 53.28 764 SER A C 1
ATOM 6253 O O . SER A 1 764 ? 39.888 -1.189 19.791 1.00 53.28 764 SER A O 1
ATOM 6255 N N . ASN A 1 765 ? 41.405 -2.664 20.423 1.00 53.16 765 ASN A N 1
ATOM 6256 C CA . ASN A 1 765 ? 41.797 -3.021 19.051 1.00 53.16 765 ASN A CA 1
ATOM 6257 C C . ASN A 1 765 ? 40.710 -3.837 18.333 1.00 53.16 765 ASN A C 1
ATOM 6259 O O . ASN A 1 765 ? 40.688 -3.888 17.104 1.00 53.16 765 ASN A O 1
ATOM 6263 N N . GLU A 1 766 ? 39.794 -4.466 19.077 1.00 53.72 766 GLU A N 1
ATOM 6264 C CA . GLU A 1 766 ? 38.569 -5.032 18.504 1.00 53.72 766 GLU A CA 1
ATOM 6265 C C . GLU A 1 766 ? 37.495 -3.946 18.225 1.00 53.72 766 GLU A C 1
ATOM 6267 O O . GLU A 1 766 ? 36.499 -4.246 17.557 1.00 53.72 766 GLU A O 1
ATOM 6272 N N . ILE A 1 767 ? 37.703 -2.690 18.656 1.00 49.56 767 ILE A N 1
ATOM 6273 C CA . ILE A 1 767 ? 36.770 -1.549 18.605 1.00 49.56 767 ILE A CA 1
ATOM 6274 C C . ILE A 1 767 ? 37.431 -0.365 17.850 1.00 49.56 767 ILE A C 1
ATOM 6276 O O . ILE A 1 767 ? 38.228 0.383 18.398 1.00 49.56 767 ILE A O 1
ATOM 6280 N N . ASP A 1 768 ? 37.100 -0.210 16.566 1.00 48.19 768 ASP A N 1
ATOM 6281 C CA . ASP A 1 768 ? 37.705 0.719 15.585 1.00 48.19 768 ASP A CA 1
ATOM 6282 C C . ASP A 1 768 ? 38.013 2.169 16.064 1.00 48.19 768 ASP A C 1
ATOM 6284 O O . ASP A 1 768 ? 37.324 2.734 16.917 1.00 48.19 768 ASP A O 1
ATOM 6288 N N . GLU A 1 769 ? 39.008 2.797 15.422 1.00 44.09 769 GLU A N 1
ATOM 6289 C CA . GLU A 1 769 ? 39.673 4.083 15.733 1.00 44.09 769 GLU A CA 1
ATOM 6290 C C . GLU A 1 769 ? 38.706 5.293 15.808 1.00 44.09 769 GLU A C 1
ATOM 6292 O O . GLU A 1 769 ? 38.945 6.253 16.544 1.00 44.09 769 GLU A O 1
ATOM 6297 N N . GLN A 1 770 ? 37.555 5.248 15.118 1.00 44.28 770 GLN A N 1
ATOM 6298 C CA . GLN A 1 770 ? 36.514 6.291 15.202 1.00 44.28 770 GLN A CA 1
ATOM 6299 C C . GLN A 1 770 ? 35.806 6.355 16.566 1.00 44.28 770 GLN A C 1
ATOM 6301 O O . GLN A 1 770 ? 35.271 7.404 16.935 1.00 44.28 770 GLN A O 1
ATOM 6306 N N . SER A 1 771 ? 35.834 5.267 17.340 1.00 50.16 771 SER A N 1
ATOM 6307 C CA . SER A 1 771 ? 35.223 5.183 18.674 1.00 50.16 771 SER A CA 1
ATOM 6308 C C . SER A 1 771 ? 35.924 6.097 19.683 1.00 50.16 771 SER A C 1
ATOM 6310 O O . SER A 1 771 ? 35.308 6.583 20.632 1.00 50.16 771 SER A O 1
ATOM 6312 N N . HIS A 1 772 ? 37.211 6.379 19.455 1.00 47.31 772 HIS A N 1
ATOM 6313 C CA . HIS A 1 772 ? 38.023 7.217 20.331 1.00 47.31 772 HIS A CA 1
ATOM 6314 C C . HIS A 1 772 ? 37.559 8.678 20.307 1.00 47.31 772 HIS A C 1
ATOM 6316 O O . HIS A 1 772 ? 37.439 9.289 21.364 1.00 47.31 772 HIS A O 1
ATOM 6322 N N . ILE A 1 773 ? 37.217 9.223 19.134 1.00 46.12 773 ILE A N 1
ATOM 6323 C CA . ILE A 1 773 ? 36.848 10.641 18.955 1.00 46.12 773 ILE A CA 1
ATOM 6324 C C . ILE A 1 773 ? 35.506 10.974 19.636 1.00 46.12 773 ILE A C 1
ATOM 6326 O O . ILE A 1 773 ? 35.409 11.958 20.365 1.00 46.12 773 ILE A O 1
ATOM 6330 N N . LEU A 1 774 ? 34.487 10.127 19.458 1.00 44.62 774 LEU A N 1
ATOM 6331 C CA . LEU A 1 774 ? 33.141 10.329 20.019 1.00 44.62 774 LEU A CA 1
ATOM 6332 C C . LEU A 1 774 ? 33.085 10.164 21.550 1.00 44.62 774 LEU A C 1
ATOM 6334 O O . LEU A 1 774 ? 32.267 10.801 22.215 1.00 44.62 774 LEU A O 1
ATOM 6338 N N . LEU A 1 775 ? 33.947 9.321 22.134 1.00 45.56 775 LEU A N 1
ATOM 6339 C CA . LEU A 1 775 ? 34.053 9.200 23.591 1.00 45.56 775 LEU A CA 1
ATOM 6340 C C . LEU A 1 775 ? 34.639 10.478 24.213 1.00 45.56 775 LEU A C 1
ATOM 6342 O O . LEU A 1 775 ? 34.146 10.920 25.249 1.00 45.56 775 LEU A O 1
ATOM 6346 N N . PHE A 1 776 ? 35.642 11.094 23.574 1.00 46.19 776 PHE A N 1
ATOM 6347 C CA . PHE A 1 776 ? 36.188 12.383 24.016 1.00 46.19 776 PHE A CA 1
ATOM 6348 C C . PHE A 1 776 ? 35.121 13.484 24.003 1.00 46.19 776 PHE A C 1
ATOM 6350 O O . PHE A 1 776 ? 35.012 14.216 24.983 1.00 46.19 776 PHE A O 1
ATOM 6357 N N . GLU A 1 777 ? 34.271 13.535 22.973 1.00 45.66 777 GLU A N 1
ATOM 6358 C CA . GLU A 1 777 ? 33.131 14.465 22.921 1.00 45.66 777 GLU A CA 1
ATOM 6359 C C . GLU A 1 777 ? 32.113 14.207 24.052 1.00 45.66 777 GLU A C 1
ATOM 6361 O O . GLU A 1 777 ? 31.645 15.149 24.693 1.00 45.66 777 GLU A O 1
ATOM 6366 N N . ASN A 1 778 ? 31.807 12.940 24.368 1.00 46.03 778 ASN A N 1
ATOM 6367 C CA . ASN A 1 778 ? 30.890 12.594 25.462 1.00 46.03 778 ASN A CA 1
ATOM 6368 C C . ASN A 1 778 ? 31.470 12.901 26.856 1.00 46.03 778 ASN A C 1
ATOM 6370 O O . ASN A 1 778 ? 30.741 13.388 27.723 1.00 46.03 778 ASN A O 1
ATOM 6374 N N . ILE A 1 779 ? 32.765 12.649 27.078 1.00 44.94 779 ILE A N 1
ATOM 6375 C CA . ILE A 1 779 ? 33.466 12.982 28.330 1.00 44.94 779 ILE A CA 1
ATOM 6376 C C . ILE A 1 779 ? 33.566 14.506 28.505 1.00 44.94 779 ILE A C 1
ATOM 6378 O O . ILE A 1 779 ? 33.360 14.995 29.614 1.00 44.94 779 ILE A O 1
ATOM 6382 N N . GLU A 1 780 ? 33.811 15.270 27.433 1.00 42.66 780 GLU A N 1
ATOM 6383 C CA . GLU A 1 780 ? 33.768 16.741 27.471 1.00 42.66 780 GLU A CA 1
ATOM 6384 C C . GLU A 1 780 ? 32.354 17.284 27.736 1.00 42.66 780 GLU A C 1
ATOM 6386 O O . GLU A 1 780 ? 32.207 18.313 28.394 1.00 42.66 780 GLU A O 1
ATOM 6391 N N . SER A 1 781 ? 31.310 16.590 27.269 1.00 38.12 781 SER A N 1
ATOM 6392 C CA . SER A 1 781 ? 29.912 17.016 27.440 1.00 38.12 781 SER A CA 1
ATOM 6393 C C . SER A 1 781 ? 29.302 16.738 28.825 1.00 38.12 781 SER A C 1
ATOM 6395 O O . SER A 1 781 ? 28.273 17.325 29.152 1.00 38.12 781 SER A O 1
ATOM 6397 N N . ASN A 1 782 ? 29.931 15.887 29.646 1.00 34.06 782 ASN A N 1
ATOM 6398 C CA . ASN A 1 782 ? 29.484 15.521 31.001 1.00 34.06 782 ASN A CA 1
ATOM 6399 C C . ASN A 1 782 ? 30.327 16.186 32.116 1.00 34.06 782 ASN A C 1
ATOM 6401 O O . ASN A 1 782 ? 30.638 15.547 33.125 1.00 34.06 782 ASN A O 1
ATOM 6405 N N . GLN A 1 783 ? 30.698 17.464 31.945 1.00 29.41 783 GLN A N 1
ATOM 6406 C CA . GLN A 1 783 ? 31.245 18.297 33.034 1.00 29.41 783 GLN A CA 1
ATOM 6407 C C . GLN A 1 783 ? 30.172 18.824 33.987 1.00 29.41 783 GLN A C 1
ATOM 6409 O O . GLN A 1 783 ? 29.160 19.382 33.501 1.00 29.41 783 GLN A O 1
#

InterPro domains:
  IPR020974 CGT/MARTX, cysteine protease (CPD) domain [PF11713] (49-200)
  IPR020974 CGT/MARTX, cysteine protease (CPD) domain [PS51771] (40-217)
  IPR020974 CGT/MARTX, cysteine protease (CPD) domain [PS51771] (336-532)

Solvent-accessible surface area (backbone atoms only — not comparable to full-atom values): 43863 Å² total; per-residue (Å²): 132,84,84,65,82,38,64,51,30,61,80,75,82,56,81,70,47,74,40,80,89,60,34,47,63,26,64,58,46,24,51,56,47,50,61,56,45,72,77,61,80,70,82,81,71,91,63,99,48,62,32,36,40,40,36,32,58,33,35,32,63,61,29,12,41,38,48,7,24,53,40,64,60,39,63,92,41,34,34,34,32,43,40,43,62,89,79,71,45,73,49,79,81,41,70,65,75,80,58,82,68,83,75,44,28,36,34,36,40,30,23,28,23,45,67,64,51,96,62,32,67,17,24,51,65,84,32,46,37,62,57,51,50,53,33,53,49,48,39,44,70,74,64,38,58,57,59,66,63,58,30,41,33,46,50,26,11,20,28,40,28,68,35,65,45,16,10,29,41,58,44,33,43,52,50,36,43,78,70,77,43,56,59,40,33,29,22,20,44,33,45,29,27,42,24,88,86,45,44,58,32,24,26,86,88,41,90,91,52,76,79,37,72,36,73,90,40,50,42,40,38,36,44,42,85,87,80,59,45,43,23,44,72,84,35,51,33,46,58,49,54,38,50,36,40,58,73,64,78,40,57,78,77,27,60,60,55,61,93,82,62,62,47,55,51,63,39,32,34,94,91,37,83,89,39,58,39,62,56,58,50,33,27,37,44,14,34,70,68,46,31,50,53,51,53,53,58,68,70,43,83,90,69,68,81,41,74,65,51,41,53,51,53,52,52,53,34,51,76,74,67,57,76,74,59,47,91,46,69,53,68,62,71,83,78,40,76,64,74,89,69,82,89,57,59,54,27,39,40,37,39,31,56,43,83,48,71,62,54,37,51,49,50,42,56,57,35,37,78,39,61,93,38,31,36,35,32,44,37,41,36,90,81,59,46,71,33,86,71,42,61,60,65,83,66,54,69,69,42,87,38,37,36,36,38,39,34,36,47,68,69,89,54,91,62,45,58,55,30,38,29,50,35,54,39,48,52,32,62,76,68,67,55,72,82,41,81,39,34,40,40,39,67,30,99,62,39,70,79,48,52,75,64,57,53,51,51,52,46,53,51,39,35,53,40,20,44,78,53,78,40,82,54,61,60,42,77,56,89,83,79,51,51,48,60,58,48,48,54,49,36,50,35,40,55,76,61,83,37,60,59,88,76,64,48,51,92,81,43,60,72,38,64,88,76,39,35,46,98,88,64,50,65,36,46,65,59,48,44,19,45,35,64,14,64,67,47,30,50,52,51,49,54,60,53,71,47,88,70,77,93,44,59,73,63,58,55,65,52,62,83,51,72,67,89,80,66,51,58,63,59,46,52,54,50,37,50,51,44,47,57,50,35,47,78,44,60,86,53,70,85,27,55,43,72,54,57,38,51,44,40,20,48,78,34,65,36,102,93,41,42,36,62,70,60,52,52,58,34,32,73,30,69,68,57,36,52,54,53,49,47,55,50,51,54,50,53,71,72,54,68,94,72,98,71,90,85,83,80,93,85,50,61,41,62,59,52,46,53,54,51,54,48,52,51,48,52,52,53,50,48,54,53,57,59,70,70,70,85,78,91,86,87,88,84,87,85,90,62,75,78,78,82,90,79,50,71,66,58,57,48,52,49,49,51,70,72,66,46,96,58,52,76,66,54,51,50,54,47,54,54,49,54,52,49,51,22,52,51,53,51,27,49,77,68,72,68,56,50,76,68,57,48,51,53,50,50,53,48,52,53,52,51,47,57,49,48,54,51,51,46,55,61,40,72,78,48,61,80,72,51,59,60,58,50,52,53,52,59,66,69,69,116